Protein 3V8D (pdb70)

Solvent-accessible surface area: 38318 Å² total; per-residue (Å²): 158,52,70,138,108,133,43,11,2,23,48,23,78,26,63,6,10,15,11,0,8,4,55,81,14,54,14,57,4,21,72,14,0,59,30,2,41,175,104,57,34,80,6,0,2,2,56,1,28,45,71,49,0,0,0,1,3,15,13,24,2,0,87,64,2,7,63,141,31,90,101,18,37,70,59,82,27,92,24,54,42,10,24,117,0,5,28,15,113,35,18,38,61,93,91,56,20,5,107,7,75,41,47,89,2,41,77,67,1,15,37,52,152,3,12,66,57,8,7,72,25,0,13,84,3,0,6,114,39,8,41,22,120,143,74,70,64,91,76,27,56,75,95,70,69,36,16,0,37,43,6,0,17,97,5,2,0,48,0,6,3,21,1,3,0,0,59,24,43,108,127,169,110,36,35,88,53,94,9,101,88,15,14,72,22,0,73,68,0,17,103,2,2,2,0,4,15,5,11,7,9,18,73,14,4,116,100,3,45,72,3,18,48,127,0,0,87,32,0,68,21,73,51,0,125,89,38,92,81,42,8,81,4,0,52,47,12,22,120,24,0,80,74,70,17,95,12,80,94,67,15,33,0,5,12,0,0,30,7,0,30,63,26,2,6,52,12,2,4,4,0,0,6,0,0,0,8,0,19,99,36,106,85,0,41,94,15,0,54,96,4,5,132,127,20,12,111,123,20,67,42,76,30,32,13,63,56,71,72,5,90,35,54,60,71,54,4,74,109,0,25,21,0,20,0,0,0,44,0,1,3,0,25,2,1,0,22,23,10,8,5,3,2,102,93,100,26,52,6,107,21,93,136,24,60,43,58,3,60,105,62,5,1,0,0,0,0,2,2,12,0,0,8,30,86,88,9,1,80,84,22,138,68,22,66,49,68,20,2,26,54,117,139,36,47,56,64,76,52,9,108,5,100,62,99,138,13,158,33,36,37,1,13,40,13,10,39,26,20,57,48,33,13,62,76,9,12,25,5,6,0,4,4,0,0,1,0,0,13,7,1,7,60,21,83,42,106,54,89,58,9,84,45,28,29,11,24,9,17,27,5,8,0,17,13,115,87,54,11,97,0,59,16,51,25,56,90,62,134,160,42,74,136,103,136,38,10,2,24,46,15,100,30,53,7,13,13,10,0,7,4,53,76,13,50,12,57,4,21,72,15,0,58,40,5,42,178,104,53,32,82,7,0,2,1,55,0,16,39,73,50,0,0,1,0,3,15,14,31,2,1,96,33,2,8,63,138,29,92,96,20,40,68,59,80,19,92,22,51,40,10,25,104,0,5,29,15,113,34,19,40,62,93,89,56,20,6,105,6,76,39,48,77,1,39,75,66,1,16,39,52,148,4,15,64,61,8,6,71,24,0,12,86,2,0,25,118,41,9,35,46,130,158,150,78,116,67,70,32,14,0,37,45,6,0,18,98,4,2,0,45,0,4,6,29,2,2,0,0,59,21,42,99,132,154,112,40,42,102,59,97,14,58,92,16,23,72,21,0,78,61,0,17,73,2,2,2,0,4,9,3,16,6,13,20,56,16,4,116,88,4,56,78,4,17,48,112,0,0,88,32,0,66,22,72,50,0,127,81,36,89,88,41,8,93,4,0,51,50,13,22,119,24,0,78,76,69,17,98,14,82,96,71,16,33,0,5,12,0,0,32,6,0,30,61,25,2,6,51,11,3,5,4,0,0,8,0,0,0,8,0,22,97,38,110,62,0,48,114,21,0,61,53,3,5,58,129,19,15,121,125,20,67,41,91,50,80,118,153,9,93,31,54,57,73,56,4,79,110,0,23,21,0,18,0,0,0,44,0,1,3,0,26,1,1,0,21,24,9,8,5,4,1,82,91,96,29,60,10,120,19,74,142,20,61,44,52,3,59,101,62,6,1,0,0,0,1,1,3,14,1,0,9,31,85,93,8,1,81,87,21,135,70,21,66,49,68,20,2,28,56,116,140,36,48,50,65,73,54,10,111,6,101,58,104,139,12,142,37,36,42,1,13,39,13,12,42,28,21,57,48,34,11,63,76,8,13,27,5,6,2,3,4,0,0,1,0,0,12,20,17,9,54,19,77,42,101,53,91,55,9,77,46,29,29,15,27,8,16,28,5,9,0,18,14,111,80,58,12,90,0,64,20,10,82,156

InterPro domains:
  IPR001128 Cytochrome P450 [PF00067] (32-495)
  IPR002403 Cytochrome P450, E-class, group IV [PR00465] (32-49)
  IPR002403 Cytochrome P450, E-class, group IV [PR00465] (54-77)
  IPR002403 Cytochrome P450, E-class, group IV [PR00465] (276-302)
  IPR002403 Cytochrome P450, E-class, group IV [PR00465] (343-359)
  IPR002403 Cytochrome P450, E-class, group IV [PR00465] (379-393)
  IPR002403 Cytochrome P450, E-class, group IV [PR00465] (395-413)
  IPR002403 Cytochrome P450, E-class, group IV [PR00465] (428-444)
  IPR002403 Cytochrome P450, E-class, group IV [PR00465] (444-462)
  IPR017972 Cytochrome P450, conserved site [PS00086] (437-446)
  IPR024204 Cytochrome P450, cholesterol 7-alpha-monooxygenase-type [PIRSF000047] (1-503)
  IPR030681 Cholesterol 7-alpha-monooxygenase [PIRSF500625] (1-504)
  IPR036396 Cytochrome P450 superfamily [G3DSA:1.10.630.10] (22-503)
  IPR036396 Cytochrome P450 superfamily [SSF48264] (31-497)
  IPR050529 Lanosterol 14-alpha demethylase-like [PTHR24304] (2-503)

CATH classification: 1.10.630.10

GO terms:
  GO:0008123 cholesterol 7-alpha-monooxygenase activity (F, IDA)
  GO:0006699 bile acid biosynthetic process (P, IDA)
  GO:0070857 regulation of bile acid biosynthetic process (P, IDA)
  GO:0071333 cellular response to glucose stimulus (P, IDA)
  GO:0008123 cholesterol 7-alpha-monooxygenase activity (F, EXP)
  GO:0033782 24S-hydroxycholesterol 7-alpha-hydroxylase activity (F, EXP)
  GO:0008123 cholesterol 7-alpha-monooxygenase activity (F, TAS)
  GO:0005789 endoplasmic reticulum membrane (C, TAS)
  GO:0016125 sterol metabolic process (P, TAS)
  GO:0006699 bile acid biosynthetic process (P, TAS)

B-factor: mean 31.16, std 9.22, range [15.59, 89.28]

Organism: Homo sapiens (NCBI:txid9606)

Sequence (946 aa):
SRRRQTGEPPLENGLIPYLGCALQFGANPLEFLRANQRKHGHVFTCKKLMGKYVHFITNPLSYHKVLCHGKYFDWKKFHFALSAKAFGHRSIDPMDGNTTENINDTFIKTLQGHHALNSLTESMMENLQRRIMRPPVSSNSKTAAWVTEGMYSFCYRVMFEAGYLTIFGRDLTRRDTQKAHILNNLDDNFKQFDKVFPALVVAGLPIHMMFRTTAHNAREKLAESSLRHENLQKRESISEELISLRMFLNDTLSTFDDLEKAKTHLVVLWASQANTIPATFWSLFQMIRNPEAMKAATEEVKRTLENAGQKVSLEGNPICLSQAELNDLPVLDSIIKESLRLSSASLNIRTAKEDFTLHLEDGSYNIRKDDIIALYPQLMMHLDPEIYPDPLTFKYDRYLDENGKTKTTTFYCNGLKLKYYYMPFGSGATICPGRLLFAIHEIKQFLILMLSYFELELIAKCPPLDQSRAGLGILPPLNNDIEFKYKFKHHHSRRRQTGEPPLENNGLIPYLGCALQFGANPLEFLRANQRKHGHVFTCKKLMGKYVHFITNPLSYHKVLCHGKYFDWKKFHFALSAKAFGHRSIDPMDGNTTENINDTFIKTLQGHALNSLTESMMENLQRIMRPPVAAWVTEGMYSFCYRVMFEAGYLTIFGRDLTRRDTQKAHILNNLDDNFKQFDKVFPALVVAGLPIHMFRTAHNAREKLAESLRHENLQKRESSISEELISLRMFLNDTLSTFDDLEKAKTHLVVLWASQANTIPATFWSLFQMIRNPEAMKAATEEVKRTLENAGQKVSLPICLSQAELNDLPVLDSIIKESLRLSSASLNIRTAKEDFTLHLEDGSYNIRKDDIIALYPQLMMHLDPEIYPDPLTFKYDRYLDENGKTKTTFYCNGLKLKYYYMPFGSGATICPGRLLFAIIHEIKQFLILMLSYFELELIAKCPPLDQSRAGLGILPPLNDIEFKYKFK

Structure (mmCIF, N/CA/C/O backbone):
data_3V8D
#
_entry.id   3V8D
#
_cell.length_a   55.618
_cell.length_b   74.220
_cell.length_c   87.933
_cell.angle_alpha   66.330
_cell.angle_beta   75.530
_cell.angle_gamma   69.620
#
_symmetry.space_group_name_H-M   'P 1'
#
loop_
_entity.id
_entity.type
_entity.pdbx_description
1 polymer 'Cholesterol 7-alpha-monooxygenase'
2 non-polymer 'PROTOPORPHYRIN IX CONTAINING FE'
3 non-polymer (3beta,8alpha,9beta)-3-hydroxycholest-5-en-7-one
4 non-polymer 'SULFATE ION'
5 non-polymer 'UNKNOWN ATOM OR ION'
6 water water
#
loop_
_atom_site.group_PDB
_atom_site.id
_atom_site.type_symbol
_atom_site.label_atom_id
_atom_site.label_alt_id
_atom_site.label_comp_id
_atom_site.label_asym_id
_atom_site.label_entity_id
_atom_site.label_seq_id
_atom_site.pdbx_PDB_ins_code
_atom_site.Cartn_x
_atom_site.Cartn_y
_atom_site.Cartn_z
_atom_site.occupancy
_atom_site.B_iso_or_equiv
_atom_site.auth_seq_id
_atom_site.auth_comp_id
_atom_site.auth_asym_id
_atom_site.auth_atom_id
_atom_site.pdbx_PDB_model_num
ATOM 1 N N . SER A 1 7 ? 13.071 -18.970 -25.482 1.00 58.10 24 SER A N 1
ATOM 2 C CA . SER A 1 7 ? 13.852 -17.720 -25.265 1.00 58.20 24 SER A CA 1
ATOM 3 C C . SER A 1 7 ? 15.210 -17.844 -25.950 1.00 57.55 24 SER A C 1
ATOM 4 O O . SER A 1 7 ? 15.766 -18.943 -26.039 1.00 61.78 24 SER A O 1
ATOM 6 N N . ARG A 1 8 ? 15.745 -16.718 -26.431 1.00 53.37 25 ARG A N 1
ATOM 7 C CA . ARG A 1 8 ? 16.989 -16.731 -27.234 1.00 48.37 25 ARG A CA 1
ATOM 8 C C . ARG A 1 8 ? 18.225 -16.874 -26.361 1.00 46.44 25 ARG A C 1
ATOM 9 O O . ARG A 1 8 ? 18.340 -16.230 -25.331 1.00 45.33 25 ARG A O 1
ATOM 17 N N . ARG A 1 9 ? 19.149 -17.729 -26.802 1.00 45.18 26 ARG A N 1
ATOM 18 C CA . ARG A 1 9 ? 20.418 -17.951 -26.107 1.00 44.26 26 ARG A CA 1
ATOM 19 C C . ARG A 1 9 ? 21.572 -17.635 -27.041 1.00 42.73 26 ARG A C 1
ATOM 20 O O . ARG A 1 9 ? 21.517 -17.942 -28.255 1.00 41.40 26 ARG A O 1
ATOM 22 N N . ARG A 1 10 ? 22.619 -17.023 -26.492 1.00 40.84 27 ARG A N 1
ATOM 23 C CA . ARG A 1 10 ? 23.809 -16.704 -27.271 1.00 39.66 27 ARG A CA 1
ATOM 24 C C . ARG A 1 10 ? 24.465 -17.990 -27.729 1.00 41.26 27 ARG A C 1
ATOM 25 O O . ARG A 1 10 ? 24.701 -18.889 -26.933 1.00 40.16 27 ARG A O 1
ATOM 33 N N . GLN A 1 11 ? 24.734 -18.074 -29.020 1.00 43.31 28 GLN A N 1
ATOM 34 C CA . GLN A 1 11 ? 25.468 -19.195 -29.593 1.00 44.68 28 GLN A CA 1
ATOM 35 C C . GLN A 1 11 ? 26.878 -18.728 -29.903 1.00 44.06 28 GLN A C 1
ATOM 36 O O . GLN A 1 11 ? 27.147 -17.518 -29.922 1.00 42.23 28 GLN A O 1
ATOM 42 N N . THR A 1 12 ? 27.784 -19.676 -30.136 1.00 42.59 29 THR A N 1
ATOM 43 C CA . THR A 1 12 ? 29.204 -19.343 -30.303 1.00 41.70 29 THR A CA 1
ATOM 44 C C . THR A 1 12 ? 29.421 -18.433 -31.516 1.00 39.12 29 THR A C 1
ATOM 45 O O . THR A 1 12 ? 28.845 -18.644 -32.590 1.00 36.70 29 THR A O 1
ATOM 49 N N . GLY A 1 13 ? 30.233 -17.403 -31.320 1.00 37.79 30 GLY A N 1
ATOM 50 C CA . GLY A 1 13 ? 30.510 -16.434 -32.371 1.00 37.74 30 GLY A CA 1
ATOM 51 C C . GLY A 1 13 ? 29.539 -15.257 -32.434 1.00 36.18 30 GLY A C 1
ATOM 52 O O . GLY A 1 13 ? 29.789 -14.296 -33.156 1.00 34.65 30 GLY A O 1
ATOM 53 N N . GLU A 1 14 ? 28.422 -15.344 -31.702 1.00 35.27 31 GLU A N 1
ATOM 54 C CA . GLU A 1 14 ? 27.448 -14.249 -31.643 1.00 34.05 31 GLU A CA 1
ATOM 55 C C . GLU A 1 14 ? 27.885 -13.274 -30.584 1.00 32.79 31 GLU A C 1
ATOM 56 O O . GLU A 1 14 ? 28.576 -13.667 -29.626 1.00 32.67 31 GLU A O 1
ATOM 62 N N . PRO A 1 15 ? 27.486 -11.979 -30.722 1.00 31.66 32 PRO A N 1
ATOM 63 C CA . PRO A 1 15 ? 27.944 -11.024 -29.721 1.00 31.64 32 PRO A CA 1
ATOM 64 C C . PRO A 1 15 ? 27.346 -11.315 -28.361 1.00 31.08 32 PRO A C 1
ATOM 65 O O . PRO A 1 15 ? 26.403 -12.100 -28.267 1.00 32.10 32 PRO A O 1
ATOM 69 N N . PRO A 1 16 ? 27.882 -10.688 -27.305 1.00 31.37 33 PRO A N 1
ATOM 70 C CA . PRO A 1 16 ? 27.228 -10.808 -26.011 1.00 31.84 33 PRO A CA 1
ATOM 71 C C . PRO A 1 16 ? 25.764 -10.368 -26.109 1.00 33.24 33 PRO A C 1
ATOM 72 O O . PRO A 1 16 ? 25.460 -9.389 -26.779 1.00 31.32 33 PRO A O 1
ATOM 76 N N . LEU A 1 17 ? 24.877 -11.124 -25.466 1.00 35.10 34 LEU A N 1
ATOM 77 C CA . LEU A 1 17 ? 23.432 -10.914 -25.560 1.00 35.89 34 LEU A CA 1
ATOM 78 C C . LEU A 1 17 ? 22.916 -10.401 -24.237 1.00 37.27 34 LEU A C 1
ATOM 79 O O . LEU A 1 17 ? 23.046 -11.067 -23.212 1.00 36.43 34 LEU A O 1
ATOM 84 N N . GLU A 1 18 ? 22.337 -9.206 -24.251 1.00 39.27 35 GLU A N 1
ATOM 85 C CA . GLU A 1 18 ? 21.795 -8.635 -23.041 1.00 40.98 35 GLU A CA 1
ATOM 86 C C . GLU A 1 18 ? 20.388 -9.127 -22.812 1.00 40.56 35 GLU A C 1
ATOM 87 O O . GLU A 1 18 ? 19.591 -9.246 -23.752 1.00 39.97 35 GLU A O 1
ATOM 93 N N . ASN A 1 19 ? 20.099 -9.430 -21.544 1.00 41.85 36 ASN A N 1
ATOM 94 C CA . ASN A 1 19 ? 18.782 -9.832 -21.116 1.00 41.90 36 ASN A CA 1
ATOM 95 C C . ASN A 1 19 ? 17.920 -8.613 -20.961 1.00 40.89 36 ASN A C 1
ATOM 96 O O . ASN A 1 19 ? 18.426 -7.506 -20.705 1.00 43.40 36 ASN A O 1
ATOM 98 N N . GLY A 1 20 ? 16.623 -8.802 -21.100 1.00 38.10 37 GLY A N 1
ATOM 99 C CA . GLY A 1 20 ? 15.677 -7.738 -20.880 1.00 36.84 37 GLY A CA 1
ATOM 100 C C . GLY A 1 20 ? 15.046 -7.336 -22.174 1.00 35.08 37 GLY A C 1
ATOM 101 O O . GLY A 1 20 ? 15.628 -7.508 -23.237 1.00 35.98 37 GLY A O 1
ATOM 102 N N . LEU A 1 21 ? 13.845 -6.803 -22.070 1.00 32.28 38 LEU A N 1
ATOM 103 C CA . LEU A 1 21 ? 13.066 -6.387 -23.199 1.00 31.33 38 LEU A CA 1
ATOM 104 C C . LEU A 1 21 ? 13.002 -4.870 -23.146 1.00 30.04 38 LEU A C 1
ATOM 105 O O . LEU A 1 21 ? 12.555 -4.306 -22.150 1.00 30.37 38 LEU A O 1
ATOM 110 N N . ILE A 1 22 ? 13.485 -4.208 -24.204 1.00 28.08 39 ILE A N 1
ATOM 111 C CA . ILE A 1 22 ? 13.460 -2.758 -24.301 1.00 27.04 39 ILE A CA 1
ATOM 112 C C . ILE A 1 22 ? 12.435 -2.364 -25.387 1.00 25.67 39 ILE A C 1
ATOM 113 O O . ILE A 1 22 ? 12.689 -2.532 -26.554 1.00 26.55 39 ILE A O 1
ATOM 118 N N . PRO A 1 23 ? 11.271 -1.856 -24.986 1.00 25.39 40 PRO A N 1
ATOM 119 C CA . PRO A 1 23 ? 10.223 -1.536 -25.994 1.00 25.76 40 PRO A CA 1
ATOM 120 C C . PRO A 1 23 ? 10.672 -0.512 -27.045 1.00 25.52 40 PRO A C 1
ATOM 121 O O . PRO A 1 23 ? 10.408 -0.677 -28.243 1.00 26.05 40 PRO A O 1
ATOM 125 N N . TYR A 1 24 ? 11.316 0.544 -26.579 1.00 25.03 41 TYR A N 1
ATOM 126 C CA . TYR A 1 24 ? 11.944 1.518 -27.445 1.00 25.43 41 TYR A CA 1
ATOM 127 C C . TYR A 1 24 ? 13.043 2.201 -26.660 1.00 25.32 41 TYR A C 1
ATOM 128 O O . TYR A 1 24 ? 13.062 2.165 -25.421 1.00 24.39 41 TYR A O 1
ATOM 137 N N . LEU A 1 25 ? 13.954 2.833 -27.385 1.00 25.45 42 LEU A N 1
ATOM 138 C CA . LEU A 1 25 ? 15.195 3.299 -26.812 1.00 26.34 42 LEU A CA 1
ATOM 139 C C . LEU A 1 25 ? 14.977 4.424 -25.790 1.00 26.78 42 LEU A C 1
ATOM 140 O O . LEU A 1 25 ? 15.662 4.476 -24.797 1.00 28.06 42 LEU A O 1
ATOM 145 N N . GLY A 1 26 ? 13.987 5.284 -26.014 1.00 27.03 43 GLY A N 1
ATOM 146 C CA . GLY A 1 26 ? 13.708 6.382 -25.078 1.00 27.64 43 GLY A CA 1
ATOM 147 C C . GLY A 1 26 ? 12.775 6.058 -23.900 1.00 27.37 43 GLY A C 1
ATOM 148 O O . GLY A 1 26 ? 12.311 6.968 -23.207 1.00 27.48 43 GLY A O 1
ATOM 149 N N . CYS A 1 27 ? 12.503 4.781 -23.655 1.00 27.55 44 CYS A N 1
ATOM 150 C CA . CYS A 1 27 ? 11.494 4.414 -22.638 1.00 27.98 44 CYS A CA 1
ATOM 151 C C . CYS A 1 27 ? 12.007 4.560 -21.203 1.00 26.38 44 CYS A C 1
ATOM 152 O O . CYS A 1 27 ? 13.206 4.521 -20.955 1.00 24.76 44 CYS A O 1
ATOM 155 N N . ALA A 1 28 ? 11.073 4.766 -20.286 1.00 24.74 45 ALA A N 1
ATOM 156 C CA . ALA A 1 28 ? 11.322 4.650 -18.854 1.00 25.10 45 ALA A CA 1
ATOM 157 C C . ALA A 1 28 ? 12.245 5.753 -18.266 1.00 25.29 45 ALA A C 1
ATOM 158 O O . ALA A 1 28 ? 12.912 5.542 -17.254 1.00 24.07 45 ALA A O 1
ATOM 160 N N . LEU A 1 29 ? 12.249 6.931 -18.886 1.00 26.01 46 LEU A N 1
ATOM 161 C CA . LEU A 1 29 ? 13.063 8.044 -18.392 1.00 27.10 46 LEU A CA 1
ATOM 162 C C . LEU A 1 29 ? 12.610 8.452 -16.996 1.00 27.20 46 LEU A C 1
ATOM 163 O O . LEU A 1 29 ? 13.425 8.845 -16.153 1.00 27.81 46 LEU A O 1
ATOM 168 N N . GLN A 1 30 ? 11.307 8.340 -16.756 1.00 28.47 47 GLN A N 1
ATOM 169 C CA . GLN A 1 30 ? 10.700 8.613 -15.432 1.00 29.62 47 GLN A CA 1
ATOM 170 C C . GLN A 1 30 ? 11.201 7.682 -14.315 1.00 28.41 47 GLN A C 1
ATOM 171 O O . GLN A 1 30 ? 11.072 8.008 -13.143 1.00 28.71 47 GLN A O 1
ATOM 177 N N . PHE A 1 31 ? 11.752 6.523 -14.684 1.00 26.98 48 PHE A N 1
ATOM 178 C CA . PHE A 1 31 ? 12.318 5.595 -13.710 1.00 26.77 48 PHE A CA 1
ATOM 179 C C . PHE A 1 31 ? 13.845 5.720 -13.647 1.00 27.01 48 PHE A C 1
ATOM 180 O O . PHE A 1 31 ? 14.493 4.999 -12.917 1.00 27.07 48 PHE A O 1
ATOM 188 N N . GLY A 1 32 ? 14.401 6.665 -14.420 1.00 26.91 49 GLY A N 1
ATOM 189 C CA . GLY A 1 32 ? 15.831 6.967 -14.390 1.00 26.48 49 GLY A CA 1
ATOM 190 C C . GLY A 1 32 ? 16.630 6.379 -15.551 1.00 26.19 49 GLY A C 1
ATOM 191 O O . GLY A 1 32 ? 17.852 6.358 -15.503 1.00 26.61 49 GLY A O 1
ATOM 192 N N . ALA A 1 33 ? 15.948 5.918 -16.602 1.00 25.40 50 ALA A N 1
ATOM 193 C CA . ALA A 1 33 ? 16.639 5.443 -17.788 1.00 25.44 50 ALA A CA 1
ATOM 194 C C . ALA A 1 33 ? 17.437 6.587 -18.433 1.00 25.16 50 ALA A C 1
ATOM 195 O O . ALA A 1 33 ? 17.149 7.760 -18.231 1.00 23.72 50 ALA A O 1
ATOM 197 N N . ASN A 1 34 ? 18.463 6.217 -19.178 1.00 25.80 51 ASN A N 1
ATOM 198 C CA . ASN A 1 34 ? 19.297 7.177 -19.921 1.00 25.70 51 ASN A CA 1
ATOM 199 C C . ASN A 1 34 ? 19.919 6.394 -21.037 1.00 24.95 51 ASN A C 1
ATOM 200 O O . ASN A 1 34 ? 20.896 5.685 -20.809 1.00 23.97 51 ASN A O 1
ATOM 205 N N . PRO A 1 35 ? 19.324 6.480 -22.267 1.00 23.94 52 PRO A N 1
ATOM 206 C CA . PRO A 1 35 ? 19.725 5.599 -23.361 1.00 24.30 52 PRO A CA 1
ATOM 207 C C . PRO A 1 35 ? 21.173 5.748 -23.785 1.00 24.18 52 PRO A C 1
ATOM 208 O O . PRO A 1 35 ? 21.808 4.760 -24.116 1.00 23.70 52 PRO A O 1
ATOM 212 N N . LEU A 1 36 ? 21.682 6.973 -23.805 1.00 24.24 53 LEU A N 1
ATOM 213 C CA . LEU A 1 36 ? 23.087 7.192 -24.167 1.00 25.22 53 LEU A CA 1
ATOM 214 C C . LEU A 1 36 ? 23.989 6.493 -23.169 1.00 24.95 53 LEU A C 1
ATOM 215 O O . LEU A 1 36 ? 24.915 5.771 -23.554 1.00 24.55 53 LEU A O 1
ATOM 220 N N . GLU A 1 37 ? 23.709 6.696 -21.892 1.00 25.43 54 GLU A N 1
ATOM 221 C CA . GLU A 1 37 ? 24.532 6.112 -20.843 1.00 26.38 54 GLU A CA 1
ATOM 222 C C . GLU A 1 37 ? 24.328 4.614 -20.751 1.00 26.14 54 GLU A C 1
ATOM 223 O O . GLU A 1 37 ? 25.234 3.901 -20.378 1.00 26.45 54 GLU A O 1
ATOM 229 N N . PHE A 1 38 ? 23.132 4.144 -21.117 1.00 25.57 55 PHE A N 1
ATOM 230 C CA . PHE A 1 38 ? 22.831 2.710 -21.183 1.00 25.25 55 PHE A CA 1
ATOM 231 C C . PHE A 1 38 ? 23.662 2.004 -22.230 1.00 24.58 55 PHE A C 1
ATOM 232 O O . PHE A 1 38 ? 24.212 0.926 -21.981 1.00 23.80 55 PHE A O 1
ATOM 240 N N . LEU A 1 39 ? 23.729 2.584 -23.422 1.00 24.05 56 LEU A N 1
ATOM 241 C CA . LEU A 1 39 ? 24.566 2.041 -24.488 1.00 23.96 56 LEU A CA 1
ATOM 242 C C . LEU A 1 39 ? 26.077 2.121 -24.138 1.00 24.31 56 LEU A C 1
ATOM 243 O O . LEU A 1 39 ? 26.826 1.219 -24.444 1.00 23.49 56 LEU A O 1
ATOM 248 N N . ARG A 1 40 ? 26.489 3.211 -23.488 1.00 25.08 57 ARG A N 1
ATOM 249 C CA . ARG A 1 40 ? 27.884 3.366 -23.027 1.00 25.66 57 ARG A CA 1
ATOM 250 C C . ARG A 1 40 ? 28.247 2.368 -21.945 1.00 25.98 57 ARG A C 1
ATOM 251 O O . ARG A 1 40 ? 29.353 1.885 -21.920 1.00 27.02 57 ARG A O 1
ATOM 259 N N . ALA A 1 41 ? 27.309 2.077 -21.057 1.00 25.64 58 ALA A N 1
ATOM 260 C CA . ALA A 1 41 ? 27.515 1.076 -20.000 1.00 26.61 58 ALA A CA 1
ATOM 261 C C . ALA A 1 41 ? 27.637 -0.319 -20.605 1.00 27.52 58 ALA A C 1
ATOM 262 O O . ALA A 1 41 ? 28.424 -1.134 -20.141 1.00 28.85 58 ALA A O 1
ATOM 264 N N . ASN A 1 42 ? 26.858 -0.585 -21.647 1.00 28.09 59 ASN A N 1
ATOM 265 C CA . ASN A 1 42 ? 26.957 -1.843 -22.372 1.00 29.45 59 ASN A CA 1
ATOM 266 C C . ASN A 1 42 ? 28.309 -1.982 -23.121 1.00 30.13 59 ASN A C 1
ATOM 267 O O . ASN A 1 42 ? 28.842 -3.098 -23.252 1.00 28.63 59 ASN A O 1
ATOM 272 N N . GLN A 1 43 ? 28.844 -0.850 -23.590 1.00 30.06 60 GLN A N 1
ATOM 273 C CA . GLN A 1 43 ? 30.171 -0.803 -24.231 1.00 31.96 60 GLN A CA 1
ATOM 274 C C . GLN A 1 43 ? 31.264 -1.159 -23.257 1.00 31.27 60 GLN A C 1
ATOM 275 O O . GLN A 1 43 ? 32.159 -1.921 -23.579 1.00 32.20 60 GLN A O 1
ATOM 281 N N . ARG A 1 44 ? 31.207 -0.570 -22.082 1.00 31.08 61 ARG A N 1
ATOM 282 C CA . ARG A 1 44 ? 32.175 -0.855 -21.053 1.00 31.83 61 ARG A CA 1
ATOM 283 C C . ARG A 1 44 ? 32.074 -2.287 -20.610 1.00 32.86 61 ARG A C 1
ATOM 284 O O . ARG A 1 44 ? 33.090 -2.927 -20.396 1.00 34.90 61 ARG A O 1
ATOM 292 N N . LYS A 1 45 ? 30.838 -2.804 -20.495 1.00 32.35 62 LYS A N 1
ATOM 293 C CA . LYS A 1 45 ? 30.600 -4.179 -20.018 1.00 32.13 62 LYS A CA 1
ATOM 294 C C . LYS A 1 45 ? 30.934 -5.250 -21.045 1.00 31.66 62 LYS A C 1
ATOM 295 O O . LYS A 1 45 ? 31.451 -6.284 -20.691 1.00 30.95 62 LYS A O 1
ATOM 299 N N . HIS A 1 46 ? 30.601 -5.000 -22.311 1.00 31.86 63 HIS A N 1
ATOM 300 C CA . HIS A 1 46 ? 30.647 -6.037 -23.348 1.00 32.71 63 HIS A CA 1
ATOM 301 C C . HIS A 1 46 ? 31.597 -5.780 -24.494 1.00 31.68 63 HIS A C 1
ATOM 302 O O . HIS A 1 46 ? 31.856 -6.672 -25.277 1.00 32.32 63 HIS A O 1
ATOM 309 N N . GLY A 1 47 ? 32.107 -4.565 -24.613 1.00 31.64 64 GLY A N 1
ATOM 310 C CA . GLY A 1 47 ? 32.931 -4.195 -25.751 1.00 30.85 64 GLY A CA 1
ATOM 311 C C . GLY A 1 47 ? 32.104 -3.541 -26.828 1.00 30.56 64 GLY A C 1
ATOM 312 O O . GLY A 1 47 ? 30.966 -3.146 -26.601 1.00 30.51 64 GLY A O 1
ATOM 313 N N . HIS A 1 48 ? 32.664 -3.460 -28.011 1.00 29.78 65 HIS A N 1
ATOM 314 C CA . HIS A 1 48 ? 32.102 -2.612 -29.066 1.00 29.71 65 HIS A CA 1
ATOM 315 C C . HIS A 1 48 ? 30.890 -3.166 -29.765 1.00 28.85 65 HIS A C 1
ATOM 316 O O . HIS A 1 48 ? 30.222 -2.431 -30.476 1.00 29.33 65 HIS A O 1
ATOM 323 N N . VAL A 1 49 ? 30.617 -4.464 -29.596 1.00 28.36 66 VAL A N 1
ATOM 324 C CA . VAL A 1 49 ? 29.452 -5.109 -30.209 1.00 27.85 66 VAL A CA 1
ATOM 325 C C . VAL A 1 49 ? 28.666 -5.883 -29.149 1.00 28.08 66 VAL A C 1
ATOM 326 O O . VAL A 1 49 ? 29.232 -6.640 -28.372 1.00 28.03 66 VAL A O 1
ATOM 330 N N . PHE A 1 50 ? 27.360 -5.655 -29.106 1.00 27.67 67 PHE A N 1
ATOM 331 C CA . PHE A 1 50 ? 26.490 -6.327 -28.151 1.00 27.70 67 PHE A CA 1
ATOM 332 C C . PHE A 1 50 ? 25.082 -6.350 -28.684 1.00 27.97 67 PHE A C 1
ATOM 333 O O . PHE A 1 50 ? 24.719 -5.549 -29.558 1.00 28.38 67 PHE A O 1
ATOM 341 N N . THR A 1 51 ? 24.284 -7.277 -28.180 1.00 27.99 68 THR A N 1
ATOM 342 C CA . THR A 1 51 ? 22.938 -7.483 -28.704 1.00 28.15 68 THR A CA 1
ATOM 343 C C . THR A 1 51 ? 21.903 -7.140 -27.640 1.00 29.34 68 THR A C 1
ATOM 344 O O . THR A 1 51 ? 22.066 -7.483 -26.450 1.00 28.79 68 THR A O 1
ATOM 348 N N . CYS A 1 52 ? 20.861 -6.429 -28.071 1.00 29.78 69 CYS A N 1
ATOM 349 C CA . CYS A 1 52 ? 19.747 -6.052 -27.211 1.00 30.63 69 CYS A CA 1
ATOM 350 C C . CYS A 1 52 ? 18.466 -6.465 -27.873 1.00 28.97 69 CYS A C 1
ATOM 351 O O . CYS A 1 52 ? 18.378 -6.475 -29.092 1.00 29.34 69 CYS A O 1
ATOM 354 N N . LYS A 1 53 ? 17.478 -6.817 -27.057 1.00 28.28 70 LYS A N 1
ATOM 355 C CA A LYS A 1 53 ? 16.105 -7.032 -27.523 0.60 28.94 70 LYS A CA 1
ATOM 356 C CA B LYS A 1 53 ? 16.110 -7.025 -27.526 0.40 28.41 70 LYS A CA 1
ATOM 357 C C . LYS A 1 53 ? 15.392 -5.663 -27.507 1.00 27.75 70 LYS A C 1
ATOM 358 O O . LYS A 1 53 ? 14.960 -5.196 -26.464 1.00 28.31 70 LYS A O 1
ATOM 366 N N . LEU A 1 54 ? 15.298 -5.029 -28.669 1.00 26.77 71 LEU A N 1
ATOM 367 C CA . LEU A 1 54 ? 14.812 -3.657 -28.769 1.00 26.14 71 LEU A CA 1
ATOM 368 C C . LEU A 1 54 ? 13.804 -3.545 -29.890 1.00 26.35 71 LEU A C 1
ATOM 369 O O . LEU A 1 54 ? 14.030 -4.056 -30.963 1.00 26.52 71 LEU A O 1
ATOM 374 N N . MET A 1 55 ? 12.692 -2.866 -29.627 1.00 27.12 72 MET A N 1
ATOM 375 C CA . MET A 1 55 ? 11.605 -2.693 -30.626 1.00 27.87 72 MET A CA 1
ATOM 376 C C . MET A 1 55 ? 11.118 -4.038 -31.166 1.00 27.27 72 MET A C 1
ATOM 377 O O . MET A 1 55 ? 10.734 -4.157 -32.336 1.00 26.93 72 MET A O 1
ATOM 382 N N . GLY A 1 56 ? 11.136 -5.043 -30.301 1.00 27.87 73 GLY A N 1
ATOM 383 C CA . GLY A 1 56 ? 10.689 -6.405 -30.660 1.00 29.64 73 GLY A CA 1
ATOM 384 C C . GLY A 1 56 ? 11.626 -7.209 -31.550 1.00 30.35 73 GLY A C 1
ATOM 385 O O . GLY A 1 56 ? 11.267 -8.297 -31.994 1.00 30.14 73 GLY A O 1
ATOM 386 N N . LYS A 1 57 ? 12.834 -6.678 -31.796 1.00 30.08 74 LYS A N 1
ATOM 387 C CA . LYS A 1 57 ? 13.841 -7.333 -32.629 1.00 29.32 74 LYS A CA 1
ATOM 388 C C . LYS A 1 57 ? 15.068 -7.596 -31.810 1.00 28.77 74 LYS A C 1
ATOM 389 O O . LYS A 1 57 ? 15.201 -7.088 -30.717 1.00 27.73 74 LYS A O 1
ATOM 395 N N . TYR A 1 58 ? 15.971 -8.401 -32.349 1.00 28.19 75 TYR A N 1
ATOM 396 C CA . TYR A 1 58 ? 17.298 -8.541 -31.783 1.00 28.95 75 TYR A CA 1
ATOM 397 C C . TYR A 1 58 ? 18.205 -7.615 -32.522 1.00 27.46 75 TYR A C 1
ATOM 398 O O . TYR A 1 58 ? 18.430 -7.779 -33.717 1.00 27.48 75 TYR A O 1
ATOM 407 N N . VAL A 1 59 ? 18.693 -6.604 -31.806 1.00 26.12 76 VAL A N 1
ATOM 408 C CA . VAL A 1 59 ? 19.438 -5.519 -32.394 1.00 25.32 76 VAL A CA 1
ATOM 409 C C . VAL A 1 59 ? 20.885 -5.622 -31.960 1.00 24.83 76 VAL A C 1
ATOM 410 O O . VAL A 1 59 ? 21.172 -5.590 -30.787 1.00 24.77 76 VAL A O 1
ATOM 414 N N . HIS A 1 60 ? 21.782 -5.762 -32.942 1.00 24.84 77 HIS A N 1
ATOM 415 C CA . HIS A 1 60 ? 23.210 -5.755 -32.708 1.00 24.99 77 HIS A CA 1
ATOM 416 C C . HIS A 1 60 ? 23.735 -4.349 -32.849 1.00 24.11 77 HIS A C 1
ATOM 417 O O . HIS A 1 60 ? 23.657 -3.774 -33.920 1.00 25.05 77 HIS A O 1
ATOM 424 N N . PHE A 1 61 ? 24.255 -3.784 -31.754 1.00 24.34 78 PHE A N 1
ATOM 425 C CA . PHE A 1 61 ? 24.834 -2.434 -31.766 1.00 24.67 78 PHE A CA 1
ATOM 426 C C . PHE A 1 61 ? 26.307 -2.529 -32.080 1.00 24.76 78 PHE A C 1
ATOM 427 O O . PHE A 1 61 ? 27.047 -3.245 -31.400 1.00 24.59 78 PHE A O 1
ATOM 435 N N . ILE A 1 62 ? 26.717 -1.809 -33.121 1.00 25.19 79 ILE A N 1
ATOM 436 C CA . ILE A 1 62 ? 28.108 -1.717 -33.556 1.00 24.99 79 ILE A CA 1
ATOM 437 C C . ILE A 1 62 ? 28.585 -0.328 -33.157 1.00 24.32 79 ILE A C 1
ATOM 438 O O . ILE A 1 62 ? 28.146 0.650 -33.720 1.00 23.97 79 ILE A O 1
ATOM 443 N N . THR A 1 63 ? 29.466 -0.242 -32.161 1.00 23.89 80 THR A N 1
ATOM 444 C CA . THR A 1 63 ? 29.791 1.056 -31.548 1.00 24.97 80 THR A CA 1
ATOM 445 C C . THR A 1 63 ? 31.249 1.512 -31.756 1.00 25.54 80 THR A C 1
ATOM 446 O O . THR A 1 63 ? 31.621 2.589 -31.302 1.00 25.36 80 THR A O 1
ATOM 450 N N . ASN A 1 64 ? 32.053 0.704 -32.455 1.00 25.33 81 ASN A N 1
ATOM 451 C CA . ASN A 1 64 ? 33.430 1.113 -32.815 1.00 26.16 81 ASN A CA 1
ATOM 452 C C . ASN A 1 64 ? 33.365 1.976 -34.041 1.00 26.02 81 ASN A C 1
ATOM 453 O O . ASN A 1 64 ? 32.949 1.499 -35.074 1.00 27.12 81 ASN A O 1
ATOM 458 N N . PRO A 1 65 ? 33.768 3.277 -33.930 1.00 26.57 82 PRO A N 1
ATOM 459 C CA . PRO A 1 65 ? 33.766 4.162 -35.092 1.00 27.16 82 PRO A CA 1
ATOM 460 C C . PRO A 1 65 ? 34.557 3.597 -36.263 1.00 27.34 82 PRO A C 1
ATOM 461 O O . PRO A 1 65 ? 34.177 3.795 -37.403 1.00 27.67 82 PRO A O 1
ATOM 465 N N . LEU A 1 66 ? 35.636 2.873 -35.966 1.00 28.61 83 LEU A N 1
ATOM 466 C CA . LEU A 1 66 ? 36.471 2.250 -36.997 1.00 29.55 83 LEU A CA 1
ATOM 467 C C . LEU A 1 66 ? 35.770 1.093 -37.714 1.00 28.97 83 LEU A C 1
ATOM 468 O O . LEU A 1 66 ? 36.265 0.613 -38.707 1.00 30.83 83 LEU A O 1
ATOM 473 N N . SER A 1 67 ? 34.620 0.649 -37.193 1.00 29.34 84 SER A N 1
ATOM 474 C CA . SER A 1 67 ? 33.835 -0.443 -37.814 1.00 29.15 84 SER A CA 1
ATOM 475 C C . SER A 1 67 ? 32.593 0.043 -38.558 1.00 29.07 84 SER A C 1
ATOM 476 O O . SER A 1 67 ? 31.903 -0.763 -39.173 1.00 29.20 84 SER A O 1
ATOM 479 N N . TYR A 1 68 ? 32.292 1.346 -38.488 1.00 28.33 85 TYR A N 1
ATOM 480 C CA . TYR A 1 68 ? 31.078 1.889 -39.120 1.00 28.72 85 TYR A CA 1
ATOM 481 C C . TYR A 1 68 ? 31.058 1.596 -40.638 1.00 30.07 85 TYR A C 1
ATOM 482 O O . TYR A 1 68 ? 30.002 1.250 -41.199 1.00 29.85 85 TYR A O 1
ATOM 491 N N . HIS A 1 69 ? 32.224 1.723 -41.292 1.00 30.40 86 HIS A N 1
ATOM 492 C CA . HIS A 1 69 ? 32.313 1.510 -42.748 1.00 31.34 86 HIS A CA 1
ATOM 493 C C . HIS A 1 69 ? 31.904 0.111 -43.174 1.00 32.55 86 HIS A C 1
ATOM 494 O O . HIS A 1 69 ? 31.434 -0.073 -44.291 1.00 31.10 86 HIS A O 1
ATOM 501 N N . LYS A 1 70 ? 32.057 -0.878 -42.282 1.00 33.19 87 LYS A N 1
ATOM 502 C CA . LYS A 1 70 ? 31.710 -2.276 -42.612 1.00 35.76 87 LYS A CA 1
ATOM 503 C C . LYS A 1 70 ? 30.193 -2.522 -42.667 1.00 37.82 87 LYS A C 1
ATOM 504 O O . LYS A 1 70 ? 29.741 -3.486 -43.292 1.00 38.67 87 LYS A O 1
ATOM 509 N N . VAL A 1 71 ? 29.413 -1.653 -42.011 1.00 37.53 88 VAL A N 1
ATOM 510 C CA . VAL A 1 71 ? 27.953 -1.756 -42.042 1.00 37.30 88 VAL A CA 1
ATOM 511 C C . VAL A 1 71 ? 27.320 -0.722 -43.001 1.00 36.68 88 VAL A C 1
ATOM 512 O O . VAL A 1 71 ? 26.247 -0.948 -43.513 1.00 36.33 88 VAL A O 1
ATOM 516 N N . LEU A 1 72 ? 28.011 0.401 -43.237 1.00 36.66 89 LEU A N 1
ATOM 517 C CA . LEU A 1 72 ? 27.469 1.497 -44.075 1.00 38.08 89 LEU A CA 1
ATOM 518 C C . LEU A 1 72 ? 27.710 1.284 -45.569 1.00 41.26 89 LEU A C 1
ATOM 519 O O . LEU A 1 72 ? 27.191 2.035 -46.398 1.00 41.60 89 LEU A O 1
ATOM 524 N N . CYS A 1 73 ? 28.503 0.270 -45.906 1.00 45.01 90 CYS A N 1
ATOM 525 C CA . CYS A 1 73 ? 28.688 -0.146 -47.287 1.00 48.19 90 CYS A CA 1
ATOM 526 C C . CYS A 1 73 ? 27.512 -1.020 -47.740 1.00 50.71 90 CYS A C 1
ATOM 527 O O . CYS A 1 73 ? 26.823 -1.628 -46.915 1.00 50.78 90 CYS A O 1
ATOM 530 N N . HIS A 1 74 ? 27.284 -1.072 -49.052 1.00 53.94 91 HIS A N 1
ATOM 531 C CA . HIS A 1 74 ? 26.302 -1.999 -49.620 1.00 56.18 91 HIS A CA 1
ATOM 532 C C . HIS A 1 74 ? 26.817 -3.398 -49.425 1.00 54.94 91 HIS A C 1
ATOM 533 O O . HIS A 1 74 ? 27.991 -3.665 -49.667 1.00 57.87 91 HIS A O 1
ATOM 540 N N . GLY A 1 75 ? 25.954 -4.295 -48.963 1.00 52.44 92 GLY A N 1
ATOM 541 C CA . GLY A 1 75 ? 26.355 -5.672 -48.663 1.00 50.65 92 GLY A CA 1
ATOM 542 C C . GLY A 1 75 ? 25.285 -6.652 -49.064 1.00 49.28 92 GLY A C 1
ATOM 543 O O . GLY A 1 75 ? 24.097 -6.360 -48.945 1.00 49.02 92 GLY A O 1
ATOM 544 N N . LYS A 1 76 ? 25.708 -7.826 -49.533 1.00 46.87 93 LYS A N 1
ATOM 545 C CA . LYS A 1 76 ? 24.784 -8.859 -50.010 1.00 45.50 93 LYS A CA 1
ATOM 546 C C . LYS A 1 76 ? 23.772 -9.260 -48.957 1.00 43.50 93 LYS A C 1
ATOM 547 O O . LYS A 1 76 ? 22.655 -9.601 -49.291 1.00 44.27 93 LYS A O 1
ATOM 549 N N . TYR A 1 77 ? 24.172 -9.211 -47.680 1.00 43.41 94 TYR A N 1
ATOM 550 C CA . TYR A 1 77 ? 23.312 -9.657 -46.569 1.00 44.43 94 TYR A CA 1
ATOM 551 C C . TYR A 1 77 ? 22.512 -8.522 -45.867 1.00 41.20 94 TYR A C 1
ATOM 552 O O . TYR A 1 77 ? 21.821 -8.774 -44.888 1.00 41.06 94 TYR A O 1
ATOM 561 N N . PHE A 1 78 ? 22.600 -7.298 -46.391 1.00 38.96 95 PHE A N 1
ATOM 562 C CA . PHE A 1 78 ? 21.928 -6.134 -45.797 1.00 37.55 95 PHE A CA 1
ATOM 563 C C . PHE A 1 78 ? 20.634 -5.749 -46.533 1.00 37.48 95 PHE A C 1
ATOM 564 O O . PHE A 1 78 ? 20.646 -5.503 -47.754 1.00 36.76 95 PHE A O 1
ATOM 572 N N . ASP A 1 79 ? 19.526 -5.694 -45.774 1.00 36.81 96 ASP A N 1
ATOM 573 C CA . ASP A 1 79 ? 18.275 -5.086 -46.223 1.00 35.67 96 ASP A CA 1
ATOM 574 C C . ASP A 1 79 ? 18.105 -3.776 -45.452 1.00 34.57 96 ASP A C 1
ATOM 575 O O . ASP A 1 79 ? 17.873 -3.797 -44.265 1.00 32.19 96 ASP A O 1
ATOM 580 N N . TRP A 1 80 ? 18.228 -2.650 -46.148 1.00 34.68 97 TRP A N 1
ATOM 581 C CA . TRP A 1 80 ? 18.186 -1.315 -45.512 1.00 36.05 97 TRP A CA 1
ATOM 582 C C . TRP A 1 80 ? 16.842 -0.617 -45.705 1.00 35.56 97 TRP A C 1
ATOM 583 O O . TRP A 1 80 ? 16.749 0.606 -45.576 1.00 35.73 97 TRP A O 1
ATOM 594 N N . LYS A 1 81 ? 15.791 -1.393 -46.000 1.00 36.08 98 LYS A N 1
ATOM 595 C CA . LYS A 1 81 ? 14.423 -0.830 -46.223 1.00 36.31 98 LYS A CA 1
ATOM 596 C C . LYS A 1 81 ? 13.330 -1.515 -45.382 1.00 33.87 98 LYS A C 1
ATOM 597 O O . LYS A 1 81 ? 12.380 -0.869 -44.963 1.00 31.84 98 LYS A O 1
ATOM 603 N N . LYS A 1 82 ? 13.479 -2.821 -45.157 1.00 33.57 99 LYS A N 1
ATOM 604 C CA . LYS A 1 82 ? 12.478 -3.640 -44.465 1.00 34.41 99 LYS A CA 1
ATOM 605 C C . LYS A 1 82 ? 11.935 -2.968 -43.187 1.00 32.97 99 LYS A C 1
ATOM 606 O O . LYS A 1 82 ? 10.726 -2.735 -43.063 1.00 30.98 99 LYS A O 1
ATOM 612 N N . PHE A 1 83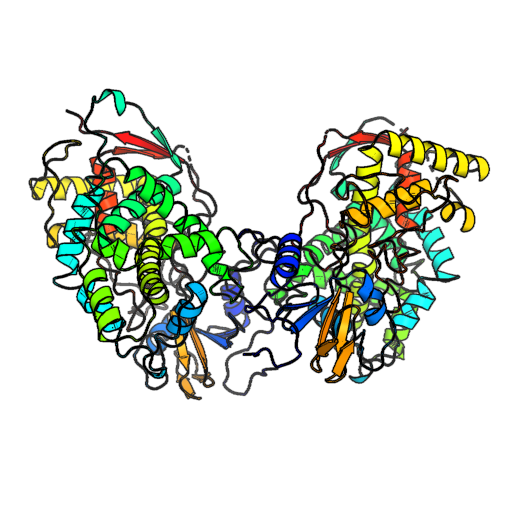 ? 12.833 -2.659 -42.259 1.00 31.06 100 PHE A N 1
ATOM 613 C CA . PHE A 1 83 ? 12.444 -2.128 -40.960 1.00 30.95 100 PHE A CA 1
ATOM 614 C C . PHE A 1 83 ? 11.750 -0.746 -41.098 1.00 29.74 100 PHE A C 1
ATOM 615 O O . PHE A 1 83 ? 10.752 -0.480 -40.449 1.00 29.04 100 PHE A O 1
ATOM 623 N N . HIS A 1 84 ? 12.270 0.095 -41.972 1.00 29.31 101 HIS A N 1
ATOM 624 C CA . HIS A 1 84 ? 11.670 1.421 -42.225 1.00 29.02 101 HIS A CA 1
ATOM 625 C C . HIS A 1 84 ? 10.282 1.337 -42.810 1.00 28.07 101 HIS A C 1
ATOM 626 O O . HIS A 1 84 ? 9.393 2.079 -42.397 1.00 25.64 101 HIS A O 1
ATOM 633 N N . PHE A 1 85 ? 10.090 0.435 -43.777 1.00 28.68 102 PHE A N 1
ATOM 634 C CA . PHE A 1 85 ? 8.756 0.188 -44.367 1.00 29.45 102 PHE A CA 1
ATOM 635 C C . PHE A 1 85 ? 7.743 -0.194 -43.289 1.00 28.38 102 PHE A C 1
ATOM 636 O O . PHE A 1 85 ? 6.642 0.355 -43.241 1.00 27.08 102 PHE A O 1
ATOM 644 N N . ALA A 1 86 ? 8.134 -1.149 -42.430 1.00 28.61 103 ALA A N 1
ATOM 645 C CA . ALA A 1 86 ? 7.278 -1.637 -41.337 1.00 27.26 103 ALA A CA 1
ATOM 646 C C . ALA A 1 86 ? 6.955 -0.507 -40.340 1.00 26.76 103 ALA A C 1
ATOM 647 O O . ALA A 1 86 ? 5.829 -0.383 -39.879 1.00 25.07 103 ALA A O 1
ATOM 649 N N . LEU A 1 87 ? 7.959 0.307 -40.024 1.00 26.29 104 LEU A N 1
ATOM 650 C CA . LEU A 1 87 ? 7.783 1.445 -39.113 1.00 25.91 104 LEU A CA 1
ATOM 651 C C . LEU A 1 87 ? 6.740 2.436 -39.649 1.00 25.49 104 LEU A C 1
ATOM 652 O O . LEU A 1 87 ? 5.868 2.858 -38.926 1.00 25.56 104 LEU A O 1
ATOM 657 N N . SER A 1 88 ? 6.848 2.792 -40.926 1.00 26.52 105 SER A N 1
ATOM 658 C CA . SER A 1 88 ? 5.912 3.743 -41.565 1.00 26.68 105 SER A CA 1
ATOM 659 C C . SER A 1 88 ? 4.467 3.232 -41.509 1.00 26.75 105 SER A C 1
ATOM 660 O O . SER A 1 88 ? 3.566 3.934 -41.048 1.00 26.01 105 SER A O 1
ATOM 663 N N . ALA A 1 89 ? 4.267 2.005 -41.993 1.00 26.97 106 ALA A N 1
ATOM 664 C CA . ALA A 1 89 ? 2.943 1.357 -42.011 1.00 26.90 106 ALA A CA 1
ATOM 665 C C . ALA A 1 89 ? 2.313 1.376 -40.615 1.00 27.59 106 ALA A C 1
ATOM 666 O O . ALA A 1 89 ? 1.133 1.693 -40.448 1.00 28.62 106 ALA A O 1
ATOM 668 N N . LYS A 1 90 ? 3.130 1.065 -39.625 1.00 28.05 107 LYS A N 1
ATOM 669 C CA . LYS A 1 90 ? 2.719 0.973 -38.238 1.00 28.87 107 LYS A CA 1
ATOM 670 C C . LYS A 1 90 ? 2.388 2.365 -37.611 1.00 27.99 107 LYS A C 1
ATOM 671 O O . LYS A 1 90 ? 1.327 2.547 -37.035 1.00 27.84 107 LYS A O 1
ATOM 677 N N . ALA A 1 91 ? 3.298 3.321 -37.745 1.00 25.60 108 ALA A N 1
ATOM 678 C CA . ALA A 1 91 ? 3.137 4.645 -37.098 1.00 25.42 108 ALA A CA 1
ATOM 679 C C . ALA A 1 91 ? 2.073 5.511 -37.779 1.00 24.72 108 ALA A C 1
ATOM 680 O O . ALA A 1 91 ? 1.353 6.236 -37.118 1.00 24.47 108 ALA A O 1
ATOM 682 N N . PHE A 1 92 ? 1.977 5.418 -39.102 1.00 24.48 109 PHE A N 1
ATOM 683 C CA . PHE A 1 92 ? 1.087 6.300 -39.879 1.00 25.06 109 PHE A CA 1
ATOM 684 C C . PHE A 1 92 ? -0.224 5.638 -40.255 1.00 25.99 109 PHE A C 1
ATOM 685 O O . PHE A 1 92 ? -1.207 6.318 -40.459 1.00 26.65 109 PHE A O 1
ATOM 693 N N . GLY A 1 93 ? -0.222 4.303 -40.341 1.00 27.31 110 GLY A N 1
ATOM 694 C CA . GLY A 1 93 ? -1.419 3.530 -40.620 1.00 28.55 110 GLY A CA 1
ATOM 695 C C . GLY A 1 93 ? -1.687 3.390 -42.100 1.00 30.08 110 GLY A C 1
ATOM 696 O O . GLY A 1 93 ? -2.567 4.037 -42.636 1.00 32.90 110 GLY A O 1
ATOM 697 N N . HIS A 1 94 ? -0.904 2.577 -42.766 1.00 30.45 111 HIS A N 1
ATOM 698 C CA . HIS A 1 94 ? -1.167 2.238 -44.170 1.00 31.22 111 HIS A CA 1
ATOM 699 C C . HIS A 1 94 ? -0.701 0.866 -44.407 1.00 33.32 111 HIS A C 1
ATOM 700 O O . HIS A 1 94 ? 0.105 0.339 -43.633 1.00 33.84 111 HIS A O 1
ATOM 707 N N . ARG A 1 95 ? -1.214 0.238 -45.461 1.00 35.74 112 ARG A N 1
ATOM 708 C CA . ARG A 1 95 ? -0.781 -1.119 -45.827 1.00 37.44 112 ARG A CA 1
ATOM 709 C C . ARG A 1 95 ? 0.635 -1.071 -46.354 1.00 37.12 112 ARG A C 1
ATOM 710 O O . ARG A 1 95 ? 1.155 0.012 -46.672 1.00 35.85 112 ARG A O 1
ATOM 718 N N . SER A 1 96 ? 1.255 -2.246 -46.455 1.00 36.30 113 SER A N 1
ATOM 719 C CA . SER A 1 96 ? 2.660 -2.359 -46.813 1.00 37.32 113 SER A CA 1
ATOM 720 C C . SER A 1 96 ? 3.003 -1.618 -48.105 1.00 37.31 113 SER A C 1
ATOM 721 O O . SER A 1 96 ? 2.321 -1.763 -49.115 1.00 36.04 113 SER A O 1
ATOM 724 N N . ILE A 1 97 ? 4.067 -0.810 -48.034 1.00 37.93 114 ILE A N 1
ATOM 725 C CA . ILE A 1 97 ? 4.629 -0.101 -49.196 1.00 38.52 114 ILE A CA 1
ATOM 726 C C . ILE A 1 97 ? 5.845 -0.855 -49.766 1.00 39.48 114 ILE A C 1
ATOM 727 O O . ILE A 1 97 ? 6.475 -0.409 -50.723 1.00 40.36 114 ILE A O 1
ATOM 732 N N . ASP A 1 98 ? 6.160 -1.992 -49.166 1.00 41.16 115 ASP A N 1
ATOM 733 C CA . ASP A 1 98 ? 7.163 -2.880 -49.684 1.00 43.64 115 ASP A CA 1
ATOM 734 C C . ASP A 1 98 ? 6.639 -3.448 -50.996 1.00 45.10 115 ASP A C 1
ATOM 735 O O . ASP A 1 98 ? 5.603 -4.109 -50.996 1.00 44.89 115 ASP A O 1
ATOM 740 N N . PRO A 1 99 ? 7.344 -3.183 -52.134 1.00 46.65 116 PRO A N 1
ATOM 741 C CA . PRO A 1 99 ? 6.854 -3.687 -53.437 1.00 46.94 116 PRO A CA 1
ATOM 742 C C . PRO A 1 99 ? 6.711 -5.227 -53.526 1.00 47.44 116 PRO A C 1
ATOM 743 O O . PRO A 1 99 ? 5.972 -5.722 -54.383 1.00 50.01 116 PRO A O 1
ATOM 747 N N . MET A 1 100 ? 7.412 -5.960 -52.652 1.00 47.49 117 MET A N 1
ATOM 748 C CA . MET A 1 100 ? 7.228 -7.420 -52.520 1.00 47.27 117 MET A CA 1
ATOM 749 C C . MET A 1 100 ? 5.795 -7.779 -52.149 1.00 47.21 117 MET A C 1
ATOM 750 O O . MET A 1 100 ? 5.298 -8.821 -52.548 1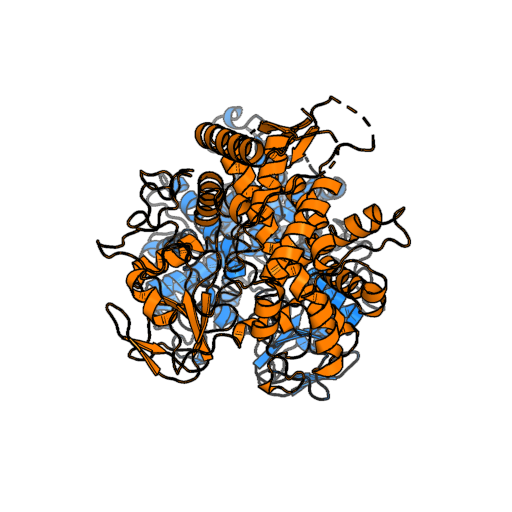.00 49.19 117 MET A O 1
ATOM 752 N N . ASP A 1 101 ? 5.137 -6.908 -51.380 1.00 46.61 118 ASP A N 1
ATOM 753 C CA . ASP A 1 101 ? 3.760 -7.156 -50.912 1.00 45.10 118 ASP A CA 1
ATOM 754 C C . ASP A 1 101 ? 2.656 -6.719 -51.914 1.00 43.01 118 ASP A C 1
ATOM 755 O O . ASP A 1 101 ? 1.478 -6.960 -51.675 1.00 40.41 118 ASP A O 1
ATOM 760 N N . GLY A 1 102 ? 3.050 -6.071 -53.010 1.00 41.84 119 GLY A N 1
ATOM 761 C CA . GLY A 1 102 ? 2.152 -5.880 -54.168 1.00 41.76 119 GLY A CA 1
ATOM 762 C C . GLY A 1 102 ? 1.160 -4.718 -54.150 1.00 41.42 119 GLY A C 1
ATOM 763 O O . GLY A 1 102 ? 0.319 -4.606 -55.057 1.00 43.20 119 GLY A O 1
ATOM 764 N N . ASN A 1 103 ? 1.241 -3.848 -53.146 1.00 39.37 120 ASN A N 1
ATOM 765 C CA . ASN A 1 103 ? 0.372 -2.650 -53.104 1.00 37.78 120 ASN A CA 1
ATOM 766 C C . ASN A 1 103 ? 0.882 -1.539 -53.978 1.00 35.81 120 ASN A C 1
ATOM 767 O O . ASN A 1 103 ? 0.124 -0.677 -54.379 1.00 35.92 120 ASN A O 1
ATOM 772 N N . THR A 1 104 ? 2.177 -1.556 -54.263 1.00 34.95 121 THR A N 1
ATOM 773 C CA . THR A 1 104 ? 2.780 -0.577 -55.134 1.00 35.64 121 THR A CA 1
ATOM 774 C C . THR A 1 104 ? 4.019 -1.161 -55.822 1.00 34.71 121 THR A C 1
ATOM 775 O O . THR A 1 104 ? 4.622 -2.099 -55.325 1.00 35.23 121 THR A O 1
ATOM 779 N N . THR A 1 105 ? 4.364 -0.600 -56.976 1.00 34.72 122 THR A N 1
ATOM 780 C CA . THR A 1 105 ? 5.605 -0.937 -57.679 1.00 35.11 122 THR A CA 1
ATOM 781 C C . THR A 1 105 ? 6.610 0.224 -57.655 1.00 34.78 122 THR A C 1
ATOM 782 O O . THR A 1 105 ? 7.686 0.125 -58.225 1.00 35.51 122 THR A O 1
ATOM 786 N N . GLU A 1 106 ? 6.248 1.314 -56.979 1.00 34.46 123 GLU A N 1
ATOM 787 C CA . GLU A 1 106 ? 7.110 2.477 -56.844 1.00 33.25 123 GLU A CA 1
ATOM 788 C C . GLU A 1 106 ? 8.362 2.160 -56.015 1.00 33.01 123 GLU A C 1
ATOM 789 O O . GLU A 1 106 ? 8.299 1.436 -55.026 1.00 33.42 123 GLU A O 1
ATOM 795 N N . ASN A 1 107 ? 9.501 2.688 -56.470 1.00 34.76 124 ASN A N 1
ATOM 796 C CA . ASN A 1 107 ? 10.712 2.756 -55.680 1.00 35.11 124 ASN A CA 1
ATOM 797 C C . ASN A 1 107 ? 10.739 4.132 -55.048 1.00 34.09 124 ASN A C 1
ATOM 798 O O . ASN A 1 107 ? 11.029 5.120 -55.721 1.00 32.69 124 ASN A O 1
ATOM 803 N N . ILE A 1 108 ? 10.410 4.203 -53.759 1.00 34.52 125 ILE A N 1
ATOM 804 C CA . ILE A 1 108 ? 10.228 5.514 -53.087 1.00 34.06 125 ILE A CA 1
ATOM 805 C C . ILE A 1 108 ? 11.543 6.277 -52.939 1.00 34.11 125 ILE A C 1
ATOM 806 O O . ILE A 1 108 ? 11.563 7.473 -53.074 1.00 33.04 125 ILE A O 1
ATOM 811 N N . ASN A 1 109 ? 12.636 5.552 -52.665 1.00 36.58 126 ASN A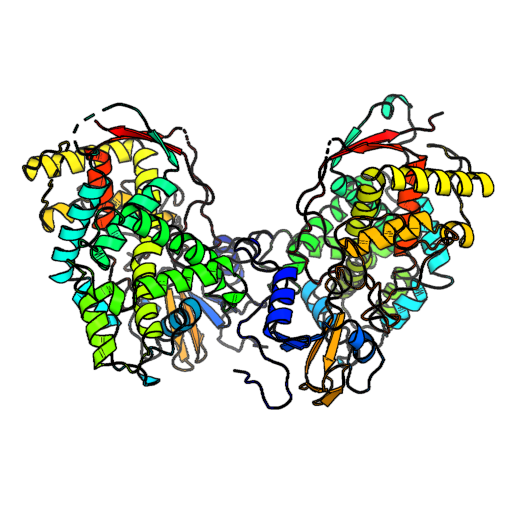 N 1
ATOM 812 C CA . ASN A 1 109 ? 14.002 6.132 -52.680 1.00 37.52 126 ASN A CA 1
ATOM 813 C C . ASN A 1 109 ? 14.254 6.929 -53.965 1.00 36.17 126 ASN A C 1
ATOM 814 O O . ASN A 1 109 ? 14.711 8.065 -53.917 1.00 35.94 126 ASN A O 1
ATOM 819 N N . ASP A 1 110 ? 13.939 6.318 -55.106 1.00 35.91 127 ASP A N 1
ATOM 820 C CA . ASP A 1 110 ? 14.030 6.991 -56.430 1.00 36.65 127 ASP A CA 1
ATOM 821 C C . ASP A 1 110 ? 13.181 8.271 -56.506 1.00 33.51 127 ASP A C 1
ATOM 822 O O . ASP A 1 110 ? 13.624 9.293 -57.057 1.00 32.94 127 ASP A O 1
ATOM 827 N N . THR A 1 111 ? 11.963 8.202 -55.974 1.00 30.47 128 THR A N 1
ATOM 828 C CA . THR A 1 111 ? 11.046 9.350 -55.960 1.00 28.46 128 THR A CA 1
ATOM 829 C C . THR A 1 111 ? 11.615 10.522 -55.148 1.00 26.82 128 THR A C 1
ATOM 830 O O . THR A 1 111 ? 11.541 11.673 -55.566 1.00 24.89 128 THR A O 1
ATOM 834 N N . PHE A 1 112 ? 12.185 10.205 -53.989 1.00 26.47 129 PHE A N 1
ATOM 835 C CA . PHE A 1 112 ? 12.756 11.206 -53.110 1.00 26.33 129 PHE A CA 1
ATOM 836 C C . PHE A 1 112 ? 13.991 11.823 -53.699 1.00 26.86 129 PHE A C 1
ATOM 837 O O . PHE A 1 112 ? 14.146 13.061 -53.697 1.00 26.84 129 PHE A O 1
ATOM 845 N N . ILE A 1 113 ? 14.887 10.986 -54.206 1.00 28.38 130 ILE A N 1
ATOM 846 C CA . ILE A 1 113 ? 16.122 11.497 -54.804 1.00 29.72 130 ILE A CA 1
ATOM 847 C C . ILE A 1 113 ? 15.801 12.401 -55.991 1.00 29.55 130 ILE A C 1
ATOM 848 O O . ILE A 1 113 ? 16.365 13.478 -56.120 1.00 30.43 130 ILE A O 1
ATOM 853 N N . LYS A 1 114 ? 14.862 11.975 -56.829 1.00 29.95 131 LYS A N 1
ATOM 854 C CA . LYS A 1 114 ? 14.457 12.749 -58.018 1.00 29.53 131 LYS A CA 1
ATOM 855 C C . LYS A 1 114 ? 13.862 14.126 -57.683 1.00 29.33 131 LYS A C 1
ATOM 856 O O . LYS A 1 114 ? 14.023 15.068 -58.448 1.00 30.49 131 LYS A O 1
ATOM 859 N N . THR A 1 115 ? 13.171 14.237 -56.534 1.00 27.40 132 THR A N 1
ATOM 860 C CA . THR A 1 115 ? 12.389 15.441 -56.217 1.00 25.54 132 THR A CA 1
ATOM 861 C C . THR A 1 115 ? 12.953 16.298 -55.075 1.00 25.89 132 THR A C 1
ATOM 862 O O . THR A 1 115 ? 12.445 17.394 -54.818 1.00 26.67 132 THR A O 1
ATOM 866 N N . LEU A 1 116 ? 13.998 15.812 -54.401 1.00 24.93 133 LEU A N 1
ATOM 867 C CA . LEU A 1 116 ? 14.664 16.582 -53.311 1.00 25.02 133 LEU A CA 1
ATOM 868 C C . LEU A 1 116 ? 16.109 16.984 -53.642 1.00 25.03 133 LEU A C 1
ATOM 869 O O . LEU A 1 116 ? 16.751 17.698 -52.869 1.00 24.35 133 LEU A O 1
ATOM 874 N N . GLN A 1 117 ? 16.612 16.494 -54.781 1.00 26.07 134 GLN A N 1
ATOM 875 C CA . GLN A 1 117 ? 17.966 16.769 -55.237 1.00 26.54 134 GLN A CA 1
ATOM 876 C C . GLN A 1 117 ? 17.930 17.265 -56.698 1.00 27.01 134 GLN A C 1
ATOM 877 O O . GLN A 1 117 ? 16.878 17.256 -57.332 1.00 27.87 134 GLN A O 1
ATOM 883 N N . GLY A 1 118 ? 19.065 17.743 -57.195 1.00 28.40 135 GLY A N 1
ATOM 884 C CA . GLY A 1 118 ? 19.175 18.198 -58.587 1.00 29.47 135 GLY A CA 1
ATOM 885 C C . GLY A 1 118 ? 18.335 19.417 -58.874 1.00 30.22 135 GLY A C 1
ATOM 886 O O . GLY A 1 118 ? 18.262 20.316 -58.053 1.00 30.57 135 GLY A O 1
ATOM 887 N N . HIS A 1 119 ? 17.695 19.443 -60.053 1.00 32.00 136 HIS A N 1
ATOM 888 C CA A HIS A 1 119 ? 16.815 20.564 -60.464 0.50 32.78 136 HIS A CA 1
ATOM 889 C CA B HIS A 1 119 ? 16.851 20.579 -60.442 0.50 32.72 136 HIS A CA 1
ATOM 890 C C . HIS A 1 119 ? 15.737 20.818 -59.458 1.00 32.07 136 HIS A C 1
ATOM 891 O O . HIS A 1 119 ? 15.445 21.965 -59.119 1.00 32.21 136 HIS A O 1
ATOM 904 N N . ALA A 1 120 ? 15.104 19.745 -58.995 1.00 30.35 137 ALA A N 1
ATOM 905 C CA . ALA A 1 120 ? 13.993 19.859 -58.041 1.00 30.24 137 ALA A CA 1
ATOM 906 C C . ALA A 1 120 ? 14.400 20.567 -56.722 1.00 29.18 137 ALA A C 1
ATOM 907 O O . ALA A 1 120 ? 13.613 21.316 -56.156 1.00 30.22 137 ALA A O 1
ATOM 909 N N . LEU A 1 121 ? 15.633 20.331 -56.262 1.00 28.37 138 LEU A N 1
ATOM 910 C CA . LEU A 1 121 ? 16.154 20.999 -55.068 1.00 27.70 138 LEU A CA 1
ATOM 911 C C . LEU A 1 121 ? 16.197 22.504 -55.267 1.00 27.52 138 LEU A C 1
ATOM 912 O O . LEU A 1 121 ? 15.922 23.243 -54.356 1.00 26.52 138 LEU A O 1
ATOM 917 N N . ASN A 1 122 ? 16.521 22.955 -56.473 1.00 28.76 139 ASN A N 1
ATOM 918 C CA . ASN A 1 122 ? 16.655 24.402 -56.719 1.00 29.54 139 ASN A CA 1
ATOM 919 C C . ASN A 1 122 ? 15.334 25.141 -56.592 1.00 29.20 139 ASN A C 1
ATOM 920 O O . ASN A 1 122 ? 15.278 26.212 -55.997 1.00 31.25 139 ASN A O 1
ATOM 925 N N . SER A 1 123 ? 14.275 24.571 -57.156 1.00 30.57 140 SER A N 1
ATOM 926 C CA . SER A 1 123 ? 12.935 25.161 -57.054 1.00 30.41 140 SER A CA 1
ATOM 927 C C . SER A 1 123 ? 12.401 25.088 -55.619 1.00 28.10 140 SER A C 1
ATOM 928 O O . SER A 1 123 ? 11.843 26.055 -55.137 1.00 27.54 140 SER A O 1
ATOM 931 N N . LEU A 1 124 ? 12.593 23.945 -54.944 1.00 27.63 141 LEU A N 1
ATOM 932 C CA . LEU A 1 124 ? 12.221 23.808 -53.483 1.00 27.59 141 LEU A CA 1
ATOM 933 C C . LEU A 1 124 ? 12.860 24.889 -52.663 1.00 25.93 141 LEU A C 1
ATOM 934 O O . LEU A 1 124 ? 12.217 25.516 -51.855 1.00 25.84 141 LEU A O 1
ATOM 939 N N . THR A 1 125 ? 14.164 25.070 -52.864 1.00 25.21 142 THR A N 1
ATOM 940 C CA . THR A 1 125 ? 14.949 26.067 -52.136 1.00 24.12 142 THR A CA 1
ATOM 941 C C . THR A 1 125 ? 14.449 27.495 -52.373 1.00 23.77 142 THR A C 1
ATOM 942 O O . THR A 1 125 ? 14.319 28.269 -51.434 1.00 22.44 142 THR A O 1
ATOM 946 N N . GLU A 1 126 ? 14.150 27.839 -53.633 1.00 23.92 143 GLU A N 1
ATOM 947 C CA . GLU A 1 126 ? 13.573 29.159 -53.948 1.00 24.58 143 GLU A CA 1
ATOM 948 C C . GLU A 1 126 ? 12.231 29.341 -53.296 1.00 24.77 143 GLU A C 1
ATOM 949 O O . GLU A 1 126 ? 11.952 30.393 -52.744 1.00 25.28 143 GLU A O 1
ATOM 952 N N . SER A 1 127 ? 11.394 28.308 -53.359 1.00 25.48 144 SER A N 1
ATOM 953 C CA . SER A 1 127 ? 10.044 28.359 -52.748 1.00 26.34 144 SER A CA 1
ATOM 954 C C . SER A 1 127 ? 10.127 28.531 -51.238 1.00 25.44 144 SER A C 1
ATOM 955 O O . SER A 1 127 ? 9.380 29.342 -50.642 1.00 24.47 144 SER A O 1
ATOM 958 N N . MET A 1 128 ? 11.030 27.785 -50.611 1.00 25.03 145 MET A N 1
ATOM 959 C CA . MET A 1 128 ? 11.206 27.884 -49.128 1.00 25.61 145 MET A CA 1
ATOM 960 C C . MET A 1 128 ? 11.619 29.297 -48.718 1.00 25.34 145 MET A C 1
ATOM 961 O O . MET A 1 128 ? 11.113 29.841 -47.730 1.00 24.45 145 MET A O 1
ATOM 966 N N . MET A 1 129 ? 12.541 29.887 -49.485 1.00 26.25 146 MET A N 1
ATOM 967 C CA . MET A 1 129 ? 13.003 31.244 -49.228 1.00 27.42 146 MET A CA 1
ATOM 968 C C . MET A 1 129 ? 11.866 32.280 -49.361 1.00 26.79 146 MET A C 1
ATOM 969 O O . MET A 1 129 ? 11.763 33.187 -48.560 1.00 26.34 146 MET A O 1
ATOM 974 N N . GLU A 1 130 ? 11.019 32.127 -50.371 1.00 27.69 147 GLU A N 1
ATOM 975 C CA . GLU A 1 130 ? 9.840 33.028 -50.537 1.00 28.99 147 GLU A CA 1
ATOM 976 C C . GLU A 1 130 ? 8.850 32.852 -49.397 1.00 27.28 147 GLU A C 1
ATOM 977 O O . GLU A 1 130 ? 8.371 33.831 -48.813 1.00 26.74 147 GLU A O 1
ATOM 983 N N . ASN A 1 131 ? 8.548 31.596 -49.081 1.00 26.24 148 ASN A N 1
ATOM 984 C CA . ASN A 1 131 ? 7.648 31.279 -47.995 1.00 26.20 148 ASN A CA 1
ATOM 985 C C . ASN A 1 131 ? 8.171 31.752 -46.646 1.00 26.06 148 ASN A C 1
ATOM 986 O O . ASN A 1 131 ? 7.421 32.382 -45.874 1.00 25.60 148 ASN A O 1
ATOM 991 N N . LEU A 1 132 ? 9.451 31.477 -46.354 1.00 25.09 149 LEU A N 1
ATOM 992 C CA . LEU A 1 132 ? 10.070 31.976 -45.094 1.00 24.90 149 LEU A CA 1
ATOM 993 C C . LEU A 1 132 ? 9.937 33.510 -44.985 1.00 25.84 149 LEU A C 1
ATOM 994 O O . LEU A 1 132 ? 9.572 34.032 -43.947 1.00 24.50 149 LEU A O 1
ATOM 999 N N . GLN A 1 133 ? 10.202 34.214 -46.075 1.00 27.30 150 GLN A N 1
ATOM 1000 C CA . GLN A 1 133 ? 10.066 35.690 -46.067 1.00 29.10 150 GLN A CA 1
ATOM 1001 C C . GLN A 1 133 ? 8.606 36.170 -45.867 1.00 30.29 150 GLN A C 1
ATOM 1002 O O . GLN A 1 133 ? 8.382 37.100 -45.135 1.00 29.89 150 GLN A O 1
ATOM 1008 N N . ARG A 1 134 ? 7.631 35.519 -46.517 1.00 31.91 151 ARG A N 1
ATOM 1009 C CA A ARG A 1 134 ? 6.213 35.871 -46.321 0.50 32.05 151 ARG A CA 1
ATOM 1010 C CA B ARG A 1 134 ? 6.201 35.869 -46.309 0.50 32.42 151 ARG A CA 1
ATOM 1011 C C . ARG A 1 134 ? 5.798 35.672 -44.847 1.00 32.53 151 ARG A C 1
ATOM 1012 O O . ARG A 1 134 ? 5.083 36.481 -44.282 1.00 33.02 151 ARG A O 1
ATOM 1027 N N . ILE A 1 135 ? 6.275 34.597 -44.246 1.00 31.92 152 ILE A N 1
ATOM 1028 C CA . ILE A 1 135 ? 5.916 34.241 -42.864 1.00 32.20 152 ILE A CA 1
ATOM 1029 C C . ILE A 1 135 ? 6.640 35.068 -41.819 1.00 32.14 152 ILE A C 1
ATOM 1030 O O . ILE A 1 135 ? 6.032 35.481 -40.834 1.00 32.81 152 ILE A O 1
ATOM 1035 N N . MET A 1 136 ? 7.937 35.300 -42.017 1.00 31.92 153 MET A N 1
ATOM 1036 C CA . MET A 1 136 ? 8.746 36.002 -41.012 1.00 32.96 153 MET A CA 1
ATOM 1037 C C . MET A 1 136 ? 8.559 37.510 -41.067 1.00 34.87 153 MET A C 1
ATOM 1038 O O . MET A 1 136 ? 8.709 38.185 -40.053 1.00 33.99 153 MET A O 1
ATOM 1043 N N . ARG A 1 137 ? 8.224 38.041 -42.241 1.00 36.98 154 ARG A N 1
ATOM 1044 C CA . ARG A 1 137 ? 7.956 39.464 -42.364 1.00 39.65 154 ARG A CA 1
ATOM 1045 C C . ARG A 1 137 ? 6.698 39.810 -41.614 1.00 43.30 154 ARG A C 1
ATOM 1046 O O . ARG A 1 137 ? 5.756 39.003 -41.567 1.00 44.56 154 ARG A O 1
ATOM 1054 N N . PRO A 1 138 ? 6.666 41.012 -41.007 1.00 46.77 155 PRO A N 1
ATOM 1055 C CA . PRO A 1 138 ? 5.483 41.418 -40.265 1.00 49.76 155 PRO A CA 1
ATOM 1056 C C . PRO A 1 138 ? 4.339 41.754 -41.219 1.00 52.99 155 PRO A C 1
ATOM 1057 O O . PRO A 1 138 ? 4.598 42.130 -42.374 1.00 52.75 155 PRO A O 1
ATOM 1061 N N . PRO A 1 139 ? 3.075 41.593 -40.759 1.00 58.40 156 PRO A N 1
ATOM 1062 C CA . PRO A 1 139 ? 1.950 42.096 -41.535 1.00 60.73 156 PRO A CA 1
ATOM 1063 C C . PRO A 1 139 ? 2.193 43.557 -41.954 1.00 64.18 156 PRO A C 1
ATOM 1064 O O . PRO A 1 139 ? 2.524 44.401 -41.099 1.00 63.97 156 PRO A O 1
ATOM 1068 N N . VAL A 1 140 ? 2.062 43.836 -43.260 1.00 67.18 157 VAL A N 1
ATOM 1069 C CA . VAL A 1 140 ? 2.329 45.179 -43.803 1.00 69.04 157 VAL A CA 1
ATOM 1070 C C . VAL A 1 140 ? 1.432 46.230 -43.119 1.00 71.06 157 VAL A C 1
ATOM 1071 O O . VAL A 1 140 ? 0.270 46.430 -43.500 1.00 73.20 157 VAL A O 1
ATOM 1075 N N . SER A 1 141 ? 1.989 46.871 -42.089 1.00 70.65 158 SER A N 1
ATOM 1076 C CA . SER A 1 141 ? 1.281 47.891 -41.305 1.00 69.48 158 SER A CA 1
ATOM 1077 C C . SER A 1 141 ? 2.301 48.861 -40.718 1.00 66.49 158 SER A C 1
ATOM 1078 O O . SER A 1 141 ? 3.448 48.922 -41.196 1.00 66.37 158 SER A O 1
ATOM 1080 N N . SER A 1 142 ? 1.900 49.618 -39.690 1.00 62.79 159 SER A N 1
ATOM 1081 C CA . SER A 1 142 ? 2.808 50.599 -39.056 1.00 61.55 159 SER A CA 1
ATOM 1082 C C . SER A 1 142 ? 3.987 49.907 -38.323 1.00 58.94 159 SER A C 1
ATOM 1083 O O . SER A 1 142 ? 3.859 48.765 -37.837 1.00 57.40 159 SER A O 1
ATOM 1086 N N . ASN A 1 143 ? 5.122 50.613 -38.260 1.00 56.40 160 ASN A N 1
ATOM 1087 C CA . ASN A 1 143 ? 6.322 50.133 -37.542 1.00 54.62 160 ASN A CA 1
ATOM 1088 C C . ASN A 1 143 ? 6.080 50.006 -36.039 1.00 53.49 160 ASN A C 1
ATOM 1089 O O . ASN A 1 143 ? 6.661 49.141 -35.389 1.00 52.82 160 ASN A O 1
ATOM 1094 N N . SER A 1 144 ? 5.212 50.885 -35.501 1.00 53.13 161 SER A N 1
ATOM 1095 C CA . SER A 1 144 ? 4.807 50.863 -34.077 1.00 52.91 161 SER A CA 1
ATOM 1096 C C . SER A 1 144 ? 4.195 49.518 -33.656 1.00 51.61 161 SER A C 1
ATOM 1097 O O . SER A 1 144 ? 4.303 49.116 -32.489 1.00 51.56 161 SER A O 1
ATOM 1100 N N . LYS A 1 145 ? 3.550 48.835 -34.608 1.00 49.12 162 LYS A N 1
ATOM 1101 C CA . LYS A 1 145 ? 2.985 47.512 -34.367 1.00 47.65 162 LYS A CA 1
ATOM 1102 C C . LYS A 1 145 ? 4.079 46.474 -34.066 1.00 46.77 162 LYS A C 1
ATOM 1103 O O . LYS A 1 145 ? 3.828 45.500 -33.360 1.00 47.48 162 LYS A O 1
ATOM 1105 N N . THR A 1 146 ? 5.289 46.700 -34.606 1.00 44.11 163 THR A N 1
ATOM 1106 C CA . THR A 1 146 ? 6.425 45.781 -34.440 1.00 42.44 163 THR A CA 1
ATOM 1107 C C . THR A 1 146 ? 7.672 46.486 -33.884 1.00 40.04 163 THR A C 1
ATOM 1108 O O . THR A 1 146 ? 8.787 46.112 -34.213 1.00 41.48 163 THR A O 1
ATOM 1112 N N . ALA A 1 147 ? 7.479 47.507 -33.038 1.00 36.89 164 ALA A N 1
ATOM 1113 C CA . ALA A 1 147 ? 8.618 48.296 -32.493 1.00 34.72 164 ALA A CA 1
ATOM 1114 C C . ALA A 1 147 ? 9.279 47.632 -31.253 1.00 32.20 164 ALA A C 1
ATOM 1115 O O . ALA A 1 147 ? 10.484 47.651 -31.105 1.00 31.24 164 ALA A O 1
ATOM 1117 N N . ALA A 1 148 ? 8.465 47.045 -30.395 1.00 31.14 165 ALA A N 1
ATOM 1118 C CA . ALA A 1 148 ? 8.916 46.556 -29.096 1.00 30.01 165 ALA A CA 1
ATOM 1119 C C . ALA A 1 148 ? 9.537 45.160 -29.172 1.00 28.62 165 ALA A C 1
ATOM 1120 O O . ALA A 1 148 ? 9.311 44.413 -30.120 1.00 28.88 165 ALA A O 1
ATOM 1122 N N . TRP A 1 149 ? 10.320 44.827 -28.148 1.00 27.38 166 TRP A N 1
ATOM 1123 C CA . TRP A 1 149 ? 10.829 43.492 -27.959 1.00 26.47 166 TRP A CA 1
ATOM 1124 C C . TRP A 1 149 ? 9.705 42.544 -27.643 1.00 26.61 166 TRP A C 1
ATOM 1125 O O . TRP A 1 149 ? 8.810 42.877 -26.881 1.00 27.31 166 TRP A O 1
ATOM 1136 N N . VAL A 1 150 ? 9.746 41.350 -28.231 1.00 26.69 167 VAL A N 1
ATOM 1137 C CA . VAL A 1 150 ? 8.735 40.309 -27.992 1.00 27.05 167 VAL A CA 1
ATOM 1138 C C . VAL A 1 150 ? 9.420 39.102 -27.379 1.00 27.20 167 VAL A C 1
ATOM 1139 O O . VAL A 1 150 ? 10.423 38.654 -27.891 1.00 27.37 167 VAL A O 1
ATOM 1143 N N . THR A 1 151 ? 8.871 38.588 -26.276 1.00 26.62 168 THR A N 1
ATOM 1144 C CA . THR A 1 151 ? 9.413 37.400 -25.617 1.00 27.20 168 THR A CA 1
ATOM 1145 C C . THR A 1 151 ? 8.581 36.195 -25.995 1.00 26.62 168 THR A C 1
ATOM 1146 O O . THR A 1 151 ? 7.360 36.257 -26.016 1.00 26.76 168 THR A O 1
ATOM 1150 N N . GLU A 1 152 ? 9.261 35.104 -26.314 1.00 26.54 169 GLU A N 1
ATOM 1151 C CA . GLU A 1 152 ? 8.614 33.880 -26.703 1.00 26.58 169 GLU A CA 1
ATOM 1152 C C . GLU A 1 152 ? 9.537 32.697 -26.409 1.00 26.05 169 GLU A C 1
ATOM 1153 O O . GLU A 1 152 ? 10.749 32.861 -26.320 1.00 26.59 169 GLU A O 1
ATOM 1159 N N . GLY A 1 153 ? 8.959 31.504 -26.251 1.00 25.91 170 GLY A N 1
ATOM 1160 C CA . GLY A 1 153 ? 9.754 30.284 -26.188 1.00 24.72 170 GLY A CA 1
ATOM 1161 C C . GLY A 1 153 ? 10.395 30.099 -27.542 1.00 24.08 170 GLY A C 1
ATOM 1162 O O . GLY A 1 153 ? 9.718 30.199 -28.569 1.00 23.75 170 GLY A O 1
ATOM 1163 N N . MET A 1 154 ? 11.696 29.865 -27.562 1.00 23.90 171 MET A N 1
ATOM 1164 C CA . MET A 1 154 ? 12.427 29.766 -28.822 1.00 24.01 171 MET A CA 1
ATOM 1165 C C . MET A 1 154 ? 11.980 28.559 -29.643 1.00 24.01 171 MET A C 1
ATOM 1166 O O . MET A 1 154 ? 11.759 28.667 -30.872 1.00 23.84 171 MET A O 1
ATOM 1171 N N . TYR A 1 155 ? 11.850 27.415 -28.994 1.00 22.89 172 TYR A N 1
ATOM 1172 C CA . TYR A 1 155 ? 11.344 26.206 -29.696 1.00 22.59 172 TYR A CA 1
ATOM 1173 C C . TYR A 1 155 ? 9.975 26.468 -30.311 1.00 22.46 172 TYR A C 1
ATOM 1174 O O . TYR A 1 155 ? 9.746 26.162 -31.470 1.00 22.14 172 TYR A O 1
ATOM 1183 N N . SER A 1 156 ? 9.083 27.063 -29.528 1.00 23.19 173 SER A N 1
ATOM 1184 C CA . SER A 1 156 ? 7.762 27.418 -30.000 1.00 24.29 173 SER A CA 1
ATOM 1185 C C . SER A 1 156 ? 7.796 28.361 -31.236 1.00 23.57 173 SER A C 1
ATOM 1186 O O . SER A 1 156 ? 7.026 28.196 -32.170 1.00 23.81 173 SER A O 1
ATOM 1189 N N . PHE A 1 157 ? 8.690 29.333 -31.212 1.00 23.52 174 PHE A N 1
ATOM 1190 C CA . PHE A 1 157 ? 8.886 30.248 -32.336 1.00 23.37 174 PHE A CA 1
ATOM 1191 C C . PHE A 1 157 ? 9.380 29.500 -33.568 1.00 22.88 174 PHE A C 1
ATOM 1192 O O . PHE A 1 157 ? 8.831 29.663 -34.677 1.00 22.10 174 PHE A O 1
ATOM 1200 N N . CYS A 1 158 ? 10.415 28.692 -33.389 1.00 22.10 175 CYS A N 1
ATOM 1201 C CA . CYS A 1 158 ? 10.998 27.916 -34.516 1.00 22.41 175 CYS A CA 1
ATOM 1202 C C . CYS A 1 158 ? 9.991 26.961 -35.082 1.00 22.35 175 CYS A C 1
ATOM 1203 O O . CYS A 1 158 ? 9.897 26.779 -36.319 1.00 22.32 175 CYS A O 1
ATOM 1206 N N . TYR A 1 159 ? 9.206 26.362 -34.193 1.00 22.62 176 TYR A N 1
ATOM 1207 C CA . TYR A 1 159 ? 8.212 25.406 -34.588 1.00 22.69 176 TYR A CA 1
ATOM 1208 C C . TYR A 1 159 ? 7.216 26.067 -35.549 1.00 22.33 176 TYR A C 1
ATOM 1209 O O . TYR A 1 159 ? 7.003 25.573 -36.620 1.00 21.32 176 TYR A O 1
ATOM 1218 N N . ARG A 1 160 ? 6.629 27.209 -35.160 1.00 23.07 177 ARG A N 1
ATOM 1219 C CA . ARG A 1 160 ? 5.594 27.803 -36.001 1.00 24.13 177 ARG A CA 1
ATOM 1220 C C . ARG A 1 160 ? 6.140 28.394 -37.318 1.00 22.83 177 ARG A C 1
ATOM 1221 O O . ARG A 1 160 ? 5.508 28.262 -38.343 1.00 22.73 177 ARG A O 1
ATOM 1229 N N . VAL A 1 161 ? 7.306 29.029 -37.291 1.00 22.36 178 VAL A N 1
ATOM 1230 C CA . VAL A 1 161 ? 7.871 29.569 -38.532 1.00 22.09 178 VAL A CA 1
ATOM 1231 C C . VAL A 1 161 ? 8.231 28.404 -39.494 1.00 22.30 178 VAL A C 1
ATOM 1232 O O . VAL A 1 161 ? 7.748 28.355 -40.631 1.00 21.69 178 VAL A O 1
ATOM 1236 N N . MET A 1 162 ? 9.046 27.471 -39.024 1.00 21.30 179 MET A N 1
ATOM 1237 C CA . MET A 1 162 ? 9.498 26.365 -39.879 1.00 21.91 179 MET A CA 1
ATOM 1238 C C . MET A 1 162 ? 8.364 25.453 -40.301 1.00 21.81 179 MET A C 1
ATOM 1239 O O . MET A 1 162 ? 8.333 25.023 -41.444 1.00 22.08 179 MET A O 1
ATOM 1244 N N . PHE A 1 163 ? 7.414 25.167 -39.406 1.00 22.38 180 PHE A N 1
ATOM 1245 C CA . PHE A 1 163 ? 6.292 24.306 -39.798 1.00 22.21 180 PHE A CA 1
ATOM 1246 C C . PHE A 1 163 ? 5.487 24.947 -40.943 1.00 23.07 180 PHE A C 1
ATOM 1247 O O . PHE A 1 163 ? 5.258 24.318 -41.953 1.00 21.99 180 PHE A O 1
ATOM 1255 N N . GLU A 1 164 ? 5.079 26.196 -40.764 1.00 23.47 181 GLU A N 1
ATOM 1256 C CA . GLU A 1 164 ? 4.293 26.882 -41.779 1.00 24.95 181 GLU A CA 1
ATOM 1257 C C . GLU A 1 164 ? 5.062 26.986 -43.078 1.00 23.95 181 GLU A C 1
ATOM 1258 O O . GLU A 1 164 ? 4.547 26.630 -44.102 1.00 24.01 181 GLU A O 1
ATOM 1264 N N . ALA A 1 165 ? 6.308 27.471 -43.018 1.00 22.79 182 ALA A N 1
ATOM 1265 C CA . ALA A 1 165 ? 7.137 27.621 -44.221 1.00 22.67 182 ALA A CA 1
ATOM 1266 C C . ALA A 1 165 ? 7.324 26.284 -44.922 1.00 22.37 182 ALA A C 1
ATOM 1267 O O . ALA A 1 165 ? 7.145 26.187 -46.127 1.00 22.32 182 ALA A O 1
ATOM 1269 N N . GLY A 1 166 ? 7.663 25.257 -44.155 1.00 21.25 183 GLY A N 1
ATOM 1270 C CA . GLY A 1 166 ? 7.842 23.914 -44.691 1.00 22.18 183 GLY A CA 1
ATOM 1271 C C . GLY A 1 166 ? 6.557 23.312 -45.225 1.00 22.89 183 GLY A C 1
ATOM 1272 O O . GLY A 1 166 ? 6.564 22.638 -46.267 1.00 23.97 183 GLY A O 1
ATOM 1273 N N . TYR A 1 167 ? 5.445 23.547 -44.529 1.00 22.61 184 TYR A N 1
ATOM 1274 C CA . TYR A 1 167 ? 4.164 23.010 -44.972 1.00 23.47 184 TYR A CA 1
ATOM 1275 C C . TYR A 1 167 ? 3.797 23.585 -46.335 1.00 23.26 184 TYR A C 1
ATOM 1276 O O . TYR A 1 167 ? 3.463 22.856 -47.233 1.00 22.38 184 TYR A O 1
ATOM 1285 N N . LEU A 1 168 ? 3.881 24.908 -46.461 1.00 22.58 185 LEU A N 1
ATOM 1286 C CA . LEU A 1 168 ? 3.487 25.590 -47.675 1.00 22.86 185 LEU A CA 1
ATOM 1287 C C . LEU A 1 168 ? 4.436 25.308 -48.833 1.00 22.65 185 LEU A C 1
ATOM 1288 O O . LEU A 1 168 ? 4.019 25.260 -49.984 1.00 23.70 185 LEU A O 1
ATOM 1293 N N . THR A 1 169 ? 5.712 25.100 -48.524 1.00 23.03 186 THR A N 1
ATOM 1294 C CA . THR A 1 169 ? 6.711 24.741 -49.534 1.00 22.88 186 THR A CA 1
ATOM 1295 C C . THR A 1 169 ? 6.470 23.334 -50.092 1.00 23.57 186 THR A C 1
ATOM 1296 O O . THR A 1 169 ? 6.482 23.125 -51.309 1.00 25.03 186 THR A O 1
ATOM 1300 N N . ILE A 1 170 ? 6.238 22.375 -49.219 1.00 23.62 187 ILE A N 1
ATOM 1301 C CA . ILE A 1 170 ? 6.022 20.987 -49.660 1.00 23.38 187 ILE A CA 1
ATOM 1302 C C . ILE A 1 170 ? 4.591 20.792 -50.239 1.00 23.48 187 ILE A C 1
ATOM 1303 O O . ILE A 1 170 ? 4.437 20.206 -51.302 1.00 23.88 187 ILE A O 1
ATOM 1308 N N . PHE A 1 171 ? 3.572 21.320 -49.563 1.00 23.21 188 PHE A N 1
ATOM 1309 C CA . PHE A 1 171 ? 2.164 21.035 -49.953 1.00 24.05 188 PHE A CA 1
ATOM 1310 C C . PHE A 1 171 ? 1.463 22.158 -50.695 1.00 24.95 188 PHE A C 1
ATOM 1311 O O . PHE A 1 171 ? 0.306 22.045 -51.017 1.00 25.72 188 PHE A O 1
ATOM 1319 N N . GLY A 1 172 ? 2.182 23.232 -50.978 1.00 26.33 189 GLY A N 1
ATOM 1320 C CA . GLY A 1 172 ? 1.624 24.356 -51.676 1.00 27.07 189 GLY A CA 1
ATOM 1321 C C . GLY A 1 172 ? 0.725 25.173 -50.787 1.00 29.19 189 GLY A C 1
ATOM 1322 O O . GLY A 1 172 ? 0.639 24.936 -49.557 1.00 27.03 189 GLY A O 1
ATOM 1323 N N . ARG A 1 173 ? 0.045 26.140 -51.407 1.00 30.21 190 ARG A N 1
ATOM 1324 C CA . ARG A 1 173 ? -0.811 27.073 -50.709 1.00 32.79 190 ARG A CA 1
ATOM 1325 C C . ARG A 1 173 ? -2.217 27.064 -51.272 1.00 33.27 190 ARG A C 1
ATOM 1326 O O . ARG A 1 173 ? -2.417 26.834 -52.476 1.00 30.36 190 ARG A O 1
ATOM 1334 N N . ASP A 1 174 ? -3.192 27.327 -50.402 1.00 34.81 191 ASP A N 1
ATOM 1335 C CA . ASP A 1 174 ? -4.565 27.514 -50.828 1.00 37.84 191 ASP A CA 1
ATOM 1336 C C . ASP A 1 174 ? -4.786 29.022 -50.907 1.00 37.36 191 ASP A C 1
ATOM 1337 O O . ASP A 1 174 ? -4.803 29.720 -49.888 1.00 37.41 191 ASP A O 1
ATOM 1342 N N . LEU A 1 175 ? -4.905 29.532 -52.127 1.00 37.04 192 LEU A N 1
ATOM 1343 C CA . LEU A 1 175 ? -5.065 30.965 -52.341 1.00 37.71 192 LEU A CA 1
ATOM 1344 C C . LEU A 1 175 ? -6.516 31.297 -52.714 1.00 38.83 192 LEU A C 1
ATOM 1345 O O . LEU A 1 175 ? -6.811 32.399 -53.124 1.00 40.99 192 LEU A O 1
ATOM 1350 N N . THR A 1 176 ? -7.404 30.318 -52.565 1.00 41.44 193 THR A N 1
ATOM 1351 C CA . THR A 1 176 ? -8.845 30.501 -52.794 1.00 43.29 193 THR A CA 1
ATOM 1352 C C . THR A 1 176 ? -9.469 31.241 -51.633 1.00 44.21 193 THR A C 1
ATOM 1353 O O . THR A 1 176 ? -10.342 32.076 -51.819 1.00 44.69 193 THR A O 1
ATOM 1357 N N . ARG A 1 177 ? -9.020 30.907 -50.425 1.00 46.57 194 ARG A N 1
ATOM 1358 C CA . ARG A 1 177 ? -9.472 31.561 -49.216 1.00 47.16 194 ARG A CA 1
ATOM 1359 C C . ARG A 1 177 ? -8.268 31.934 -48.377 1.00 48.84 194 ARG A C 1
ATOM 1360 O O . ARG A 1 177 ? -7.848 31.176 -47.499 1.00 47.31 194 ARG A O 1
ATOM 1368 N N . ARG A 1 178 ? -7.706 33.111 -48.670 1.00 48.92 195 ARG A N 1
ATOM 1369 C CA . ARG A 1 178 ? -6.558 33.654 -47.918 1.00 48.86 195 ARG A CA 1
ATOM 1370 C C . ARG A 1 178 ? -6.944 34.061 -46.516 1.00 46.48 195 ARG A C 1
ATOM 1371 O O . ARG A 1 178 ? -6.123 34.004 -45.600 1.00 44.49 195 ARG A O 1
ATOM 1379 N N . ASP A 1 179 ? -8.192 34.496 -46.356 1.00 46.08 196 ASP A N 1
ATOM 1380 C CA . ASP A 1 179 ? -8.690 35.010 -45.057 1.00 47.75 196 ASP A CA 1
ATOM 1381 C C . ASP A 1 179 ? -8.715 33.962 -43.916 1.00 45.57 196 ASP A C 1
ATOM 1382 O O . ASP A 1 179 ? -8.753 34.336 -42.742 1.00 44.54 196 ASP A O 1
ATOM 1387 N N . THR A 1 180 ? -8.700 32.668 -44.277 1.00 43.47 197 THR A N 1
ATOM 1388 C CA . THR A 1 180 ? -8.820 31.571 -43.299 1.00 43.86 197 THR A CA 1
ATOM 1389 C C . THR A 1 180 ? -7.545 30.699 -43.153 1.00 44.16 197 THR A C 1
ATOM 1390 O O . THR A 1 180 ? -7.525 29.770 -42.349 1.00 42.50 197 THR A O 1
ATOM 1394 N N . GLN A 1 181 ? -6.497 31.004 -43.926 1.00 45.21 198 GLN A N 1
ATOM 1395 C CA . GLN A 1 181 ? -5.295 30.147 -43.960 1.00 45.64 198 GLN A CA 1
ATOM 1396 C C . GLN A 1 181 ? -4.478 30.180 -42.676 1.00 44.82 198 GLN A C 1
ATOM 1397 O O . GLN A 1 181 ? -3.825 29.208 -42.355 1.00 44.80 198 GLN A O 1
ATOM 1403 N N . LYS A 1 182 ? -4.512 31.296 -41.950 1.00 43.60 199 LYS A N 1
ATOM 1404 C CA . LYS A 1 182 ? -3.930 31.336 -40.608 1.00 43.29 199 LYS A CA 1
ATOM 1405 C C . LYS A 1 182 ? -4.615 30.285 -39.742 1.00 42.09 199 LYS A C 1
ATOM 1406 O O . LYS A 1 182 ? -3.961 29.549 -39.027 1.00 42.47 199 LYS A O 1
ATOM 1409 N N . ALA A 1 183 ? -5.939 30.218 -39.836 1.00 40.67 200 ALA A N 1
ATOM 1410 C CA . ALA A 1 183 ? -6.710 29.220 -39.115 1.00 40.27 200 ALA A CA 1
ATOM 1411 C C . ALA A 1 183 ? -6.279 27.785 -39.471 1.00 38.83 200 ALA A C 1
ATOM 1412 O O . ALA A 1 183 ? -5.967 26.997 -38.580 1.00 38.03 200 ALA A O 1
ATOM 1414 N N . HIS A 1 184 ? -6.258 27.456 -40.764 1.00 37.10 201 HIS A N 1
ATOM 1415 C CA . HIS A 1 184 ? -5.930 26.085 -41.195 1.00 37.37 201 HIS A CA 1
ATOM 1416 C C . HIS A 1 184 ? -4.521 25.673 -40.830 1.00 35.88 201 HIS A C 1
ATOM 1417 O O . HIS A 1 184 ? -4.288 24.530 -40.461 1.00 33.96 201 HIS A O 1
ATOM 1424 N N . ILE A 1 185 ? -3.579 26.606 -40.938 1.00 35.35 202 ILE A N 1
ATOM 1425 C CA . ILE A 1 185 ? -2.176 26.328 -40.628 1.00 36.29 202 ILE A CA 1
ATOM 1426 C C . ILE A 1 185 ? -1.984 26.057 -39.160 1.00 35.17 202 ILE A C 1
ATOM 1427 O O . ILE A 1 185 ? -1.333 25.078 -38.790 1.00 34.16 202 ILE A O 1
ATOM 1432 N N . LEU A 1 186 ? -2.552 26.925 -38.327 1.00 34.98 203 LEU A N 1
ATOM 1433 C CA . LEU A 1 186 ? -2.557 26.734 -36.869 1.00 35.39 203 LEU A CA 1
ATOM 1434 C C . LEU A 1 186 ? -3.159 25.381 -36.471 1.00 32.22 203 LEU A C 1
ATOM 1435 O O . LEU A 1 186 ? -2.632 24.712 -35.594 1.00 32.23 203 LEU A O 1
ATOM 1440 N N . ASN A 1 187 ? -4.253 24.986 -37.134 1.00 30.19 204 ASN A N 1
ATOM 1441 C CA . ASN A 1 187 ? -4.875 23.662 -36.895 1.00 30.59 204 ASN A CA 1
ATOM 1442 C C . ASN A 1 187 ? -3.949 22.525 -37.273 1.00 28.14 204 ASN A C 1
ATOM 1443 O O . ASN A 1 187 ? -3.783 21.591 -36.508 1.00 26.49 204 ASN A O 1
ATOM 1448 N N . ASN A 1 188 ? -3.352 22.625 -38.469 1.00 27.12 205 ASN A N 1
ATOM 1449 C CA . ASN A 1 188 ? -2.369 21.635 -38.963 1.00 27.33 205 ASN A CA 1
ATOM 1450 C C . ASN A 1 188 ? -1.166 21.549 -38.038 1.00 26.68 205 ASN A C 1
ATOM 1451 O O . ASN A 1 188 ? -0.679 20.469 -37.758 1.00 25.28 205 ASN A O 1
ATOM 1456 N N . LEU A 1 189 ? -0.700 22.719 -37.581 1.00 26.52 206 LEU A N 1
ATOM 1457 C CA . LEU A 1 189 ? 0.451 22.845 -36.683 1.00 27.35 206 LEU A CA 1
ATOM 1458 C C . LEU A 1 189 ? 0.166 22.137 -35.372 1.00 26.63 206 LEU A C 1
ATOM 1459 O O . LEU A 1 189 ? 0.977 21.337 -34.909 1.00 27.84 206 LEU A O 1
ATOM 1464 N N . ASP A 1 190 ? -0.995 22.441 -34.776 1.00 26.22 207 ASP A N 1
ATOM 1465 C CA A ASP A 1 190 ? -1.418 21.832 -33.504 0.50 26.21 207 ASP A CA 1
ATOM 1466 C CA B ASP A 1 190 ? -1.382 21.833 -33.501 0.50 26.27 207 ASP A CA 1
ATOM 1467 C C . ASP A 1 190 ? -1.596 20.316 -33.628 1.00 25.44 207 ASP A C 1
ATOM 1468 O O . ASP A 1 190 ? -1.186 19.553 -32.738 1.00 23.99 207 ASP A O 1
ATOM 1477 N N . ASN A 1 191 ? -2.223 19.890 -34.718 1.00 24.11 208 ASN A N 1
ATOM 1478 C CA . ASN A 1 191 ? -2.443 18.448 -34.985 1.00 24.13 208 ASN A CA 1
ATOM 1479 C C . ASN A 1 191 ? -1.122 17.681 -35.208 1.00 23.04 208 ASN A C 1
ATOM 1480 O O . ASN A 1 191 ? -0.978 16.516 -34.772 1.00 22.51 208 ASN A O 1
ATOM 1485 N N . PHE A 1 192 ? -0.174 18.307 -35.899 1.00 22.41 209 PHE A N 1
ATOM 1486 C CA . PHE A 1 192 ? 1.120 17.685 -36.079 1.00 22.38 209 PHE A CA 1
ATOM 1487 C C . PHE A 1 192 ? 1.868 17.557 -34.714 1.00 22.73 209 PHE A C 1
ATOM 1488 O O . PHE A 1 192 ? 2.452 16.528 -34.436 1.00 22.12 209 PHE A O 1
ATOM 1496 N N . LYS A 1 193 ? 1.805 18.605 -33.875 1.00 23.99 210 LYS A N 1
ATOM 1497 C CA . LYS A 1 193 ? 2.421 18.561 -32.535 1.00 25.30 210 LYS A CA 1
ATOM 1498 C C . LYS A 1 193 ? 1.879 17.409 -31.731 1.00 25.08 210 LYS A C 1
ATOM 1499 O O . LYS A 1 193 ? 2.636 16.695 -31.088 1.00 25.33 210 LYS A O 1
ATOM 1505 N N . GLN A 1 194 ? 0.555 17.239 -31.763 1.00 25.05 211 GLN A N 1
ATOM 1506 C CA . GLN A 1 194 ? -0.121 16.189 -30.990 1.00 25.46 211 GLN A CA 1
ATOM 1507 C C . GLN A 1 194 ? 0.223 14.789 -31.499 1.00 23.83 211 GLN A C 1
ATOM 1508 O O . GLN A 1 194 ? 0.394 13.875 -30.708 1.00 23.12 211 GLN A O 1
ATOM 1514 N N . PHE A 1 195 ? 0.330 14.632 -32.815 1.00 21.95 212 PHE A N 1
ATOM 1515 C CA . PHE A 1 195 ? 0.687 13.326 -33.405 1.00 21.65 212 PHE A CA 1
ATOM 1516 C C . PHE A 1 195 ? 2.165 12.998 -33.153 1.00 21.30 212 PHE A C 1
ATOM 1517 O O . PHE A 1 195 ? 2.497 11.912 -32.687 1.00 21.51 212 PHE A O 1
ATOM 1525 N N . ASP A 1 196 ? 3.043 13.957 -33.439 1.00 20.90 213 ASP A N 1
ATOM 1526 C CA . ASP A 1 196 ? 4.471 13.742 -33.302 1.00 20.60 213 ASP A CA 1
ATOM 1527 C C . ASP A 1 196 ? 4.832 13.481 -31.843 1.00 21.61 213 ASP A C 1
ATOM 1528 O O . ASP A 1 196 ? 5.760 12.738 -31.570 1.00 20.97 213 ASP A O 1
ATOM 1533 N N . LYS A 1 197 ? 4.065 14.069 -30.911 1.00 22.43 214 LYS A N 1
ATOM 1534 C CA . LYS A 1 197 ? 4.295 13.846 -29.479 1.00 23.53 214 LYS A CA 1
ATOM 1535 C C . LYS A 1 197 ? 4.395 12.353 -29.124 1.00 23.30 214 LYS A C 1
ATOM 1536 O O . LYS A 1 197 ? 5.262 11.961 -28.350 1.00 23.58 214 LYS A O 1
ATOM 1542 N N . VAL A 1 198 ? 3.502 11.547 -29.678 1.00 22.07 215 VAL A N 1
ATOM 1543 C CA . VAL A 1 198 ? 3.388 10.123 -29.300 1.00 21.77 215 VAL A CA 1
ATOM 1544 C C . VAL A 1 198 ? 4.207 9.223 -30.208 1.00 21.92 215 VAL A C 1
ATOM 1545 O O . VAL A 1 198 ? 4.280 8.023 -29.975 1.00 21.93 215 VAL A O 1
ATOM 1549 N N . PHE A 1 199 ? 4.861 9.812 -31.232 1.00 21.80 216 PHE A N 1
ATOM 1550 C CA . PHE A 1 199 ? 5.636 9.031 -32.227 1.00 21.91 216 PHE A CA 1
ATOM 1551 C C . PHE A 1 199 ? 6.617 8.002 -31.620 1.00 21.52 216 PHE A C 1
ATOM 1552 O O . PHE A 1 199 ? 6.687 6.853 -32.105 1.00 21.39 216 PHE A O 1
ATOM 1560 N N . PRO A 1 200 ? 7.370 8.388 -30.556 1.00 21.72 217 PRO A N 1
ATOM 1561 C CA . PRO A 1 200 ? 8.252 7.387 -29.951 1.00 22.20 217 PRO A CA 1
ATOM 1562 C C . PRO A 1 200 ? 7.529 6.097 -29.548 1.00 21.69 217 PRO A C 1
ATOM 1563 O O . PRO A 1 200 ? 8.064 5.011 -29.719 1.00 22.28 217 PRO A O 1
ATOM 1567 N N . ALA A 1 201 ? 6.328 6.239 -29.015 1.00 22.13 218 ALA A N 1
ATOM 1568 C CA . ALA A 1 201 ? 5.493 5.093 -28.605 1.00 22.07 218 ALA A CA 1
ATOM 1569 C C . ALA A 1 201 ? 5.015 4.285 -29.807 1.00 22.58 218 ALA A C 1
ATOM 1570 O O . ALA A 1 201 ? 4.973 3.057 -29.764 1.00 23.35 218 ALA A O 1
ATOM 1572 N N . LEU A 1 202 ? 4.648 4.970 -30.870 1.00 22.72 219 LEU A N 1
ATOM 1573 C CA . LEU A 1 202 ? 4.126 4.312 -32.037 1.00 22.80 219 LEU A CA 1
ATOM 1574 C C . LEU A 1 202 ? 5.185 3.415 -32.673 1.00 24.63 219 LEU A C 1
ATOM 1575 O O . LEU A 1 202 ? 4.893 2.303 -33.058 1.00 23.79 219 LEU A O 1
ATOM 1580 N N . VAL A 1 203 ? 6.433 3.908 -32.751 1.00 26.48 220 VAL A N 1
ATOM 1581 C CA A VAL A 1 203 ? 7.505 3.103 -33.333 0.50 26.81 220 VAL A CA 1
ATOM 1582 C CA B VAL A 1 203 ? 7.568 3.144 -33.282 0.50 26.91 220 VAL A CA 1
ATOM 1583 C C . VAL A 1 203 ? 7.829 1.890 -32.422 1.00 27.42 220 VAL A C 1
ATOM 1584 O O . VAL A 1 203 ? 8.336 0.878 -32.902 1.00 28.98 220 VAL A O 1
ATOM 1591 N N . ALA A 1 204 ? 7.490 1.992 -31.127 1.00 26.87 221 ALA A N 1
ATOM 1592 C CA . ALA A 1 204 ? 7.634 0.887 -30.174 1.00 26.88 221 ALA A CA 1
ATOM 1593 C C . ALA A 1 204 ? 6.561 -0.212 -30.373 1.00 27.08 221 ALA A C 1
ATOM 1594 O O . ALA A 1 204 ? 6.683 -1.294 -29.832 1.00 26.35 221 ALA A O 1
ATOM 1596 N N . GLY A 1 205 ? 5.502 0.101 -31.121 1.00 26.86 222 GLY A N 1
ATOM 1597 C CA . GLY A 1 205 ? 4.399 -0.851 -31.358 1.00 26.28 222 GLY A CA 1
ATOM 1598 C C . GLY A 1 205 ? 3.189 -0.589 -30.469 1.00 25.89 222 GLY A C 1
ATOM 1599 O O . GLY A 1 205 ? 2.194 -1.327 -30.529 1.00 24.76 222 GLY A O 1
ATOM 1600 N N . LEU A 1 206 ? 3.253 0.458 -29.634 1.00 25.27 223 LEU A N 1
ATOM 1601 C CA . LEU A 1 206 ? 2.106 0.800 -28.812 1.00 25.42 223 LEU A CA 1
ATOM 1602 C C . LEU A 1 206 ? 1.009 1.260 -29.736 1.00 25.81 223 LEU A C 1
ATOM 1603 O O . LEU A 1 206 ? 1.283 1.913 -30.718 1.00 26.62 223 LEU A O 1
ATOM 1608 N N . PRO A 1 207 ? -0.242 0.916 -29.425 1.00 25.03 224 PRO A N 1
ATOM 1609 C CA . PRO A 1 207 ? -1.340 1.287 -30.303 1.00 24.97 224 PRO A CA 1
ATOM 1610 C C . PRO A 1 207 ? -1.664 2.751 -30.183 1.00 25.12 224 PRO A C 1
ATOM 1611 O O . PRO A 1 207 ? -1.684 3.292 -29.073 1.00 24.43 224 PRO A O 1
ATOM 1615 N N . ILE A 1 208 ? -1.928 3.397 -31.309 1.00 25.28 225 ILE A N 1
ATOM 1616 C CA . ILE A 1 208 ? -2.316 4.820 -31.307 1.00 25.50 225 ILE A CA 1
ATOM 1617 C C . ILE A 1 208 ? -3.683 5.036 -30.609 1.00 25.73 225 ILE A C 1
ATOM 1618 O O . ILE A 1 208 ? -3.975 6.126 -30.153 1.00 24.56 225 ILE A O 1
ATOM 1623 N N . HIS A 1 209 ? -4.490 3.969 -30.521 1.00 28.32 226 HIS A N 1
ATOM 1624 C CA . HIS A 1 209 ? -5.747 3.966 -29.716 1.00 30.90 226 HIS A CA 1
ATOM 1625 C C . HIS A 1 209 ? -5.544 4.368 -28.279 1.00 29.08 226 HIS A C 1
ATOM 1626 O O . HIS A 1 209 ? -6.462 4.883 -27.654 1.00 30.70 226 HIS A O 1
ATOM 1633 N N . MET A 1 210 ? -4.350 4.131 -27.730 1.00 26.90 227 MET A N 1
ATOM 1634 C CA A MET A 1 210 ? -4.007 4.463 -26.352 0.50 26.35 227 MET A CA 1
ATOM 1635 C CA B MET A 1 210 ? -4.138 4.490 -26.327 0.50 26.75 227 MET A CA 1
ATOM 1636 C C . MET A 1 210 ? -3.878 5.977 -26.175 1.00 26.19 227 MET A C 1
ATOM 1637 O O . MET A 1 210 ? -3.789 6.472 -25.068 1.00 25.46 227 MET A O 1
ATOM 1646 N N . PHE A 1 211 ? -3.830 6.700 -27.302 1.00 25.27 228 PHE A N 1
ATOM 1647 C CA . PHE A 1 211 ? -3.600 8.125 -27.301 1.00 25.04 228 PHE A CA 1
ATOM 1648 C C . PHE A 1 211 ? -4.709 8.822 -28.122 1.00 26.20 228 PHE A C 1
ATOM 1649 O O . PHE A 1 211 ? -4.501 9.175 -29.290 1.00 25.56 228 PHE A O 1
ATOM 1657 N N . ARG A 1 212 ? -5.884 9.018 -27.500 1.00 26.51 229 ARG A N 1
ATOM 1658 C CA . ARG A 1 212 ? -7.097 9.462 -28.233 1.00 27.67 229 ARG A CA 1
ATOM 1659 C C . ARG A 1 212 ? -6.893 10.758 -28.999 1.00 26.83 229 ARG A C 1
ATOM 1660 O O . ARG A 1 212 ? -7.235 10.843 -30.169 1.00 26.97 229 ARG A O 1
ATOM 1664 N N . THR A 1 213 ? -6.343 11.771 -28.335 1.00 26.96 230 THR A N 1
ATOM 1665 C CA A THR A 1 213 ? -6.129 13.067 -28.989 0.50 27.50 230 THR A CA 1
ATOM 1666 C CA B THR A 1 213 ? -6.067 13.086 -28.950 0.50 26.97 230 THR A CA 1
ATOM 1667 C C . THR A 1 213 ? -5.086 12.964 -30.128 1.00 26.78 230 THR A C 1
ATOM 1668 O O . THR A 1 213 ? -5.284 13.556 -31.211 1.00 27.07 230 THR A O 1
ATOM 1675 N N . ALA A 1 214 ? -4.027 12.200 -29.920 1.00 25.23 231 ALA A N 1
ATOM 1676 C CA . ALA A 1 214 ? -3.026 12.006 -30.953 1.00 24.30 231 ALA A CA 1
ATOM 1677 C C . ALA A 1 214 ? -3.624 11.301 -32.131 1.00 23.43 231 ALA A C 1
ATOM 1678 O O . ALA A 1 214 ? -3.331 11.632 -33.248 1.00 22.58 231 ALA A O 1
ATOM 1680 N N . HIS A 1 215 ? -4.469 10.311 -31.869 1.00 23.50 232 HIS A N 1
ATOM 1681 C CA . HIS A 1 215 ? -5.076 9.547 -32.913 1.00 23.47 232 HIS A CA 1
ATOM 1682 C C . HIS A 1 215 ? -5.984 10.422 -33.766 1.00 23.19 232 HIS A C 1
ATOM 1683 O O . HIS A 1 215 ? -5.910 10.405 -34.987 1.00 22.92 232 HIS A O 1
ATOM 1690 N N . ASN A 1 216 ? -6.827 11.197 -33.109 1.00 23.39 233 ASN A N 1
ATOM 1691 C CA . ASN A 1 216 ? -7.686 12.192 -33.791 1.00 23.82 233 ASN A CA 1
ATOM 1692 C C . ASN A 1 216 ? -6.869 13.181 -34.626 1.00 23.13 233 ASN A C 1
ATOM 1693 O O . ASN A 1 216 ? -7.226 13.480 -35.739 1.00 22.84 233 ASN A O 1
ATOM 1698 N N . ALA A 1 217 ? -5.763 13.663 -34.058 1.00 23.21 234 ALA A N 1
ATOM 1699 C CA . ALA A 1 217 ? -4.860 14.604 -34.731 1.00 23.13 234 ALA A CA 1
ATOM 1700 C C . ALA A 1 217 ? -4.263 14.004 -35.969 1.00 22.94 234 ALA A C 1
ATOM 1701 O O . ALA A 1 217 ? -4.221 14.658 -37.015 1.00 22.98 234 ALA A O 1
ATOM 1703 N N . ARG A 1 218 ? -3.811 12.748 -35.879 1.00 22.67 235 ARG A N 1
ATOM 1704 C CA . ARG A 1 218 ? -3.239 12.072 -37.044 1.00 22.57 235 ARG A CA 1
ATOM 1705 C C . ARG A 1 218 ? -4.250 11.957 -38.170 1.00 23.34 235 ARG A C 1
ATOM 1706 O O . ARG A 1 218 ? -3.917 12.160 -39.347 1.00 23.96 235 ARG A O 1
ATOM 1714 N N . GLU A 1 219 ? -5.480 11.610 -37.828 1.00 22.87 236 GLU A N 1
ATOM 1715 C CA . GLU A 1 219 ? -6.488 11.379 -38.838 1.00 23.18 236 GLU A CA 1
ATOM 1716 C C . GLU A 1 219 ? -7.013 12.679 -39.448 1.00 23.37 236 GLU A C 1
ATOM 1717 O O . GLU A 1 219 ? -7.326 12.706 -40.626 1.00 24.41 236 GLU A O 1
ATOM 1723 N N . LYS A 1 220 ? -7.096 13.749 -38.650 1.00 24.06 237 LYS A N 1
ATOM 1724 C CA . LYS A 1 220 ? -7.427 15.080 -39.175 1.00 25.26 237 LYS A CA 1
ATOM 1725 C C . LYS A 1 220 ? -6.347 15.591 -40.131 1.00 25.35 237 LYS A C 1
ATOM 1726 O O . LYS A 1 220 ? -6.659 16.158 -41.167 1.00 25.30 237 LYS A O 1
ATOM 1732 N N . LEU A 1 221 ? -5.080 15.383 -39.783 1.00 24.91 238 LEU A N 1
ATOM 1733 C CA . LEU A 1 221 ? -3.961 15.700 -40.713 1.00 25.96 238 LEU A CA 1
ATOM 1734 C C . LEU A 1 221 ? -4.091 14.959 -42.026 1.00 25.71 238 LEU A C 1
ATOM 1735 O O . LEU A 1 221 ? -3.935 15.544 -43.078 1.00 27.15 238 LEU A O 1
ATOM 1740 N N . ALA A 1 222 ? -4.371 13.660 -41.953 1.00 25.56 239 ALA A N 1
ATOM 1741 C CA . ALA A 1 222 ? -4.580 12.841 -43.155 1.00 26.16 239 ALA A CA 1
ATOM 1742 C C . ALA A 1 222 ? -5.721 13.392 -44.008 1.00 26.65 239 ALA A C 1
ATOM 1743 O O . ALA A 1 222 ? -5.599 13.496 -45.230 1.00 26.78 239 ALA A O 1
ATOM 1745 N N . GLU A 1 223 ? -6.826 13.748 -43.351 1.00 27.93 240 GLU A N 1
ATOM 1746 C CA . GLU A 1 223 ? -7.977 14.369 -44.024 1.00 28.15 240 GLU A CA 1
ATOM 1747 C C . GLU A 1 223 ? -7.577 15.616 -44.844 1.00 27.77 240 GLU A C 1
ATOM 1748 O O . GLU A 1 223 ? -8.023 15.770 -45.989 1.00 27.29 240 GLU A O 1
ATOM 1754 N N . SER A 1 224 ? -6.735 16.477 -44.263 1.00 27.08 241 SER A N 1
ATOM 1755 C CA A SER A 1 224 ? -6.267 17.689 -44.951 0.50 27.50 241 SER A CA 1
ATOM 1756 C CA B SER A 1 224 ? -6.247 17.691 -44.952 0.50 27.19 241 SER A CA 1
ATOM 1757 C C . SER A 1 224 ? -5.361 17.365 -46.166 1.00 27.23 241 SER A C 1
ATOM 1758 O O . SER A 1 224 ? -5.185 18.187 -47.049 1.00 26.84 241 SER A O 1
ATOM 1763 N N . LEU A 1 225 ? -4.800 16.157 -46.194 1.00 28.13 242 LEU A N 1
ATOM 1764 C CA . LEU A 1 225 ? -3.850 15.766 -47.247 1.00 27.41 242 LEU A CA 1
ATOM 1765 C C . LEU A 1 225 ? -4.430 14.767 -48.210 1.00 27.66 242 LEU A C 1
ATOM 1766 O O . LEU A 1 225 ? -3.692 14.139 -48.990 1.00 27.44 242 LEU A O 1
ATOM 1771 N N . ARG A 1 226 ? -5.755 14.588 -48.174 1.00 28.27 243 ARG A N 1
ATOM 1772 C CA . ARG A 1 226 ? -6.426 13.813 -49.211 1.00 29.12 243 ARG A CA 1
ATOM 1773 C C . ARG A 1 226 ? -6.182 14.497 -50.532 1.00 27.82 243 ARG A C 1
ATOM 1774 O O . ARG A 1 226 ? -6.032 15.703 -50.586 1.00 26.12 243 ARG A O 1
ATOM 1782 N N . HIS A 1 227 ? -6.123 13.720 -51.589 1.00 28.41 244 HIS A N 1
ATOM 1783 C CA . HIS A 1 227 ? -5.920 14.267 -52.939 1.00 29.23 244 HIS A CA 1
ATOM 1784 C C . HIS A 1 227 ? -6.917 15.337 -53.297 1.00 29.36 244 HIS A C 1
ATOM 1785 O O . HIS A 1 227 ? -6.553 16.338 -53.873 1.00 30.24 244 HIS A O 1
ATOM 1792 N N . GLU A 1 228 ? -8.182 15.135 -52.938 1.00 29.99 245 GLU A N 1
ATOM 1793 C CA . GLU A 1 228 ? -9.238 16.131 -53.194 1.00 29.84 245 GLU A CA 1
ATOM 1794 C C . GLU A 1 228 ? -8.901 17.500 -52.573 1.00 29.96 245 GLU A C 1
ATOM 1795 O O . GLU A 1 228 ? -9.227 18.543 -53.130 1.00 29.28 245 GLU A O 1
ATOM 1797 N N . ASN A 1 229 ? -8.237 17.478 -51.422 1.00 29.24 246 ASN A N 1
ATOM 1798 C CA . ASN A 1 229 ? -7.833 18.691 -50.753 1.00 29.37 246 ASN A CA 1
ATOM 1799 C C . ASN A 1 229 ? -6.516 19.257 -51.292 1.00 28.97 246 ASN A C 1
ATOM 1800 O O . ASN A 1 229 ? -6.383 20.457 -51.412 1.00 30.24 246 ASN A O 1
ATOM 1805 N N . LEU A 1 230 ? -5.564 18.397 -51.633 1.00 28.45 247 LEU A N 1
ATOM 1806 C CA . LEU A 1 230 ? -4.299 18.857 -52.217 1.00 29.21 247 LEU A CA 1
ATOM 1807 C C . LEU A 1 230 ? -4.494 19.492 -53.605 1.00 31.09 247 LEU A C 1
ATOM 1808 O O . LEU A 1 230 ? -3.765 20.418 -53.986 1.00 30.23 247 LEU A O 1
ATOM 1813 N N . GLN A 1 231 ? -5.491 19.006 -54.339 1.00 32.09 248 GLN A N 1
ATOM 1814 C CA . GLN A 1 231 ? -5.815 19.539 -55.679 1.00 34.03 248 GLN A CA 1
ATOM 1815 C C . GLN A 1 231 ? -6.321 20.981 -55.654 1.00 33.25 248 GLN A C 1
ATOM 1816 O O . GLN A 1 231 ? -6.362 21.626 -56.688 1.00 34.20 248 GLN A O 1
ATOM 1822 N N . LYS A 1 232 ? -6.715 21.468 -54.471 1.00 32.80 249 LYS A N 1
ATOM 1823 C CA . LYS A 1 232 ? -7.127 22.859 -54.281 1.00 33.25 249 LYS A CA 1
ATOM 1824 C C . LYS A 1 232 ? -5.931 23.825 -54.138 1.00 32.66 249 LYS A C 1
ATOM 1825 O O . LYS A 1 232 ? -6.125 25.061 -54.052 1.00 32.15 249 LYS A O 1
ATOM 1829 N N . ARG A 1 233 ? -4.707 23.288 -54.098 1.00 30.53 250 ARG A N 1
ATOM 1830 C CA . ARG A 1 233 ? -3.537 24.079 -53.715 1.00 30.48 250 ARG A CA 1
ATOM 1831 C C . ARG A 1 233 ? -2.662 24.419 -54.910 1.00 30.41 250 ARG A C 1
ATOM 1832 O O . ARG A 1 233 ? -2.706 23.754 -55.931 1.00 30.33 250 ARG A O 1
ATOM 1840 N N . GLU A 1 234 ? -1.870 25.467 -54.760 1.00 32.44 251 GLU A N 1
ATOM 1841 C CA . GLU A 1 234 ? -0.983 25.949 -55.822 1.00 34.62 251 GLU A CA 1
ATOM 1842 C C . GLU A 1 234 ? 0.464 26.007 -55.348 1.00 33.39 251 GLU A C 1
ATOM 1843 O O . GLU A 1 234 ? 0.729 26.127 -54.152 1.00 32.11 251 GLU A O 1
ATOM 1849 N N . SER A 1 235 ? 1.392 25.935 -56.297 1.00 32.71 252 SER A N 1
ATOM 1850 C CA . SER A 1 235 ? 2.833 25.882 -55.990 1.00 33.58 252 SER A CA 1
ATOM 1851 C C . SER A 1 235 ? 3.183 24.660 -55.135 1.00 31.45 252 SER A C 1
ATOM 1852 O O . SER A 1 235 ? 3.989 24.748 -54.223 1.00 33.92 252 SER A O 1
ATOM 1855 N N . ILE A 1 236 ? 2.575 23.532 -55.445 1.00 30.84 253 ILE A N 1
ATOM 1856 C CA . ILE A 1 236 ? 2.857 22.295 -54.735 1.00 30.50 253 ILE A CA 1
ATOM 1857 C C . ILE A 1 236 ? 4.253 21.810 -55.158 1.00 29.59 253 ILE A C 1
ATOM 1858 O O . ILE A 1 236 ? 4.650 21.948 -56.322 1.00 28.90 253 ILE A O 1
ATOM 1863 N N . SER A 1 237 ? 4.990 21.239 -54.213 1.00 28.69 254 SER A N 1
ATOM 1864 C CA . SER A 1 237 ? 6.305 20.694 -54.514 1.00 27.68 254 SER A CA 1
ATOM 1865 C C . SER A 1 237 ? 6.204 19.609 -55.566 1.00 27.03 254 SER A C 1
ATOM 1866 O O . SER A 1 237 ? 5.167 18.949 -55.709 1.00 26.79 254 SER A O 1
ATOM 1869 N N . GLU A 1 238 ? 7.290 19.441 -56.318 1.00 27.85 255 GLU A N 1
ATOM 1870 C CA A GLU A 1 238 ? 7.397 18.356 -57.310 0.50 27.19 255 GLU A CA 1
ATOM 1871 C CA B GLU A 1 238 ? 7.378 18.395 -57.307 0.50 27.12 255 GLU A CA 1
ATOM 1872 C C . GLU A 1 238 ? 7.314 17.028 -56.603 1.00 26.13 255 GLU A C 1
ATOM 1873 O O . GLU A 1 238 ? 6.734 16.082 -57.118 1.00 25.49 255 GLU A O 1
ATOM 1884 N N . LEU A 1 239 ? 7.902 16.946 -55.396 1.00 25.34 256 LEU A N 1
ATOM 1885 C CA . LEU A 1 239 ? 7.824 15.705 -54.601 1.00 24.58 256 LEU A CA 1
ATOM 1886 C C . LEU A 1 239 ? 6.351 15.244 -54.400 1.00 23.65 256 LEU A C 1
ATOM 1887 O O . LEU A 1 239 ? 6.018 14.122 -54.712 1.00 21.94 256 LEU A O 1
ATOM 1892 N N . ILE A 1 240 ? 5.489 16.129 -53.887 1.00 23.52 257 ILE A N 1
ATOM 1893 C CA . ILE A 1 240 ? 4.095 15.739 -53.612 1.00 24.07 257 ILE A CA 1
ATOM 1894 C C . ILE A 1 240 ? 3.285 15.546 -54.952 1.00 26.05 257 ILE A C 1
ATOM 1895 O O . ILE A 1 240 ? 2.476 14.593 -55.073 1.00 26.81 257 ILE A O 1
ATOM 1900 N N . SER A 1 241 ? 3.523 16.412 -55.935 1.00 27.06 258 SER A N 1
ATOM 1901 C CA . SER A 1 241 ? 2.911 16.239 -57.271 1.00 28.52 258 SER A CA 1
ATOM 1902 C C . SER A 1 241 ? 3.218 14.870 -57.830 1.00 28.10 258 SER A C 1
ATOM 1903 O O . SER A 1 241 ? 2.339 14.190 -58.287 1.00 28.48 258 SER A O 1
ATOM 1906 N N . LEU A 1 242 ? 4.476 14.460 -57.755 1.00 28.06 259 LEU A N 1
ATOM 1907 C CA . LEU A 1 242 ? 4.883 13.153 -58.258 1.00 27.47 259 LEU A CA 1
ATOM 1908 C C . LEU A 1 242 ? 4.301 12.034 -57.426 1.00 28.38 259 LEU A C 1
ATOM 1909 O O . LEU A 1 242 ? 3.836 11.049 -57.966 1.00 29.26 259 LEU A O 1
ATOM 1914 N N . ARG A 1 243 ? 4.341 12.182 -56.098 1.00 27.91 260 ARG A N 1
ATOM 1915 C CA . ARG A 1 243 ? 3.799 11.153 -55.195 1.00 27.42 260 ARG A CA 1
ATOM 1916 C C . ARG A 1 243 ? 2.305 10.955 -55.413 1.00 27.26 260 ARG A C 1
ATOM 1917 O O . ARG A 1 243 ? 1.827 9.834 -55.413 1.00 26.79 260 ARG A O 1
ATOM 1925 N N . MET A 1 244 ? 1.576 12.054 -55.593 1.00 28.12 261 MET A N 1
ATOM 1926 C CA . MET A 1 244 ? 0.152 11.980 -55.991 1.00 29.59 261 MET A CA 1
ATOM 1927 C C . MET A 1 244 ? 0.002 11.151 -57.272 1.00 30.57 261 MET A C 1
ATOM 1928 O O . MET A 1 244 ? -0.741 10.181 -57.308 1.00 31.50 261 MET A O 1
ATOM 1933 N N . PHE A 1 245 ? 0.742 11.527 -58.301 1.00 31.30 262 PHE A N 1
ATOM 1934 C CA . PHE A 1 245 ? 0.736 10.809 -59.569 1.00 32.06 262 PHE A CA 1
ATOM 1935 C C . PHE A 1 245 ? 1.089 9.305 -59.435 1.00 32.20 262 PHE A C 1
ATOM 1936 O O . PHE A 1 245 ? 0.442 8.449 -60.060 1.00 32.48 262 PHE A O 1
ATOM 1944 N N . LEU A 1 246 ? 2.103 8.986 -58.624 1.00 31.21 263 LEU A N 1
ATOM 1945 C CA . LEU A 1 246 ? 2.548 7.600 -58.466 1.00 30.78 263 LEU A CA 1
ATOM 1946 C C . LEU A 1 246 ? 1.628 6.798 -57.555 1.00 31.13 263 LEU A C 1
ATOM 1947 O O . LEU A 1 246 ? 1.495 5.597 -57.716 1.00 31.04 263 LEU A O 1
ATOM 1952 N N . ASN A 1 247 ? 1.000 7.470 -56.586 1.00 31.83 264 ASN A N 1
ATOM 1953 C CA . ASN A 1 247 ? -0.117 6.873 -55.831 1.00 30.59 264 ASN A CA 1
ATOM 1954 C C . ASN A 1 247 ? -1.205 6.396 -56.785 1.00 31.99 264 ASN A C 1
ATOM 1955 O O . ASN A 1 247 ? -1.633 5.245 -56.737 1.00 32.72 264 ASN A O 1
ATOM 1960 N N . ASP A 1 248 ? -1.638 7.312 -57.655 1.00 32.91 265 ASP A N 1
ATOM 1961 C CA . ASP A 1 248 ? -2.718 7.049 -58.604 1.00 33.92 265 ASP A CA 1
ATOM 1962 C C . ASP A 1 248 ? -2.357 6.000 -59.657 1.00 34.52 265 ASP A C 1
ATOM 1963 O O . ASP A 1 248 ? -3.182 5.185 -60.000 1.00 35.86 265 ASP A O 1
ATOM 1968 N N . THR A 1 249 ? -1.123 6.036 -60.165 1.00 35.69 266 THR A N 1
ATOM 1969 C CA . THR A 1 249 ? -0.726 5.173 -61.321 1.00 35.29 266 THR A CA 1
ATOM 1970 C C . THR A 1 249 ? -0.009 3.879 -60.948 1.00 35.60 266 THR A C 1
ATOM 1971 O O . THR A 1 249 ? -0.060 2.921 -61.709 1.00 36.51 266 THR A O 1
ATOM 1975 N N . LEU A 1 250 ? 0.673 3.848 -59.792 1.00 35.79 267 LEU A N 1
ATOM 1976 C CA . LEU A 1 250 ? 1.482 2.662 -59.400 1.00 35.36 267 LEU A CA 1
ATOM 1977 C C . LEU A 1 250 ? 0.982 1.931 -58.162 1.00 35.72 267 LEU A C 1
ATOM 1978 O O . LEU A 1 250 ? 1.483 0.849 -57.849 1.00 36.49 267 LEU A O 1
ATOM 1983 N N . SER A 1 251 ? 0.006 2.496 -57.449 1.00 35.90 268 SER A N 1
ATOM 1984 C CA . SER A 1 251 ? -0.481 1.856 -56.220 1.00 35.70 268 SER A CA 1
ATOM 1985 C C . SER A 1 251 ? -1.955 1.436 -56.317 1.00 36.82 268 SER A C 1
ATOM 1986 O O . SER A 1 251 ? -2.706 1.912 -57.191 1.00 36.90 268 SER A O 1
ATOM 1989 N N . THR A 1 252 ? -2.344 0.543 -55.413 1.00 37.81 269 THR A N 1
ATOM 1990 C CA . THR A 1 252 ? -3.733 0.165 -55.210 1.00 39.96 269 THR A CA 1
ATOM 1991 C C . THR A 1 252 ? -4.214 0.652 -53.819 1.00 39.73 269 THR A C 1
ATOM 1992 O O . THR A 1 252 ? -5.124 0.057 -53.219 1.00 40.48 269 THR A O 1
ATOM 1996 N N . PHE A 1 253 ? -3.596 1.732 -53.318 1.00 38.14 270 PHE A N 1
ATOM 1997 C CA . PHE A 1 253 ? -3.984 2.332 -52.043 1.00 36.88 270 PHE A CA 1
ATOM 1998 C C . PHE A 1 253 ? -5.332 2.994 -52.164 1.00 35.16 270 PHE A C 1
ATOM 1999 O O . PHE A 1 253 ? -5.651 3.543 -53.196 1.00 34.09 270 PHE A O 1
ATOM 2007 N N . ASP A 1 254 ? -6.124 2.952 -51.101 1.00 34.26 271 ASP A N 1
ATOM 2008 C CA . ASP A 1 254 ? -7.400 3.675 -51.097 1.00 35.01 271 ASP A CA 1
ATOM 2009 C C . ASP A 1 254 ? -7.132 5.151 -50.798 1.00 35.38 271 ASP A C 1
ATOM 2010 O O . ASP A 1 254 ? -5.983 5.538 -50.586 1.00 33.50 271 ASP A O 1
ATOM 2015 N N . ASP A 1 255 ? -8.178 5.972 -50.807 1.00 35.17 272 ASP A N 1
ATOM 2016 C CA . ASP A 1 255 ? -8.011 7.439 -50.647 1.00 35.45 272 ASP A CA 1
ATOM 2017 C C . ASP A 1 255 ? -7.317 7.824 -49.343 1.00 32.80 272 ASP A C 1
ATOM 2018 O O . ASP A 1 255 ? -6.454 8.675 -49.341 1.00 31.94 272 ASP A O 1
ATOM 2023 N N . LEU A 1 256 ? -7.724 7.202 -48.240 1.00 31.38 273 LEU A N 1
ATOM 2024 C CA . LEU A 1 256 ? -7.141 7.508 -46.928 1.00 30.52 273 LEU A CA 1
ATOM 2025 C C . LEU A 1 256 ? -5.672 7.112 -46.885 1.00 29.51 273 LEU A C 1
ATOM 2026 O O . LEU A 1 256 ? -4.862 7.861 -46.438 1.00 28.63 273 LEU A O 1
ATOM 2031 N N . GLU A 1 257 ? -5.358 5.920 -47.368 1.00 29.63 274 GLU A N 1
ATOM 2032 C CA . GLU A 1 257 ? -3.969 5.466 -47.448 1.00 29.88 274 GLU A CA 1
ATOM 2033 C C . GLU A 1 257 ? -3.103 6.404 -48.288 1.00 28.84 274 GLU A C 1
ATOM 2034 O O . GLU A 1 257 ? -1.961 6.669 -47.934 1.00 28.02 274 GLU A O 1
ATOM 2040 N N . LYS A 1 258 ? -3.649 6.891 -49.403 1.00 27.37 275 LYS A N 1
ATOM 2041 C CA . LYS A 1 258 ? -2.957 7.899 -50.214 1.00 26.68 275 LYS A CA 1
ATOM 2042 C C . LYS A 1 258 ? -2.705 9.167 -49.397 1.00 25.67 275 LYS A C 1
ATOM 2043 O O . LYS A 1 258 ? -1.618 9.725 -49.448 1.00 25.20 275 LYS A O 1
ATOM 2049 N N . ALA A 1 259 ? -3.705 9.602 -48.631 1.00 24.54 276 ALA A N 1
ATOM 2050 C CA . ALA A 1 259 ? -3.521 10.724 -47.694 1.00 23.85 276 ALA A CA 1
ATOM 2051 C C . ALA A 1 259 ? -2.396 10.417 -46.665 1.00 23.97 276 ALA A C 1
ATOM 2052 O O . ALA A 1 259 ? -1.588 11.291 -46.352 1.00 24.27 276 ALA A O 1
ATOM 2054 N N . LYS A 1 260 ? -2.360 9.181 -46.154 1.00 23.71 277 LYS A N 1
ATOM 2055 C CA . LYS A 1 260 ? -1.335 8.783 -45.164 1.00 23.85 277 LYS A CA 1
ATOM 2056 C C . LYS A 1 260 ? 0.097 8.864 -45.726 1.00 23.54 277 LYS A C 1
ATOM 2057 O O . LYS A 1 260 ? 1.004 9.265 -45.020 1.00 22.66 277 LYS A O 1
ATOM 2063 N N . THR A 1 261 ? 0.275 8.495 -47.006 1.00 23.00 278 THR A N 1
ATOM 2064 C CA . THR A 1 261 ? 1.592 8.580 -47.655 1.00 23.16 278 THR A CA 1
ATOM 2065 C C . THR A 1 261 ? 2.123 10.031 -47.712 1.00 22.03 278 THR A C 1
ATOM 2066 O O . THR A 1 261 ? 3.329 10.261 -47.637 1.00 21.89 278 THR A O 1
ATOM 2070 N N . HIS A 1 262 ? 1.220 10.996 -47.805 1.00 22.30 279 HIS A N 1
ATOM 2071 C CA . HIS A 1 262 ? 1.594 12.419 -47.755 1.00 22.02 279 HIS A CA 1
ATOM 2072 C C . HIS A 1 262 ? 1.885 12.885 -46.354 1.00 21.35 279 HIS A C 1
ATOM 2073 O O . HIS A 1 262 ? 2.740 13.738 -46.155 1.00 20.94 279 HIS A O 1
ATOM 2080 N N . LEU A 1 263 ? 1.174 12.326 -45.366 1.00 21.28 280 LEU A N 1
ATOM 2081 C CA . LEU A 1 263 ? 1.488 12.595 -43.922 1.00 20.64 280 LEU A CA 1
ATOM 2082 C C . LEU A 1 263 ? 2.856 12.048 -43.555 1.00 19.79 280 LEU A C 1
ATOM 2083 O O . LEU A 1 263 ? 3.554 12.638 -42.785 1.00 20.84 280 LEU A O 1
ATOM 2088 N N . VAL A 1 264 ? 3.225 10.910 -44.130 1.00 19.71 281 VAL A N 1
ATOM 2089 C CA . VAL A 1 264 ? 4.535 10.379 -43.945 1.00 19.55 281 VAL A CA 1
ATOM 2090 C C . VAL A 1 264 ? 5.583 11.421 -44.373 1.00 20.25 281 VAL A C 1
ATOM 2091 O O . VAL A 1 264 ? 6.535 11.706 -43.631 1.00 21.04 281 VAL A O 1
ATOM 2095 N N . VAL A 1 265 ? 5.381 12.018 -45.560 1.00 20.00 282 VAL A N 1
ATOM 2096 C CA . VAL A 1 265 ? 6.302 12.988 -46.098 1.00 19.63 282 VAL A CA 1
ATOM 2097 C C . VAL A 1 265 ? 6.257 14.304 -45.290 1.00 19.66 282 VAL A C 1
ATOM 2098 O O . VAL A 1 265 ? 7.271 14.938 -45.097 1.00 20.53 282 VAL A O 1
ATOM 2102 N N . LEU A 1 266 ? 5.085 14.685 -44.808 1.00 19.40 283 LEU A N 1
ATOM 2103 C CA . LEU A 1 266 ? 4.985 15.827 -43.892 1.00 19.75 283 LEU A CA 1
ATOM 2104 C C . LEU A 1 266 ? 5.886 15.561 -42.661 1.00 19.17 283 LEU A C 1
ATOM 2105 O O . LEU A 1 266 ? 6.700 16.389 -42.287 1.00 20.10 283 LEU A O 1
ATOM 2110 N N . TRP A 1 267 ? 5.734 14.411 -42.066 1.00 19.25 284 TRP A N 1
ATOM 2111 C CA . TRP A 1 267 ? 6.534 14.067 -40.885 1.00 19.53 284 TRP A CA 1
ATOM 2112 C C . TRP A 1 267 ? 8.025 14.119 -41.218 1.00 19.60 284 TRP A C 1
ATOM 2113 O O . TRP A 1 267 ? 8.797 14.764 -40.531 1.00 19.36 284 TRP A O 1
ATOM 2124 N N . ALA A 1 268 ? 8.414 13.439 -42.304 1.00 20.68 285 ALA A N 1
ATOM 2125 C CA . ALA A 1 268 ? 9.807 13.384 -42.748 1.00 20.16 285 ALA A CA 1
ATOM 2126 C C . ALA A 1 268 ? 10.420 14.779 -42.905 1.00 20.33 285 ALA A C 1
ATOM 2127 O O . ALA A 1 268 ? 11.548 15.007 -42.504 1.00 20.36 285 ALA A O 1
ATOM 2129 N N . SER A 1 269 ? 9.652 15.695 -43.484 1.00 20.53 286 SER A N 1
ATOM 2130 C CA . SER A 1 269 ? 10.098 17.072 -43.737 1.00 20.30 286 SER A CA 1
ATOM 2131 C C . SER A 1 269 ? 10.154 17.978 -42.522 1.00 20.32 286 SER A C 1
ATOM 2132 O O . SER A 1 269 ? 10.793 19.022 -42.575 1.00 19.89 286 SER A O 1
ATOM 2135 N N . GLN A 1 270 ? 9.484 17.592 -41.433 1.00 20.68 287 GLN A N 1
ATOM 2136 C CA . GLN A 1 270 ? 9.286 18.493 -40.261 1.00 20.09 287 GLN A CA 1
ATOM 2137 C C . GLN A 1 270 ? 9.959 17.998 -38.975 1.00 19.75 287 GLN A C 1
ATOM 2138 O O . GLN A 1 270 ? 10.478 18.803 -38.199 1.00 18.85 287 GLN A O 1
ATOM 2144 N N . ALA A 1 271 ? 9.940 16.683 -38.744 1.00 18.69 288 ALA A N 1
ATOM 2145 C CA . ALA A 1 271 ? 10.251 16.132 -37.408 1.00 18.91 288 ALA A CA 1
ATOM 2146 C C . ALA A 1 271 ? 11.665 16.342 -36.965 1.00 18.68 288 ALA A C 1
ATOM 2147 O O . ALA A 1 271 ? 11.948 16.351 -35.750 1.00 19.69 288 ALA A O 1
ATOM 2149 N N . ASN A 1 272 ? 12.565 16.513 -37.927 1.00 18.58 289 ASN A N 1
ATOM 2150 C CA . ASN A 1 272 ? 13.965 16.753 -37.642 1.00 18.35 289 ASN A CA 1
ATOM 2151 C C . ASN A 1 272 ? 14.357 18.173 -37.878 1.00 18.37 289 ASN A C 1
ATOM 2152 O O . ASN A 1 272 ? 15.172 18.717 -37.155 1.00 17.71 289 ASN A O 1
ATOM 2157 N N . THR A 1 273 ? 13.759 18.787 -38.900 1.00 18.38 290 THR A N 1
ATOM 2158 C CA . THR A 1 273 ? 14.057 20.125 -39.267 1.00 18.70 290 THR A CA 1
ATOM 2159 C C . THR A 1 273 ? 13.739 21.102 -38.171 1.00 18.39 290 THR A C 1
ATOM 2160 O O . THR A 1 273 ? 14.486 21.996 -37.954 1.00 19.03 290 THR A O 1
ATOM 2164 N N . ILE A 1 274 ? 12.600 20.928 -37.491 1.00 18.47 291 ILE A N 1
ATOM 2165 C CA . ILE A 1 274 ? 12.216 21.843 -36.416 1.00 18.68 291 ILE A CA 1
ATOM 2166 C C . ILE A 1 274 ? 13.223 21.825 -35.237 1.00 18.43 291 ILE A C 1
ATOM 2167 O O . ILE A 1 274 ? 13.727 22.870 -34.850 1.00 18.52 291 ILE A O 1
ATOM 2172 N N . PRO A 1 275 ? 13.513 20.648 -34.671 1.00 18.37 292 PRO A N 1
ATOM 2173 C CA . PRO A 1 275 ? 14.522 20.671 -33.599 1.00 18.36 292 PRO A CA 1
ATOM 2174 C C . PRO A 1 275 ? 15.943 21.098 -34.069 1.00 18.65 292 PRO A C 1
ATOM 2175 O O . PRO A 1 275 ? 16.669 21.723 -33.304 1.00 19.24 292 PRO A O 1
ATOM 2179 N N . ALA A 1 276 ? 16.319 20.749 -35.315 1.00 18.67 293 ALA A N 1
ATOM 2180 C CA . ALA A 1 276 ? 17.602 21.182 -35.917 1.00 18.97 293 ALA A CA 1
ATOM 2181 C C . ALA A 1 276 ? 17.699 22.705 -35.970 1.00 19.79 293 ALA A C 1
ATOM 2182 O O . ALA A 1 276 ? 18.737 23.277 -35.676 1.00 19.91 293 ALA A O 1
ATOM 2184 N N . THR A 1 277 ? 16.612 23.343 -36.384 1.00 19.90 294 THR A N 1
ATOM 2185 C CA . THR A 1 277 ? 16.548 24.802 -36.468 1.00 20.29 294 THR A CA 1
ATOM 2186 C C . THR A 1 277 ? 16.644 25.432 -35.082 1.00 20.70 294 THR A C 1
ATOM 2187 O O . THR A 1 277 ? 17.356 26.416 -34.895 1.00 21.35 294 THR A O 1
ATOM 2191 N N . PHE A 1 278 ? 15.940 24.862 -34.111 1.00 20.87 295 PHE A N 1
ATOM 2192 C CA . PHE A 1 278 ? 16.021 25.348 -32.744 1.00 21.11 295 PHE A CA 1
ATOM 2193 C C . PHE A 1 278 ? 17.448 25.352 -32.251 1.00 20.82 295 PHE A C 1
ATOM 2194 O O . PHE A 1 278 ? 17.916 26.356 -31.713 1.00 19.81 295 PHE A O 1
ATOM 2202 N N . TRP A 1 279 ? 18.138 24.225 -32.406 1.00 20.16 296 TRP A N 1
ATOM 2203 C CA . TRP A 1 279 ? 19.471 24.102 -31.828 1.00 20.46 296 TRP A CA 1
ATOM 2204 C C . TRP A 1 279 ? 20.451 24.996 -32.516 1.00 20.23 296 TRP A C 1
ATOM 2205 O O . TRP A 1 279 ? 21.308 25.579 -31.872 1.00 20.11 296 TRP A O 1
ATOM 2216 N N . SER A 1 280 ? 20.314 25.147 -33.832 1.00 20.09 297 SER A N 1
ATOM 2217 C CA . SER A 1 280 ? 21.200 26.017 -34.580 1.00 20.01 297 SER A CA 1
ATOM 2218 C C . SER A 1 280 ? 21.014 27.476 -34.151 1.00 20.12 297 SER A C 1
ATOM 2219 O O . SER A 1 280 ? 21.992 28.197 -33.975 1.00 21.21 297 SER A O 1
ATOM 2222 N N . LEU A 1 281 ? 19.759 27.899 -33.985 1.00 19.63 298 LEU A N 1
ATOM 2223 C CA . LEU A 1 281 ? 19.451 29.271 -33.537 1.00 20.11 298 LEU A CA 1
ATOM 2224 C C . LEU A 1 281 ? 19.944 29.518 -32.113 1.00 20.71 298 LEU A C 1
ATOM 2225 O O . LEU A 1 281 ? 20.619 30.522 -31.843 1.00 21.23 298 LEU A O 1
ATOM 2230 N N . PHE A 1 282 ? 19.607 28.609 -31.223 1.00 21.12 299 PHE A N 1
ATOM 2231 C CA . PHE A 1 282 ? 20.000 28.710 -29.821 1.00 22.16 299 PHE A CA 1
ATOM 2232 C C . PHE A 1 282 ? 21.513 28.805 -29.642 1.00 22.23 299 PHE A C 1
ATOM 2233 O O . PHE A 1 282 ? 22.015 29.727 -28.953 1.00 23.79 299 PHE A O 1
ATOM 2241 N N . GLN A 1 283 ? 22.241 27.861 -30.241 1.00 22.20 300 GLN A N 1
ATOM 2242 C CA . GLN A 1 283 ? 23.699 27.798 -30.097 1.00 22.33 300 GLN A CA 1
ATOM 2243 C C . GLN A 1 283 ? 24.362 29.002 -30.702 1.00 23.43 300 GLN A C 1
ATOM 2244 O O . GLN A 1 283 ? 25.370 29.474 -30.196 1.00 24.18 300 GLN A O 1
ATOM 2250 N N . MET A 1 284 ? 23.804 29.498 -31.802 1.00 23.90 301 MET A N 1
ATOM 2251 C CA . MET A 1 284 ? 24.320 30.696 -32.441 1.00 25.42 301 MET A CA 1
ATOM 2252 C C . MET A 1 284 ? 24.157 31.923 -31.534 1.00 26.05 301 MET A C 1
ATOM 2253 O O . MET A 1 284 ? 25.085 32.688 -31.368 1.00 27.37 301 MET A O 1
ATOM 2258 N N . ILE A 1 285 ? 22.973 32.087 -30.957 1.00 27.22 302 ILE A N 1
ATOM 2259 C CA . ILE A 1 285 ? 22.676 33.240 -30.090 1.00 27.86 302 ILE A CA 1
ATOM 2260 C C . ILE A 1 285 ? 23.435 33.132 -28.735 1.00 28.57 302 ILE A C 1
ATOM 2261 O O . ILE A 1 285 ? 23.944 34.122 -28.219 1.00 27.12 302 ILE A O 1
ATOM 2266 N N . ARG A 1 286 ? 23.492 31.921 -28.198 1.00 29.63 303 ARG A N 1
ATOM 2267 C CA . ARG A 1 286 ? 24.126 31.624 -26.888 1.00 31.04 303 ARG A CA 1
ATOM 2268 C C . ARG A 1 286 ? 25.642 31.896 -26.844 1.00 30.70 303 ARG A C 1
ATOM 2269 O O . ARG A 1 286 ? 26.177 32.246 -25.800 1.00 30.06 303 ARG A O 1
ATOM 2277 N N . ASN A 1 287 ? 26.315 31.700 -27.978 1.00 29.50 304 ASN A N 1
ATOM 2278 C CA . ASN A 1 287 ? 27.766 31.797 -28.081 1.00 29.39 304 ASN A CA 1
ATOM 2279 C C . ASN A 1 287 ? 28.165 33.035 -28.890 1.00 29.60 304 ASN A C 1
ATOM 2280 O O . ASN A 1 287 ? 28.090 33.018 -30.118 1.00 29.89 304 ASN A O 1
ATOM 2285 N N . PRO A 1 288 ? 28.583 34.131 -28.194 1.00 31.01 305 PRO A N 1
ATOM 2286 C CA . PRO A 1 288 ? 28.894 35.436 -28.829 1.00 31.10 305 PRO A CA 1
ATOM 2287 C C . PRO A 1 288 ? 29.804 35.359 -30.038 1.00 30.17 305 PRO A C 1
ATOM 2288 O O . PRO A 1 288 ? 29.579 36.065 -30.999 1.00 31.17 305 PRO A O 1
ATOM 2292 N N . GLU A 1 289 ? 30.831 34.500 -29.972 1.00 29.69 306 GLU A N 1
ATOM 2293 C CA . GLU A 1 289 ? 31.759 34.269 -31.111 1.00 29.05 306 GLU A CA 1
ATOM 2294 C C . GLU A 1 289 ? 31.041 33.728 -32.338 1.00 27.61 306 GLU A C 1
ATOM 2295 O O . GLU A 1 289 ? 31.333 34.139 -33.443 1.00 27.19 306 GLU A O 1
ATOM 2298 N N . ALA A 1 290 ? 30.112 32.792 -32.122 1.00 26.54 307 ALA A N 1
ATOM 2299 C CA . ALA A 1 290 ? 29.310 32.224 -33.209 1.00 26.56 307 ALA A CA 1
ATOM 2300 C C . ALA A 1 290 ? 28.407 33.300 -33.816 1.00 26.26 307 ALA A C 1
ATOM 2301 O O . ALA A 1 290 ? 28.349 33.452 -35.021 1.00 26.10 307 ALA A O 1
ATOM 2303 N N . MET A 1 291 ? 27.712 34.034 -32.956 1.00 27.01 308 MET A N 1
ATOM 2304 C CA . MET A 1 291 ? 26.838 35.115 -33.385 1.00 28.80 308 MET A CA 1
ATOM 2305 C C . MET A 1 291 ? 27.609 36.159 -34.206 1.00 28.10 308 MET A C 1
ATOM 2306 O O . MET A 1 291 ? 27.154 36.581 -35.274 1.00 26.73 308 MET A O 1
ATOM 2311 N N . LYS A 1 292 ? 28.766 36.570 -33.699 1.00 26.70 309 LYS A N 1
ATOM 2312 C CA . LYS A 1 292 ? 29.635 37.502 -34.412 1.00 26.73 309 LYS A CA 1
ATOM 2313 C C . LYS A 1 292 ? 30.059 36.944 -35.787 1.00 26.27 309 LYS A C 1
ATOM 2314 O O . LYS A 1 292 ? 29.965 37.639 -36.780 1.00 25.78 309 LYS A O 1
ATOM 2318 N N . ALA A 1 293 ? 30.515 35.680 -35.824 1.00 25.06 310 ALA A N 1
ATOM 2319 C CA . ALA A 1 293 ? 31.004 35.070 -37.060 1.00 24.76 310 ALA A CA 1
ATOM 2320 C C . ALA A 1 293 ? 29.891 34.914 -38.090 1.00 25.37 310 ALA A C 1
ATOM 2321 O O . ALA A 1 293 ? 30.085 35.198 -39.288 1.00 25.48 310 ALA A O 1
ATOM 2323 N N . ALA A 1 294 ? 28.729 34.450 -37.630 1.00 25.73 311 ALA A N 1
ATOM 2324 C CA . ALA A 1 294 ? 27.570 34.249 -38.507 1.00 25.62 311 ALA A CA 1
ATOM 2325 C C . ALA A 1 294 ? 27.073 35.576 -39.067 1.00 26.14 311 ALA A C 1
ATOM 2326 O O . ALA A 1 294 ? 26.801 35.690 -40.256 1.00 26.13 311 ALA A O 1
ATOM 2328 N N . THR A 1 295 ? 26.956 36.572 -38.204 1.00 27.51 312 THR A N 1
ATOM 2329 C CA . THR A 1 295 ? 26.514 37.911 -38.619 1.00 29.48 312 THR A CA 1
ATOM 2330 C C . THR A 1 295 ? 27.412 38.503 -39.726 1.00 29.92 312 THR A C 1
ATOM 2331 O O . THR A 1 295 ? 26.915 39.010 -40.709 1.00 30.20 312 THR A O 1
ATOM 2335 N N . GLU A 1 296 ? 28.724 38.399 -39.557 1.00 31.43 313 GLU A N 1
ATOM 2336 C CA . GLU A 1 296 ? 29.676 38.904 -40.548 1.00 32.29 313 GLU A CA 1
ATOM 2337 C C . GLU A 1 296 ? 29.595 38.139 -41.875 1.00 30.89 313 GLU A C 1
ATOM 2338 O O . GLU A 1 296 ? 29.616 38.743 -42.942 1.00 29.00 313 GLU A O 1
ATOM 2344 N N . GLU A 1 297 ? 29.509 36.810 -41.800 1.00 29.62 314 GLU A N 1
ATOM 2345 C CA . GLU A 1 297 ? 29.394 35.992 -42.989 1.00 29.18 314 GLU A CA 1
ATOM 2346 C C . GLU A 1 297 ? 28.152 36.350 -43.797 1.00 29.32 314 GLU A C 1
ATOM 2347 O O . GLU A 1 297 ? 28.225 36.523 -45.014 1.00 29.62 314 GLU A O 1
ATOM 2353 N N . VAL A 1 298 ? 27.008 36.436 -43.117 1.00 29.39 315 VAL A N 1
ATOM 2354 C CA . VAL A 1 298 ? 25.736 36.726 -43.785 1.00 29.66 315 VAL A CA 1
ATOM 2355 C C . VAL A 1 298 ? 25.714 38.156 -44.321 1.00 30.78 315 VAL A C 1
ATOM 2356 O O . VAL A 1 298 ? 25.261 38.386 -45.438 1.00 29.57 315 VAL A O 1
ATOM 2360 N N . LYS A 1 299 ? 26.216 39.108 -43.533 1.00 32.85 316 LYS A N 1
ATOM 2361 C CA . LYS A 1 299 ? 26.281 40.523 -43.968 1.00 35.25 316 LYS A CA 1
ATOM 2362 C C . LYS A 1 299 ? 27.116 40.658 -45.252 1.00 35.43 316 LYS A C 1
ATOM 2363 O O . LYS A 1 299 ? 26.697 41.316 -46.217 1.00 34.53 316 LYS A O 1
ATOM 2369 N N . ARG A 1 300 ? 28.274 40.007 -45.265 1.00 35.41 317 ARG A N 1
ATOM 2370 C CA . ARG A 1 300 ? 29.155 40.010 -46.423 1.00 36.38 317 ARG A CA 1
ATOM 2371 C C . ARG A 1 300 ? 28.499 39.362 -47.650 1.00 34.02 317 ARG A C 1
ATOM 2372 O O . ARG A 1 300 ? 28.608 39.879 -48.731 1.00 32.87 317 ARG A O 1
ATOM 2380 N N . THR A 1 301 ? 27.837 38.219 -47.464 1.00 32.71 318 THR A N 1
ATOM 2381 C CA . THR A 1 301 ? 27.175 37.525 -48.585 1.00 32.20 318 THR A CA 1
ATOM 2382 C C . THR A 1 301 ? 26.049 38.369 -49.201 1.00 32.13 318 THR A C 1
ATOM 2383 O O . THR A 1 301 ? 25.920 38.438 -50.421 1.00 31.22 318 THR A O 1
ATOM 2387 N N . LEU A 1 302 ? 25.239 39.002 -48.353 1.00 32.78 319 LEU A N 1
ATOM 2388 C CA . LEU A 1 302 ? 24.156 39.866 -48.830 1.00 33.84 319 LEU A CA 1
ATOM 2389 C C . LEU A 1 302 ? 24.724 41.133 -49.520 1.00 35.68 319 LEU A C 1
ATOM 2390 O O . LEU A 1 302 ? 24.213 41.559 -50.551 1.00 35.61 319 LEU A O 1
ATOM 2395 N N . GLU A 1 303 ? 25.780 41.709 -48.937 1.00 37.89 320 GLU A N 1
ATOM 2396 C CA . GLU A 1 303 ? 26.512 42.839 -49.555 1.00 40.11 320 GLU A CA 1
ATOM 2397 C C . GLU A 1 303 ? 27.003 42.487 -50.931 1.00 39.06 320 GLU A C 1
ATOM 2398 O O . GLU A 1 303 ? 26.727 43.195 -51.891 1.00 38.86 320 GLU A O 1
ATOM 2404 N N . ASN A 1 304 ? 27.758 41.389 -51.011 1.00 38.90 321 ASN A N 1
ATOM 2405 C CA . ASN A 1 304 ? 28.349 40.925 -52.275 1.00 39.90 321 ASN A CA 1
ATOM 2406 C C . ASN A 1 304 ? 27.320 40.510 -53.296 1.00 39.36 321 ASN A C 1
ATOM 2407 O O . ASN A 1 304 ? 27.572 40.592 -54.484 1.00 41.40 321 ASN A O 1
ATOM 2412 N N . ALA A 1 305 ? 26.161 40.038 -52.825 1.00 39.05 322 ALA A N 1
ATOM 2413 C CA . ALA A 1 305 ? 25.076 39.582 -53.706 1.00 37.08 322 ALA A CA 1
ATOM 2414 C C . ALA A 1 305 ? 24.150 40.722 -54.111 1.00 36.30 322 ALA A C 1
ATOM 2415 O O . ALA A 1 305 ? 23.171 40.494 -54.799 1.00 36.81 322 ALA A O 1
ATOM 2417 N N . GLY A 1 306 ? 24.457 41.950 -53.658 1.00 37.00 323 GLY A N 1
ATOM 2418 C CA . GLY A 1 306 ? 23.617 43.132 -53.917 1.00 37.92 323 GLY A CA 1
ATOM 2419 C C . GLY A 1 306 ? 22.194 43.046 -53.352 1.00 38.41 323 GLY A C 1
ATOM 2420 O O . GLY A 1 306 ? 21.267 43.680 -53.883 1.00 36.99 323 GLY A O 1
ATOM 2421 N N . GLN A 1 307 ? 22.021 42.276 -52.274 1.00 37.87 324 GLN A N 1
ATOM 2422 C CA . GLN A 1 307 ? 20.696 42.040 -51.694 1.00 38.26 324 GLN A CA 1
ATOM 2423 C C . GLN A 1 307 ? 20.465 42.943 -50.507 1.00 40.07 324 GLN A C 1
ATOM 2424 O O . GLN A 1 307 ? 21.158 42.824 -49.492 1.00 41.35 324 GLN A O 1
ATOM 2430 N N . LYS A 1 308 ? 19.486 43.854 -50.634 1.00 41.17 325 LYS A N 1
ATOM 2431 C CA . LYS A 1 308 ? 19.084 44.732 -49.530 1.00 41.50 325 LYS A CA 1
ATOM 2432 C C . LYS A 1 308 ? 18.097 43.996 -48.626 1.00 41.73 325 LYS A C 1
ATOM 2433 O O . LYS A 1 308 ? 17.265 43.225 -49.110 1.00 42.09 325 LYS A O 1
ATOM 2435 N N . VAL A 1 309 ? 18.201 44.231 -47.317 1.00 41.31 326 VAL A N 1
ATOM 2436 C CA . VAL A 1 309 ? 17.241 43.695 -46.350 1.00 42.10 326 VAL A CA 1
ATOM 2437 C C . VAL A 1 309 ? 16.174 44.737 -46.029 1.00 43.62 326 VAL A C 1
ATOM 2438 O O . VAL A 1 309 ? 16.488 45.846 -45.606 1.00 45.34 326 VAL A O 1
ATOM 2442 N N . SER A 1 310 ? 14.914 44.368 -46.226 1.00 45.23 327 SER A N 1
ATOM 2443 C CA . SER A 1 310 ? 13.787 45.193 -45.792 1.00 46.18 327 SER A CA 1
ATOM 2444 C C . SER A 1 310 ? 12.650 44.299 -45.291 1.00 46.17 327 SER A C 1
ATOM 2445 O O . SER A 1 310 ? 12.482 43.149 -45.765 1.00 45.88 327 SER A O 1
ATOM 2448 N N . LEU A 1 311 ? 11.877 44.813 -44.331 1.00 45.95 328 LEU A N 1
ATOM 2449 C CA . LEU A 1 311 ? 10.729 44.083 -43.800 1.00 45.66 328 LEU A CA 1
ATOM 2450 C C . LEU A 1 311 ? 9.543 44.129 -44.770 1.00 47.49 328 LEU A C 1
ATOM 2451 O O . LEU A 1 311 ? 8.629 43.310 -44.676 1.00 49.14 328 LEU A O 1
ATOM 2456 N N . GLU A 1 312 ? 9.561 45.093 -45.688 1.00 49.23 329 GLU A N 1
ATOM 2457 C CA . GLU A 1 312 ? 8.566 45.185 -46.766 1.00 51.56 329 GLU A CA 1
ATOM 2458 C C . GLU A 1 312 ? 9.275 45.546 -48.078 1.00 53.69 329 GLU A C 1
ATOM 2459 O O . GLU A 1 312 ? 10.353 46.163 -48.067 1.00 55.81 329 GLU A O 1
ATOM 2461 N N . GLY A 1 313 ? 8.675 45.157 -49.202 1.00 54.63 330 GLY A N 1
ATOM 2462 C CA . GLY A 1 313 ? 9.258 45.426 -50.524 1.00 52.89 330 GLY A CA 1
ATOM 2463 C C . GLY A 1 313 ? 10.172 44.303 -50.984 1.00 51.60 330 GLY A C 1
ATOM 2464 O O . GLY A 1 313 ? 9.913 43.136 -50.699 1.00 51.82 330 GLY A O 1
ATOM 2465 N N . ASN A 1 314 ? 11.256 44.668 -51.689 1.00 49.73 331 ASN A N 1
ATOM 2466 C CA . ASN A 1 314 ? 12.146 43.694 -52.371 1.00 47.64 331 ASN A CA 1
ATOM 2467 C C . ASN A 1 314 ? 12.615 42.529 -51.467 1.00 44.61 331 ASN A C 1
ATOM 2468 O O . ASN A 1 314 ? 13.117 42.772 -50.385 1.00 44.20 331 ASN A O 1
ATOM 2470 N N . PRO A 1 315 ? 12.429 41.258 -51.924 1.00 41.89 332 PRO A N 1
ATOM 2471 C CA . PRO A 1 315 ? 12.926 40.090 -51.186 1.00 41.33 332 PRO A CA 1
ATOM 2472 C C . PRO A 1 315 ? 14.392 39.713 -51.513 1.00 39.90 332 PRO A C 1
ATOM 2473 O O . PRO A 1 315 ? 14.936 40.137 -52.522 1.00 39.56 332 PRO A O 1
ATOM 2477 N N . ILE A 1 316 ? 15.004 38.916 -50.637 1.00 38.74 333 ILE A N 1
ATOM 2478 C CA . ILE A 1 316 ? 16.369 38.425 -50.834 1.00 37.51 333 ILE A CA 1
ATOM 2479 C C . ILE A 1 316 ? 16.365 37.229 -51.804 1.00 38.45 333 ILE A C 1
ATOM 2480 O O . ILE A 1 316 ? 15.606 36.268 -51.620 1.00 38.72 333 ILE A O 1
ATOM 2485 N N . CYS A 1 317 ? 17.203 37.312 -52.838 1.00 39.15 334 CYS A N 1
ATOM 2486 C CA . CYS A 1 317 ? 17.386 36.232 -53.801 1.00 40.91 334 CYS A CA 1
ATOM 2487 C C . CYS A 1 317 ? 18.858 35.879 -53.865 1.00 39.31 334 CYS A C 1
ATOM 2488 O O . CYS A 1 317 ? 19.654 36.626 -54.438 1.00 41.22 334 CYS A O 1
ATOM 2491 N N . LEU A 1 318 ? 19.220 34.746 -53.261 1.00 36.30 335 LEU A N 1
ATOM 2492 C CA . LEU A 1 318 ? 20.584 34.266 -53.274 1.00 35.51 335 LEU A CA 1
ATOM 2493 C C . LEU A 1 318 ? 20.714 33.184 -54.307 1.00 35.00 335 LEU A C 1
ATOM 2494 O O . LEU A 1 318 ? 19.789 32.422 -54.522 1.00 36.48 335 LEU A O 1
ATOM 2499 N N . SER A 1 319 ? 21.878 33.108 -54.938 1.00 33.80 336 SER A N 1
ATOM 2500 C CA . SER A 1 319 ? 22.180 32.042 -55.860 1.00 33.64 336 SER A CA 1
ATOM 2501 C C . SER A 1 319 ? 22.387 30.759 -55.101 1.00 33.49 336 SER A C 1
ATOM 2502 O O . SER A 1 319 ? 22.558 30.769 -53.874 1.00 31.32 336 SER A O 1
ATOM 2505 N N . GLN A 1 320 ? 22.403 29.657 -55.824 1.00 33.30 337 GLN A N 1
ATOM 2506 C CA . GLN A 1 320 ? 22.597 28.365 -55.221 1.00 34.04 337 GLN A CA 1
ATOM 2507 C C . GLN A 1 320 ? 24.020 28.277 -54.598 1.00 33.02 337 GLN A C 1
ATOM 2508 O O . GLN A 1 320 ? 24.189 27.745 -53.485 1.00 31.29 337 GLN A O 1
ATOM 2514 N N . ALA A 1 321 ? 25.020 28.821 -55.313 1.00 31.24 338 ALA A N 1
ATOM 2515 C CA . ALA A 1 321 ? 26.403 28.918 -54.815 1.00 31.61 338 ALA A CA 1
ATOM 2516 C C . ALA A 1 321 ? 26.520 29.845 -53.596 1.00 31.36 338 ALA A C 1
ATOM 2517 O O . ALA A 1 321 ? 27.254 29.543 -52.651 1.00 33.25 338 ALA A O 1
ATOM 2519 N N . GLU A 1 322 ? 25.805 30.965 -53.614 1.00 30.55 339 GLU A N 1
ATOM 2520 C CA . GLU A 1 322 ? 25.817 31.890 -52.480 1.00 30.83 339 GLU A CA 1
ATOM 2521 C C . GLU A 1 322 ? 25.252 31.240 -51.207 1.00 30.21 339 GLU A C 1
ATOM 2522 O O . GLU A 1 322 ? 25.767 31.460 -50.114 1.00 29.56 339 GLU A O 1
ATOM 2528 N N . LEU A 1 323 ? 24.207 30.429 -51.356 1.00 28.64 340 LEU A N 1
ATOM 2529 C CA . LEU A 1 323 ? 23.623 29.727 -50.201 1.00 28.33 340 LEU A CA 1
ATOM 2530 C C . LEU A 1 323 ? 24.540 28.600 -49.714 1.00 28.08 340 LEU A C 1
ATOM 2531 O O . LEU A 1 323 ? 24.715 28.418 -48.491 1.00 26.72 340 LEU A O 1
ATOM 2536 N N . ASN A 1 324 ? 25.128 27.844 -50.659 1.00 27.58 341 ASN A N 1
ATOM 2537 C CA . ASN A 1 324 ? 25.990 26.700 -50.300 1.00 28.49 341 ASN A CA 1
ATOM 2538 C C . ASN A 1 324 ? 27.318 27.102 -49.695 1.00 28.41 341 ASN A C 1
ATOM 2539 O O . ASN A 1 324 ? 27.824 26.412 -48.800 1.00 29.02 341 ASN A O 1
ATOM 2544 N N . ASP A 1 325 ? 27.890 28.213 -50.174 1.00 29.16 342 ASP A N 1
ATOM 2545 C CA . ASP A 1 325 ? 29.212 28.680 -49.704 1.00 29.83 342 ASP A CA 1
ATOM 2546 C C . ASP A 1 325 ? 29.081 29.568 -48.476 1.00 28.96 342 ASP A C 1
ATOM 2547 O O . ASP A 1 325 ? 29.386 30.765 -48.507 1.00 28.76 342 ASP A O 1
ATOM 2552 N N . LEU A 1 326 ? 28.613 28.968 -47.390 1.00 28.32 343 LEU A N 1
ATOM 2553 C CA . LEU A 1 326 ? 28.446 29.658 -46.105 1.00 27.15 343 LEU A CA 1
ATOM 2554 C C . LEU A 1 326 ? 29.043 28.732 -45.019 1.00 27.90 343 LEU A C 1
ATOM 2555 O O . LEU A 1 326 ? 28.312 28.066 -44.270 1.00 27.34 343 LEU A O 1
ATOM 2560 N N . PRO A 1 327 ? 30.384 28.654 -44.971 1.00 28.39 344 PRO A N 1
ATOM 2561 C CA . PRO A 1 327 ? 31.019 27.654 -44.125 1.00 27.29 344 PRO A CA 1
ATOM 2562 C C . PRO A 1 327 ? 30.836 27.879 -42.627 1.00 25.72 344 PRO A C 1
ATOM 2563 O O . PRO A 1 327 ? 30.820 26.904 -41.876 1.00 25.25 344 PRO A O 1
ATOM 2567 N N . VAL A 1 328 ? 30.691 29.146 -42.198 1.00 24.50 345 VAL A N 1
ATOM 2568 C CA . VAL A 1 328 ? 30.427 29.455 -40.794 1.00 24.10 345 VAL A CA 1
ATOM 2569 C C . VAL A 1 328 ? 29.032 28.955 -40.396 1.00 23.51 345 VAL A C 1
ATOM 2570 O O . VAL A 1 328 ? 28.870 28.353 -39.356 1.00 23.29 345 VAL A O 1
ATOM 2574 N N . LEU A 1 329 ? 28.024 29.231 -41.230 1.00 22.18 346 LEU A N 1
ATOM 2575 C CA . LEU A 1 329 ? 26.667 28.749 -40.956 1.00 22.05 346 LEU A CA 1
ATOM 2576 C C . LEU A 1 329 ? 26.627 27.227 -41.015 1.00 21.84 346 LEU A C 1
ATOM 2577 O O . LEU A 1 329 ? 26.029 26.595 -40.164 1.00 22.11 346 LEU A O 1
ATOM 2582 N N . ASP A 1 330 ? 27.262 26.657 -42.034 1.00 22.16 347 ASP A N 1
ATOM 2583 C CA . ASP A 1 330 ? 27.417 25.202 -42.148 1.00 22.46 347 ASP A CA 1
ATOM 2584 C C . ASP A 1 330 ? 28.023 24.592 -40.890 1.00 21.77 347 ASP A C 1
ATOM 2585 O O . ASP A 1 330 ? 27.558 23.580 -40.409 1.00 22.36 347 ASP A O 1
ATOM 2590 N N . SER A 1 331 ? 29.069 25.208 -40.376 1.00 22.14 348 SER A N 1
ATOM 2591 C CA . SER A 1 331 ? 29.753 24.697 -39.160 1.00 22.03 348 SER A CA 1
ATOM 2592 C C . SER A 1 331 ? 28.869 24.807 -37.912 1.00 22.23 348 SER A C 1
ATOM 2593 O O . SER A 1 331 ? 28.809 23.870 -37.102 1.00 22.76 348 SER A O 1
ATOM 2596 N N . ILE A 1 332 ? 28.183 25.941 -37.764 1.00 22.10 349 ILE A N 1
ATOM 2597 C CA . ILE A 1 332 ? 27.223 26.142 -36.679 1.00 21.96 349 ILE A CA 1
ATOM 2598 C C . ILE A 1 332 ? 26.118 25.076 -36.706 1.00 22.20 349 ILE A C 1
ATOM 2599 O O . ILE A 1 332 ? 25.813 24.474 -35.684 1.00 21.63 349 ILE A O 1
ATOM 2604 N N . ILE A 1 333 ? 25.533 24.843 -37.883 1.00 21.83 350 ILE A N 1
ATOM 2605 C CA . ILE A 1 333 ? 24.519 23.789 -38.045 1.00 21.06 350 ILE A CA 1
ATOM 2606 C C . ILE A 1 333 ? 25.085 22.392 -37.765 1.00 20.64 350 ILE A C 1
ATOM 2607 O O . ILE A 1 333 ? 24.510 21.653 -37.030 1.00 20.61 350 ILE A O 1
ATOM 2612 N N . LYS A 1 334 ? 26.222 22.055 -38.363 1.00 21.00 351 LYS A N 1
ATOM 2613 C CA . LYS A 1 334 ? 26.850 20.751 -38.120 1.00 21.83 351 LYS A CA 1
ATOM 2614 C C . LYS A 1 334 ? 27.171 20.532 -36.630 1.00 22.30 351 LYS A C 1
ATOM 2615 O O . LYS A 1 334 ? 26.969 19.435 -36.107 1.00 21.50 351 LYS A O 1
ATOM 2621 N N . GLU A 1 335 ? 27.662 21.576 -35.960 1.00 22.71 352 GLU A N 1
ATOM 2622 C CA . GLU A 1 335 ? 28.043 21.464 -34.543 1.00 22.99 352 GLU A CA 1
ATOM 2623 C C . GLU A 1 335 ? 26.805 21.407 -33.644 1.00 22.67 352 GLU A C 1
ATOM 2624 O O . GLU A 1 335 ? 26.850 20.818 -32.572 1.00 22.84 352 GLU A O 1
ATOM 2630 N N . SER A 1 336 ? 25.690 21.987 -34.106 1.00 21.42 353 SER A N 1
ATOM 2631 C CA . SER A 1 336 ? 24.420 21.878 -33.396 1.00 21.02 353 SER A CA 1
ATOM 2632 C C . SER A 1 336 ? 23.836 20.469 -33.503 1.00 20.65 353 SER A C 1
ATOM 2633 O O . SER A 1 336 ? 23.333 19.919 -32.524 1.00 21.80 353 SER A O 1
ATOM 2636 N N . LEU A 1 337 ? 23.915 19.891 -34.674 1.00 19.92 354 LEU A N 1
ATOM 2637 C CA . LEU A 1 337 ? 23.444 18.543 -34.889 1.00 20.18 354 LEU A CA 1
ATOM 2638 C C . LEU A 1 337 ? 24.371 17.486 -34.260 1.00 20.18 354 LEU A C 1
ATOM 2639 O O . LEU A 1 337 ? 23.909 16.445 -33.810 1.00 20.08 354 LEU A O 1
ATOM 2644 N N . ARG A 1 338 ? 25.671 17.743 -34.239 1.00 19.92 355 ARG A N 1
ATOM 2645 C CA . ARG A 1 338 ? 26.609 16.827 -33.567 1.00 20.21 355 ARG A CA 1
ATOM 2646 C C . ARG A 1 338 ? 26.194 16.636 -32.103 1.00 20.02 355 ARG A C 1
ATOM 2647 O O . ARG A 1 338 ? 26.224 15.546 -31.583 1.00 19.92 355 ARG A O 1
ATOM 2655 N N . LEU A 1 339 ? 25.769 17.705 -31.479 1.00 20.16 356 LEU A N 1
ATOM 2656 C CA . LEU A 1 339 ? 25.382 17.678 -30.095 1.00 21.16 356 LEU A CA 1
ATOM 2657 C C . LEU A 1 339 ? 23.951 17.156 -29.855 1.00 22.48 356 LEU A C 1
ATOM 2658 O O . LEU A 1 339 ? 23.684 16.603 -28.811 1.00 24.62 356 LEU A O 1
ATOM 2663 N N . SER A 1 340 ? 23.038 17.308 -30.827 1.00 22.29 357 SER A N 1
ATOM 2664 C CA . SER A 1 340 ? 21.598 16.956 -30.604 1.00 21.65 357 SER A CA 1
ATOM 2665 C C . SER A 1 340 ? 21.090 15.663 -31.340 1.00 21.83 357 SER A C 1
ATOM 2666 O O . SER A 1 340 ? 20.024 15.138 -31.019 1.00 21.83 357 SER A O 1
ATOM 2669 N N . SER A 1 341 ? 21.850 15.177 -32.316 1.00 22.88 358 SER A N 1
ATOM 2670 C CA . SER A 1 341 ? 21.436 14.057 -33.107 1.00 22.77 358 SER A CA 1
ATOM 2671 C C . SER A 1 341 ? 21.408 12.767 -32.287 1.00 22.78 358 SER A C 1
ATOM 2672 O O . SER A 1 341 ? 22.358 12.470 -31.597 1.00 23.07 358 SER A O 1
ATOM 2675 N N . ALA A 1 342 ? 20.300 12.005 -32.381 1.00 22.90 359 ALA A N 1
ATOM 2676 C CA . ALA A 1 342 ? 20.194 10.687 -31.772 1.00 22.20 359 ALA A CA 1
ATOM 2677 C C . ALA A 1 342 ? 19.479 9.750 -32.730 1.00 23.50 359 ALA A C 1
ATOM 2678 O O . ALA A 1 342 ? 18.383 9.280 -32.468 1.00 22.19 359 ALA A O 1
ATOM 2680 N N . SER A 1 343 ? 20.121 9.488 -33.850 1.00 25.35 360 SER A N 1
ATOM 2681 C CA . SER A 1 343 ? 19.578 8.601 -34.858 1.00 26.67 360 SER A CA 1
ATOM 2682 C C . SER A 1 343 ? 19.942 7.149 -34.602 1.00 27.41 360 SER A C 1
ATOM 2683 O O . SER A 1 343 ? 20.985 6.850 -34.020 1.00 26.36 360 SER A O 1
ATOM 2686 N N . LEU A 1 344 ? 19.053 6.252 -35.037 1.00 28.53 361 LEU A N 1
ATOM 2687 C CA . LEU A 1 344 ? 19.355 4.836 -35.175 1.00 29.72 361 LEU A CA 1
ATOM 2688 C C . LEU A 1 344 ? 19.524 4.562 -36.662 1.00 30.74 361 LEU A C 1
ATOM 2689 O O . LEU A 1 344 ? 18.605 4.796 -37.440 1.00 32.92 361 LEU A O 1
ATOM 2694 N N . ASN A 1 345 ? 20.711 4.091 -37.054 1.00 30.88 362 ASN A N 1
ATOM 2695 C CA . ASN A 1 345 ? 20.997 3.707 -38.433 1.00 29.76 362 ASN A CA 1
ATOM 2696 C C . ASN A 1 345 ? 20.924 2.167 -38.497 1.00 29.65 362 ASN A C 1
ATOM 2697 O O . ASN A 1 345 ? 21.679 1.480 -37.816 1.00 28.16 362 ASN A O 1
ATOM 2702 N N . ILE A 1 346 ? 20.001 1.645 -39.303 1.00 28.49 363 ILE A N 1
ATOM 2703 C CA . ILE A 1 346 ? 19.593 0.239 -39.210 1.00 27.97 363 ILE A CA 1
ATOM 2704 C C . ILE A 1 346 ? 19.633 -0.476 -40.552 1.00 28.33 363 ILE A C 1
ATOM 2705 O O . ILE A 1 346 ? 19.387 0.108 -41.593 1.00 27.39 363 ILE A O 1
ATOM 2710 N N . ARG A 1 347 ? 19.959 -1.754 -40.505 1.00 28.80 364 ARG A N 1
ATOM 2711 C CA . ARG A 1 347 ? 19.664 -2.646 -41.596 1.00 29.32 364 ARG A CA 1
ATOM 2712 C C . ARG A 1 347 ? 19.356 -4.006 -41.018 1.00 28.48 364 ARG A C 1
ATOM 2713 O O . ARG A 1 347 ? 19.702 -4.298 -39.863 1.00 27.11 364 ARG A O 1
ATOM 2721 N N . THR A 1 348 ? 18.702 -4.840 -41.813 1.00 28.35 365 THR A N 1
ATOM 2722 C CA . THR A 1 348 ? 18.242 -6.129 -41.352 1.00 28.34 365 THR A CA 1
ATOM 2723 C C . THR A 1 348 ? 19.013 -7.225 -42.056 1.00 28.73 365 THR A C 1
ATOM 2724 O O . THR A 1 348 ? 19.271 -7.132 -43.252 1.00 27.74 365 THR A O 1
ATOM 2728 N N . ALA A 1 349 ? 19.384 -8.264 -41.301 1.00 29.71 366 ALA A N 1
ATOM 2729 C CA . ALA A 1 349 ? 20.121 -9.401 -41.859 1.00 30.58 366 ALA A CA 1
ATOM 2730 C C . ALA A 1 349 ? 19.202 -10.180 -42.787 1.00 31.05 366 ALA A C 1
ATOM 2731 O O . ALA A 1 349 ? 18.130 -10.637 -42.370 1.00 30.14 366 ALA A O 1
ATOM 2733 N N . LYS A 1 350 ? 19.604 -10.305 -44.051 1.00 33.58 367 LYS A N 1
ATOM 2734 C CA . LYS A 1 350 ? 18.836 -11.083 -45.036 1.00 36.17 367 LYS A CA 1
ATOM 2735 C C . LYS A 1 350 ? 18.917 -12.607 -44.794 1.00 37.66 367 LYS A C 1
ATOM 2736 O O . LYS A 1 350 ? 17.971 -13.326 -45.071 1.00 38.26 367 LYS A O 1
ATOM 2742 N N . GLU A 1 351 ? 20.054 -13.078 -44.305 1.00 39.04 368 GLU A N 1
ATOM 2743 C CA . GLU A 1 351 ? 20.218 -14.482 -43.933 1.00 40.43 368 GLU A CA 1
ATOM 2744 C C . GLU A 1 351 ? 21.149 -14.553 -42.743 1.00 38.91 368 GLU A C 1
ATOM 2745 O O . GLU A 1 351 ? 21.661 -13.534 -42.291 1.00 38.99 368 GLU A O 1
ATOM 2751 N N . ASP A 1 352 ? 21.376 -15.756 -42.235 1.00 38.80 369 ASP A N 1
ATOM 2752 C CA . ASP A 1 352 ? 22.487 -16.000 -41.308 1.00 38.38 369 ASP A CA 1
ATOM 2753 C C . ASP A 1 352 ? 23.772 -15.656 -42.018 1.00 36.98 369 ASP A C 1
ATOM 2754 O O . ASP A 1 352 ? 23.963 -16.049 -43.162 1.00 35.54 369 ASP A O 1
ATOM 2759 N N . PHE A 1 353 ? 24.642 -14.901 -41.359 1.00 36.27 370 PHE A N 1
ATOM 2760 C CA . PHE A 1 353 ? 25.972 -14.589 -41.922 1.00 35.59 370 PHE A CA 1
ATOM 2761 C C . PHE A 1 353 ? 26.916 -14.117 -40.847 1.00 34.82 370 PHE A C 1
ATOM 2762 O O . PHE A 1 353 ? 26.510 -13.868 -39.709 1.00 34.41 370 PHE A O 1
ATOM 2770 N N . THR A 1 354 ? 28.192 -14.024 -41.206 1.00 35.51 371 THR A N 1
ATOM 2771 C CA . THR A 1 354 ? 29.206 -13.522 -40.298 1.00 35.61 371 THR A CA 1
ATOM 2772 C C . THR A 1 354 ? 29.570 -12.126 -40.729 1.00 34.49 371 THR A C 1
ATOM 2773 O O . THR A 1 354 ? 29.921 -11.895 -41.891 1.00 33.22 371 THR A O 1
ATOM 2777 N N . LEU A 1 355 ? 29.457 -11.190 -39.784 1.00 33.72 372 LEU A N 1
ATOM 2778 C CA . LEU A 1 355 ? 29.816 -9.795 -40.007 1.00 33.20 372 LEU A CA 1
ATOM 2779 C C . LEU A 1 355 ? 31.252 -9.620 -39.556 1.00 32.98 372 LEU A C 1
ATOM 2780 O O . LEU A 1 355 ? 31.567 -9.901 -38.405 1.00 32.85 372 LEU A O 1
ATOM 2785 N N . HIS A 1 356 ? 32.127 -9.171 -40.467 1.00 33.28 373 HIS A N 1
ATOM 2786 C CA . HIS A 1 356 ? 33.559 -9.007 -40.155 1.00 34.43 373 HIS A CA 1
ATOM 2787 C C . HIS A 1 356 ? 33.873 -7.578 -39.884 1.00 34.16 373 HIS A C 1
ATOM 2788 O O . HIS A 1 356 ? 33.756 -6.747 -40.760 1.00 34.57 373 HIS A O 1
ATOM 2795 N N . LEU A 1 357 ? 34.281 -7.284 -38.657 1.00 33.47 374 LEU A N 1
ATOM 2796 C CA . LEU A 1 357 ? 34.515 -5.910 -38.228 1.00 34.44 374 LEU A CA 1
ATOM 2797 C C . LEU A 1 357 ? 35.995 -5.669 -37.869 1.00 36.50 374 LEU A C 1
ATOM 2798 O O . LEU A 1 357 ? 36.840 -6.520 -38.105 1.00 37.88 374 LEU A O 1
ATOM 2803 N N . GLU A 1 358 ? 36.288 -4.495 -37.318 1.00 39.10 375 GLU A N 1
ATOM 2804 C CA . GLU A 1 358 ? 37.655 -4.103 -36.979 1.00 42.31 375 GLU A CA 1
ATOM 2805 C C . GLU A 1 358 ? 38.335 -5.121 -36.059 1.00 43.95 375 GLU A C 1
ATOM 2806 O O . GLU A 1 358 ? 39.320 -5.753 -36.440 1.00 45.32 375 GLU A O 1
ATOM 2812 N N . ASP A 1 359 ? 37.791 -5.280 -34.861 1.00 45.01 376 ASP A N 1
ATOM 2813 C CA . ASP A 1 359 ? 38.434 -6.070 -33.807 1.00 46.36 376 ASP A CA 1
ATOM 2814 C C . ASP A 1 359 ? 38.033 -7.553 -33.914 1.00 45.18 376 ASP A C 1
ATOM 2815 O O . ASP A 1 359 ? 38.849 -8.447 -33.622 1.00 45.38 376 ASP A O 1
ATOM 2820 N N . GLY A 1 360 ? 36.784 -7.812 -34.341 1.00 40.99 377 GLY A N 1
ATOM 2821 C CA . GLY A 1 360 ? 36.266 -9.163 -34.385 1.00 39.06 377 GLY A CA 1
ATOM 2822 C C . GLY A 1 360 ? 35.287 -9.467 -35.491 1.00 36.82 377 GLY A C 1
ATOM 2823 O O . GLY A 1 360 ? 34.925 -8.602 -36.292 1.00 35.46 377 GLY A O 1
ATOM 2824 N N . SER A 1 361 ? 34.884 -10.734 -35.527 1.00 35.83 378 SER A N 1
ATOM 2825 C CA . SER A 1 361 ? 33.877 -11.240 -36.435 1.00 36.07 378 SER A CA 1
ATOM 2826 C C . SER A 1 361 ? 32.724 -11.780 -35.600 1.00 34.53 378 SER A C 1
ATOM 2827 O O . SER A 1 361 ? 32.938 -12.357 -34.530 1.00 33.23 378 SER A O 1
ATOM 2830 N N . TYR A 1 362 ? 31.500 -11.579 -36.086 1.00 34.11 379 TYR A N 1
ATOM 2831 C CA . TYR A 1 362 ? 30.303 -11.882 -35.301 1.00 32.95 379 TYR A CA 1
ATOM 2832 C C . TYR A 1 362 ? 29.261 -12.565 -36.144 1.00 32.20 379 TYR A C 1
ATOM 2833 O O . TYR A 1 362 ? 28.949 -12.124 -37.245 1.00 31.72 379 TYR A O 1
ATOM 2842 N N . ASN A 1 363 ? 28.730 -13.655 -35.626 1.00 33.26 380 ASN A N 1
ATOM 2843 C CA . ASN A 1 363 ? 27.651 -14.348 -36.278 1.00 34.45 380 ASN A CA 1
ATOM 2844 C C . ASN A 1 363 ? 26.339 -13.604 -36.053 1.00 33.57 380 ASN A C 1
ATOM 2845 O O . ASN A 1 363 ? 26.005 -13.254 -34.924 1.00 33.02 380 ASN A O 1
ATOM 2850 N N . ILE A 1 364 ? 25.623 -13.356 -37.152 1.00 34.03 381 ILE A N 1
ATOM 2851 C CA . ILE A 1 364 ? 24.353 -12.623 -37.150 1.00 34.30 381 ILE A CA 1
ATOM 2852 C C . ILE A 1 364 ? 23.290 -13.559 -37.698 1.00 34.86 381 ILE A C 1
ATOM 2853 O O . ILE A 1 364 ? 23.546 -14.268 -38.659 1.00 35.57 381 ILE A O 1
ATOM 2858 N N . ARG A 1 365 ? 22.100 -13.564 -37.090 1.00 35.12 382 ARG A N 1
ATOM 2859 C CA . ARG A 1 365 ? 21.002 -14.408 -37.575 1.00 35.21 382 ARG A CA 1
ATOM 2860 C C . ARG A 1 365 ? 20.128 -13.653 -38.547 1.00 35.93 382 ARG A C 1
ATOM 2861 O O . ARG A 1 365 ? 20.014 -12.433 -38.479 1.00 35.64 382 ARG A O 1
ATOM 2869 N N . LYS A 1 366 ? 19.501 -14.389 -39.452 1.00 36.10 383 LYS A N 1
ATOM 2870 C CA . LYS A 1 366 ? 18.509 -13.831 -40.342 1.00 36.99 383 LYS A CA 1
ATOM 2871 C C . LYS A 1 366 ? 17.470 -13.064 -39.536 1.00 35.71 383 LYS A C 1
ATOM 2872 O O . LYS A 1 366 ? 17.044 -13.520 -38.482 1.00 35.52 383 LYS A O 1
ATOM 2878 N N . ASP A 1 367 ? 17.089 -11.892 -40.045 1.00 34.03 384 ASP A N 1
ATOM 2879 C CA . ASP A 1 367 ? 16.069 -11.020 -39.424 1.00 34.99 384 ASP A CA 1
ATOM 2880 C C . ASP A 1 367 ? 16.567 -10.209 -38.214 1.00 33.24 384 ASP A C 1
ATOM 2881 O O . ASP A 1 367 ? 15.829 -9.365 -37.707 1.00 30.56 384 ASP A O 1
ATOM 2886 N N . ASP A 1 368 ? 17.807 -10.457 -37.755 1.00 31.61 385 ASP A N 1
ATOM 2887 C CA . ASP A 1 368 ? 18.420 -9.607 -36.751 1.00 30.56 385 ASP A CA 1
ATOM 2888 C C . ASP A 1 368 ? 18.643 -8.224 -37.334 1.00 29.34 385 ASP A C 1
ATOM 2889 O O . ASP A 1 368 ? 18.761 -8.059 -38.545 1.00 29.05 385 ASP A O 1
ATOM 2894 N N . ILE A 1 369 ? 18.704 -7.236 -36.458 1.00 28.43 386 ILE A N 1
ATOM 2895 C CA . ILE A 1 369 ? 19.013 -5.879 -36.861 1.00 28.04 386 ILE A CA 1
ATOM 2896 C C . ILE A 1 369 ? 20.443 -5.561 -36.519 1.00 26.39 386 ILE A C 1
ATOM 2897 O O . ILE A 1 369 ? 20.915 -5.891 -35.446 1.00 26.19 386 ILE A O 1
ATOM 2902 N N . ILE A 1 370 ? 21.127 -4.921 -37.448 1.00 26.26 387 ILE A N 1
ATOM 2903 C CA . ILE A 1 370 ? 22.453 -4.389 -37.209 1.00 25.94 387 ILE A CA 1
ATOM 2904 C C . ILE A 1 370 ? 22.307 -2.870 -37.145 1.00 25.00 387 ILE A C 1
ATOM 2905 O O . ILE A 1 370 ? 21.888 -2.232 -38.127 1.00 25.12 387 ILE A O 1
ATOM 2910 N N . ALA A 1 371 ? 22.623 -2.297 -35.982 1.00 24.86 388 ALA A N 1
ATOM 2911 C CA . ALA A 1 371 ? 22.374 -0.873 -35.723 1.00 24.61 388 ALA A CA 1
ATOM 2912 C C . ALA A 1 371 ? 23.641 -0.110 -35.373 1.00 24.88 388 ALA A C 1
ATOM 2913 O O . ALA A 1 371 ? 24.561 -0.651 -34.710 1.00 25.61 388 ALA A O 1
ATOM 2915 N N . LEU A 1 372 ? 23.681 1.147 -35.823 1.00 24.71 389 LEU A N 1
ATOM 2916 C CA . LEU A 1 372 ? 24.595 2.143 -35.313 1.00 23.70 389 LEU A CA 1
ATOM 2917 C C . LEU A 1 372 ? 23.796 3.170 -34.530 1.00 23.29 389 LEU A C 1
ATOM 2918 O O . LEU A 1 372 ? 22.617 3.448 -34.844 1.00 22.78 389 LEU A O 1
ATOM 2923 N N . TYR A 1 373 ? 24.428 3.729 -33.518 1.00 21.81 390 TYR A N 1
ATOM 2924 C CA . TYR A 1 373 ? 23.871 4.828 -32.780 1.00 21.83 390 TYR A CA 1
ATOM 2925 C C . TYR A 1 373 ? 24.939 5.933 -32.775 1.00 21.31 390 TYR A C 1
ATOM 2926 O O . TYR A 1 373 ? 25.722 6.043 -31.825 1.00 21.21 390 TYR A O 1
ATOM 2935 N N . PRO A 1 374 ? 24.993 6.731 -33.857 1.00 21.24 391 PRO A N 1
ATOM 2936 C CA . PRO A 1 374 ? 26.174 7.587 -34.069 1.00 21.13 391 PRO A CA 1
ATOM 2937 C C . PRO A 1 374 ? 26.388 8.700 -33.074 1.00 21.22 391 PRO A C 1
ATOM 2938 O O . PRO A 1 374 ? 27.472 9.282 -33.055 1.00 20.33 391 PRO A O 1
ATOM 2942 N N . GLN A 1 375 ? 25.392 9.007 -32.240 1.00 21.40 392 GLN A N 1
ATOM 2943 C CA . GLN A 1 375 ? 25.624 9.928 -31.122 1.00 21.52 392 GLN A CA 1
ATOM 2944 C C . GLN A 1 375 ? 26.871 9.483 -30.268 1.00 21.40 392 GLN A C 1
ATOM 2945 O O . GLN A 1 375 ? 27.574 10.310 -29.715 1.00 19.88 392 GLN A O 1
ATOM 2951 N N . LEU A 1 376 ? 27.108 8.177 -30.207 1.00 20.58 393 LEU A N 1
ATOM 2952 C CA . LEU A 1 376 ? 28.272 7.618 -29.499 1.00 21.81 393 LEU A CA 1
ATOM 2953 C C . LEU A 1 376 ? 29.584 8.105 -30.108 1.00 21.74 393 LEU A C 1
ATOM 2954 O O . LEU A 1 376 ? 30.570 8.340 -29.391 1.00 22.16 393 LEU A O 1
ATOM 2959 N N . MET A 1 377 ? 29.582 8.242 -31.428 1.00 21.47 394 MET A N 1
ATOM 2960 C CA A MET A 1 377 ? 30.739 8.750 -32.172 0.50 21.73 394 MET A CA 1
ATOM 2961 C CA B MET A 1 377 ? 30.731 8.720 -32.159 0.50 21.67 394 MET A CA 1
ATOM 2962 C C . MET A 1 377 ? 30.808 10.279 -32.094 1.00 21.75 394 MET A C 1
ATOM 2963 O O . MET A 1 377 ? 31.893 10.861 -31.846 1.00 21.46 394 MET A O 1
ATOM 2972 N N . HIS A 1 378 ? 29.666 10.933 -32.309 1.00 21.44 395 HIS A N 1
ATOM 2973 C CA . HIS A 1 378 ? 29.563 12.422 -32.243 1.00 20.35 395 HIS A CA 1
ATOM 2974 C C . HIS A 1 378 ? 30.049 13.003 -30.964 1.00 20.33 395 HIS A C 1
ATOM 2975 O O . HIS A 1 378 ? 30.596 14.112 -30.950 1.00 20.83 395 HIS A O 1
ATOM 2982 N N . LEU A 1 379 ? 29.833 12.283 -29.859 1.00 20.49 396 LEU A N 1
ATOM 2983 C CA . LEU A 1 379 ? 30.249 12.746 -28.513 1.00 20.79 396 LEU A CA 1
ATOM 2984 C C . LEU A 1 379 ? 31.516 12.042 -28.000 1.00 21.04 396 LEU A C 1
ATOM 2985 O O . LEU A 1 379 ? 31.827 12.108 -26.827 1.00 20.33 396 LEU A O 1
ATOM 2990 N N . ASP A 1 380 ? 32.243 11.391 -28.899 1.00 21.93 397 ASP A N 1
ATOM 2991 C CA . ASP A 1 380 ? 33.457 10.669 -28.541 1.00 23.31 397 ASP A CA 1
ATOM 2992 C C . ASP A 1 380 ? 34.622 11.642 -28.389 1.00 23.68 397 ASP A C 1
ATOM 2993 O O . ASP A 1 380 ? 35.018 12.260 -29.366 1.00 24.04 397 ASP A O 1
ATOM 2998 N N . PRO A 1 381 ? 35.197 11.763 -27.165 1.00 23.87 398 PRO A N 1
ATOM 2999 C CA . PRO A 1 381 ? 36.292 12.710 -26.957 1.00 24.82 398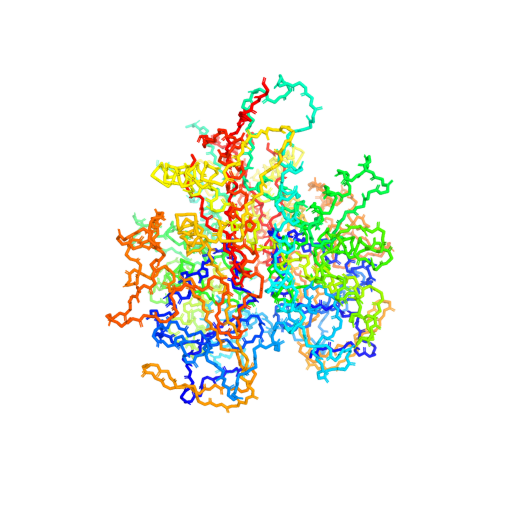 PRO A CA 1
ATOM 3000 C C . PRO A 1 381 ? 37.579 12.370 -27.727 1.00 25.41 398 PRO A C 1
ATOM 3001 O O . PRO A 1 381 ? 38.403 13.249 -27.938 1.00 26.52 398 PRO A O 1
ATOM 3005 N N . GLU A 1 382 ? 37.741 11.117 -28.133 1.00 26.29 399 GLU A N 1
ATOM 3006 C CA . GLU A 1 382 ? 38.879 10.707 -28.991 1.00 27.31 399 GLU A CA 1
ATOM 3007 C C . GLU A 1 382 ? 38.821 11.361 -30.378 1.00 27.04 399 GLU A C 1
ATOM 3008 O O . GLU A 1 382 ? 39.867 11.595 -30.994 1.00 29.27 399 GLU A O 1
ATOM 3014 N N . ILE A 1 383 ? 37.609 11.636 -30.864 1.00 25.11 400 ILE A N 1
ATOM 3015 C CA . ILE A 1 383 ? 37.397 12.211 -32.205 1.00 23.77 400 ILE A CA 1
ATOM 3016 C C . ILE A 1 383 ? 37.133 13.708 -32.108 1.00 23.78 400 ILE A C 1
ATOM 3017 O O . ILE A 1 383 ? 37.644 14.479 -32.900 1.00 24.30 400 ILE A O 1
ATOM 3022 N N . TYR A 1 384 ? 36.339 14.096 -31.116 1.00 23.34 401 TYR A N 1
ATOM 3023 C CA . TYR A 1 384 ? 35.918 15.476 -30.910 1.00 23.60 401 TYR A CA 1
ATOM 3024 C C . TYR A 1 384 ? 36.288 15.939 -29.498 1.00 24.39 401 TYR A C 1
ATOM 3025 O O . TYR A 1 384 ? 35.508 15.752 -28.567 1.00 23.38 401 TYR A O 1
ATOM 3034 N N . PRO A 1 385 ? 37.511 16.522 -29.329 1.00 26.09 402 PRO A N 1
ATOM 3035 C CA . PRO A 1 385 ? 37.945 17.014 -28.001 1.00 27.02 402 PRO A CA 1
ATOM 3036 C C . PRO A 1 385 ? 36.966 18.057 -27.411 1.00 28.21 402 PRO A C 1
ATOM 3037 O O . PRO A 1 385 ? 36.420 18.877 -28.149 1.00 27.93 402 PRO A O 1
ATOM 3041 N N . ASP A 1 386 ? 36.755 17.988 -26.087 1.00 29.17 403 ASP A N 1
ATOM 3042 C CA . ASP A 1 386 ? 35.675 18.730 -25.394 1.00 29.31 403 ASP A CA 1
ATOM 3043 C C . ASP A 1 386 ? 34.324 18.511 -26.126 1.00 27.83 403 ASP A C 1
ATOM 3044 O O . ASP A 1 386 ? 33.717 19.469 -26.619 1.00 26.81 403 ASP A O 1
ATOM 3049 N N . PRO A 1 387 ? 33.867 17.239 -26.191 1.00 25.44 404 PRO A N 1
ATOM 3050 C CA . PRO A 1 387 ? 32.728 16.853 -27.033 1.00 25.34 404 PRO A CA 1
ATOM 3051 C C . PRO A 1 387 ? 31.408 17.464 -26.618 1.00 25.59 404 PRO A C 1
ATOM 3052 O O . PRO A 1 387 ? 30.523 17.598 -27.457 1.00 24.99 404 PRO A O 1
ATOM 3056 N N . LEU A 1 388 ? 31.271 17.840 -25.342 1.00 25.51 405 LEU A N 1
ATOM 3057 C CA . LEU A 1 388 ? 30.025 18.433 -24.864 1.00 26.43 405 LEU A CA 1
ATOM 3058 C C . LEU A 1 388 ? 30.011 19.957 -24.977 1.00 25.71 405 LEU A C 1
ATOM 3059 O O . LEU A 1 388 ? 29.025 20.580 -24.620 1.00 26.81 405 LEU A O 1
ATOM 3064 N N . THR A 1 389 ? 31.101 20.541 -25.497 1.00 25.27 406 THR A N 1
ATOM 3065 C CA . THR A 1 389 ? 31.203 21.980 -25.717 1.00 24.87 406 THR A CA 1
ATOM 3066 C C . THR A 1 389 ? 30.811 22.325 -27.152 1.00 24.23 406 THR A C 1
ATOM 3067 O O . THR A 1 389 ? 31.286 21.715 -28.079 1.00 23.83 406 THR A O 1
ATOM 3071 N N . PHE A 1 390 ? 29.962 23.334 -27.315 1.00 23.91 407 PHE A N 1
ATOM 3072 C CA . PHE A 1 390 ? 29.662 23.856 -28.644 1.00 23.53 407 PHE A CA 1
ATOM 3073 C C . PHE A 1 390 ? 30.815 24.739 -29.135 1.00 24.35 407 PHE A C 1
ATOM 3074 O O . PHE A 1 390 ? 31.087 25.801 -28.567 1.00 25.79 407 PHE A O 1
ATOM 3082 N N . LYS A 1 391 ? 31.491 24.285 -30.181 1.00 24.28 408 LYS A N 1
ATOM 3083 C CA . LYS A 1 391 ? 32.536 25.033 -30.810 1.00 24.70 408 LYS A CA 1
ATOM 3084 C C . LYS A 1 391 ? 32.061 25.375 -32.199 1.00 24.99 408 LYS A C 1
ATOM 3085 O O . LYS A 1 391 ? 32.030 24.511 -33.092 1.00 23.87 408 LYS A O 1
ATOM 3091 N N . TYR A 1 392 ? 31.686 26.635 -32.396 1.00 25.18 409 TYR A N 1
ATOM 3092 C CA . TYR A 1 392 ? 31.033 27.050 -33.655 1.00 26.32 409 TYR A CA 1
ATOM 3093 C C . TYR A 1 392 ? 31.923 26.797 -34.858 1.00 26.80 409 TYR A C 1
ATOM 3094 O O . TYR A 1 392 ? 31.427 26.586 -35.959 1.00 27.90 409 TYR A O 1
ATOM 3103 N N . ASP A 1 393 ? 33.246 26.837 -34.646 1.00 26.46 410 ASP A N 1
ATOM 3104 C CA . ASP A 1 393 ? 34.219 26.613 -35.709 1.00 27.16 410 ASP A CA 1
ATOM 3105 C C . ASP A 1 393 ? 34.716 25.158 -35.789 1.00 25.95 410 ASP A C 1
ATOM 3106 O O . ASP A 1 393 ? 35.710 24.888 -36.431 1.00 26.46 410 ASP A O 1
ATOM 3111 N N . ARG A 1 394 ? 34.013 24.222 -35.158 1.00 25.18 411 ARG A N 1
ATOM 3112 C CA . ARG A 1 394 ? 34.520 22.844 -35.086 1.00 24.54 411 ARG A CA 1
ATOM 3113 C C . ARG A 1 394 ? 34.679 22.214 -36.465 1.00 24.16 411 ARG A C 1
ATOM 3114 O O . ARG A 1 394 ? 35.568 21.376 -36.676 1.00 24.54 411 ARG A O 1
ATOM 3122 N N . TYR A 1 395 ? 33.830 22.619 -37.404 1.00 23.88 412 TYR A N 1
ATOM 3123 C CA . TYR A 1 395 ? 33.885 22.112 -38.758 1.00 24.26 412 TYR A CA 1
ATOM 3124 C C . TYR A 1 395 ? 34.420 23.161 -39.748 1.00 26.24 412 TYR A C 1
ATOM 3125 O O . TYR A 1 395 ? 34.063 23.153 -40.930 1.00 26.36 412 TYR A O 1
ATOM 3134 N N . LEU A 1 396 ? 35.287 24.055 -39.251 1.00 28.44 413 LEU A N 1
ATOM 3135 C CA . LEU A 1 396 ? 36.031 25.001 -40.083 1.00 29.35 413 LEU A CA 1
ATOM 3136 C C . LEU A 1 396 ? 37.519 24.692 -39.963 1.00 31.21 413 LEU A C 1
ATOM 3137 O O . LEU A 1 396 ? 38.027 24.492 -38.849 1.00 30.75 413 LEU A O 1
ATOM 3142 N N . ASP A 1 397 ? 38.219 24.643 -41.099 1.00 33.01 414 ASP A N 1
ATOM 3143 C CA . ASP A 1 397 ? 39.689 24.478 -41.098 1.00 33.95 414 ASP A CA 1
ATOM 3144 C C . ASP A 1 397 ? 40.361 25.838 -40.938 1.00 34.73 414 ASP A C 1
ATOM 3145 O O . ASP A 1 397 ? 39.671 26.858 -40.777 1.00 35.11 414 ASP A O 1
ATOM 3150 N N . GLU A 1 398 ? 41.701 25.867 -40.974 1.00 36.56 415 GLU A N 1
ATOM 3151 C CA . GLU A 1 398 ? 42.466 27.144 -40.776 1.00 37.82 415 GLU A CA 1
ATOM 3152 C C . GLU A 1 398 ? 42.154 28.186 -41.871 1.00 38.40 415 GLU A C 1
ATOM 3153 O O . GLU A 1 398 ? 42.230 29.397 -41.628 1.00 40.45 415 GLU A O 1
ATOM 3155 N N . ASN A 1 399 ? 41.783 27.699 -43.059 1.00 39.10 416 ASN A N 1
ATOM 3156 C CA . ASN A 1 399 ? 41.398 28.562 -44.193 1.00 40.34 416 ASN A CA 1
ATOM 3157 C C . ASN A 1 399 ? 39.945 29.056 -44.153 1.00 39.25 416 ASN A C 1
ATOM 3158 O O . ASN A 1 399 ? 39.507 29.756 -45.068 1.00 39.37 416 ASN A O 1
ATOM 3163 N N . GLY A 1 400 ? 39.200 28.684 -43.112 1.00 37.98 417 GLY A N 1
ATOM 3164 C CA . GLY A 1 400 ? 37.806 29.102 -42.972 1.00 37.24 417 GLY A CA 1
ATOM 3165 C C . GLY A 1 400 ? 36.864 28.386 -43.923 1.00 36.37 417 GLY A C 1
ATOM 3166 O O . GLY A 1 400 ? 35.751 28.860 -44.167 1.00 37.59 417 GLY A O 1
ATOM 3167 N N . LYS A 1 401 ? 37.315 27.256 -44.463 1.00 34.75 418 LYS A N 1
ATOM 3168 C CA . LYS A 1 401 ? 36.501 26.403 -45.287 1.00 35.90 418 LYS A CA 1
ATOM 3169 C C . LYS A 1 401 ? 36.075 25.194 -44.458 1.00 34.81 418 LYS A C 1
ATOM 3170 O O . LYS A 1 401 ? 36.583 24.967 -43.384 1.00 35.45 418 LYS A O 1
ATOM 3172 N N . THR A 1 402 ? 35.149 24.429 -44.984 1.00 35.57 419 THR A N 1
ATOM 3173 C CA . THR A 1 402 ? 34.579 23.289 -44.274 1.00 35.50 419 THR A CA 1
ATOM 3174 C C . THR A 1 402 ? 35.627 22.187 -44.002 1.00 35.04 419 THR A C 1
ATOM 3175 O O . THR A 1 402 ? 36.215 21.641 -44.922 1.00 35.72 419 THR A O 1
ATOM 3179 N N . LYS A 1 403 ? 35.834 21.883 -42.712 1.00 32.81 420 LYS A N 1
ATOM 3180 C CA . LYS A 1 403 ? 36.831 20.897 -42.278 1.00 30.68 420 LYS A CA 1
ATOM 3181 C C . LYS A 1 403 ? 36.291 19.525 -42.471 1.00 29.46 420 LYS A C 1
ATOM 3182 O O . LYS A 1 403 ? 35.153 19.247 -42.093 1.00 29.85 420 LYS A O 1
ATOM 3188 N N . THR A 1 404 ? 37.104 18.649 -43.055 1.00 28.58 421 THR A N 1
ATOM 3189 C CA . THR A 1 404 ? 36.691 17.298 -43.357 1.00 28.13 421 THR A CA 1
ATOM 3190 C C . THR A 1 404 ? 37.659 16.236 -42.814 1.00 27.44 421 THR A C 1
ATOM 3191 O O . THR A 1 404 ? 37.554 15.074 -43.181 1.00 28.91 421 THR A O 1
ATOM 3195 N N . THR A 1 405 ? 38.568 16.624 -41.921 1.00 26.49 422 THR A N 1
ATOM 3196 C CA A THR A 1 405 ? 39.591 15.702 -41.405 0.50 25.97 422 THR A CA 1
ATOM 3197 C CA B THR A 1 405 ? 39.580 15.699 -41.427 0.50 26.23 422 THR A CA 1
ATOM 3198 C C . THR A 1 405 ? 39.400 15.459 -39.933 1.00 25.20 422 THR A C 1
ATOM 3199 O O . THR A 1 405 ? 39.637 16.334 -39.131 1.00 26.07 422 THR A O 1
ATOM 3206 N N . PHE A 1 406 ? 38.968 14.251 -39.586 1.00 24.17 423 PHE A N 1
ATOM 3207 C CA . PHE A 1 406 ? 38.773 13.866 -38.225 1.00 23.44 423 PHE A CA 1
ATOM 3208 C C . PHE A 1 406 ? 39.287 12.487 -38.076 1.00 23.94 423 PHE A C 1
ATOM 3209 O O . PHE A 1 406 ? 39.218 11.707 -39.011 1.00 24.85 423 PHE A O 1
ATOM 3217 N N . TYR A 1 407 ? 39.796 12.174 -36.886 1.00 25.11 424 TYR A N 1
ATOM 3218 C CA . TYR A 1 407 ? 40.555 10.956 -36.659 1.00 25.88 424 TYR A CA 1
ATOM 3219 C C . TYR A 1 407 ? 40.073 10.200 -35.448 1.00 26.79 424 TYR A C 1
ATOM 3220 O O . TYR A 1 407 ? 39.630 10.789 -34.473 1.00 26.35 424 TYR A O 1
ATOM 3229 N N . CYS A 1 408 ? 40.183 8.880 -35.521 1.00 28.40 425 CYS A N 1
ATOM 3230 C CA . CYS A 1 408 ? 39.950 8.000 -34.385 1.00 30.35 425 CYS A CA 1
ATOM 3231 C C . CYS A 1 408 ? 41.123 7.031 -34.290 1.00 31.38 425 CYS A C 1
ATOM 3232 O O . CYS A 1 408 ? 41.391 6.288 -35.254 1.00 30.40 425 CYS A O 1
ATOM 3235 N N . ASN A 1 409 ? 41.815 7.035 -33.133 1.00 32.41 426 ASN A N 1
ATOM 3236 C CA . ASN A 1 409 ? 43.054 6.255 -32.936 1.00 33.24 426 ASN A CA 1
ATOM 3237 C C . ASN A 1 409 ? 44.093 6.567 -34.040 1.00 32.58 426 ASN A C 1
ATOM 3238 O O . ASN A 1 409 ? 44.722 5.674 -34.575 1.00 30.56 426 ASN A O 1
ATOM 3243 N N . GLY A 1 410 ? 44.218 7.855 -34.378 1.00 32.45 427 GLY A N 1
ATOM 3244 C CA . GLY A 1 410 ? 45.111 8.315 -35.431 1.00 32.36 427 GLY A CA 1
ATOM 3245 C C . GLY A 1 410 ? 44.659 8.038 -36.868 1.00 32.46 427 GLY A C 1
ATOM 3246 O O . GLY A 1 410 ? 45.305 8.493 -37.800 1.00 33.41 427 GLY A O 1
ATOM 3247 N N . LEU A 1 411 ? 43.559 7.299 -37.053 1.00 31.81 428 LEU A N 1
ATOM 3248 C CA . LEU A 1 411 ? 43.088 6.927 -38.402 1.00 31.77 428 LEU A CA 1
ATOM 3249 C C . LEU A 1 411 ? 42.030 7.896 -38.881 1.00 30.34 428 LEU A C 1
ATOM 3250 O O . LEU A 1 411 ? 41.103 8.230 -38.148 1.00 28.67 428 LEU A O 1
ATOM 3255 N N . LYS A 1 412 ? 42.175 8.353 -40.112 1.00 30.00 429 LYS A N 1
ATOM 3256 C CA . LYS A 1 412 ? 41.258 9.343 -40.680 1.00 31.27 429 LYS A CA 1
ATOM 3257 C C . LYS A 1 412 ? 39.899 8.678 -40.924 1.00 30.11 429 LYS A C 1
ATOM 3258 O O . LYS A 1 412 ? 39.820 7.614 -41.548 1.00 29.35 429 LYS A O 1
ATOM 3264 N N . LEU A 1 413 ? 38.843 9.305 -40.405 1.00 29.43 430 LEU A N 1
ATOM 3265 C CA . LEU A 1 413 ? 37.475 8.771 -40.527 1.00 29.25 430 LEU A CA 1
ATOM 3266 C C . LEU A 1 413 ? 36.808 9.199 -41.824 1.00 29.52 430 LEU A C 1
ATOM 3267 O O . LEU A 1 413 ? 36.864 10.375 -42.200 1.00 29.02 430 LEU A O 1
ATOM 3272 N N . LYS A 1 414 ? 36.167 8.248 -42.502 1.00 29.72 431 LYS A N 1
ATOM 3273 C CA . LYS A 1 414 ? 35.287 8.573 -43.628 1.00 30.94 431 LYS A CA 1
ATOM 3274 C C . LYS A 1 414 ? 33.942 9.037 -43.075 1.00 29.67 431 LYS A C 1
ATOM 3275 O O . LYS A 1 414 ? 33.366 9.991 -43.563 1.00 29.62 431 LYS A O 1
ATOM 3281 N N . TYR A 1 415 ? 33.475 8.355 -42.032 1.00 28.68 432 TYR A N 1
ATOM 3282 C CA . TYR A 1 415 ? 32.183 8.627 -41.416 1.00 27.78 432 TYR A CA 1
ATOM 3283 C C . TYR A 1 415 ? 32.383 9.202 -40.059 1.00 27.00 432 TYR A C 1
ATOM 3284 O O . TYR A 1 415 ? 32.599 8.481 -39.128 1.00 29.32 432 TYR A O 1
ATOM 3293 N N . TYR A 1 416 ? 32.322 10.529 -39.955 1.00 25.56 433 TYR A N 1
ATOM 3294 C CA . TYR A 1 416 ? 32.556 11.234 -38.695 1.00 24.22 433 TYR A CA 1
ATOM 3295 C C . TYR A 1 416 ? 31.371 12.141 -38.296 1.00 24.09 433 TYR A C 1
ATOM 3296 O O . TYR A 1 416 ? 31.291 12.590 -37.157 1.00 22.38 433 TYR A O 1
ATOM 3305 N N . TYR A 1 417 ? 30.470 12.400 -39.246 1.00 23.80 434 TYR A N 1
ATOM 3306 C CA . TYR A 1 417 ? 29.306 13.267 -39.027 1.00 24.41 434 TYR A CA 1
ATOM 3307 C C . TYR A 1 417 ? 28.114 12.600 -39.722 1.00 24.99 434 TYR A C 1
ATOM 3308 O O . TYR A 1 417 ? 28.078 12.491 -40.949 1.00 26.58 434 TYR A O 1
ATOM 3317 N N . MET A 1 418 ? 27.147 12.155 -38.935 1.00 24.74 435 MET A N 1
ATOM 3318 C CA . MET A 1 418 ? 26.105 11.251 -39.428 1.00 25.93 435 MET A CA 1
ATOM 3319 C C . MET A 1 418 ? 24.656 11.611 -39.061 1.00 23.44 435 MET A C 1
ATOM 3320 O O . MET A 1 418 ? 23.816 10.740 -39.047 1.00 23.15 435 MET A O 1
ATOM 3325 N N . PRO A 1 419 ? 24.354 12.896 -38.782 1.00 21.62 436 PRO A N 1
ATOM 3326 C CA . PRO A 1 419 ? 22.979 13.133 -38.354 1.00 21.27 436 PRO A CA 1
ATOM 3327 C C . PRO A 1 419 ? 21.933 12.835 -39.438 1.00 21.13 436 PRO A C 1
ATOM 3328 O O . PRO A 1 419 ? 20.752 12.627 -39.109 1.00 20.63 436 PRO A O 1
ATOM 3332 N N . PHE A 1 420 ? 22.364 12.824 -40.709 1.00 20.29 437 PHE A N 1
ATOM 3333 C CA . PHE A 1 420 ? 21.481 12.512 -41.831 1.00 20.77 437 PHE A CA 1
ATOM 3334 C C . PHE A 1 420 ? 21.650 11.082 -42.257 1.00 21.70 437 PHE A C 1
ATOM 3335 O O . PHE A 1 420 ? 21.075 10.676 -43.226 1.00 22.12 437 PHE A O 1
ATOM 3343 N N . GLY A 1 421 ? 22.443 10.312 -41.510 1.00 23.48 438 GLY A N 1
ATOM 3344 C CA . GLY A 1 421 ? 22.815 8.963 -41.918 1.00 24.13 438 GLY A CA 1
ATOM 3345 C C . GLY A 1 421 ? 23.982 9.001 -42.883 1.00 25.99 438 GLY A C 1
ATOM 3346 O O . GLY A 1 421 ? 24.679 9.997 -42.971 1.00 25.07 438 GLY A O 1
ATOM 3347 N N . SER A 1 422 ? 24.192 7.896 -43.584 1.00 28.50 439 SER A N 1
ATOM 3348 C CA . SER A 1 422 ? 25.295 7.745 -44.545 1.00 31.55 439 SER A CA 1
ATOM 3349 C C . SER A 1 422 ? 25.020 6.579 -45.463 1.00 32.54 439 SER A C 1
ATOM 3350 O O . SER A 1 422 ? 24.150 5.762 -45.195 1.00 33.10 439 SER A O 1
ATOM 3353 N N . GLY A 1 423 ? 25.790 6.488 -46.537 1.00 35.30 440 GLY A N 1
ATOM 3354 C CA . GLY A 1 423 ? 25.653 5.393 -47.486 1.00 36.65 440 GLY A CA 1
ATOM 3355 C C . GLY A 1 423 ? 24.302 5.434 -48.167 1.00 37.35 440 GLY A C 1
ATOM 3356 O O . GLY A 1 423 ? 23.869 6.487 -48.619 1.00 40.47 440 GLY A O 1
ATOM 3357 N N . ALA A 1 424 ? 23.640 4.276 -48.234 1.00 37.35 441 ALA A N 1
ATOM 3358 C CA . ALA A 1 424 ? 22.266 4.173 -48.775 1.00 36.83 441 ALA A CA 1
ATOM 3359 C C . ALA A 1 424 ? 21.239 4.605 -47.719 1.00 34.86 441 ALA A C 1
ATOM 3360 O O . ALA A 1 424 ? 20.178 5.134 -48.047 1.00 35.19 441 ALA A O 1
ATOM 3362 N N . THR A 1 425 ? 21.573 4.368 -46.452 1.00 32.63 442 THR A N 1
ATOM 3363 C CA . THR A 1 425 ? 20.754 4.770 -45.345 1.00 32.18 442 THR A CA 1
ATOM 3364 C C . THR A 1 425 ? 21.059 6.218 -45.012 1.00 29.96 442 THR A C 1
ATOM 3365 O O . THR A 1 425 ? 21.673 6.510 -43.962 1.00 29.85 442 THR A O 1
ATOM 3369 N N . ILE A 1 426 ? 20.640 7.117 -45.905 1.00 27.21 443 ILE A N 1
ATOM 3370 C CA . ILE A 1 426 ? 20.912 8.574 -45.785 1.00 26.44 443 ILE A CA 1
ATOM 3371 C C . ILE A 1 426 ? 19.674 9.415 -46.146 1.00 24.91 443 ILE A C 1
ATOM 3372 O O . ILE A 1 426 ? 18.917 9.067 -47.041 1.00 25.67 443 ILE A O 1
ATOM 3377 N N . CYS A 1 427 ? 19.495 10.525 -45.463 1.00 23.06 444 CYS A N 1
ATOM 3378 C CA . CYS A 1 427 ? 18.356 11.369 -45.704 1.00 22.16 444 CYS A CA 1
ATOM 3379 C C . CYS A 1 427 ? 18.415 11.980 -47.113 1.00 21.39 444 CYS A C 1
ATOM 3380 O O . CYS A 1 427 ? 19.326 12.725 -47.394 1.00 21.49 444 CYS A O 1
ATOM 3383 N N . PRO A 1 428 ? 17.425 11.674 -47.987 1.00 21.30 445 PRO A N 1
ATOM 3384 C CA . PRO A 1 428 ? 17.412 12.301 -49.321 1.00 21.62 445 PRO A CA 1
ATOM 3385 C C . PRO A 1 428 ? 17.123 13.806 -49.277 1.00 21.67 445 PRO A C 1
ATOM 3386 O O . PRO A 1 428 ? 17.411 14.511 -50.251 1.00 22.54 445 PRO A O 1
ATOM 3390 N N . GLY A 1 429 ? 16.554 14.279 -48.162 1.00 21.64 446 GLY A N 1
ATOM 3391 C CA . GLY A 1 429 ? 16.241 15.718 -47.971 1.00 21.73 446 GLY A CA 1
ATOM 3392 C C . GLY A 1 429 ? 17.336 16.565 -47.344 1.00 21.85 446 GLY A C 1
ATOM 3393 O O . GLY A 1 429 ? 17.112 17.757 -47.063 1.00 20.69 446 GLY A O 1
ATOM 3394 N N . ARG A 1 430 ? 18.524 15.973 -47.147 1.00 23.14 447 ARG A N 1
ATOM 3395 C CA . ARG A 1 430 ? 19.617 16.624 -46.365 1.00 24.88 447 ARG A CA 1
ATOM 3396 C C . ARG A 1 430 ? 20.075 17.965 -46.897 1.00 23.28 447 ARG A C 1
ATOM 3397 O O . ARG A 1 430 ? 20.236 18.887 -46.134 1.00 22.28 447 ARG A O 1
ATOM 3405 N N . LEU A 1 431 ? 20.246 18.085 -48.215 1.00 23.44 448 LEU A N 1
ATOM 3406 C CA A LEU A 1 431 ? 20.670 19.342 -48.851 0.50 23.50 448 LEU A CA 1
ATOM 3407 C CA B LEU A 1 431 ? 20.698 19.369 -48.770 0.50 23.08 448 LEU A CA 1
ATOM 3408 C C . LEU A 1 431 ? 19.581 20.411 -48.715 1.00 22.94 448 LEU A C 1
ATOM 3409 O O . LEU A 1 431 ? 19.849 21.567 -48.463 1.00 22.43 448 LEU A O 1
ATOM 3418 N N . PHE A 1 432 ? 18.324 19.990 -48.914 1.00 22.84 449 PHE A N 1
ATOM 3419 C CA . PHE A 1 432 ? 17.200 20.890 -48.721 1.00 22.55 449 PHE A CA 1
ATOM 3420 C C . PHE A 1 432 ? 17.100 21.327 -47.245 1.00 20.89 449 PHE A C 1
ATOM 3421 O O . PHE A 1 432 ? 16.869 22.482 -46.954 1.00 19.24 449 PHE A O 1
ATOM 3429 N N . ALA A 1 433 ? 17.288 20.376 -46.333 1.00 20.73 450 ALA A N 1
ATOM 3430 C CA . ALA A 1 433 ? 17.306 20.670 -44.876 1.00 20.21 450 ALA A CA 1
ATOM 3431 C C . ALA A 1 433 ? 18.309 21.734 -44.538 1.00 20.49 450 ALA A C 1
ATOM 3432 O O . ALA A 1 433 ? 17.983 22.717 -43.888 1.00 19.81 450 ALA A O 1
ATOM 3434 N N . ILE A 1 434 ? 19.543 21.554 -44.996 1.00 21.06 451 ILE A N 1
ATOM 3435 C CA . ILE A 1 434 ? 20.615 22.535 -44.720 1.00 21.09 451 ILE A CA 1
ATOM 3436 C C . ILE A 1 434 ? 20.273 23.899 -45.318 1.00 21.28 451 ILE A C 1
ATOM 3437 O O . ILE A 1 434 ? 20.444 24.920 -44.671 1.00 21.29 451 ILE A O 1
ATOM 3442 N N . HIS A 1 435 ? 19.758 23.905 -46.544 1.00 21.34 452 HIS A N 1
ATOM 3443 C CA . HIS A 1 435 ? 19.254 25.132 -47.165 1.00 21.62 452 HIS A CA 1
ATOM 3444 C C . HIS A 1 435 ? 18.207 25.846 -46.336 1.00 21.64 452 HIS A C 1
ATOM 3445 O O . HIS A 1 435 ? 18.311 27.027 -46.099 1.00 21.82 452 HIS A O 1
ATOM 3452 N N . GLU A 1 436 ? 17.188 25.136 -45.884 1.00 22.40 453 GLU A N 1
ATOM 3453 C CA . GLU A 1 436 ? 16.112 25.799 -45.135 1.00 23.40 453 GLU A CA 1
ATOM 3454 C C . GLU A 1 436 ? 16.553 26.341 -43.789 1.00 21.91 453 GLU A C 1
ATOM 3455 O O . GLU A 1 436 ? 16.116 27.406 -43.393 1.00 22.24 453 GLU A O 1
ATOM 3461 N N . ILE A 1 437 ? 17.434 25.625 -43.100 1.00 21.67 454 ILE A N 1
ATOM 3462 C CA . ILE A 1 437 ? 17.989 26.117 -41.829 1.00 21.57 454 ILE A CA 1
ATOM 3463 C C . ILE A 1 437 ? 18.871 27.374 -42.090 1.00 22.17 454 ILE A C 1
ATOM 3464 O O . ILE A 1 437 ? 18.758 28.399 -41.382 1.00 21.96 454 ILE A O 1
ATOM 3469 N N . LYS A 1 438 ? 19.719 27.304 -43.122 1.00 22.33 455 LYS A N 1
ATOM 3470 C CA . LYS A 1 438 ? 20.539 28.471 -43.508 1.00 21.87 455 LYS A CA 1
ATOM 3471 C C . LYS A 1 438 ? 19.662 29.644 -43.802 1.00 21.78 455 LYS A C 1
ATOM 3472 O O . LYS A 1 438 ? 19.900 30.721 -43.296 1.00 21.98 455 LYS A O 1
ATOM 3478 N N . GLN A 1 439 ? 18.622 29.433 -44.622 1.00 22.38 456 GLN A N 1
ATOM 3479 C CA . GLN A 1 439 ? 17.685 30.502 -44.974 1.00 22.86 456 GLN A CA 1
ATOM 3480 C C . GLN A 1 439 ? 17.014 31.111 -43.735 1.00 22.57 456 GLN A C 1
ATOM 3481 O O . GLN A 1 439 ? 16.898 32.343 -43.615 1.00 22.70 456 GLN A O 1
ATOM 3487 N N . PHE A 1 440 ? 16.577 30.253 -42.819 1.00 22.41 457 PHE A N 1
ATOM 3488 C CA . PHE A 1 440 ? 15.987 30.705 -41.549 1.00 22.33 457 PHE A CA 1
ATOM 3489 C C . PHE A 1 440 ? 16.978 31.575 -40.770 1.00 21.96 457 PHE A C 1
ATOM 3490 O O . PHE A 1 440 ? 16.632 32.682 -40.325 1.00 21.30 457 PHE A O 1
ATOM 3498 N N . LEU A 1 441 ? 18.212 31.077 -40.624 1.00 22.58 458 LEU A N 1
ATOM 3499 C CA . LEU A 1 441 ? 19.261 31.796 -39.877 1.00 22.41 458 LEU A CA 1
ATOM 3500 C C . LEU A 1 441 ? 19.605 33.145 -40.536 1.00 22.80 458 LEU A C 1
ATOM 3501 O O . LEU A 1 441 ? 19.731 34.158 -39.853 1.00 21.74 458 LEU A O 1
ATOM 3506 N N . ILE A 1 442 ? 19.730 33.141 -41.864 1.00 22.77 459 ILE A N 1
ATOM 3507 C CA . ILE A 1 442 ? 19.975 34.363 -42.619 1.00 23.20 459 ILE A CA 1
ATOM 3508 C C . ILE A 1 442 ? 18.884 35.409 -42.302 1.00 23.70 459 ILE A C 1
ATOM 3509 O O . ILE A 1 442 ? 19.197 36.567 -41.927 1.00 24.05 459 ILE A O 1
ATOM 3514 N N . LEU A 1 443 ? 17.613 35.003 -42.414 1.00 23.58 460 LEU A N 1
ATOM 3515 C CA . LEU A 1 443 ? 16.497 35.926 -42.163 1.00 23.78 460 LEU A CA 1
ATOM 3516 C C . LEU A 1 443 ? 16.393 36.356 -40.695 1.00 24.15 460 LEU A C 1
ATOM 3517 O O . LEU A 1 443 ? 16.022 37.487 -40.414 1.00 25.05 460 LEU A O 1
ATOM 3522 N N . MET A 1 444 ? 16.743 35.475 -39.769 1.00 23.62 461 MET A N 1
ATOM 3523 C CA . MET A 1 444 ? 16.770 35.850 -38.355 1.00 24.58 461 MET A CA 1
ATOM 3524 C C . MET A 1 444 ? 17.814 36.920 -38.106 1.00 24.53 461 MET A C 1
ATOM 3525 O O . MET A 1 444 ? 17.533 37.916 -37.465 1.00 25.96 461 MET A O 1
ATOM 3530 N N . LEU A 1 445 ? 19.013 36.714 -38.626 1.00 25.43 462 LEU A N 1
ATOM 3531 C CA . LEU A 1 445 ? 20.103 37.685 -38.459 1.00 26.15 462 LEU A CA 1
ATOM 3532 C C . LEU A 1 445 ? 19.798 39.024 -39.146 1.00 27.18 462 LEU A C 1
ATOM 3533 O O . LEU A 1 445 ? 20.188 40.071 -38.661 1.00 29.17 462 LEU A O 1
ATOM 3538 N N . SER A 1 446 ? 19.070 38.966 -40.260 1.00 27.72 463 SER A N 1
ATOM 3539 C CA . SER A 1 446 ? 18.780 40.136 -41.075 1.00 27.60 463 SER A CA 1
ATOM 3540 C C . SER A 1 446 ? 17.577 40.934 -40.586 1.00 29.02 463 SER A C 1
ATOM 3541 O O . SER A 1 446 ? 17.595 42.170 -40.639 1.00 30.49 463 SER A O 1
ATOM 3544 N N . TYR A 1 447 ? 16.527 40.230 -40.127 1.00 28.50 464 TYR A N 1
ATOM 3545 C CA . TYR A 1 447 ? 15.275 40.865 -39.693 1.00 29.34 464 TYR A CA 1
ATOM 3546 C C . TYR A 1 447 ? 15.222 41.246 -38.248 1.00 29.15 464 TYR A C 1
ATOM 3547 O O . TYR A 1 447 ? 14.456 42.105 -37.888 1.00 31.18 464 TYR A O 1
ATOM 3556 N N . PHE A 1 448 ? 15.993 40.584 -37.398 1.00 28.98 465 PHE A N 1
ATOM 3557 C CA . PHE A 1 448 ? 15.816 40.740 -35.962 1.00 28.08 465 PHE A CA 1
ATOM 3558 C C . PHE A 1 448 ? 17.094 41.063 -35.230 1.00 27.67 465 PHE A C 1
ATOM 3559 O O . PHE A 1 448 ? 18.153 40.648 -35.630 1.00 27.81 465 PHE A O 1
ATOM 3567 N N . GLU A 1 449 ? 16.961 41.836 -34.152 1.00 27.87 466 GLU A N 1
ATOM 3568 C CA . GLU A 1 449 ? 17.908 41.802 -33.037 1.00 28.52 466 GLU A CA 1
ATOM 3569 C C . GLU A 1 449 ? 17.432 40.677 -32.126 1.00 28.78 466 GLU A C 1
ATOM 3570 O O . GLU A 1 449 ? 16.227 40.480 -31.970 1.00 28.96 466 GLU A O 1
ATOM 3574 N N . LEU A 1 450 ? 18.373 39.960 -31.508 1.00 29.37 467 LEU A N 1
ATOM 3575 C CA . LEU A 1 450 ? 18.075 38.708 -30.802 1.00 29.40 467 LEU A CA 1
ATOM 3576 C C . LEU A 1 450 ? 18.819 38.631 -29.486 1.00 30.83 467 LEU A C 1
ATOM 3577 O O . LEU A 1 450 ? 19.995 38.963 -29.420 1.00 30.92 467 LEU A O 1
ATOM 3582 N N . GLU A 1 451 ? 18.125 38.178 -28.446 1.00 31.52 468 GLU A N 1
ATOM 3583 C CA . GLU A 1 451 ? 18.690 38.064 -27.111 1.00 34.00 468 GLU A CA 1
ATOM 3584 C C . GLU A 1 451 ? 18.069 36.894 -26.377 1.00 32.97 468 GLU A C 1
ATOM 3585 O O . GLU A 1 451 ? 16.886 36.617 -26.538 1.00 31.21 468 GLU A O 1
ATOM 3591 N N . LEU A 1 452 ? 18.866 36.234 -25.538 1.00 33.75 469 LEU A N 1
ATOM 3592 C CA . LEU A 1 452 ? 18.338 35.268 -24.574 1.00 34.74 469 LEU A CA 1
ATOM 3593 C C . LEU A 1 452 ? 17.913 36.046 -23.323 1.00 37.51 469 LEU A C 1
ATOM 3594 O O . LEU A 1 452 ? 18.303 37.199 -23.148 1.00 37.66 469 LEU A O 1
ATOM 3599 N N . ILE A 1 453 ? 17.094 35.418 -22.479 1.00 40.37 470 ILE A N 1
ATOM 3600 C CA . ILE A 1 453 ? 16.628 36.036 -21.225 1.00 42.21 470 ILE A CA 1
ATOM 3601 C C . ILE A 1 453 ? 17.626 35.773 -20.089 1.00 42.80 470 ILE A C 1
ATOM 3602 O O . ILE A 1 453 ? 18.206 34.685 -19.999 1.00 45.94 470 ILE A O 1
ATOM 3607 N N . ALA A 1 457 ? 19.867 32.227 -20.427 1.00 60.91 474 ALA A N 1
ATOM 3608 C CA . ALA A 1 457 ? 19.277 30.904 -20.249 1.00 62.36 474 ALA A CA 1
ATOM 3609 C C . ALA A 1 457 ? 20.332 29.794 -20.463 1.00 61.75 474 ALA A C 1
ATOM 3610 O O . ALA A 1 457 ? 20.979 29.734 -21.528 1.00 59.98 474 ALA A O 1
ATOM 3612 N N . LYS A 1 458 ? 20.499 28.925 -19.447 1.00 59.80 475 LYS A N 1
ATOM 3613 C CA . LYS A 1 458 ? 21.441 27.773 -19.529 1.00 58.15 475 LYS A CA 1
ATOM 3614 C C . LYS A 1 458 ? 20.973 26.731 -20.570 1.00 55.55 475 LYS A C 1
ATOM 3615 O O . LYS A 1 458 ? 19.791 26.702 -20.956 1.00 56.15 475 LYS A O 1
ATOM 3617 N N . CYS A 1 459 ? 21.901 25.881 -21.015 1.00 52.59 476 CYS A N 1
ATOM 3618 C CA . CYS A 1 459 ? 21.614 24.925 -22.099 1.00 49.76 476 CYS A CA 1
ATOM 3619 C C . CYS A 1 459 ? 20.735 23.766 -21.609 1.00 46.35 476 CYS A C 1
ATOM 3620 O O . CYS A 1 459 ? 21.145 23.003 -20.718 1.00 47.09 476 CYS A O 1
ATOM 3623 N N . PRO A 1 460 ? 19.525 23.616 -22.190 1.00 42.20 477 PRO A N 1
ATOM 3624 C CA . PRO A 1 460 ? 18.700 22.558 -21.672 1.00 40.96 477 PRO A CA 1
ATOM 3625 C C . PRO A 1 460 ? 19.253 21.190 -22.054 1.00 38.48 477 PRO A C 1
ATOM 3626 O O . PRO A 1 460 ? 19.992 21.077 -23.032 1.00 36.07 477 PRO A O 1
ATOM 3630 N N . PRO A 1 461 ? 18.903 20.158 -21.280 1.00 37.23 478 PRO A N 1
ATOM 3631 C CA . PRO A 1 461 ? 19.306 18.836 -21.673 1.00 35.06 478 PRO A CA 1
ATOM 3632 C C . PRO A 1 461 ? 18.472 18.374 -22.832 1.00 31.82 478 PRO A C 1
ATOM 3633 O O . PRO A 1 461 ? 17.413 18.930 -23.094 1.00 29.82 478 PRO A O 1
ATOM 3637 N N . LEU A 1 462 ? 18.948 17.360 -23.517 1.00 29.07 479 LEU A N 1
ATOM 3638 C CA . LEU A 1 462 ? 18.208 16.772 -24.602 1.00 27.84 479 LEU A CA 1
ATOM 3639 C C . LEU A 1 462 ? 17.098 15.919 -24.037 1.00 26.90 479 LEU A C 1
ATOM 3640 O O . LEU A 1 462 ? 17.247 15.316 -22.991 1.00 26.67 479 LEU A O 1
ATOM 3645 N N . ASP A 1 463 ? 15.996 15.882 -24.741 1.00 25.91 480 ASP A N 1
ATOM 3646 C CA . ASP A 1 463 ? 14.899 15.035 -24.386 1.00 26.41 480 ASP A CA 1
ATOM 3647 C C . ASP A 1 463 ? 15.110 13.695 -25.048 1.00 24.24 480 ASP A C 1
ATOM 3648 O O . ASP A 1 463 ? 14.798 13.518 -26.232 1.00 23.33 480 ASP A O 1
ATOM 3653 N N . GLN A 1 464 ? 15.615 12.737 -24.280 1.00 23.00 481 GLN A N 1
ATOM 3654 C CA . GLN A 1 464 ? 15.944 11.408 -24.831 1.00 22.77 481 GLN A CA 1
ATOM 3655 C C . GLN A 1 464 ? 14.755 10.492 -25.015 1.00 22.38 481 GLN A C 1
ATOM 3656 O O . GLN A 1 464 ? 14.922 9.382 -25.440 1.00 21.93 481 GLN A O 1
ATOM 3662 N N . SER A 1 465 ? 13.540 10.951 -24.723 1.00 23.19 482 SER A N 1
ATOM 3663 C CA . SER A 1 465 ? 12.357 10.114 -24.987 1.00 23.57 482 SER A CA 1
ATOM 3664 C C . SER A 1 465 ? 12.216 9.840 -26.479 1.00 23.30 482 SER A C 1
ATOM 3665 O O . SER A 1 465 ? 11.620 8.856 -26.860 1.00 25.12 482 SER A O 1
ATOM 3668 N N . ARG A 1 466 ? 12.811 10.704 -27.324 1.00 22.23 483 ARG A N 1
ATOM 3669 C CA . ARG A 1 466 ? 12.790 10.511 -28.791 1.00 21.67 483 ARG A CA 1
ATOM 3670 C C . ARG A 1 466 ? 14.072 9.840 -29.344 1.00 21.25 483 ARG A C 1
ATOM 3671 O O . ARG A 1 466 ? 14.309 9.847 -30.549 1.00 20.11 483 ARG A O 1
ATOM 3679 N N . ALA A 1 467 ? 14.886 9.274 -28.440 1.00 21.11 484 ALA A N 1
ATOM 3680 C CA . ALA A 1 467 ? 16.111 8.563 -28.807 1.00 20.82 484 ALA A CA 1
ATOM 3681 C C . ALA A 1 467 ? 15.846 7.609 -29.935 1.00 20.87 484 ALA A C 1
ATOM 3682 O O . ALA A 1 467 ? 14.933 6.801 -29.862 1.00 21.80 484 ALA A O 1
ATOM 3684 N N . GLY A 1 468 ? 16.636 7.726 -31.007 1.00 21.19 485 GLY A N 1
ATOM 3685 C CA . GLY A 1 468 ? 16.482 6.879 -32.215 1.00 21.12 485 GLY A CA 1
ATOM 3686 C C . GLY A 1 468 ? 15.746 7.553 -33.372 1.00 21.07 485 GLY A C 1
ATOM 3687 O O . GLY A 1 468 ? 15.832 7.088 -34.506 1.00 21.93 485 GLY A O 1
ATOM 3688 N N . LEU A 1 469 ? 15.036 8.656 -33.088 1.00 21.25 486 LEU A N 1
ATOM 3689 C CA . LEU A 1 469 ? 14.118 9.291 -34.083 1.00 21.75 486 LEU A CA 1
ATOM 3690 C C . LEU A 1 469 ? 14.744 10.449 -34.829 1.00 21.26 486 LEU A C 1
ATOM 3691 O O . LEU A 1 469 ? 14.114 11.021 -35.728 1.00 23.06 486 LEU A O 1
ATOM 3696 N N . GLY A 1 470 ? 15.970 10.820 -34.448 1.00 21.56 487 GLY A N 1
ATOM 3697 C CA . GLY A 1 470 ? 16.703 11.880 -35.127 1.00 20.82 487 GLY A CA 1
ATOM 3698 C C . GLY A 1 470 ? 17.190 12.923 -34.184 1.00 20.26 487 GLY A C 1
ATOM 3699 O O . GLY A 1 470 ? 17.804 12.607 -33.177 1.00 20.16 487 GLY A O 1
ATOM 3700 N N . ILE A 1 471 ? 16.904 14.183 -34.509 1.00 20.20 488 ILE A N 1
ATOM 3701 C CA . ILE A 1 471 ? 17.362 15.312 -33.729 1.00 19.68 488 ILE A CA 1
ATOM 3702 C C . ILE A 1 471 ? 16.495 15.458 -32.505 1.00 20.03 488 ILE A C 1
ATOM 3703 O O . ILE A 1 471 ? 15.282 15.614 -32.608 1.00 20.24 488 ILE A O 1
ATOM 3708 N N . LEU A 1 472 ? 17.125 15.379 -31.332 1.00 19.71 489 LEU A N 1
ATOM 3709 C CA . LEU A 1 472 ? 16.434 15.471 -30.090 1.00 19.49 489 LEU A CA 1
ATOM 3710 C C . LEU A 1 472 ? 16.107 16.921 -29.737 1.00 19.97 489 LEU A C 1
ATOM 3711 O O . LEU A 1 472 ? 16.950 17.789 -29.830 1.00 18.73 489 LEU A O 1
ATOM 3716 N N . PRO A 1 473 ? 14.871 17.166 -29.322 1.00 21.30 490 PRO A N 1
ATOM 3717 C CA . PRO A 1 473 ? 14.490 18.471 -28.842 1.00 21.80 490 PRO A CA 1
ATOM 3718 C C . PRO A 1 473 ? 14.980 18.710 -27.424 1.00 22.54 490 PRO A C 1
ATOM 3719 O O . PRO A 1 473 ? 15.342 17.773 -26.744 1.00 22.32 490 PRO A O 1
ATOM 3723 N N . PRO A 1 474 ? 14.971 19.982 -26.971 1.00 23.31 491 PRO A N 1
ATOM 3724 C CA . PRO A 1 474 ? 15.300 20.252 -25.603 1.00 24.64 491 PRO A CA 1
ATOM 3725 C C . PRO A 1 474 ? 14.211 19.699 -24.655 1.00 25.72 491 PRO A C 1
ATOM 3726 O O . PRO A 1 474 ? 13.067 19.630 -25.030 1.00 26.35 491 PRO A O 1
ATOM 3730 N N . LEU A 1 475 ? 14.597 19.312 -23.449 1.00 26.62 492 LEU A N 1
ATOM 3731 C CA . LEU A 1 475 ? 13.653 18.802 -22.482 1.00 28.33 492 LEU A CA 1
ATOM 3732 C C . LEU A 1 475 ? 12.658 19.913 -22.095 1.00 29.17 492 LEU A C 1
ATOM 3733 O O . LEU A 1 475 ? 11.460 19.646 -21.884 1.00 29.12 492 LEU A O 1
ATOM 3738 N N . ASN A 1 476 ? 13.163 21.146 -22.014 1.00 29.38 493 ASN A N 1
ATOM 3739 C CA A ASN A 1 476 ? 12.305 22.304 -21.824 0.50 29.81 493 ASN A CA 1
ATOM 3740 C CA B ASN A 1 476 ? 12.341 22.331 -21.779 0.50 29.96 493 ASN A CA 1
ATOM 3741 C C . ASN A 1 476 ? 12.679 23.399 -22.805 1.00 29.54 493 ASN A C 1
ATOM 3742 O O . ASN A 1 476 ? 13.833 23.523 -23.206 1.00 28.69 493 ASN A O 1
ATOM 3751 N N . ASP A 1 477 ? 11.688 24.185 -23.200 1.00 29.36 494 ASP A N 1
ATOM 3752 C CA . ASP A 1 477 ? 11.930 25.332 -24.068 1.00 29.70 494 ASP A CA 1
ATOM 3753 C C . ASP A 1 477 ? 12.738 26.370 -23.295 1.00 30.75 494 ASP A C 1
ATOM 3754 O O . ASP A 1 477 ? 12.793 26.338 -22.065 1.00 31.16 494 ASP A O 1
ATOM 3759 N N . ILE A 1 478 ? 13.386 27.257 -24.012 1.00 31.76 495 ILE A N 1
ATOM 3760 C CA . ILE A 1 478 ? 14.027 28.405 -23.397 1.00 32.96 495 ILE A CA 1
ATOM 3761 C C . ILE A 1 478 ? 13.462 29.655 -24.026 1.00 32.16 495 ILE A C 1
ATOM 3762 O O . ILE A 1 478 ? 13.195 29.695 -25.230 1.00 29.95 495 ILE A O 1
ATOM 3767 N N . GLU A 1 479 ? 13.254 30.671 -23.203 1.00 31.92 496 GLU A N 1
ATOM 3768 C CA . GLU A 1 479 ? 12.722 31.931 -23.679 1.00 33.41 496 GLU A CA 1
ATOM 3769 C C . GLU A 1 479 ? 13.801 32.765 -24.334 1.00 31.03 496 GLU A C 1
ATOM 3770 O O . GLU A 1 479 ? 14.957 32.768 -23.906 1.00 29.73 496 GLU A O 1
ATOM 3776 N N . PHE A 1 480 ? 13.422 33.453 -25.385 1.00 28.87 497 PHE A N 1
ATOM 3777 C CA . PHE A 1 480 ? 14.276 34.437 -25.992 1.00 27.49 497 PHE A CA 1
ATOM 3778 C C . PHE A 1 480 ? 13.440 35.658 -26.326 1.00 27.34 497 PHE A C 1
ATOM 3779 O O . PHE A 1 480 ? 12.231 35.618 -26.243 1.00 26.45 497 PHE A O 1
ATOM 3787 N N . LYS A 1 481 ? 14.096 36.738 -26.673 1.00 27.84 498 LYS A N 1
ATOM 3788 C CA . LYS A 1 481 ? 13.395 37.927 -27.125 1.00 29.36 498 LYS A CA 1
ATOM 3789 C C . LYS A 1 481 ? 13.932 38.370 -28.465 1.00 27.22 498 LYS A C 1
ATOM 3790 O O . LYS A 1 481 ? 15.114 38.203 -28.770 1.00 26.14 498 LYS A O 1
ATOM 3796 N N . TYR A 1 482 ? 13.046 38.907 -29.271 1.00 26.70 499 TYR A N 1
ATOM 3797 C CA . TYR A 1 482 ? 13.392 39.377 -30.578 1.00 26.99 499 TYR A CA 1
ATOM 3798 C C . TYR A 1 482 ? 12.685 40.714 -30.890 1.00 26.82 499 TYR A C 1
ATOM 3799 O O . TYR A 1 482 ? 11.633 41.023 -30.339 1.00 26.46 499 TYR A O 1
ATOM 3808 N N . LYS A 1 483 ? 13.292 41.480 -31.775 1.00 28.40 500 LYS A N 1
ATOM 3809 C CA . LYS A 1 483 ? 12.791 42.772 -32.173 1.00 29.70 500 LYS A CA 1
ATOM 3810 C C . LYS A 1 483 ? 13.095 42.965 -33.643 1.00 30.20 500 LYS A C 1
ATOM 3811 O O . LYS A 1 483 ? 14.232 42.771 -34.070 1.00 29.64 500 LYS A O 1
ATOM 3817 N N . PHE A 1 484 ? 12.082 43.332 -34.423 1.00 31.12 501 PHE A N 1
ATOM 3818 C CA . PHE A 1 484 ? 12.281 43.613 -35.843 1.00 33.10 501 PHE A CA 1
ATOM 3819 C C . PHE A 1 484 ? 13.230 44.785 -36.024 1.00 33.91 501 PHE A C 1
ATOM 3820 O O . PHE A 1 484 ? 13.182 45.744 -35.274 1.00 33.64 501 PHE A O 1
ATOM 3828 N N . LYS A 1 485 ? 14.099 44.690 -37.011 1.00 36.44 502 LYS A N 1
ATOM 3829 C CA . LYS A 1 485 ? 14.933 45.821 -37.418 1.00 40.34 502 LYS A CA 1
ATOM 3830 C C . LYS A 1 485 ? 14.737 46.051 -38.920 1.00 43.38 502 LYS A C 1
ATOM 3831 O O . LYS A 1 485 ? 13.928 45.376 -39.539 1.00 45.71 502 LYS A O 1
ATOM 3837 N N . HIS A 1 486 ? 15.466 47.013 -39.483 1.00 48.32 503 HIS A N 1
ATOM 3838 C CA . HIS A 1 486 ? 15.343 47.406 -40.927 1.00 52.29 503 HIS A CA 1
ATOM 3839 C C . HIS A 1 486 ? 13.944 47.870 -41.316 1.00 54.13 503 HIS A C 1
ATOM 3840 O O . HIS A 1 486 ? 13.456 47.591 -42.443 1.00 54.40 503 HIS A O 1
ATOM 3847 N N . HIS A 1 487 ? 13.294 48.593 -40.391 1.00 54.53 504 HIS A N 1
ATOM 3848 C CA . HIS A 1 487 ? 12.006 49.237 -40.661 1.00 55.83 504 HIS A CA 1
ATOM 3849 C C . HIS A 1 487 ? 12.164 50.310 -41.739 1.00 58.17 504 HIS A C 1
ATOM 3850 O O . HIS A 1 487 ? 13.291 50.661 -42.112 1.00 58.36 504 HIS A O 1
ATOM 3857 N N . HIS A 1 488 ? 11.032 50.839 -42.234 1.00 61.40 505 HIS A N 1
ATOM 3858 C CA . HIS A 1 488 ? 11.037 51.938 -43.236 1.00 61.95 505 HIS A CA 1
ATOM 3859 C C . HIS A 1 488 ? 11.650 53.218 -42.685 1.00 63.61 505 HIS A C 1
ATOM 3860 O O . HIS A 1 488 ? 11.015 53.962 -41.921 1.00 65.03 505 HIS A O 1
ATOM 3862 N N . SER B 1 7 ? 2.251 -12.376 -36.243 1.00 54.50 24 SER B N 1
ATOM 3863 C CA . SER B 1 7 ? 1.407 -11.735 -35.201 1.00 51.39 24 SER B CA 1
ATOM 3864 C C . SER B 1 7 ? 0.199 -12.618 -34.892 1.00 49.59 24 SER B C 1
ATOM 3865 O O . SER B 1 7 ? -0.015 -13.650 -35.540 1.00 52.47 24 SER B O 1
ATOM 3867 N N . ARG B 1 8 ? -0.586 -12.213 -33.901 1.00 45.48 25 ARG B N 1
ATOM 3868 C CA . ARG B 1 8 ? -1.785 -12.969 -33.508 1.00 41.03 25 ARG B CA 1
ATOM 3869 C C . ARG B 1 8 ? -2.986 -12.411 -34.207 1.00 38.71 25 ARG B C 1
ATOM 3870 O O . ARG B 1 8 ? -3.160 -11.205 -34.273 1.00 40.37 25 ARG B O 1
ATOM 3878 N N . ARG B 1 9 ? -3.815 -13.303 -34.739 1.00 38.97 26 ARG B N 1
ATOM 3879 C CA . ARG B 1 9 ? -5.073 -12.926 -35.386 1.00 38.26 26 ARG B CA 1
ATOM 3880 C C . ARG B 1 9 ? -6.221 -13.398 -34.518 1.00 36.79 26 ARG B C 1
ATOM 3881 O O . ARG B 1 9 ? -6.175 -14.500 -33.975 1.00 37.18 26 ARG B O 1
ATOM 3883 N N . ARG B 1 10 ? -7.246 -12.563 -34.376 1.00 34.67 27 ARG B N 1
ATOM 3884 C CA . ARG B 1 10 ? -8.436 -12.944 -33.630 1.00 34.52 27 ARG B CA 1
ATOM 3885 C C . ARG B 1 10 ? -9.143 -14.051 -34.378 1.00 34.95 27 ARG B C 1
ATOM 3886 O O . ARG B 1 10 ? -9.537 -13.870 -35.540 1.00 34.11 27 ARG B O 1
ATOM 3894 N N . GLN B 1 11 ? -9.303 -15.197 -33.724 1.00 34.65 28 GLN B N 1
ATOM 3895 C CA . GLN B 1 11 ? -10.032 -16.321 -34.306 1.00 35.04 28 GLN B CA 1
ATOM 3896 C C . GLN B 1 11 ? -11.502 -16.242 -33.935 1.00 33.80 28 GLN B C 1
ATOM 3897 O O . GLN B 1 11 ? -11.891 -15.479 -33.045 1.00 33.52 28 GLN B O 1
ATOM 3903 N N . THR B 1 12 ? -12.314 -17.030 -34.623 1.00 32.90 29 THR B N 1
ATOM 3904 C CA . THR B 1 12 ? -13.741 -17.084 -34.369 1.00 33.52 29 THR B CA 1
ATOM 3905 C C . THR B 1 12 ? -13.994 -17.505 -32.941 1.00 32.38 29 THR B C 1
ATOM 3906 O O . THR B 1 12 ? -13.408 -18.486 -32.458 1.00 32.80 29 THR B O 1
ATOM 3910 N N . GLY B 1 13 ? -14.858 -16.752 -32.257 1.00 30.63 30 GLY B N 1
ATOM 3911 C CA . GLY B 1 13 ? -15.231 -17.049 -30.885 1.00 30.04 30 GLY B CA 1
ATOM 3912 C C . GLY B 1 13 ? -14.357 -16.416 -29.820 1.00 28.93 30 GLY B C 1
ATOM 3913 O O . GLY B 1 13 ? -14.671 -16.506 -28.652 1.00 28.99 30 GLY B O 1
ATOM 3914 N N . GLU B 1 14 ? -13.248 -15.790 -30.223 1.00 28.81 31 GLU B N 1
ATOM 3915 C CA . GLU B 1 14 ? -12.354 -15.115 -29.284 1.00 27.76 31 GLU B CA 1
ATOM 3916 C C . GLU B 1 14 ? -12.803 -13.676 -29.114 1.00 26.86 31 GLU B C 1
ATOM 3917 O O . GLU B 1 14 ? -13.483 -13.117 -30.008 1.00 26.47 31 GLU B O 1
ATOM 3923 N N . PRO B 1 15 ? -12.432 -13.049 -27.984 1.00 25.25 32 PRO B N 1
ATOM 3924 C CA . PRO B 1 15 ? -12.870 -11.677 -27.802 1.00 25.75 32 PRO B CA 1
ATOM 3925 C C . PRO B 1 15 ? -12.287 -10.745 -28.855 1.00 25.96 32 PRO B C 1
ATOM 3926 O O . PRO B 1 15 ? -11.359 -11.127 -29.567 1.00 26.91 32 PRO B O 1
ATOM 3930 N N . PRO B 1 16 ? -12.826 -9.516 -28.963 1.00 27.12 33 PRO B N 1
ATOM 3931 C CA . PRO B 1 16 ? -12.161 -8.525 -29.785 1.00 26.60 33 PRO B CA 1
ATOM 3932 C C . PRO B 1 16 ? -10.710 -8.366 -29.351 1.00 26.71 33 PRO B C 1
ATOM 3933 O O . PRO B 1 16 ? -10.426 -8.327 -28.151 1.00 24.72 33 PRO B O 1
ATOM 3937 N N . LEU B 1 17 ? -9.802 -8.314 -30.322 1.00 27.76 34 LEU B N 1
ATOM 3938 C CA . LEU B 1 17 ? -8.368 -8.236 -30.045 1.00 27.90 34 LEU B CA 1
ATOM 3939 C C . LEU B 1 17 ? -7.885 -6.863 -30.421 1.00 29.87 34 LEU B C 1
ATOM 3940 O O . LEU B 1 17 ? -8.054 -6.423 -31.548 1.00 28.75 34 LEU B O 1
ATOM 3945 N N . GLU B 1 18 ? -7.302 -6.169 -29.471 1.00 33.42 35 GLU B N 1
ATOM 3946 C CA . GLU B 1 18 ? -6.727 -4.892 -29.763 1.00 36.84 35 GLU B CA 1
ATOM 3947 C C . GLU B 1 18 ? -5.309 -5.084 -30.266 1.00 36.82 35 GLU B C 1
ATOM 3948 O O . GLU B 1 18 ? -4.519 -5.849 -29.687 1.00 36.10 35 GLU B O 1
ATOM 3954 N N . ASN B 1 19 ? -5.014 -4.420 -31.383 1.00 36.99 36 ASN B N 1
ATOM 3955 C CA A ASN B 1 19 ? -3.674 -4.393 -31.960 0.70 38.01 36 ASN B CA 1
ATOM 3956 C CA B ASN B 1 19 ? -3.668 -4.438 -31.937 0.30 36.17 36 ASN B CA 1
ATOM 3957 C C . ASN B 1 19 ? -2.734 -3.572 -31.094 1.00 35.91 36 ASN B C 1
ATOM 3958 O O . ASN B 1 19 ? -3.179 -2.796 -30.243 1.00 35.73 36 ASN B O 1
ATOM 3967 N N . GLY B 1 20 ? -1.456 -3.738 -31.310 1.00 34.18 37 GLY B N 1
ATOM 3968 C CA . GLY B 1 20 ? -0.478 -3.018 -30.565 1.00 32.71 37 GLY B CA 1
ATOM 3969 C C . GLY B 1 20 ? 0.044 -3.818 -29.395 1.00 31.82 37 GLY B C 1
ATOM 3970 O O . GLY B 1 20 ? -0.489 -4.865 -29.034 1.00 33.00 37 GLY B O 1
ATOM 3971 N N . LEU B 1 21 ? 1.086 -3.301 -28.811 1.00 30.05 38 LEU B N 1
ATOM 3972 C CA . LEU B 1 21 ? 1.827 -3.956 -27.793 1.00 30.19 38 LEU B CA 1
ATOM 3973 C C . LEU B 1 21 ? 1.915 -2.977 -26.649 1.00 27.88 38 LEU B C 1
ATOM 3974 O O . LEU B 1 21 ? 2.378 -1.877 -26.839 1.00 28.36 38 LEU B O 1
ATOM 3979 N N . ILE B 1 22 ? 1.444 -3.372 -25.468 1.00 26.37 39 ILE B N 1
ATOM 3980 C CA . ILE B 1 22 ? 1.512 -2.527 -24.272 1.00 25.55 39 ILE B CA 1
ATOM 3981 C C . ILE B 1 22 ? 2.522 -3.163 -23.301 1.00 25.05 39 ILE B C 1
ATOM 3982 O O . ILE B 1 22 ? 2.244 -4.176 -22.731 1.00 24.93 39 ILE B O 1
ATOM 3987 N N . PRO B 1 23 ? 3.720 -2.558 -23.151 1.00 24.75 40 PRO B N 1
ATOM 3988 C CA . PRO B 1 23 ? 4.751 -3.116 -22.257 1.00 24.65 40 PRO B CA 1
ATOM 3989 C C . PRO B 1 23 ? 4.260 -3.343 -20.834 1.00 24.93 40 PRO B C 1
ATOM 3990 O O . PRO B 1 23 ? 4.422 -4.426 -20.285 1.00 25.67 40 PRO B O 1
ATOM 3994 N N . TYR B 1 24 ? 3.681 -2.304 -20.247 1.00 24.62 41 TYR B N 1
ATOM 3995 C CA . TYR B 1 24 ? 3.081 -2.399 -18.952 1.00 24.83 41 TYR B CA 1
ATOM 3996 C C . TYR B 1 24 ? 1.974 -1.382 -18.874 1.00 25.24 41 TYR B C 1
ATOM 3997 O O . TYR B 1 24 ? 1.951 -0.378 -19.621 1.00 24.13 41 TYR B O 1
ATOM 4006 N N . LEU B 1 25 ? 1.044 -1.638 -17.982 1.00 25.30 42 LEU B N 1
ATOM 4007 C CA . LEU B 1 25 ? -0.204 -0.947 -17.970 1.00 25.63 42 LEU B CA 1
ATOM 4008 C C . LEU B 1 25 ? -0.042 0.556 -17.693 1.00 26.11 42 LEU B C 1
ATOM 4009 O O . LEU B 1 25 ? -0.758 1.333 -18.227 1.00 28.48 42 LEU B O 1
ATOM 4014 N N . GLY B 1 26 ? 0.926 0.946 -16.880 1.00 26.18 43 GLY B N 1
ATOM 4015 C CA . GLY B 1 26 ? 1.156 2.377 -16.608 1.00 26.20 43 GLY B CA 1
ATOM 4016 C C . GLY B 1 26 ? 2.147 3.102 -17.533 1.00 26.45 43 GLY B C 1
ATOM 4017 O O . GLY B 1 26 ? 2.630 4.167 -17.195 1.00 28.01 43 GLY B O 1
ATOM 4018 N N . CYS B 1 27 ? 2.444 2.542 -18.699 1.00 26.23 44 CYS B N 1
ATOM 4019 C CA . CYS B 1 27 ? 3.445 3.150 -19.575 1.00 26.59 44 CYS B CA 1
ATOM 4020 C C . CYS B 1 27 ? 2.892 4.358 -20.368 1.00 25.69 44 CYS B C 1
ATOM 4021 O O . CYS B 1 27 ? 1.684 4.530 -20.499 1.00 24.85 44 CYS B O 1
ATOM 4024 N N . ALA B 1 28 ? 3.807 5.187 -20.862 1.00 24.48 45 ALA B N 1
ATOM 4025 C CA . ALA B 1 28 ? 3.501 6.240 -21.840 1.00 24.50 45 ALA B CA 1
ATOM 4026 C C . ALA B 1 28 ? 2.597 7.333 -21.323 1.00 24.16 45 ALA B C 1
ATOM 4027 O O . ALA B 1 28 ? 1.941 7.998 -22.106 1.00 23.66 45 ALA B O 1
ATOM 4029 N N . LEU B 1 29 ? 2.577 7.538 -20.013 1.00 24.65 46 LEU B N 1
ATOM 4030 C CA . LEU B 1 29 ? 1.796 8.620 -19.429 1.00 26.05 46 LEU B CA 1
ATOM 4031 C C . LEU B 1 29 ? 2.298 9.957 -19.930 1.00 26.51 46 LEU B C 1
ATOM 4032 O O . LEU B 1 29 ? 1.519 10.866 -20.149 1.00 27.23 46 LEU B O 1
ATOM 4037 N N . GLN B 1 30 ? 3.614 10.056 -20.128 1.00 27.96 47 GLN B N 1
ATOM 4038 C CA . GLN B 1 30 ? 4.235 11.272 -20.658 1.00 28.30 47 GLN B CA 1
ATOM 4039 C C . GLN B 1 30 ? 3.772 11.604 -22.100 1.00 27.88 47 GLN B C 1
ATOM 4040 O O . GLN B 1 30 ? 3.925 12.747 -22.550 1.00 28.83 47 GLN B O 1
ATOM 4046 N N . PHE B 1 31 ? 3.200 10.608 -22.803 1.00 26.21 48 PHE B N 1
ATOM 4047 C CA . PHE B 1 31 ? 2.641 10.813 -24.141 1.00 25.24 48 PHE B CA 1
ATOM 4048 C C . PHE B 1 31 ? 1.106 10.949 -24.115 1.00 24.94 48 PHE B C 1
ATOM 4049 O O . PHE B 1 31 ? 0.472 11.014 -25.168 1.00 25.51 48 PHE B O 1
ATOM 4057 N N . GLY B 1 32 ? 0.528 11.014 -22.903 1.00 24.22 49 GLY B N 1
ATOM 4058 C CA . GLY B 1 32 ? -0.895 11.219 -22.719 1.00 24.09 49 GLY B CA 1
ATOM 4059 C C . GLY B 1 32 ? -1.713 9.952 -22.474 1.00 24.35 49 GLY B C 1
ATOM 4060 O O . GLY B 1 32 ? -2.933 9.984 -22.577 1.00 25.97 49 GLY B O 1
ATOM 4061 N N . ALA B 1 33 ? -1.053 8.834 -22.147 1.00 24.24 50 ALA B N 1
ATOM 4062 C CA . ALA B 1 33 ? -1.766 7.608 -21.838 1.00 23.45 50 ALA B CA 1
ATOM 4063 C C . ALA B 1 33 ? -2.518 7.767 -20.505 1.00 24.00 50 ALA B C 1
ATOM 4064 O O . ALA B 1 33 ? -2.138 8.576 -19.644 1.00 24.22 50 ALA B O 1
ATOM 4066 N N . ASN B 1 34 ? -3.602 7.016 -20.364 1.00 24.24 51 ASN B N 1
ATOM 4067 C CA . ASN B 1 34 ? -4.411 6.978 -19.138 1.00 24.55 51 ASN B CA 1
ATOM 4068 C C . ASN B 1 34 ? -4.996 5.565 -19.060 1.00 23.93 51 ASN B C 1
ATOM 4069 O O . ASN B 1 34 ? -5.965 5.274 -19.744 1.00 22.38 51 ASN B O 1
ATOM 4074 N N . PRO B 1 35 ? -4.376 4.677 -18.242 1.00 23.15 52 PRO B N 1
ATOM 4075 C CA . PRO B 1 35 ? -4.781 3.252 -18.186 1.00 22.70 52 PRO B CA 1
ATOM 4076 C C . PRO B 1 35 ? -6.256 3.039 -17.876 1.00 22.33 52 PRO B C 1
ATOM 4077 O O . PRO B 1 35 ? -6.881 2.222 -18.489 1.00 21.64 52 PRO B O 1
ATOM 4081 N N . LEU B 1 36 ? -6.791 3.774 -16.905 1.00 22.04 53 LEU B N 1
ATOM 4082 C CA . LEU B 1 36 ? -8.174 3.607 -16.530 1.00 22.32 53 LEU B CA 1
ATOM 4083 C C . LEU B 1 36 ? -9.079 3.943 -17.705 1.00 22.35 53 LEU B C 1
ATOM 4084 O O . LEU B 1 36 ? -9.997 3.175 -18.037 1.00 21.24 53 LEU B O 1
ATOM 4089 N N . GLU B 1 37 ? -8.828 5.096 -18.324 1.00 22.67 54 GLU B N 1
ATOM 4090 C CA . GLU B 1 37 ? -9.663 5.559 -19.418 1.00 23.41 54 GLU B CA 1
ATOM 4091 C C . GLU B 1 37 ? -9.450 4.725 -20.674 1.00 22.53 54 GLU B C 1
ATOM 4092 O O . GLU B 1 37 ? -10.363 4.582 -21.480 1.00 22.92 54 GLU B O 1
ATOM 4098 N N . PHE B 1 38 ? -8.257 4.169 -20.833 1.00 22.02 55 PHE B N 1
ATOM 4099 C CA . PHE B 1 38 ? -7.986 3.223 -21.928 1.00 22.23 55 PHE B CA 1
ATOM 4100 C C . PHE B 1 38 ? -8.860 1.960 -21.822 1.00 21.77 55 PHE B C 1
ATOM 4101 O O . PHE B 1 38 ? -9.441 1.520 -22.802 1.00 21.31 55 PHE B O 1
ATOM 4109 N N . LEU B 1 39 ? -8.928 1.376 -20.631 1.00 21.23 56 LEU B N 1
ATOM 4110 C CA . LEU B 1 39 ? -9.772 0.196 -20.398 1.00 21.73 56 LEU B CA 1
ATOM 4111 C C . LEU B 1 39 ? -11.261 0.537 -20.542 1.00 21.83 56 LEU B C 1
ATOM 4112 O O . LEU B 1 39 ? -12.034 -0.246 -21.093 1.00 21.89 56 LEU B O 1
ATOM 4117 N N . ARG B 1 40 ? -11.655 1.713 -20.060 1.00 22.75 57 ARG B N 1
ATOM 4118 C CA . ARG B 1 40 ? -13.044 2.174 -20.209 1.00 23.44 57 ARG B CA 1
ATOM 4119 C C . ARG B 1 40 ? -13.392 2.408 -21.670 1.00 23.93 57 ARG B C 1
ATOM 4120 O O . ARG B 1 40 ? -14.487 2.047 -22.110 1.00 24.55 57 ARG B O 1
ATOM 4128 N N . ALA B 1 41 ? -12.456 3.000 -22.424 1.00 23.88 58 ALA B N 1
ATOM 4129 C CA . ALA B 1 41 ? -12.643 3.226 -23.869 1.00 24.25 58 ALA B CA 1
ATOM 4130 C C . ALA B 1 41 ? -12.827 1.906 -24.603 1.00 25.03 58 ALA B C 1
ATOM 4131 O O . ALA B 1 41 ? -13.680 1.787 -25.479 1.00 24.60 58 ALA B O 1
ATOM 4133 N N . ASN B 1 42 ? -12.029 0.906 -24.230 1.00 26.24 59 ASN B N 1
ATOM 4134 C CA . ASN B 1 42 ? -12.141 -0.450 -24.817 1.00 26.65 59 ASN B CA 1
ATOM 4135 C C . ASN B 1 42 ? -13.458 -1.137 -24.459 1.00 26.44 59 ASN B C 1
ATOM 4136 O O . ASN B 1 42 ? -14.027 -1.855 -25.256 1.00 25.96 59 ASN B O 1
ATOM 4141 N N . GLN B 1 43 ? -13.923 -0.883 -23.261 1.00 27.09 60 GLN B N 1
ATOM 4142 C CA . GLN B 1 43 ? -15.232 -1.356 -22.791 1.00 29.14 60 GLN B CA 1
ATOM 4143 C C . GLN B 1 43 ? -16.376 -0.789 -23.675 1.00 28.46 60 GLN B C 1
ATOM 4144 O O . GLN B 1 43 ? -17.253 -1.518 -24.106 1.00 27.17 60 GLN B O 1
ATOM 4150 N N . ARG B 1 44 ? -16.328 0.514 -23.937 1.00 28.34 61 ARG B N 1
ATOM 4151 C CA . ARG B 1 44 ? -17.314 1.168 -24.802 1.00 29.50 61 ARG B CA 1
ATOM 4152 C C . ARG B 1 44 ? -17.219 0.695 -26.226 1.00 29.45 61 ARG B C 1
ATOM 4153 O O . ARG B 1 44 ? -18.231 0.507 -26.881 1.00 30.44 61 ARG B O 1
ATOM 4161 N N . LYS B 1 45 ? -15.991 0.526 -26.711 1.00 28.22 62 LYS B N 1
ATOM 4162 C CA . LYS B 1 45 ? -15.740 0.129 -28.083 1.00 28.55 62 LYS B CA 1
ATOM 4163 C C . LYS B 1 45 ? -16.082 -1.345 -28.328 1.00 28.61 62 LYS B C 1
ATOM 4164 O O . LYS B 1 45 ? -16.658 -1.686 -29.362 1.00 27.94 62 LYS B O 1
ATOM 4168 N N . HIS B 1 46 ? -15.728 -2.208 -27.371 1.00 28.33 63 HIS B N 1
ATOM 4169 C CA . HIS B 1 46 ? -15.748 -3.672 -27.586 1.00 28.24 63 HIS B CA 1
ATOM 4170 C C . HIS B 1 46 ? -16.662 -4.444 -26.710 1.00 27.35 63 HIS B C 1
ATOM 4171 O O . HIS B 1 46 ? -16.871 -5.601 -26.952 1.00 27.60 63 HIS B O 1
ATOM 4178 N N . GLY B 1 47 ? -17.186 -3.829 -25.665 1.00 27.11 64 GLY B N 1
ATOM 4179 C CA . GLY B 1 47 ? -18.002 -4.539 -24.697 1.00 26.91 64 GLY B CA 1
ATOM 4180 C C . GLY B 1 47 ? -17.183 -5.013 -23.522 1.00 26.27 64 GLY B C 1
ATOM 4181 O O . GLY B 1 47 ? -16.037 -4.607 -23.340 1.00 25.50 64 GLY B O 1
ATOM 4182 N N . HIS B 1 48 ? -17.764 -5.901 -22.749 1.00 25.96 65 HIS B N 1
ATOM 4183 C CA . HIS B 1 48 ? -17.214 -6.275 -21.446 1.00 26.65 65 HIS B CA 1
ATOM 4184 C C . HIS B 1 48 ? -15.989 -7.167 -21.464 1.00 25.32 65 HIS B C 1
ATOM 4185 O O . HIS B 1 48 ? -15.327 -7.302 -20.439 1.00 25.78 65 HIS B O 1
ATOM 4192 N N . VAL B 1 49 ? -15.702 -7.798 -22.607 1.00 24.55 66 VAL B N 1
ATOM 4193 C CA . VAL B 1 49 ? -14.520 -8.661 -22.759 1.00 24.23 66 VAL B CA 1
ATOM 4194 C C . VAL B 1 49 ? -13.717 -8.269 -24.000 1.00 23.69 66 VAL B C 1
ATOM 4195 O O . VAL B 1 49 ? -14.257 -8.209 -25.109 1.00 23.75 66 VAL B O 1
ATOM 4199 N N . PHE B 1 50 ? -12.435 -7.991 -23.805 1.00 22.55 67 PHE B N 1
ATOM 4200 C CA . PHE B 1 50 ? -11.528 -7.649 -24.903 1.00 22.89 67 PHE B CA 1
ATOM 4201 C C . PHE B 1 50 ? -10.101 -8.082 -24.557 1.00 23.03 67 PHE B C 1
ATOM 4202 O O . PHE B 1 50 ? -9.747 -8.274 -23.357 1.00 22.78 67 PHE B O 1
ATOM 4210 N N . THR B 1 51 ? -9.282 -8.257 -25.580 1.00 23.03 68 THR B N 1
ATOM 4211 C CA . THR B 1 51 ? -7.937 -8.762 -25.389 1.00 23.77 68 THR B CA 1
ATOM 4212 C C . THR B 1 51 ? -6.902 -7.710 -25.771 1.00 23.93 68 THR B C 1
ATOM 4213 O O . THR B 1 51 ? -7.016 -7.053 -26.831 1.00 23.21 68 THR B O 1
ATOM 4217 N N . CYS B 1 52 ? -5.906 -7.552 -24.911 1.00 25.08 69 CYS B N 1
ATOM 4218 C CA . CYS B 1 52 ? -4.753 -6.694 -25.165 1.00 27.26 69 CYS B CA 1
ATOM 4219 C C . CYS B 1 52 ? -3.456 -7.470 -25.003 1.00 26.94 69 CYS B C 1
ATOM 4220 O O . CYS B 1 52 ? -3.364 -8.338 -24.124 1.00 26.30 69 CYS B O 1
ATOM 4223 N N . LYS B 1 53 ? -2.442 -7.146 -25.824 1.00 26.29 70 LYS B N 1
ATOM 4224 C CA A LYS B 1 53 ? -1.077 -7.679 -25.582 0.60 26.31 70 LYS B CA 1
ATOM 4225 C CA B LYS B 1 53 ? -1.080 -7.656 -25.627 0.40 26.09 70 LYS B CA 1
ATOM 4226 C C . LYS B 1 53 ? -0.431 -6.815 -24.530 1.00 25.74 70 LYS B C 1
ATOM 4227 O O . LYS B 1 53 ? -0.114 -5.665 -24.761 1.00 26.58 70 LYS B O 1
ATOM 4235 N N . LEU B 1 54 ? -0.259 -7.382 -23.347 1.00 25.35 71 LEU B N 1
ATOM 4236 C CA . LEU B 1 54 ? 0.195 -6.636 -22.189 1.00 24.60 71 LEU B CA 1
ATOM 4237 C C . LEU B 1 54 ? 1.207 -7.458 -21.431 1.00 25.28 71 LEU B C 1
ATOM 4238 O O . LEU B 1 54 ? 1.000 -8.643 -21.230 1.00 25.48 71 LEU B O 1
ATOM 4243 N N . MET B 1 55 ? 2.308 -6.829 -21.013 1.00 25.26 72 MET B N 1
ATOM 4244 C CA . MET B 1 55 ? 3.385 -7.517 -20.302 1.00 26.00 72 MET B CA 1
ATOM 4245 C C . MET B 1 55 ? 3.875 -8.776 -21.080 1.00 26.40 72 MET B C 1
ATOM 4246 O O . MET B 1 55 ? 4.296 -9.747 -20.487 1.00 25.59 72 MET B O 1
ATOM 4251 N N . GLY B 1 56 ? 3.803 -8.713 -22.407 1.00 25.91 73 GLY B N 1
ATOM 4252 C CA . GLY B 1 56 ? 4.224 -9.814 -23.272 1.00 27.15 73 GLY B CA 1
ATOM 4253 C C . GLY B 1 56 ? 3.274 -11.009 -23.334 1.00 27.47 73 GLY B C 1
ATOM 4254 O O . GLY B 1 56 ? 3.628 -12.052 -23.885 1.00 27.62 73 GLY B O 1
ATOM 4255 N N . LYS B 1 57 ? 2.073 -10.853 -22.774 1.00 27.47 74 LYS B N 1
ATOM 4256 C CA . LYS B 1 57 ? 1.051 -11.901 -22.777 1.00 28.06 74 LYS B CA 1
ATOM 4257 C C . LYS B 1 57 ? -0.155 -11.407 -23.514 1.00 27.95 74 LYS B C 1
ATOM 4258 O O . LYS B 1 57 ? -0.308 -10.211 -23.732 1.00 26.64 74 LYS B O 1
ATOM 4264 N N . TYR B 1 58 ? -1.021 -12.319 -23.896 1.00 27.06 75 TYR B N 1
ATOM 4265 C CA . TYR B 1 58 ? -2.331 -11.945 -24.368 1.00 27.34 75 TYR B CA 1
ATOM 4266 C C . TYR B 1 58 ? -3.288 -11.974 -23.196 1.00 26.02 75 TYR B C 1
ATOM 4267 O O . TYR B 1 58 ? -3.581 -13.050 -22.633 1.00 25.53 75 TYR B O 1
ATOM 4276 N N . VAL B 1 59 ? -3.741 -10.771 -22.797 1.00 24.07 76 VAL B N 1
ATOM 4277 C CA . VAL B 1 59 ? -4.541 -10.582 -21.583 1.00 23.31 76 VAL B CA 1
ATOM 4278 C C . VAL B 1 59 ? -6.006 -10.280 -21.924 1.00 22.96 76 VAL B C 1
ATOM 4279 O O . VAL B 1 59 ? -6.313 -9.275 -22.576 1.00 23.14 76 VAL B O 1
ATOM 4283 N N . HIS B 1 60 ? -6.890 -11.166 -21.488 1.00 21.96 77 HIS B N 1
ATOM 4284 C CA . HIS B 1 60 ? -8.318 -10.970 -21.627 1.00 21.49 77 HIS B CA 1
ATOM 4285 C C . HIS B 1 60 ? -8.828 -10.251 -20.419 1.00 21.42 77 HIS B C 1
ATOM 4286 O O . HIS B 1 60 ? -8.736 -10.764 -19.302 1.00 22.17 77 HIS B O 1
ATOM 4293 N N . PHE B 1 61 ? -9.330 -9.030 -20.623 1.00 21.19 78 PHE B N 1
ATOM 4294 C CA . PHE B 1 61 ? -9.976 -8.274 -19.570 1.00 21.56 78 PHE B CA 1
ATOM 4295 C C . PHE B 1 61 ? -11.455 -8.655 -19.478 1.00 21.43 78 PHE B C 1
ATOM 4296 O O . PHE B 1 61 ? -12.190 -8.611 -20.475 1.00 22.19 78 PHE B O 1
ATOM 4304 N N . ILE B 1 62 ? -11.858 -9.052 -18.289 1.00 21.38 79 ILE B N 1
ATOM 4305 C CA . ILE B 1 62 ? -13.236 -9.350 -17.975 1.00 22.45 79 ILE B CA 1
ATOM 4306 C C . ILE B 1 62 ? -13.715 -8.179 -17.135 1.00 22.12 79 ILE B C 1
ATOM 4307 O O . ILE B 1 62 ? -13.314 -8.038 -15.972 1.00 22.77 79 ILE B O 1
ATOM 4312 N N . THR B 1 63 ? -14.548 -7.319 -17.719 1.00 21.61 80 THR B N 1
ATOM 4313 C CA . THR B 1 63 ? -14.925 -6.050 -17.057 1.00 22.40 80 THR B CA 1
ATOM 4314 C C . THR B 1 63 ? -16.396 -5.971 -16.541 1.00 23.07 80 THR B C 1
ATOM 4315 O O . THR B 1 63 ? -16.760 -5.000 -15.914 1.00 23.14 80 THR B O 1
ATOM 4319 N N . ASN B 1 64 ? -17.199 -7.000 -16.801 1.00 23.91 81 ASN B N 1
ATOM 4320 C CA . ASN B 1 64 ? -18.566 -7.082 -16.247 1.00 24.34 81 ASN B CA 1
ATOM 4321 C C . ASN B 1 64 ? -18.515 -7.478 -14.795 1.00 23.56 81 ASN B C 1
ATOM 4322 O O . ASN B 1 64 ? -18.106 -8.568 -14.495 1.00 24.37 81 ASN B O 1
ATOM 4327 N N . PRO B 1 65 ? -18.956 -6.592 -13.878 1.00 23.25 82 PRO B N 1
ATOM 4328 C CA . PRO B 1 65 ? -18.944 -6.981 -12.462 1.00 23.49 82 PRO B CA 1
ATOM 4329 C C . PRO B 1 65 ? -19.739 -8.251 -12.177 1.00 24.16 82 PRO B C 1
ATOM 4330 O O . PRO B 1 65 ? -19.368 -9.005 -11.291 1.00 24.33 82 PRO B O 1
ATOM 4334 N N . LEU B 1 66 ? -20.806 -8.499 -12.949 1.00 24.69 83 LEU B N 1
ATOM 4335 C CA . LEU B 1 66 ? -21.630 -9.729 -12.792 1.00 25.76 83 LEU B CA 1
ATOM 4336 C C . LEU B 1 66 ? -20.927 -11.028 -13.317 1.00 25.93 83 LEU B C 1
ATOM 4337 O O . LEU B 1 66 ? -21.446 -12.132 -13.157 1.00 25.48 83 LEU B O 1
ATOM 4342 N N . SER B 1 67 ? -19.772 -10.877 -13.952 1.00 26.35 84 SER B N 1
ATOM 4343 C CA . SER B 1 67 ? -19.004 -12.035 -14.459 1.00 26.25 84 SER B CA 1
ATOM 4344 C C . SER B 1 67 ? -17.763 -12.339 -13.630 1.00 25.92 84 SER B C 1
ATOM 4345 O O . SER B 1 67 ? -17.108 -13.331 -13.883 1.00 26.70 84 SER B O 1
ATOM 4348 N N . TYR B 1 68 ? -17.450 -11.490 -12.639 1.00 26.25 85 TYR B N 1
ATOM 4349 C CA . TYR B 1 68 ? -16.241 -11.663 -11.801 1.00 26.66 85 TYR B CA 1
ATOM 4350 C C . TYR B 1 68 ? -16.238 -13.028 -11.140 1.00 28.04 85 TYR B C 1
ATOM 4351 O O . TYR B 1 68 ? -15.198 -13.683 -11.073 1.00 28.64 85 TYR B O 1
ATOM 4360 N N . HIS B 1 69 ? -17.409 -13.459 -10.654 1.00 28.70 86 HIS B N 1
ATOM 4361 C CA . HIS B 1 69 ? -17.531 -14.735 -9.921 1.00 28.82 86 HIS B CA 1
ATOM 4362 C C . HIS B 1 69 ? -17.130 -15.934 -10.743 1.00 28.44 86 HIS B C 1
ATOM 4363 O O . HIS B 1 69 ? -16.718 -16.932 -10.198 1.00 29.27 86 HIS B O 1
ATOM 4370 N N . LYS B 1 70 ? -17.247 -15.836 -12.067 1.00 29.38 87 LYS B N 1
ATOM 4371 C CA . LYS B 1 70 ? -16.903 -16.947 -12.958 1.00 30.71 87 LYS B CA 1
ATOM 4372 C C . LYS B 1 70 ? -15.379 -17.143 -13.136 1.00 32.49 87 LYS B C 1
ATOM 4373 O O . LYS B 1 70 ? -14.941 -18.223 -13.572 1.00 34.24 87 LYS B O 1
ATOM 4376 N N . VAL B 1 71 ? -14.577 -16.113 -12.822 1.00 32.30 88 VAL B N 1
ATOM 4377 C CA . VAL B 1 71 ? -13.112 -16.251 -12.878 1.00 33.17 88 VAL B CA 1
ATOM 4378 C C . VAL B 1 71 ? -12.472 -16.323 -11.489 1.00 33.79 88 VAL B C 1
ATOM 4379 O O . VAL B 1 71 ? -11.330 -16.763 -11.365 1.00 33.33 88 VAL B O 1
ATOM 4383 N N . LEU B 1 72 ? -13.213 -15.897 -10.451 1.00 33.56 89 LEU B N 1
ATOM 4384 C CA . LEU B 1 72 ? -12.706 -15.892 -9.077 1.00 35.24 89 LEU B CA 1
ATOM 4385 C C . LEU B 1 72 ? -12.977 -17.201 -8.377 1.00 38.80 89 LEU B C 1
ATOM 4386 O O . LEU B 1 72 ? -12.549 -17.403 -7.251 1.00 40.51 89 LEU B O 1
ATOM 4391 N N . CYS B 1 73 ? -13.695 -18.091 -9.043 1.00 42.63 90 CYS B N 1
ATOM 4392 C CA . CYS B 1 73 ? -13.856 -19.454 -8.565 1.00 46.42 90 CYS B CA 1
ATOM 4393 C C . CYS B 1 73 ? -12.663 -20.286 -9.007 1.00 50.52 90 CYS B C 1
ATOM 4394 O O . CYS B 1 73 ? -12.015 -19.980 -10.023 1.00 50.88 90 CYS B O 1
ATOM 4397 N N . HIS B 1 74 ? -12.363 -21.337 -8.249 1.00 55.60 91 HIS B N 1
ATOM 4398 C CA . HIS B 1 74 ? -11.378 -22.322 -8.685 1.00 58.27 91 HIS B CA 1
ATOM 4399 C C . HIS B 1 74 ? -11.921 -23.014 -9.915 1.00 57.11 91 HIS B C 1
ATOM 4400 O O . HIS B 1 74 ? -13.077 -23.454 -9.933 1.00 59.22 91 HIS B O 1
ATOM 4407 N N . GLY B 1 75 ? -11.108 -23.087 -10.959 1.00 54.70 92 GLY B N 1
ATOM 4408 C CA . GLY B 1 75 ? -11.531 -23.677 -12.219 1.00 52.13 92 GLY B CA 1
ATOM 4409 C C . GLY B 1 75 ? -10.480 -24.612 -12.738 1.00 50.33 92 GLY B C 1
ATOM 4410 O O . GLY B 1 75 ? -9.282 -24.378 -12.545 1.00 50.07 92 GLY B O 1
ATOM 4411 N N . LYS B 1 76 ? -10.926 -25.678 -13.404 1.00 48.65 93 LYS B N 1
ATOM 4412 C CA . LYS B 1 76 ? -10.027 -26.687 -13.964 1.00 45.98 93 LYS B CA 1
ATOM 4413 C C . LYS B 1 76 ? -8.962 -26.059 -14.844 1.00 43.58 93 LYS B C 1
ATOM 4414 O O . LYS B 1 76 ? -7.830 -26.497 -14.838 1.00 42.76 93 LYS B O 1
ATOM 4416 N N . TYR B 1 77 ? -9.333 -25.012 -15.588 1.00 41.39 94 TYR B N 1
ATOM 4417 C CA . TYR B 1 77 ? -8.426 -24.405 -16.570 1.00 40.02 94 TYR B CA 1
ATOM 4418 C C . TYR B 1 77 ? -7.642 -23.174 -16.062 1.00 35.90 94 TYR B C 1
ATOM 4419 O O . TYR B 1 77 ? -6.896 -22.587 -16.818 1.00 35.00 94 TYR B O 1
ATOM 4428 N N . PHE B 1 78 ? -7.795 -22.813 -14.782 1.00 34.14 95 PHE B N 1
ATOM 4429 C CA . PHE B 1 78 ? -7.105 -21.630 -14.214 1.00 33.04 95 PHE B CA 1
ATOM 4430 C C . PHE B 1 78 ? -5.830 -21.997 -13.430 1.00 32.72 95 PHE B C 1
ATOM 4431 O O . PHE B 1 78 ? -5.891 -22.697 -12.407 1.00 33.04 95 PHE B O 1
ATOM 4439 N N . ASP B 1 79 ? -4.688 -21.506 -13.906 1.00 31.90 96 ASP B N 1
ATOM 4440 C CA . ASP B 1 79 ? -3.456 -21.509 -13.131 1.00 31.31 96 ASP B CA 1
ATOM 4441 C C . ASP B 1 79 ? -3.301 -20.123 -12.512 1.00 31.48 96 ASP B C 1
ATOM 4442 O O . ASP B 1 79 ? -3.058 -19.159 -13.220 1.00 29.56 96 ASP B O 1
ATOM 4447 N N . TRP B 1 80 ? -3.442 -20.028 -11.191 1.00 31.48 97 TRP B N 1
ATOM 4448 C CA . TRP B 1 80 ? -3.368 -18.730 -10.515 1.00 32.52 97 TRP B CA 1
ATOM 4449 C C . TRP B 1 80 ? -2.040 -18.458 -9.855 1.00 31.44 97 TRP B C 1
ATOM 4450 O O . TRP B 1 80 ? -1.958 -17.606 -9.023 1.00 30.31 97 TRP B O 1
ATOM 4461 N N . LYS B 1 81 ? -0.983 -19.182 -10.246 1.00 32.18 98 LYS B N 1
ATOM 4462 C CA . LYS B 1 81 ? 0.385 -18.966 -9.636 1.00 32.29 98 LYS B CA 1
ATOM 4463 C C . LYS B 1 81 ? 1.490 -18.678 -10.648 1.00 31.06 98 LYS B C 1
ATOM 4464 O O . LYS B 1 81 ? 2.452 -18.013 -10.327 1.00 30.29 98 LYS B O 1
ATOM 4470 N N . LYS B 1 82 ? 1.338 -19.190 -11.861 1.00 30.96 99 LYS B N 1
ATOM 4471 C CA . LYS B 1 82 ? 2.372 -19.150 -12.868 1.00 31.79 99 LYS B CA 1
ATOM 4472 C C . LYS B 1 82 ? 2.887 -17.723 -13.113 1.00 30.57 99 LYS B C 1
ATOM 4473 O O . LYS B 1 82 ? 4.065 -17.460 -12.989 1.00 28.32 99 LYS B O 1
ATOM 4479 N N . PHE B 1 83 ? 1.985 -16.819 -13.448 1.00 30.24 100 PHE B N 1
ATOM 4480 C CA . PHE B 1 83 ? 2.366 -15.441 -13.769 1.00 29.88 100 PHE B CA 1
ATOM 4481 C C . PHE B 1 83 ? 3.083 -14.739 -12.586 1.00 28.36 100 PHE B C 1
ATOM 4482 O O . PHE B 1 83 ? 4.130 -14.131 -12.773 1.00 27.19 100 PHE B O 1
ATOM 4490 N N . HIS B 1 84 ? 2.514 -14.848 -11.382 1.00 27.92 101 HIS B N 1
ATOM 4491 C CA . HIS B 1 84 ? 3.125 -14.266 -10.175 1.00 27.53 101 HIS B CA 1
ATOM 4492 C C . HIS B 1 84 ? 4.524 -14.818 -9.937 1.00 27.18 101 HIS B C 1
ATOM 4493 O O . HIS B 1 84 ? 5.449 -14.059 -9.643 1.00 26.34 101 HIS B O 1
ATOM 4500 N N . PHE B 1 85 ? 4.690 -16.137 -10.065 1.00 26.51 102 PHE B N 1
ATOM 4501 C CA . PHE B 1 85 ? 6.010 -16.758 -9.907 1.00 27.49 102 PHE B CA 1
ATOM 4502 C C . PHE B 1 85 ? 7.020 -16.175 -10.889 1.00 26.18 102 PHE B C 1
ATOM 4503 O O . PHE B 1 85 ? 8.138 -15.830 -10.508 1.00 25.15 102 PHE B O 1
ATOM 4511 N N . ALA B 1 86 ? 6.612 -16.062 -12.155 1.00 25.81 103 ALA B N 1
ATOM 4512 C CA . ALA B 1 86 ? 7.465 -15.533 -13.198 1.00 25.88 103 ALA B CA 1
ATOM 4513 C C . ALA B 1 86 ? 7.821 -14.070 -12.934 1.00 25.62 103 ALA B C 1
ATOM 4514 O O . ALA B 1 86 ? 8.946 -13.646 -13.169 1.00 24.78 103 ALA B O 1
ATOM 4516 N N . LEU B 1 87 ? 6.844 -13.316 -12.433 1.00 25.46 104 LEU B N 1
ATOM 4517 C CA . LEU B 1 87 ? 7.026 -11.906 -12.091 1.00 25.12 104 LEU B CA 1
ATOM 4518 C C . LEU B 1 87 ? 8.057 -11.725 -10.965 1.00 25.39 104 LEU B C 1
ATOM 4519 O O . LEU B 1 87 ? 8.907 -10.859 -11.049 1.00 25.83 104 LEU B O 1
ATOM 4524 N N . SER B 1 88 ? 7.966 -12.542 -9.915 1.00 25.10 105 SER B N 1
ATOM 4525 C CA . SER B 1 88 ? 8.910 -12.449 -8.786 1.00 24.88 105 SER B CA 1
ATOM 4526 C C . SER B 1 88 ? 10.338 -12.699 -9.242 1.00 25.89 105 SER B C 1
ATOM 4527 O O . SER B 1 88 ? 11.235 -11.895 -8.958 1.00 25.45 105 SER B O 1
ATOM 4530 N N . ALA B 1 89 ? 10.546 -13.813 -9.953 1.00 26.42 106 ALA B N 1
ATOM 4531 C CA . ALA B 1 89 ? 11.873 -14.166 -10.504 1.00 27.17 106 ALA B CA 1
ATOM 4532 C C . ALA B 1 89 ? 12.490 -13.025 -11.315 1.00 28.04 106 ALA B C 1
ATOM 4533 O O . ALA B 1 89 ? 13.684 -12.723 -11.163 1.00 28.69 106 ALA B O 1
ATOM 4535 N N . LYS B 1 90 ? 11.671 -12.391 -12.160 1.00 29.16 107 LYS B N 1
ATOM 4536 C CA . LYS B 1 90 ? 12.105 -11.282 -13.039 1.00 31.01 107 LYS B CA 1
ATOM 4537 C C . LYS B 1 90 ? 12.475 -10.043 -12.253 1.00 29.47 107 LYS B C 1
ATOM 4538 O O . LYS B 1 90 ? 13.525 -9.480 -12.449 1.00 31.15 107 LYS B O 1
ATOM 4544 N N . ALA B 1 91 ? 11.553 -9.590 -11.414 1.00 26.71 108 ALA B N 1
ATOM 4545 C CA . ALA B 1 91 ? 11.687 -8.316 -10.737 1.00 25.68 108 ALA B CA 1
ATOM 4546 C C . ALA B 1 91 ? 12.758 -8.341 -9.638 1.00 25.65 108 ALA B C 1
ATOM 4547 O O . ALA B 1 91 ? 13.452 -7.353 -9.430 1.00 24.63 108 ALA B O 1
ATOM 4549 N N . PHE B 1 92 ? 12.877 -9.465 -8.937 1.00 25.18 109 PHE B N 1
ATOM 4550 C CA . PHE B 1 92 ? 13.767 -9.547 -7.756 1.00 25.00 109 PHE B CA 1
ATOM 4551 C C . PHE B 1 92 ? 15.073 -10.255 -8.054 1.00 26.20 109 PHE B C 1
ATOM 4552 O O . PHE B 1 92 ? 16.069 -9.974 -7.424 1.00 27.10 109 PHE B O 1
ATOM 4560 N N . GLY B 1 93 ? 15.056 -11.187 -9.008 1.00 27.58 110 GLY B N 1
ATOM 4561 C CA . GLY B 1 93 ? 16.258 -11.864 -9.455 1.00 28.51 110 GLY B CA 1
ATOM 4562 C C . GLY B 1 93 ? 16.518 -13.142 -8.709 1.00 30.43 110 GLY B C 1
ATOM 4563 O O . GLY B 1 93 ? 17.390 -13.203 -7.846 1.00 32.48 110 GLY B O 1
ATOM 4564 N N . HIS B 1 94 ? 15.752 -14.168 -9.023 1.00 30.86 111 HIS B N 1
ATOM 4565 C CA . HIS B 1 94 ? 15.984 -15.502 -8.459 1.00 30.21 111 HIS B CA 1
ATOM 4566 C C . HIS B 1 94 ? 15.501 -16.509 -9.416 1.00 31.76 111 HIS B C 1
ATOM 4567 O O . HIS B 1 94 ? 14.685 -16.198 -10.289 1.00 31.51 111 HIS B O 1
ATOM 4574 N N . ARG B 1 95 ? 16.006 -17.739 -9.296 1.00 33.69 112 ARG B N 1
ATOM 4575 C CA . ARG B 1 95 ? 15.561 -18.830 -10.173 1.00 35.12 112 ARG B CA 1
ATOM 4576 C C . ARG B 1 95 ? 14.139 -19.195 -9.825 1.00 34.69 112 ARG B C 1
ATOM 4577 O O . ARG B 1 95 ? 13.617 -18.751 -8.822 1.00 33.01 112 ARG B O 1
ATOM 4585 N N . SER B 1 96 ? 13.518 -20.012 -10.671 1.00 36.09 113 SER B N 1
ATOM 4586 C CA . SER B 1 96 ? 12.098 -20.319 -10.553 1.00 36.65 113 SER B CA 1
ATOM 4587 C C . SER B 1 96 ? 11.737 -20.902 -9.200 1.00 37.52 113 SER B C 1
ATOM 4588 O O . SER B 1 96 ? 12.405 -21.811 -8.711 1.00 37.36 113 SER B O 1
ATOM 4591 N N . ILE B 1 97 ? 10.669 -20.361 -8.606 1.00 38.12 114 ILE B N 1
ATOM 4592 C CA . ILE B 1 97 ? 10.095 -20.885 -7.349 1.00 38.39 114 ILE B CA 1
ATOM 4593 C C . ILE B 1 97 ? 8.902 -21.800 -7.619 1.00 38.67 114 ILE B C 1
ATOM 4594 O O . ILE B 1 97 ? 8.254 -22.264 -6.693 1.00 40.23 114 ILE B O 1
ATOM 4599 N N . ASP B 1 98 ? 8.623 -22.044 -8.894 1.00 40.35 115 ASP B N 1
ATOM 4600 C CA . ASP B 1 98 ? 7.634 -23.010 -9.296 1.00 43.32 115 ASP B CA 1
ATOM 4601 C C . ASP B 1 98 ? 8.161 -24.397 -8.929 1.00 45.34 115 ASP B C 1
ATOM 4602 O O . ASP B 1 98 ? 9.186 -24.823 -9.474 1.00 46.03 115 ASP B O 1
ATOM 4607 N N . PRO B 1 99 ? 7.476 -25.113 -7.995 1.00 47.60 116 PRO B N 1
ATOM 4608 C CA . PRO B 1 99 ? 7.969 -26.456 -7.624 1.00 48.47 116 PRO B CA 1
ATOM 4609 C C . PRO B 1 99 ? 8.159 -27.397 -8.821 1.00 48.61 116 PRO B C 1
ATOM 4610 O O . PRO B 1 99 ? 9.033 -28.244 -8.786 1.00 52.04 116 PRO B O 1
ATOM 4614 N N . MET B 1 100 ? 7.349 -27.224 -9.869 1.00 48.51 117 MET B N 1
ATOM 4615 C CA . MET B 1 100 ? 7.529 -27.955 -11.133 1.00 49.54 117 MET B CA 1
ATOM 4616 C C . MET B 1 100 ? 8.968 -27.851 -11.675 1.00 49.57 117 MET B C 1
ATOM 4617 O O . MET B 1 100 ? 9.476 -28.798 -12.251 1.00 51.95 117 MET B O 1
ATOM 4619 N N . ASP B 1 101 ? 9.611 -26.694 -11.472 1.00 50.09 118 ASP B N 1
ATOM 4620 C CA . ASP B 1 101 ? 10.980 -26.433 -11.999 1.00 48.28 118 ASP B CA 1
ATOM 4621 C C . ASP B 1 101 ? 12.130 -26.957 -11.095 1.00 46.17 118 ASP B C 1
ATOM 4622 O O . ASP B 1 101 ? 13.302 -26.911 -11.493 1.00 44.59 118 ASP B O 1
ATOM 4627 N N . GLY B 1 102 ? 11.792 -27.413 -9.885 1.00 43.71 119 GLY B N 1
ATOM 4628 C CA . GLY B 1 102 ? 12.707 -28.223 -9.066 1.00 43.42 119 GLY B CA 1
ATOM 4629 C C . GLY B 1 102 ? 13.747 -27.520 -8.200 1.00 42.28 119 GLY B C 1
ATOM 4630 O O . GLY B 1 102 ? 14.725 -28.141 -7.795 1.00 43.24 119 GLY B O 1
ATOM 4631 N N . ASN B 1 103 ? 13.550 -26.238 -7.905 1.00 40.09 120 ASN B N 1
ATOM 4632 C CA . ASN B 1 103 ? 14.462 -25.514 -6.983 1.00 37.86 120 ASN B CA 1
ATOM 4633 C C . ASN B 1 103 ? 13.920 -25.453 -5.576 1.00 36.89 120 ASN B C 1
ATOM 4634 O O . ASN B 1 103 ? 14.654 -25.144 -4.649 1.00 36.50 120 ASN B O 1
ATOM 4639 N N . THR B 1 104 ? 12.624 -25.741 -5.423 1.00 35.98 121 THR B N 1
ATOM 4640 C CA . THR B 1 104 ? 11.989 -25.820 -4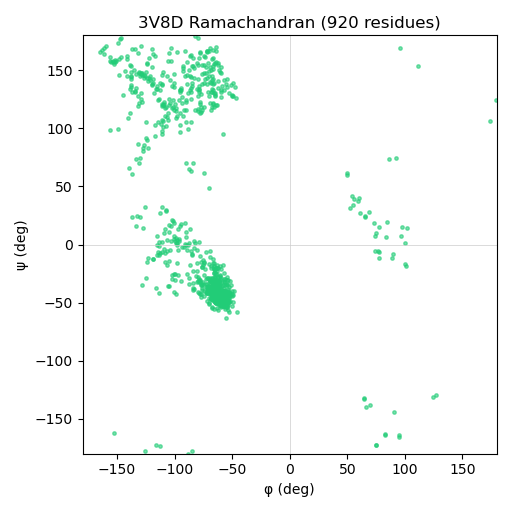.118 1.00 35.54 121 THR B CA 1
ATOM 4641 C C . THR B 1 104 ? 10.783 -26.764 -4.175 1.00 34.66 121 THR B C 1
ATOM 4642 O O . THR B 1 104 ? 10.224 -27.006 -5.241 1.00 34.90 121 THR B O 1
ATOM 4646 N N . THR B 1 105 ? 10.412 -27.295 -3.021 1.00 34.83 122 THR B N 1
ATOM 4647 C CA . THR B 1 105 ? 9.181 -28.065 -2.863 1.00 35.64 122 THR B CA 1
ATOM 4648 C C . THR B 1 105 ? 8.205 -27.339 -1.909 1.00 35.23 122 THR B C 1
ATOM 4649 O O . THR B 1 105 ? 7.168 -27.878 -1.547 1.00 35.61 122 THR B O 1
ATOM 4653 N N . GLU B 1 106 ? 8.551 -26.115 -1.519 1.00 35.48 123 GLU B N 1
ATOM 4654 C CA . GLU B 1 106 ? 7.702 -25.313 -0.649 1.00 34.25 123 GLU B CA 1
ATOM 4655 C C . GLU B 1 106 ? 6.426 -24.881 -1.378 1.00 33.81 123 GLU B C 1
ATOM 4656 O O . GLU B 1 106 ? 6.448 -24.551 -2.562 1.00 33.08 123 GLU B O 1
ATOM 4662 N N . ASN B 1 107 ? 5.323 -24.920 -0.652 1.00 34.04 124 ASN B N 1
ATOM 4663 C CA . ASN B 1 107 ? 4.104 -24.308 -1.063 1.00 34.45 124 ASN B CA 1
ATOM 4664 C C . ASN B 1 107 ? 4.069 -22.934 -0.402 1.00 33.09 124 ASN B C 1
ATOM 4665 O O . ASN B 1 107 ? 3.705 -22.808 0.760 1.00 32.58 124 ASN B O 1
ATOM 4670 N N . ILE B 1 108 ? 4.471 -21.905 -1.137 1.00 33.30 125 ILE B N 1
ATOM 4671 C CA . ILE B 1 108 ? 4.647 -20.565 -0.527 1.00 33.53 125 ILE B CA 1
ATOM 4672 C C . ILE B 1 108 ? 3.321 -19.974 -0.033 1.00 33.42 125 ILE B C 1
ATOM 4673 O O . ILE B 1 108 ? 3.285 -19.309 0.983 1.00 32.37 125 ILE B O 1
ATOM 4678 N N . ASN B 1 109 ? 2.236 -20.237 -0.759 1.00 35.35 126 ASN B N 1
ATOM 4679 C CA . ASN B 1 109 ? 0.898 -19.847 -0.306 1.00 36.64 126 ASN B CA 1
ATOM 4680 C C . ASN B 1 109 ? 0.601 -20.374 1.104 1.00 35.23 126 ASN B C 1
ATOM 4681 O O . ASN B 1 109 ? 0.134 -19.621 1.968 1.00 33.63 126 ASN B O 1
ATOM 4686 N N . ASP B 1 110 ? 0.879 -21.660 1.338 1.00 34.22 127 ASP B N 1
ATOM 4687 C CA . ASP B 1 110 ? 0.730 -22.243 2.684 1.00 35.57 127 ASP B CA 1
ATOM 4688 C C . ASP B 1 110 ? 1.606 -21.521 3.707 1.00 32.49 127 ASP B C 1
ATOM 4689 O O . ASP B 1 110 ? 1.175 -21.246 4.814 1.00 32.02 127 ASP B O 1
ATOM 4694 N N . THR B 1 111 ? 2.850 -21.246 3.331 1.00 30.46 128 THR B N 1
ATOM 4695 C CA . THR B 1 111 ? 3.785 -20.555 4.228 1.00 28.95 128 THR B CA 1
ATOM 4696 C C . THR B 1 111 ? 3.221 -19.213 4.674 1.00 26.76 128 THR B C 1
ATOM 4697 O O . THR B 1 111 ? 3.284 -18.876 5.834 1.00 26.48 128 THR B O 1
ATOM 4701 N N . PHE B 1 112 ? 2.654 -18.468 3.741 1.00 26.54 129 PHE B N 1
ATOM 4702 C CA . PHE B 1 112 ? 2.117 -17.117 4.039 1.00 25.99 129 PHE B CA 1
ATOM 4703 C C . PHE B 1 112 ? 0.877 -17.172 4.898 1.00 26.89 129 PHE B C 1
ATOM 4704 O O . PHE B 1 112 ? 0.706 -16.369 5.826 1.00 26.10 129 PHE B O 1
ATOM 4712 N N . ILE B 1 113 ? 0.008 -18.113 4.597 1.00 28.51 130 ILE B N 1
ATOM 4713 C CA . ILE B 1 113 ? -1.224 -18.287 5.363 1.00 29.87 130 ILE B CA 1
ATOM 4714 C C . ILE B 1 113 ? -0.890 -18.704 6.791 1.00 29.44 130 ILE B C 1
ATOM 4715 O O . ILE B 1 113 ? -1.413 -18.143 7.728 1.00 29.41 130 ILE B O 1
ATOM 4720 N N . LYS B 1 114 ? 0.026 -19.669 6.944 1.00 31.08 131 LYS B N 1
ATOM 4721 C CA . LYS B 1 114 ? 0.468 -20.127 8.291 1.00 30.41 131 LYS B CA 1
ATOM 4722 C C . LYS B 1 114 ? 1.019 -18.999 9.154 1.00 29.72 131 LYS B C 1
ATOM 4723 O O . LYS B 1 114 ? 0.790 -18.976 10.372 1.00 31.19 131 LYS B O 1
ATOM 4726 N N . THR B 1 115 ? 1.744 -18.066 8.535 1.00 28.13 132 THR B N 1
ATOM 4727 C CA . THR B 1 115 ? 2.531 -17.078 9.286 1.00 26.65 132 THR B CA 1
ATOM 4728 C C . THR B 1 115 ? 1.977 -15.646 9.256 1.00 26.27 132 THR B C 1
ATOM 4729 O O . THR B 1 115 ? 2.483 -14.789 9.965 1.00 25.86 132 THR B O 1
ATOM 4733 N N . LEU B 1 116 ? 0.932 -15.396 8.448 1.00 25.52 133 LEU B N 1
ATOM 4734 C CA . LEU B 1 116 ? 0.274 -14.065 8.403 1.00 26.33 133 LEU B CA 1
ATOM 4735 C C . LEU B 1 116 ? -1.165 -14.087 8.965 1.00 27.04 133 LEU B C 1
ATOM 4736 O O . LEU B 1 116 ? -1.790 -13.031 9.111 1.00 25.59 133 LEU B O 1
ATOM 4741 N N . GLN B 1 117 ? -1.668 -15.295 9.269 1.00 27.48 134 GLN B N 1
ATOM 4742 C CA . GLN B 1 117 ? -3.037 -15.489 9.777 1.00 29.45 134 GLN B CA 1
ATOM 4743 C C . GLN B 1 117 ? -3.016 -16.400 11.017 1.00 30.05 134 GLN B C 1
ATOM 4744 O O . GLN B 1 117 ? -2.012 -17.043 11.305 1.00 30.06 134 GLN B O 1
ATOM 4750 N N . GLY B 1 118 ? -4.117 -16.417 11.756 1.00 30.82 135 GLY B N 1
ATOM 4751 C CA . GLY B 1 118 ? -4.216 -17.225 12.963 1.00 31.55 135 GLY B CA 1
ATOM 4752 C C . GLY B 1 118 ? -3.350 -16.702 14.089 1.00 32.34 135 GLY B C 1
ATOM 4753 O O . GLY B 1 118 ? -3.283 -15.499 14.327 1.00 32.46 135 GLY B O 1
ATOM 4754 N N . HIS B 1 119 ? -2.695 -17.612 14.798 1.00 35.15 136 HIS B N 1
ATOM 4755 C CA . HIS B 1 119 ? -1.881 -17.249 15.938 1.00 37.42 136 HIS B CA 1
ATOM 4756 C C . HIS B 1 119 ? -0.773 -16.319 15.556 1.00 36.20 136 HIS B C 1
ATOM 4757 O O . HIS B 1 119 ? -0.498 -15.354 16.269 1.00 36.38 136 HIS B O 1
ATOM 4764 N N . ALA B 1 120 ? -0.105 -16.615 14.439 1.00 33.39 137 ALA B N 1
ATOM 4765 C CA . ALA B 1 120 ? 0.989 -15.750 13.926 1.00 33.07 137 ALA B CA 1
ATOM 4766 C C . ALA B 1 120 ? 0.542 -14.281 13.736 1.00 31.68 137 ALA B C 1
ATOM 4767 O O . ALA B 1 120 ? 1.281 -13.353 14.076 1.00 31.43 137 ALA B O 1
ATOM 4769 N N . LEU B 1 121 ? -0.676 -14.089 13.213 1.00 31.50 138 LEU B N 1
ATOM 4770 C CA . LEU B 1 121 ? -1.267 -12.749 13.058 1.00 31.08 138 LEU B CA 1
ATOM 4771 C C . LEU B 1 121 ? -1.326 -12.007 14.378 1.00 30.29 138 LEU B C 1
ATOM 4772 O O . LEU B 1 121 ? -1.078 -10.814 14.425 1.00 31.06 138 LEU B O 1
ATOM 4777 N N . ASN B 1 122 ? -1.649 -12.708 15.454 1.00 30.26 139 ASN B N 1
ATOM 4778 C CA . ASN B 1 122 ? -1.768 -12.051 16.769 1.00 30.64 139 ASN B CA 1
ATOM 4779 C C . ASN B 1 122 ? -0.433 -11.505 17.262 1.00 30.15 139 ASN B C 1
ATOM 4780 O O . ASN B 1 122 ? -0.360 -10.372 17.730 1.00 29.71 139 ASN B O 1
ATOM 4785 N N . SER B 1 123 ? 0.627 -12.299 17.133 1.00 30.57 140 SER B N 1
ATOM 4786 C CA . SER B 1 123 ? 1.989 -11.845 17.544 1.00 31.40 140 SER B CA 1
ATOM 4787 C C . SER B 1 123 ? 2.551 -10.760 16.608 1.00 28.98 140 SER B C 1
ATOM 4788 O O . SER B 1 123 ? 3.178 -9.813 17.073 1.00 28.29 140 SER B O 1
ATOM 4791 N N . LEU B 1 124 ? 2.308 -10.893 15.298 1.00 29.18 141 LEU B N 1
ATOM 4792 C CA . LEU B 1 124 ? 2.668 -9.805 14.320 1.00 28.08 141 LEU B CA 1
ATOM 4793 C C . LEU B 1 124 ? 2.038 -8.496 14.717 1.00 27.63 141 LEU B C 1
ATOM 4794 O O . LEU B 1 124 ? 2.694 -7.477 14.743 1.00 27.16 141 LEU B O 1
ATOM 4799 N N . THR B 1 125 ? 0.728 -8.545 15.019 1.00 27.42 142 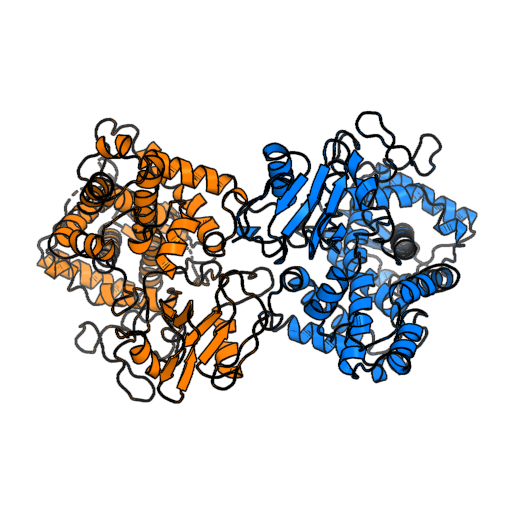THR B N 1
ATOM 4800 C CA . THR B 1 125 ? -0.065 -7.362 15.373 1.00 26.42 142 THR B CA 1
ATOM 4801 C C . THR B 1 125 ? 0.415 -6.734 16.652 1.00 26.90 142 THR B C 1
ATOM 4802 O O . THR B 1 125 ? 0.532 -5.507 16.750 1.00 26.60 142 THR B O 1
ATOM 4806 N N . GLU B 1 126 ? 0.706 -7.566 17.651 1.00 27.69 143 GLU B N 1
ATOM 4807 C CA . GLU B 1 126 ? 1.234 -7.058 18.909 1.00 27.98 143 GLU B CA 1
ATOM 4808 C C . GLU B 1 126 ? 2.591 -6.385 18.673 1.00 26.80 143 GLU B C 1
ATOM 4809 O O . GLU B 1 126 ? 2.831 -5.298 19.128 1.00 25.63 143 GLU B O 1
ATOM 4812 N N . SER B 1 127 ? 3.448 -7.044 17.920 1.00 26.95 144 SER B N 1
ATOM 4813 C CA . SER B 1 127 ? 4.766 -6.504 17.611 1.00 28.46 144 SER B CA 1
ATOM 4814 C C . SER B 1 127 ? 4.699 -5.179 16.828 1.00 28.09 144 SER B C 1
ATOM 4815 O O . SER B 1 127 ? 5.471 -4.261 17.086 1.00 27.46 144 SER B O 1
ATOM 4818 N N . MET B 1 128 ? 3.766 -5.080 15.882 1.00 27.71 145 MET B N 1
ATOM 4819 C CA . MET B 1 128 ? 3.638 -3.860 15.079 1.00 27.87 145 MET B CA 1
ATOM 4820 C C . MET B 1 128 ? 3.255 -2.678 15.955 1.00 27.98 145 MET B C 1
ATOM 4821 O O . MET B 1 128 ? 3.762 -1.571 15.757 1.00 26.78 145 MET B O 1
ATOM 4826 N N . MET B 1 129 ? 2.377 -2.911 16.934 1.00 28.98 146 MET B N 1
ATOM 4827 C CA . MET B 1 129 ? 1.966 -1.840 17.859 1.00 30.19 146 MET B CA 1
ATOM 4828 C C . MET B 1 129 ? 3.140 -1.339 18.696 1.00 29.87 146 MET B C 1
ATOM 4829 O O . MET B 1 129 ? 3.288 -0.147 18.896 1.00 29.55 146 MET B O 1
ATOM 4834 N N . GLU B 1 130 ? 3.963 -2.256 19.177 1.00 30.74 147 GLU B N 1
ATOM 4835 C CA . GLU B 1 130 ? 5.149 -1.890 19.957 1.00 32.47 147 GLU B CA 1
ATOM 4836 C C . GLU B 1 130 ? 6.131 -1.099 19.106 1.00 31.20 147 GLU B C 1
ATOM 4837 O O . GLU B 1 130 ? 6.667 -0.100 19.545 1.00 32.13 147 GLU B O 1
ATOM 4843 N N . ASN B 1 131 ? 6.347 -1.545 17.874 1.00 30.45 148 ASN B N 1
ATOM 4844 C CA . ASN B 1 131 ? 7.266 -0.857 16.965 1.00 29.99 148 ASN B CA 1
ATOM 4845 C C . ASN B 1 131 ? 6.766 0.532 16.531 1.00 29.28 148 ASN B C 1
ATOM 4846 O O . ASN B 1 131 ? 7.546 1.477 16.482 1.00 29.34 148 ASN B O 1
ATOM 4851 N N . LEU B 1 132 ? 5.478 0.647 16.226 1.00 29.18 149 LEU B N 1
ATOM 4852 C CA . LEU B 1 132 ? 4.884 1.950 15.910 1.00 29.06 149 LEU B CA 1
ATOM 4853 C C . LEU B 1 132 ? 5.012 2.918 17.077 1.00 30.74 149 LEU B C 1
ATOM 4854 O O . LEU B 1 132 ? 5.428 4.054 16.907 1.00 31.13 149 LEU B O 1
ATOM 4859 N N . GLN B 1 133 ? 4.665 2.460 18.265 1.00 32.69 150 GLN B N 1
ATOM 4860 C CA . GLN B 1 133 ? 4.781 3.314 19.470 1.00 33.97 150 GLN B CA 1
ATOM 4861 C C . GLN B 1 133 ? 6.236 3.718 19.778 1.00 34.19 150 GLN B C 1
ATOM 4862 O O . GLN B 1 133 ? 6.493 4.853 20.147 1.00 33.12 150 GLN B O 1
ATOM 4868 N N . ARG B 1 134 ? 7.168 2.788 19.621 1.00 35.76 151 ARG B N 1
ATOM 4869 C CA . ARG B 1 134 ? 8.605 3.115 19.721 1.00 37.78 151 ARG B CA 1
ATOM 4870 C C . ARG B 1 134 ? 8.991 4.281 18.783 1.00 38.04 151 ARG B C 1
ATOM 4871 O O . ARG B 1 134 ? 9.693 5.208 19.182 1.00 35.90 151 ARG B O 1
ATOM 4879 N N . ILE B 1 135 ? 8.514 4.213 17.539 1.00 37.46 152 ILE B N 1
ATOM 4880 C CA . ILE B 1 135 ? 8.835 5.209 16.517 1.00 36.89 152 ILE B CA 1
ATOM 4881 C C . ILE B 1 135 ? 8.098 6.520 16.729 1.00 37.93 152 ILE B C 1
ATOM 4882 O O . ILE B 1 135 ? 8.690 7.587 16.609 1.00 39.90 152 ILE B O 1
ATOM 4887 N N . MET B 1 136 ? 6.808 6.445 17.041 1.00 39.13 153 MET B N 1
ATOM 4888 C CA . MET B 1 136 ? 5.947 7.654 17.052 1.00 41.30 153 MET B CA 1
ATOM 4889 C C . MET B 1 136 ? 5.955 8.425 18.373 1.00 44.29 153 MET B C 1
ATOM 4890 O O . MET B 1 136 ? 5.565 9.583 18.404 1.00 44.26 153 MET B O 1
ATOM 4895 N N . ARG B 1 137 ? 6.403 7.786 19.455 1.00 49.12 154 ARG B N 1
ATOM 4896 C CA . ARG B 1 137 ? 6.486 8.447 20.760 1.00 53.18 154 ARG B CA 1
ATOM 4897 C C . ARG B 1 137 ? 7.535 9.574 20.750 1.00 56.71 154 ARG B C 1
ATOM 4898 O O . ARG B 1 137 ? 8.485 9.529 19.963 1.00 56.88 154 ARG B O 1
ATOM 4900 N N . PRO B 1 138 ? 7.364 10.593 21.632 1.00 63.04 155 PRO B N 1
ATOM 4901 C CA . PRO B 1 138 ? 8.370 11.663 21.734 1.00 66.88 155 PRO B CA 1
ATOM 4902 C C . PRO B 1 138 ? 9.713 11.147 22.307 1.00 72.59 155 PRO B C 1
ATOM 4903 O O . PRO B 1 138 ? 9.698 10.300 23.208 1.00 76.33 155 PRO B O 1
ATOM 4907 N N . PRO B 1 139 ? 10.870 11.654 21.783 1.00 77.62 156 PRO B N 1
ATOM 4908 C CA . PRO B 1 139 ? 12.202 11.259 22.301 1.00 79.58 156 PRO B CA 1
ATOM 4909 C C . PRO B 1 139 ? 12.318 11.343 23.840 1.00 82.28 156 PRO B C 1
ATOM 4910 O O . PRO B 1 139 ? 11.815 12.298 24.452 1.00 81.35 156 PRO B O 1
ATOM 4914 N N . VAL B 1 140 ? 12.976 10.343 24.440 1.00 85.38 157 VAL B N 1
ATOM 4915 C CA . VAL B 1 140 ? 13.132 10.265 25.901 1.00 85.64 157 VAL B CA 1
ATOM 4916 C C . VAL B 1 140 ? 14.161 11.283 26.407 1.00 86.28 157 VAL B C 1
ATOM 4917 O O . VAL B 1 140 ? 13.863 12.476 26.543 1.00 89.28 157 VAL B O 1
ATOM 4919 N N . ALA B 1 147 ? 7.320 21.304 22.089 1.00 71.42 164 ALA B N 1
ATOM 4920 C CA . ALA B 1 147 ? 5.890 21.562 21.902 1.00 70.71 164 ALA B CA 1
ATOM 4921 C C . ALA B 1 147 ? 5.580 22.285 20.549 1.00 69.79 164 ALA B C 1
ATOM 4922 O O . ALA B 1 147 ? 4.529 22.942 20.411 1.00 73.11 164 ALA B O 1
ATOM 4924 N N . ALA B 1 148 ? 6.485 22.141 19.563 1.00 65.14 165 ALA B N 1
ATOM 4925 C CA . ALA B 1 148 ? 6.386 22.871 18.276 1.00 61.22 165 ALA B CA 1
ATOM 4926 C C . ALA B 1 148 ? 5.640 22.067 17.195 1.00 57.45 165 ALA B C 1
ATOM 4927 O O . ALA B 1 148 ? 5.616 20.840 17.228 1.00 58.18 165 ALA B O 1
ATOM 4929 N N . TRP B 1 149 ? 5.032 22.782 16.243 1.00 53.75 166 TRP B N 1
ATOM 4930 C CA . TRP B 1 149 ? 4.456 22.162 15.048 1.00 49.40 166 TRP B CA 1
ATOM 4931 C C . TRP B 1 149 ? 5.546 21.788 14.098 1.00 48.77 166 TRP B C 1
ATOM 4932 O O . TRP B 1 149 ? 6.481 22.564 13.884 1.00 50.95 166 TRP B O 1
ATOM 4943 N N . VAL B 1 150 ? 5.437 20.602 13.504 1.00 45.72 167 VAL B N 1
ATOM 4944 C CA . VAL B 1 150 ? 6.360 20.169 12.465 1.00 44.56 167 VAL B CA 1
ATOM 4945 C C . VAL B 1 150 ? 5.599 20.036 11.148 1.00 43.00 167 VAL B C 1
ATOM 4946 O O . VAL B 1 150 ? 4.594 19.328 11.082 1.00 42.28 167 VAL B O 1
ATOM 4950 N N . THR B 1 151 ? 6.072 20.736 10.109 1.00 41.40 168 THR B N 1
ATOM 4951 C CA . THR B 1 151 ? 5.498 20.619 8.761 1.00 40.76 168 THR B CA 1
ATOM 4952 C C . THR B 1 151 ? 6.303 19.617 7.963 1.00 38.47 168 THR B C 1
ATOM 4953 O O . THR B 1 151 ? 7.525 19.664 7.947 1.00 38.44 168 THR B O 1
ATOM 4957 N N . GLU B 1 152 ? 5.605 18.712 7.295 1.00 36.50 169 GLU B N 1
ATOM 4958 C CA . GLU B 1 152 ? 6.244 17.647 6.544 1.00 34.98 169 GLU B CA 1
ATOM 4959 C C . GLU B 1 152 ? 5.335 17.187 5.415 1.00 32.54 169 GLU B C 1
ATOM 4960 O O . GLU B 1 152 ? 4.142 17.409 5.455 1.00 31.72 169 GLU B O 1
ATOM 4966 N N . GLY B 1 153 ? 5.905 16.570 4.403 1.00 31.22 170 GLY B N 1
ATOM 4967 C CA . GLY B 1 153 ? 5.101 15.890 3.401 1.00 30.55 170 GLY B CA 1
ATOM 4968 C C . GLY B 1 153 ? 4.443 14.691 4.062 1.00 29.15 170 GLY B C 1
ATOM 4969 O O . GLY B 1 153 ? 5.111 13.926 4.763 1.00 28.27 170 GLY B O 1
ATOM 4970 N N . MET B 1 154 ? 3.137 14.537 3.864 1.00 27.92 171 MET B N 1
ATOM 4971 C CA . MET B 1 154 ? 2.396 13.468 4.519 1.00 27.96 171 MET B CA 1
ATOM 4972 C C . MET B 1 154 ? 2.813 12.061 4.006 1.00 27.15 171 MET B C 1
ATOM 4973 O O . MET B 1 154 ? 2.981 11.145 4.799 1.00 27.31 171 MET B O 1
ATOM 4978 N N . TYR B 1 155 ? 2.965 11.904 2.694 1.00 26.06 172 TYR B N 1
ATOM 4979 C CA . TYR B 1 155 ? 3.438 10.615 2.124 1.00 25.82 172 TYR B CA 1
ATOM 4980 C C . TYR B 1 155 ? 4.813 10.265 2.679 1.00 26.69 172 TYR B C 1
ATOM 4981 O O . TYR B 1 155 ? 5.059 9.136 3.083 1.00 27.62 172 TYR B O 1
ATOM 4990 N N . SER B 1 156 ? 5.693 11.255 2.688 1.00 26.76 173 SER B N 1
ATOM 4991 C CA . SER B 1 156 ? 7.031 11.121 3.228 1.00 27.95 173 SER B CA 1
ATOM 4992 C C . SER B 1 156 ? 7.011 10.704 4.719 1.00 27.11 173 SER B C 1
ATOM 4993 O O . SER B 1 156 ? 7.804 9.856 5.149 1.00 27.53 173 SER B O 1
ATOM 4996 N N . PHE B 1 157 ? 6.100 11.301 5.488 1.00 26.96 174 PHE B N 1
ATOM 4997 C CA . PHE B 1 157 ? 5.906 10.942 6.907 1.00 26.73 174 PHE B CA 1
ATOM 4998 C C . PHE B 1 157 ? 5.415 9.486 7.057 1.00 25.98 174 PHE B C 1
ATOM 4999 O O . PHE B 1 157 ? 5.980 8.702 7.837 1.00 25.13 174 PHE B O 1
ATOM 5007 N N . CYS B 1 158 ? 4.373 9.130 6.312 1.00 25.50 175 CYS B N 1
ATOM 5008 C CA . CYS B 1 158 ? 3.822 7.754 6.352 1.00 25.82 175 CYS B CA 1
ATOM 5009 C C . CYS B 1 158 ? 4.843 6.737 5.913 1.00 25.58 175 CYS B C 1
ATOM 5010 O O . CYS B 1 158 ? 4.932 5.654 6.493 1.00 25.36 175 CYS B O 1
ATOM 5013 N N . TYR B 1 159 ? 5.629 7.093 4.890 1.00 25.86 176 TYR B N 1
ATOM 5014 C CA . TYR B 1 159 ? 6.663 6.224 4.372 1.00 25.39 176 TYR B CA 1
ATOM 5015 C C . TYR B 1 159 ? 7.669 5.850 5.472 1.00 25.87 176 TYR B C 1
ATOM 5016 O O . TYR B 1 159 ? 7.941 4.677 5.689 1.00 25.52 176 TYR B O 1
ATOM 5025 N N . ARG B 1 160 ? 8.220 6.839 6.148 1.00 26.11 177 ARG B N 1
ATOM 5026 C CA . ARG B 1 160 ? 9.303 6.558 7.094 1.00 27.49 177 ARG B CA 1
ATOM 5027 C C . ARG B 1 160 ? 8.810 5.859 8.340 1.00 26.74 177 ARG B C 1
ATOM 5028 O O . ARG B 1 160 ? 9.480 4.954 8.840 1.00 27.71 177 ARG B O 1
ATOM 5036 N N . VAL B 1 161 ? 7.627 6.237 8.828 1.00 26.65 178 VAL B N 1
ATOM 5037 C CA . VAL B 1 161 ? 7.051 5.571 9.998 1.00 25.88 178 VAL B CA 1
ATOM 5038 C C . VAL B 1 161 ? 6.667 4.128 9.661 1.00 25.95 178 VAL B C 1
ATOM 5039 O O . VAL B 1 161 ? 7.117 3.205 10.330 1.00 24.89 178 VAL B O 1
ATOM 5043 N N . MET B 1 162 ? 5.857 3.924 8.617 1.00 24.86 179 MET B N 1
ATOM 5044 C CA . MET B 1 162 ? 5.392 2.558 8.298 1.00 24.86 179 MET B CA 1
ATOM 5045 C C . MET B 1 162 ? 6.521 1.670 7.791 1.00 24.01 179 MET B C 1
ATOM 5046 O O . MET B 1 162 ? 6.550 0.483 8.091 1.00 25.45 179 MET B O 1
ATOM 5051 N N . PHE B 1 163 ? 7.460 2.222 7.038 1.00 23.53 180 PHE B N 1
ATOM 5052 C CA . PHE B 1 163 ? 8.577 1.419 6.596 1.00 23.56 180 PHE B CA 1
ATOM 5053 C C . PHE B 1 163 ? 9.386 0.916 7.799 1.00 24.41 180 PHE B C 1
ATOM 5054 O O . PHE B 1 163 ? 9.662 -0.273 7.898 1.00 24.58 180 PHE B O 1
ATOM 5062 N N . GLU B 1 164 ? 9.747 1.812 8.702 1.00 24.95 181 GLU B N 1
ATOM 5063 C CA . GLU B 1 164 ? 10.549 1.421 9.863 1.00 26.52 181 GLU B CA 1
ATOM 5064 C C . GLU B 1 164 ? 9.813 0.389 10.701 1.00 26.46 181 GLU B C 1
ATOM 5065 O O . GLU B 1 164 ? 10.360 -0.662 11.003 1.00 26.26 181 GLU B O 1
ATOM 5071 N N . ALA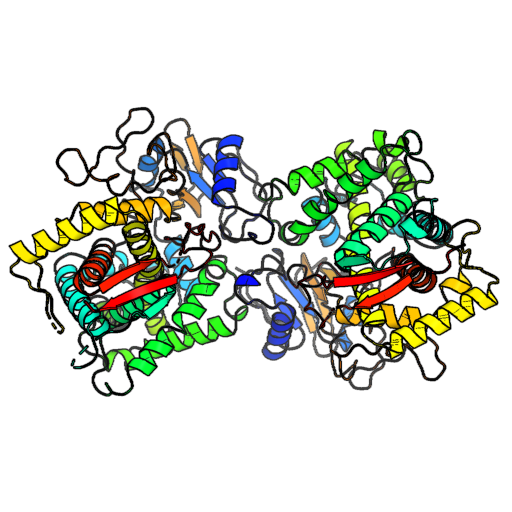 B 1 165 ? 8.560 0.700 11.061 1.00 26.44 182 ALA B N 1
ATOM 5072 C CA . ALA B 1 165 ? 7.731 -0.192 11.887 1.00 25.94 182 ALA B CA 1
ATOM 5073 C C . ALA B 1 165 ? 7.543 -1.546 11.227 1.00 25.93 182 ALA B C 1
ATOM 5074 O O . ALA B 1 165 ? 7.712 -2.603 11.872 1.00 26.01 182 ALA B O 1
ATOM 5076 N N . GLY B 1 166 ? 7.205 -1.528 9.943 1.00 25.31 183 GLY B N 1
ATOM 5077 C CA . GLY B 1 166 ? 6.992 -2.749 9.197 1.00 24.99 183 GLY B CA 1
ATOM 5078 C C . GLY B 1 166 ? 8.240 -3.571 9.002 1.00 25.39 183 GLY B C 1
ATOM 5079 O O . GLY B 1 166 ? 8.186 -4.793 9.082 1.00 26.22 183 GLY B O 1
ATOM 5080 N N . TYR B 1 167 ? 9.369 -2.905 8.730 1.00 25.23 184 TYR B N 1
ATOM 5081 C CA . TYR B 1 167 ? 10.663 -3.592 8.592 1.00 25.98 184 TYR B CA 1
ATOM 5082 C C . TYR B 1 167 ? 11.033 -4.330 9.900 1.00 25.12 184 TYR B C 1
ATOM 5083 O O . TYR B 1 167 ? 11.370 -5.504 9.887 1.00 24.77 184 TYR B O 1
ATOM 5092 N N . LEU B 1 168 ? 10.941 -3.620 11.009 1.00 25.39 185 LEU B N 1
ATOM 5093 C CA . LEU B 1 168 ? 11.345 -4.164 12.312 1.00 24.46 185 LEU B CA 1
ATOM 5094 C C . LEU B 1 168 ? 10.405 -5.264 12.781 1.00 24.22 185 LEU B C 1
ATOM 5095 O O . LEU B 1 168 ? 10.828 -6.206 13.433 1.00 24.93 185 LEU B O 1
ATOM 5100 N N . THR B 1 169 ? 9.132 -5.159 12.412 1.00 24.17 186 THR B N 1
ATOM 5101 C CA . THR B 1 169 ? 8.137 -6.177 12.750 1.00 23.21 186 THR B CA 1
ATOM 5102 C C . THR B 1 169 ? 8.378 -7.451 11.968 1.00 23.56 186 THR B C 1
ATOM 5103 O O . THR B 1 169 ? 8.332 -8.537 12.522 1.00 24.41 186 THR B O 1
ATOM 5107 N N . ILE B 1 170 ? 8.623 -7.319 10.672 1.00 23.18 187 ILE B N 1
ATOM 5108 C CA . ILE B 1 170 ? 8.828 -8.487 9.818 1.00 23.93 187 ILE B CA 1
ATOM 5109 C C . ILE B 1 170 ? 10.246 -9.084 9.979 1.00 23.94 187 ILE B C 1
ATOM 5110 O O . ILE B 1 170 ? 10.395 -10.310 10.050 1.00 25.03 187 ILE B O 1
ATOM 5115 N N . PHE B 1 171 ? 11.266 -8.231 10.047 1.00 24.65 188 PHE B N 1
ATOM 5116 C CA . PHE B 1 171 ? 12.668 -8.706 10.038 1.00 25.87 188 PHE B CA 1
ATOM 5117 C C . PHE B 1 171 ? 13.386 -8.614 11.386 1.00 26.63 188 PHE B C 1
ATOM 5118 O O . PHE B 1 171 ? 14.570 -8.937 11.481 1.00 26.55 188 PHE B O 1
ATOM 5126 N N . GLY B 1 172 ? 12.668 -8.198 12.418 1.00 27.50 189 GLY B N 1
ATOM 5127 C CA . GLY B 1 172 ? 13.244 -8.079 13.729 1.00 28.35 189 GLY B CA 1
ATOM 5128 C C . GLY B 1 172 ? 14.153 -6.877 13.850 1.00 30.48 189 GLY B C 1
ATOM 5129 O O . GLY B 1 172 ? 14.238 -6.041 12.932 1.00 28.89 189 GLY B O 1
ATOM 5130 N N . ARG B 1 173 ? 14.845 -6.795 14.990 1.00 31.11 190 ARG B N 1
ATOM 5131 C CA . ARG B 1 173 ? 15.730 -5.694 15.288 1.00 33.28 190 ARG B CA 1
ATOM 5132 C C . ARG B 1 173 ? 17.134 -6.198 15.564 1.00 33.14 190 ARG B C 1
ATOM 5133 O O . ARG B 1 173 ? 17.317 -7.258 16.142 1.00 32.26 190 ARG B O 1
ATOM 5141 N N . ASP B 1 174 ? 18.121 -5.444 15.133 1.00 34.18 191 ASP B N 1
ATOM 5142 C CA . ASP B 1 174 ? 19.490 -5.705 15.513 1.00 37.09 191 ASP B CA 1
ATOM 5143 C C . ASP B 1 174 ? 19.721 -4.917 16.771 1.00 37.30 191 ASP B C 1
ATOM 5144 O O . ASP B 1 174 ? 19.826 -3.691 16.731 1.00 37.45 191 ASP B O 1
ATOM 5149 N N . LEU B 1 175 ? 19.772 -5.619 17.902 1.00 37.90 192 LEU B N 1
ATOM 5150 C CA . LEU B 1 175 ? 19.915 -4.968 19.216 1.00 38.84 192 LEU B CA 1
ATOM 5151 C C . LEU B 1 175 ? 21.368 -4.949 19.729 1.00 40.23 192 LEU B C 1
ATOM 5152 O O . LEU B 1 175 ? 21.634 -4.442 20.819 1.00 41.92 192 LEU B O 1
ATOM 5157 N N . THR B 1 176 ? 22.297 -5.481 18.934 1.00 41.93 193 THR B N 1
ATOM 5158 C CA . THR B 1 176 ? 23.713 -5.530 19.321 1.00 44.11 193 THR B CA 1
ATOM 5159 C C . THR B 1 176 ? 24.365 -4.181 19.115 1.00 45.12 193 THR B C 1
ATOM 5160 O O . THR B 1 176 ? 25.273 -3.816 19.841 1.00 43.93 193 THR B O 1
ATOM 5164 N N . ARG B 1 177 ? 23.891 -3.443 18.105 1.00 47.72 194 ARG B N 1
ATOM 5165 C CA . ARG B 1 177 ? 24.318 -2.060 17.871 1.00 48.05 194 ARG B CA 1
ATOM 5166 C C . ARG B 1 177 ? 23.088 -1.164 17.690 1.00 48.40 194 ARG B C 1
ATOM 5167 O O . ARG B 1 177 ? 22.752 -0.758 16.568 1.00 45.58 194 ARG B O 1
ATOM 5175 N N . ARG B 1 178 ? 22.408 -0.881 18.804 1.00 48.05 195 ARG B N 1
ATOM 5176 C CA . ARG B 1 178 ? 21.272 0.070 18.819 1.00 48.86 195 ARG B CA 1
ATOM 5177 C C . ARG B 1 178 ? 21.677 1.458 18.333 1.00 47.64 195 ARG B C 1
ATOM 5178 O O . ARG B 1 178 ? 20.883 2.155 17.712 1.00 47.06 195 ARG B O 1
ATOM 5186 N N . ASP B 1 179 ? 22.916 1.848 18.648 1.00 47.37 196 ASP B N 1
ATOM 5187 C CA . ASP B 1 179 ? 23.430 3.205 18.362 1.00 48.31 196 ASP B CA 1
ATOM 5188 C C . ASP B 1 179 ? 23.498 3.573 16.851 1.00 46.19 196 ASP B C 1
ATOM 5189 O O . ASP B 1 179 ? 23.549 4.753 16.504 1.00 45.09 196 ASP B O 1
ATOM 5194 N N . THR B 1 180 ? 23.507 2.569 15.979 1.00 44.54 197 THR B N 1
ATOM 5195 C CA . THR B 1 180 ? 23.614 2.807 14.537 1.00 45.21 197 THR B CA 1
ATOM 5196 C C . THR B 1 180 ? 22.345 2.413 13.753 1.00 44.66 197 THR B C 1
ATOM 5197 O O . THR B 1 180 ? 22.315 2.532 12.517 1.00 42.75 197 THR B O 1
ATOM 5201 N N . GLN B 1 181 ? 21.298 1.961 14.455 1.00 46.03 198 GLN B N 1
ATOM 5202 C CA . GLN B 1 181 ? 20.129 1.358 13.758 1.00 45.69 198 GLN B CA 1
ATOM 5203 C C . GLN B 1 181 ? 19.310 2.354 12.947 1.00 43.57 198 GLN B C 1
ATOM 5204 O O . GLN B 1 181 ? 18.742 1.980 11.927 1.00 41.60 198 GLN B O 1
ATOM 5210 N N . LYS B 1 182 ? 19.260 3.618 13.390 1.00 42.01 199 LYS B N 1
ATOM 5211 C CA . LYS B 1 182 ? 18.593 4.664 12.615 1.00 41.58 199 LYS B CA 1
ATOM 5212 C C . LYS B 1 182 ? 19.311 4.877 11.269 1.00 40.11 199 LYS B C 1
ATOM 5213 O O . LYS B 1 182 ? 18.670 5.089 10.248 1.00 39.61 199 LYS B O 1
ATOM 5216 N N . ALA B 1 183 ? 20.636 4.802 11.286 1.00 37.77 200 ALA B N 1
ATOM 5217 C CA . ALA B 1 183 ? 21.426 4.873 10.062 1.00 36.54 200 ALA B CA 1
ATOM 5218 C C . ALA B 1 183 ? 21.108 3.717 9.135 1.00 35.10 200 ALA B C 1
ATOM 5219 O O . ALA B 1 183 ? 20.922 3.914 7.936 1.00 34.22 200 ALA B O 1
ATOM 5221 N N . HIS B 1 184 ? 21.056 2.510 9.688 1.00 33.61 201 HIS B N 1
ATOM 5222 C CA . HIS B 1 184 ? 20.776 1.309 8.895 1.00 34.16 201 HIS B CA 1
ATOM 5223 C C . HIS B 1 184 ? 19.362 1.336 8.327 1.00 32.90 201 HIS B C 1
ATOM 5224 O O . HIS B 1 184 ? 19.146 0.980 7.164 1.00 30.42 201 HIS B O 1
ATOM 5231 N N . ILE B 1 185 ? 18.407 1.768 9.148 1.00 31.49 202 ILE B N 1
ATOM 5232 C CA . ILE B 1 185 ? 17.020 1.890 8.740 1.00 32.43 202 ILE B CA 1
ATOM 5233 C C . ILE B 1 185 ? 16.869 2.910 7.605 1.00 33.09 202 ILE B C 1
ATOM 5234 O O . ILE B 1 185 ? 16.228 2.622 6.590 1.00 32.91 202 ILE B O 1
ATOM 5237 N N . LEU B 1 186 ? 17.475 4.093 7.774 1.00 33.81 203 LEU B N 1
ATOM 5238 C CA . LEU B 1 186 ? 17.425 5.151 6.736 1.00 32.95 203 LEU B CA 1
ATOM 5239 C C . LEU B 1 186 ? 18.034 4.675 5.394 1.00 32.35 203 LEU B C 1
ATOM 5240 O O . LEU B 1 186 ? 17.520 5.003 4.342 1.00 32.26 203 LEU B O 1
ATOM 5242 N N . ASN B 1 187 ? 19.120 3.898 5.457 1.00 31.69 204 ASN B N 1
ATOM 5243 C CA . ASN B 1 187 ? 19.721 3.303 4.249 1.00 32.60 204 ASN B CA 1
ATOM 5244 C C . ASN B 1 187 ? 18.774 2.317 3.584 1.00 31.68 204 ASN B C 1
ATOM 5245 O O . ASN B 1 187 ? 18.588 2.353 2.360 1.00 29.55 204 ASN B O 1
ATOM 5250 N N . ASN B 1 188 ? 18.175 1.435 4.395 1.00 30.25 205 ASN B N 1
ATOM 5251 C CA . ASN B 1 188 ? 17.190 0.468 3.894 1.00 30.83 205 ASN B CA 1
ATOM 5252 C C . ASN B 1 188 ? 16.000 1.164 3.275 1.00 29.60 205 ASN B C 1
ATOM 5253 O O . ASN B 1 188 ? 15.504 0.745 2.239 1.00 28.07 205 ASN B O 1
ATOM 5258 N N . LEU B 1 189 ? 15.543 2.230 3.929 1.00 28.63 206 LEU B N 1
ATOM 5259 C CA . LEU B 1 189 ? 14.407 3.003 3.455 1.00 29.05 206 LEU B CA 1
ATOM 5260 C C . LEU B 1 189 ? 14.725 3.618 2.110 1.00 28.74 206 LEU B C 1
ATOM 5261 O O . LEU B 1 189 ? 13.934 3.490 1.153 1.00 29.65 206 LEU B O 1
ATOM 5266 N N . ASP B 1 190 ? 15.878 4.286 2.023 1.00 28.15 207 ASP B N 1
ATOM 5267 C CA A ASP B 1 190 ? 16.310 4.926 0.778 0.50 28.20 207 ASP B CA 1
ATOM 5268 C CA B ASP B 1 190 ? 16.282 4.933 0.787 0.50 28.09 207 ASP B CA 1
ATOM 5269 C C . ASP B 1 190 ? 16.444 3.911 -0.338 1.00 27.07 207 ASP B C 1
ATOM 5270 O O . ASP B 1 190 ? 16.001 4.152 -1.477 1.00 26.59 207 ASP B O 1
ATOM 5279 N N . ASN B 1 191 ? 17.070 2.778 -0.027 1.00 25.33 208 ASN B N 1
ATOM 5280 C CA . ASN B 1 191 ? 17.276 1.750 -1.023 1.00 25.06 208 ASN B CA 1
ATOM 5281 C C . ASN B 1 191 ? 15.977 1.169 -1.509 1.00 23.54 208 ASN B C 1
ATOM 5282 O O . ASN B 1 191 ? 15.833 0.902 -2.696 1.00 22.23 208 ASN B O 1
ATOM 5287 N N . PHE B 1 192 ? 15.030 0.957 -0.595 1.00 23.20 209 PHE B N 1
ATOM 5288 C CA . PHE B 1 192 ? 13.739 0.413 -0.988 1.00 22.82 209 PHE B CA 1
ATOM 5289 C C . PHE B 1 192 ? 12.990 1.387 -1.908 1.00 23.52 209 PHE B C 1
ATOM 5290 O O . PHE B 1 192 ? 12.395 0.961 -2.881 1.00 23.40 209 PHE B O 1
ATOM 5298 N N . LYS B 1 193 ? 13.036 2.700 -1.587 1.00 25.24 210 LYS B N 1
ATOM 5299 C CA . LYS B 1 193 ? 12.429 3.744 -2.450 1.00 26.54 210 LYS B CA 1
ATOM 5300 C C . LYS B 1 193 ? 12.965 3.690 -3.866 1.00 26.04 210 LYS B C 1
ATOM 5301 O O . LYS B 1 193 ? 12.198 3.768 -4.835 1.00 24.67 210 LYS B O 1
ATOM 5307 N N . GLN B 1 194 ? 14.294 3.576 -3.984 1.00 25.95 211 GLN B N 1
ATOM 5308 C CA . GLN B 1 194 ? 14.958 3.567 -5.284 1.00 26.83 211 GLN B CA 1
ATOM 5309 C C . GLN B 1 194 ? 14.616 2.311 -6.060 1.00 25.42 211 GLN B C 1
ATOM 5310 O O . GLN B 1 194 ? 14.409 2.378 -7.274 1.00 25.26 211 GLN B O 1
ATOM 5316 N N . PHE B 1 195 ? 14.533 1.165 -5.369 1.00 23.46 212 PHE B N 1
ATOM 5317 C CA . PHE B 1 195 ? 14.187 -0.101 -6.031 1.00 23.59 212 PHE B CA 1
ATOM 5318 C C . PHE B 1 195 ? 12.719 -0.105 -6.470 1.00 23.71 212 PHE B C 1
ATOM 5319 O O . PHE B 1 195 ? 12.406 -0.401 -7.631 1.00 24.25 212 PHE B O 1
ATOM 5327 N N . ASP B 1 196 ? 11.826 0.233 -5.541 1.00 22.94 213 ASP B N 1
ATOM 5328 C CA . ASP B 1 196 ? 10.404 0.220 -5.817 1.00 22.95 213 ASP B CA 1
ATOM 5329 C C . ASP B 1 196 ? 10.049 1.213 -6.929 1.00 23.57 213 ASP B C 1
ATOM 5330 O O . ASP B 1 196 ? 9.133 0.972 -7.689 1.00 23.92 213 ASP B O 1
ATOM 5335 N N . LYS B 1 197 ? 10.793 2.322 -7.032 1.00 24.10 214 LYS B N 1
ATOM 5336 C CA . LYS B 1 197 ? 10.506 3.331 -8.077 1.00 24.97 214 LYS B CA 1
ATOM 5337 C C . LYS B 1 197 ? 10.451 2.705 -9.467 1.00 24.58 214 LYS B C 1
ATOM 5338 O O . LYS B 1 197 ? 9.589 3.052 -10.269 1.00 25.39 214 LYS B O 1
ATOM 5342 N N . VAL B 1 198 ? 11.364 1.774 -9.747 1.00 23.74 215 VAL B N 1
ATOM 5343 C CA . VAL B 1 198 ? 11.481 1.187 -11.116 1.00 23.05 215 VAL B CA 1
ATOM 5344 C C . VAL B 1 198 ? 10.652 -0.079 -11.289 1.00 22.70 215 VAL B C 1
ATOM 5345 O O . VAL B 1 198 ? 10.586 -0.625 -12.392 1.00 23.12 215 VAL B O 1
ATOM 5349 N N . PHE B 1 199 ? 9.979 -0.517 -10.202 1.00 22.25 216 PHE B N 1
ATOM 5350 C CA . PHE B 1 199 ? 9.198 -1.766 -10.212 1.00 21.93 216 PHE B CA 1
ATOM 5351 C C . PHE B 1 199 ? 8.224 -1.891 -11.404 1.00 21.53 216 PHE B C 1
ATOM 5352 O O . PHE B 1 199 ? 8.141 -2.955 -12.007 1.00 22.83 216 PHE B O 1
ATOM 5360 N N . PRO B 1 200 ? 7.499 -0.809 -11.759 1.00 20.74 217 PRO B N 1
ATOM 5361 C CA . PRO B 1 200 ? 6.597 -0.970 -12.925 1.00 21.13 217 PRO B CA 1
ATOM 5362 C C . PRO B 1 200 ? 7.309 -1.419 -14.190 1.00 20.85 217 PRO B C 1
ATOM 5363 O O . PRO B 1 200 ? 6.782 -2.238 -14.939 1.00 21.92 217 PRO B O 1
ATOM 5367 N N . ALA B 1 201 ? 8.494 -0.865 -14.426 1.00 21.57 218 ALA B N 1
ATOM 5368 C CA . ALA B 1 201 ? 9.339 -1.249 -15.559 1.00 21.99 218 ALA B CA 1
ATOM 5369 C C . ALA B 1 201 ? 9.803 -2.727 -15.480 1.00 22.42 218 ALA B C 1
ATOM 5370 O O . ALA B 1 201 ? 9.875 -3.418 -16.490 1.00 21.60 218 ALA B O 1
ATOM 5372 N N . LEU B 1 202 ? 10.150 -3.175 -14.278 1.00 22.72 219 LEU B N 1
ATOM 5373 C CA . LEU B 1 202 ? 10.677 -4.529 -14.088 1.00 23.28 219 LEU B CA 1
ATOM 5374 C C . LEU B 1 202 ? 9.644 -5.571 -14.382 1.00 24.43 219 LEU B C 1
ATOM 5375 O O . LEU B 1 202 ? 9.961 -6.629 -14.949 1.00 24.92 219 LEU B O 1
ATOM 5380 N N . VAL B 1 203 ? 8.399 -5.295 -14.002 1.00 25.53 220 VAL B N 1
ATOM 5381 C CA A VAL B 1 203 ? 7.326 -6.252 -14.287 0.50 26.15 220 VAL B CA 1
ATOM 5382 C CA B VAL B 1 203 ? 7.267 -6.183 -14.279 0.50 26.13 220 VAL B CA 1
ATOM 5383 C C . VAL B 1 203 ? 7.027 -6.311 -15.807 1.00 26.40 220 VAL B C 1
ATOM 5384 O O . VAL B 1 203 ? 6.516 -7.299 -16.279 1.00 28.12 220 VAL B O 1
ATOM 5391 N N . ALA B 1 204 ? 7.407 -5.262 -16.558 1.00 26.62 221 ALA B N 1
ATOM 5392 C CA . ALA B 1 204 ? 7.311 -5.253 -18.042 1.00 26.02 221 ALA B CA 1
ATOM 5393 C C . ALA B 1 204 ? 8.411 -6.095 -18.736 1.00 26.07 221 ALA B C 1
ATOM 5394 O O . ALA B 1 204 ? 8.329 -6.354 -19.920 1.00 26.83 221 ALA B O 1
ATOM 5396 N N . GLY B 1 205 ? 9.446 -6.481 -17.988 1.00 26.33 222 GLY B N 1
ATOM 5397 C CA . GLY B 1 205 ? 10.570 -7.229 -18.535 1.00 25.63 222 GLY B CA 1
ATOM 5398 C C . GLY B 1 205 ? 11.741 -6.347 -18.906 1.00 25.68 222 GLY B C 1
ATOM 5399 O O . GLY B 1 205 ? 12.701 -6.819 -19.499 1.00 24.40 222 GLY B O 1
ATOM 5400 N N . LEU B 1 206 ? 11.673 -5.048 -18.561 1.00 25.75 223 LEU B N 1
ATOM 5401 C CA . LEU B 1 206 ? 12.822 -4.169 -18.759 1.00 26.64 223 LEU B CA 1
ATOM 5402 C C . LEU B 1 206 ? 13.925 -4.600 -17.799 1.00 27.70 223 LEU B C 1
ATOM 5403 O O . LEU B 1 206 ? 13.646 -4.938 -16.665 1.00 28.42 223 LEU B O 1
ATOM 5408 N N . PRO B 1 207 ? 15.187 -4.604 -18.268 1.00 27.21 224 PRO B N 1
ATOM 5409 C CA . PRO B 1 207 ? 16.311 -5.060 -17.426 1.00 26.92 224 PRO B CA 1
ATOM 5410 C C . PRO B 1 207 ? 16.628 -4.089 -16.355 1.00 26.98 224 PRO B C 1
ATOM 5411 O O . PRO B 1 207 ? 16.649 -2.897 -16.608 1.00 27.49 224 PRO B O 1
ATOM 5415 N N . ILE B 1 208 ? 16.893 -4.581 -15.148 1.00 27.57 225 ILE B N 1
ATOM 5416 C CA . ILE B 1 208 ? 17.193 -3.702 -14.018 1.00 27.79 225 ILE B CA 1
ATOM 5417 C C . ILE B 1 208 ? 18.518 -2.925 -14.213 1.00 27.79 225 ILE B C 1
ATOM 5418 O O . ILE B 1 208 ? 18.668 -1.830 -13.702 1.00 27.15 225 ILE B O 1
ATOM 5423 N N . HIS B 1 209 ? 19.456 -3.484 -14.973 1.00 30.52 226 HIS B N 1
ATOM 5424 C CA . HIS B 1 209 ? 20.730 -2.754 -15.264 1.00 33.52 226 HIS B CA 1
ATOM 5425 C C . HIS B 1 209 ? 20.531 -1.526 -16.184 1.00 32.19 226 HIS B C 1
ATOM 5426 O O . HIS B 1 209 ? 21.456 -0.763 -16.413 1.00 32.70 226 HIS B O 1
ATOM 5433 N N . MET B 1 210 ? 19.303 -1.342 -16.682 1.00 30.32 227 MET B N 1
ATOM 5434 C CA . MET B 1 210 ? 18.886 -0.107 -17.314 1.00 30.19 227 MET B CA 1
ATOM 5435 C C . MET B 1 210 ? 18.751 1.010 -16.271 1.00 27.95 227 MET B C 1
ATOM 5436 O O . MET B 1 210 ? 18.706 2.176 -16.615 1.00 26.46 227 MET B O 1
ATOM 5441 N N . PHE B 1 211 ? 18.675 0.619 -14.994 1.00 26.86 228 PHE B N 1
ATOM 5442 C CA . PHE B 1 211 ? 18.477 1.541 -13.884 1.00 26.64 228 PHE B CA 1
ATOM 5443 C C . PHE B 1 211 ? 19.586 1.287 -12.869 1.00 28.51 228 PHE B C 1
ATOM 5444 O O . PHE B 1 211 ? 19.417 0.500 -11.905 1.00 27.05 228 PHE B O 1
ATOM 5452 N N . ARG B 1 212 ? 20.726 1.938 -13.090 1.00 29.52 229 ARG B N 1
ATOM 5453 C CA . ARG B 1 212 ? 21.938 1.671 -12.306 1.00 30.46 229 ARG B CA 1
ATOM 5454 C C . ARG B 1 212 ? 21.706 1.877 -10.823 1.00 29.29 229 ARG B C 1
ATOM 5455 O O . ARG B 1 212 ? 22.018 1.006 -10.025 1.00 30.15 229 ARG B O 1
ATOM 5459 N N . THR B 1 213 ? 21.169 3.035 -10.456 1.00 28.65 230 THR B N 1
ATOM 5460 C CA . THR B 1 213 ? 20.879 3.352 -9.042 1.00 29.25 230 THR B CA 1
ATOM 5461 C C . THR B 1 213 ? 19.947 2.321 -8.409 1.00 27.48 230 THR B C 1
ATOM 5462 O O . THR B 1 213 ? 20.196 1.846 -7.299 1.00 27.33 230 THR B O 1
ATOM 5466 N N . ALA B 1 214 ? 18.884 1.968 -9.125 1.00 25.71 231 ALA B N 1
ATOM 5467 C CA . ALA B 1 214 ? 17.897 1.040 -8.625 1.00 24.37 231 ALA B CA 1
ATOM 5468 C C . ALA B 1 214 ? 18.469 -0.363 -8.490 1.00 24.36 231 ALA B C 1
ATOM 5469 O O . ALA B 1 214 ? 18.127 -1.085 -7.539 1.00 22.36 231 ALA B O 1
ATOM 5471 N N . HIS B 1 215 ? 19.337 -0.746 -9.436 1.00 23.74 232 HIS B N 1
ATOM 5472 C CA . HIS B 1 215 ? 19.986 -2.045 -9.408 1.00 24.26 232 HIS B CA 1
ATOM 5473 C C . HIS B 1 215 ? 20.873 -2.160 -8.185 1.00 24.52 232 HIS B C 1
ATOM 5474 O O . HIS B 1 215 ? 20.781 -3.133 -7.434 1.00 24.32 232 HIS B O 1
ATOM 5481 N N . ASN B 1 216 ? 21.719 -1.156 -7.975 1.00 25.41 233 ASN B N 1
ATOM 5482 C CA . ASN B 1 216 ? 22.596 -1.112 -6.801 1.00 25.62 233 ASN B CA 1
ATOM 5483 C C . ASN B 1 216 ? 21.804 -1.157 -5.502 1.00 25.46 233 ASN B C 1
ATOM 5484 O O . ASN B 1 216 ? 22.205 -1.800 -4.559 1.00 24.89 233 ASN B O 1
ATOM 5489 N N . ALA B 1 217 ? 20.677 -0.428 -5.472 1.00 25.92 234 ALA B N 1
ATOM 5490 C CA . ALA B 1 217 ? 19.760 -0.402 -4.324 1.00 25.15 234 ALA B CA 1
ATOM 5491 C C . ALA B 1 217 ? 19.143 -1.763 -4.041 1.00 25.11 234 ALA B C 1
ATOM 5492 O O . ALA B 1 217 ? 19.102 -2.189 -2.901 1.00 24.85 234 ALA B O 1
ATOM 5494 N N . ARG B 1 218 ? 18.657 -2.442 -5.078 1.00 24.51 235 ARG B N 1
ATOM 5495 C CA . ARG B 1 218 ? 18.096 -3.791 -4.907 1.00 24.86 235 ARG B CA 1
ATOM 5496 C C . ARG B 1 218 ? 19.121 -4.787 -4.316 1.00 25.40 235 ARG B C 1
ATOM 5497 O O . ARG B 1 218 ? 18.782 -5.617 -3.478 1.00 25.12 235 ARG B O 1
ATOM 5505 N N . GLU B 1 219 ? 20.366 -4.704 -4.762 1.00 24.93 236 GLU B N 1
ATOM 5506 C CA . GLU B 1 219 ? 21.387 -5.648 -4.317 1.00 24.59 236 GLU B CA 1
ATOM 5507 C C . GLU B 1 219 ? 21.923 -5.309 -2.917 1.00 24.26 236 GLU B C 1
ATOM 5508 O O . GLU B 1 219 ? 22.257 -6.190 -2.178 1.00 23.92 236 GLU B O 1
ATOM 5514 N N . LYS B 1 220 ? 21.950 -4.028 -2.559 1.00 24.30 237 LYS B N 1
ATOM 5515 C CA . LYS B 1 220 ? 22.293 -3.619 -1.186 1.00 26.03 237 LYS B CA 1
ATOM 5516 C C . LYS B 1 220 ? 21.203 -4.024 -0.196 1.00 26.43 237 LYS B C 1
ATOM 5517 O O . LYS B 1 220 ? 21.497 -4.372 0.929 1.00 26.74 237 LYS B O 1
ATOM 5522 N N . LEU B 1 221 ? 19.943 -3.956 -0.623 1.00 26.18 238 LEU B N 1
ATOM 5523 C CA . LEU B 1 221 ? 18.830 -4.506 0.172 1.00 26.91 238 LEU B CA 1
ATOM 5524 C C . LEU B 1 221 ? 18.991 -5.998 0.363 1.00 26.13 238 LEU B C 1
ATOM 5525 O O . LEU B 1 221 ? 18.882 -6.479 1.478 1.00 26.93 238 LEU B O 1
ATOM 5530 N N . ALA B 1 222 ? 19.249 -6.726 -0.732 1.00 25.46 239 ALA B N 1
ATOM 5531 C CA . ALA B 1 222 ? 19.450 -8.197 -0.670 1.00 25.67 239 ALA B CA 1
ATOM 5532 C C . ALA B 1 222 ? 20.584 -8.553 0.284 1.00 26.62 239 ALA B C 1
ATOM 5533 O O . ALA B 1 222 ? 20.473 -9.484 1.058 1.00 26.16 239 ALA B O 1
ATOM 5535 N N . GLU B 1 223 ? 21.672 -7.784 0.216 1.00 27.72 240 GLU B N 1
ATOM 5536 C CA . GLU B 1 223 ? 22.832 -7.997 1.079 1.00 28.51 240 GLU B CA 1
ATOM 5537 C C . GLU B 1 223 ? 22.421 -7.941 2.564 1.00 28.31 240 GLU B C 1
ATOM 5538 O O . GLU B 1 223 ? 22.800 -8.797 3.343 1.00 28.22 240 GLU B O 1
ATOM 5544 N N . SER B 1 224 ? 21.628 -6.942 2.932 1.00 27.75 241 SER B N 1
ATOM 5545 C CA . SER B 1 224 ? 21.156 -6.798 4.315 1.00 28.65 241 SER B CA 1
ATOM 5546 C C . SER B 1 224 ? 20.199 -7.938 4.765 1.00 28.04 241 SER B C 1
ATOM 5547 O O . SER B 1 224 ? 19.978 -8.114 5.943 1.00 27.13 241 SER B O 1
ATOM 5550 N N . LEU B 1 225 ? 19.654 -8.700 3.810 1.00 26.93 242 LEU B N 1
ATOM 5551 C CA . LEU B 1 225 ? 18.666 -9.767 4.108 1.00 26.57 242 LEU B CA 1
ATOM 5552 C C . LEU B 1 225 ? 19.233 -11.161 3.918 1.00 26.84 242 LEU B C 1
ATOM 5553 O O . LEU B 1 225 ? 18.500 -12.127 3.929 1.00 26.41 242 LEU B O 1
ATOM 5558 N N . ARG B 1 226 ? 20.554 -11.255 3.713 1.00 27.88 243 ARG B N 1
ATOM 5559 C CA . ARG B 1 226 ? 21.242 -12.533 3.732 1.00 28.71 243 ARG B CA 1
ATOM 5560 C C . ARG B 1 226 ? 21.030 -13.142 5.094 1.00 28.07 243 ARG B C 1
ATOM 5561 O O . ARG B 1 226 ? 20.930 -12.423 6.092 1.00 27.09 243 ARG B O 1
ATOM 5569 N N . HIS B 1 227 ? 20.957 -14.460 5.128 1.00 28.86 244 HIS B N 1
ATOM 5570 C CA . HIS B 1 227 ? 20.749 -15.203 6.358 1.00 29.81 244 HIS B CA 1
ATOM 5571 C C . HIS B 1 227 ? 21.772 -14.847 7.416 1.00 30.10 244 HIS B C 1
ATOM 5572 O O . HIS B 1 227 ? 21.426 -14.699 8.583 1.00 31.07 244 HIS B O 1
ATOM 5579 N N . GLU B 1 228 ? 23.032 -14.693 7.015 1.00 30.14 245 GLU B N 1
ATOM 5580 C CA . GLU B 1 228 ? 24.100 -14.288 7.955 1.00 30.07 245 GLU B CA 1
ATOM 5581 C C . GLU B 1 228 ? 23.743 -12.994 8.706 1.00 30.31 245 GLU B C 1
ATOM 5582 O O . GLU B 1 228 ? 24.039 -12.853 9.906 1.00 29.57 245 GLU B O 1
ATOM 5584 N N . ASN B 1 229 ? 23.103 -12.058 8.001 1.00 29.45 246 ASN B N 1
ATOM 5585 C CA . ASN B 1 229 ? 22.717 -10.761 8.590 1.00 29.20 246 ASN B CA 1
ATOM 5586 C C . ASN B 1 229 ? 21.378 -10.821 9.348 1.00 29.15 246 ASN B C 1
ATOM 5587 O O . ASN B 1 229 ? 21.195 -10.115 10.340 1.00 30.06 246 ASN B O 1
ATOM 5592 N N . LEU B 1 230 ? 20.454 -11.654 8.874 1.00 28.52 247 LEU B N 1
ATOM 5593 C CA . LEU B 1 230 ? 19.176 -11.884 9.569 1.00 29.72 247 LEU B CA 1
ATOM 5594 C C . LEU B 1 230 ? 19.378 -12.612 10.923 1.00 31.58 247 LEU B C 1
ATOM 5595 O O . LEU B 1 230 ? 18.709 -12.304 11.900 1.00 30.88 247 LEU B O 1
ATOM 5600 N N . GLN B 1 231 ? 20.314 -13.560 10.950 1.00 33.45 248 GLN B N 1
ATOM 5601 C CA . GLN B 1 231 ? 20.669 -14.300 12.173 1.00 35.67 248 GLN B CA 1
ATOM 5602 C C . GLN B 1 231 ? 21.196 -13.397 13.304 1.00 35.30 248 GLN B C 1
ATOM 5603 O O . GLN B 1 231 ? 21.226 -13.812 14.440 1.00 36.84 248 GLN B O 1
ATOM 5609 N N . LYS B 1 232 ? 21.623 -12.170 12.973 1.00 34.43 249 LYS B N 1
ATOM 5610 C CA . LYS B 1 232 ? 22.049 -11.183 13.979 1.00 34.02 249 LYS B CA 1
ATOM 5611 C C . LYS B 1 232 ? 20.858 -10.486 14.688 1.00 33.91 249 LYS B C 1
ATOM 5612 O O . LYS B 1 232 ? 21.049 -9.771 15.678 1.00 33.51 249 LYS B O 1
ATOM 5616 N N . ARG B 1 233 ? 19.640 -10.698 14.175 1.00 32.68 250 ARG B N 1
ATOM 5617 C CA . ARG B 1 233 ? 18.475 -9.922 14.590 1.00 30.89 250 ARG B CA 1
ATOM 5618 C C . ARG B 1 233 ? 17.592 -10.701 15.538 1.00 30.60 250 ARG B C 1
ATOM 5619 O O . ARG B 1 233 ? 17.617 -11.938 15.563 1.00 30.27 250 ARG B O 1
ATOM 5627 N N . GLU B 1 234 ? 16.805 -9.972 16.305 1.00 30.29 251 GLU B N 1
ATOM 5628 C CA . GLU B 1 234 ? 15.940 -10.559 17.311 1.00 32.48 251 GLU B CA 1
ATOM 5629 C C . GLU B 1 234 ? 14.512 -10.158 17.099 1.00 31.07 251 GLU B C 1
ATOM 5630 O O . GLU B 1 234 ? 14.234 -9.108 16.497 1.00 29.34 251 GLU B O 1
ATOM 5636 N N . SER B 1 235 ? 13.605 -11.002 17.615 1.00 30.39 252 SER B N 1
ATOM 5637 C CA A SER B 1 235 ? 12.180 -10.766 17.511 0.50 30.25 252 SER B CA 1
ATOM 5638 C CA B SER B 1 235 ? 12.161 -10.785 17.493 0.50 30.15 252 SER B CA 1
ATOM 5639 C C . SER B 1 235 ? 11.760 -10.751 16.022 1.00 29.48 252 SER B C 1
ATOM 5640 O O . SER B 1 235 ? 10.958 -9.914 15.593 1.00 31.66 252 SER B O 1
ATOM 5645 N N . ILE B 1 236 ? 12.317 -11.680 15.253 1.00 29.15 253 ILE B N 1
ATOM 5646 C CA . ILE B 1 236 ? 12.019 -11.797 13.832 1.00 28.32 253 ILE B CA 1
ATOM 5647 C C . ILE B 1 236 ? 10.621 -12.410 13.716 1.00 27.44 253 ILE B C 1
ATOM 5648 O O . ILE B 1 236 ? 10.241 -13.210 14.540 1.00 27.52 253 ILE B O 1
ATOM 5653 N N . SER B 1 237 ? 9.868 -12.031 12.681 1.00 26.40 254 SER B N 1
ATOM 5654 C CA . SER B 1 237 ? 8.533 -12.586 12.475 1.00 25.64 254 SER B CA 1
ATOM 5655 C C . SER B 1 237 ? 8.627 -14.082 12.238 1.00 26.19 254 SER B C 1
ATOM 5656 O O . SER B 1 237 ? 9.660 -14.582 11.772 1.00 25.05 254 SER B O 1
ATOM 5659 N N . GLU B 1 238 ? 7.548 -14.807 12.559 1.00 26.94 255 GLU B N 1
ATOM 5660 C CA A GLU B 1 238 ? 7.503 -16.264 12.285 0.50 27.16 255 GLU B CA 1
ATOM 5661 C CA B GLU B 1 238 ? 7.488 -16.243 12.308 0.50 27.05 255 GLU B CA 1
ATOM 5662 C C . GLU B 1 238 ? 7.564 -16.493 10.788 1.00 26.68 255 GLU B C 1
ATOM 5663 O O . GLU B 1 238 ? 8.105 -17.476 10.343 1.00 28.46 255 GLU B O 1
ATOM 5674 N N . LEU B 1 239 ? 6.997 -15.561 10.008 1.00 26.63 256 LEU B N 1
ATOM 5675 C CA . LEU B 1 239 ? 7.068 -15.620 8.525 1.00 25.72 256 LEU B CA 1
ATOM 5676 C C . LEU B 1 239 ? 8.525 -15.759 8.035 1.00 24.44 256 LEU B C 1
ATOM 5677 O O . LEU B 1 239 ? 8.868 -16.735 7.367 1.00 23.43 256 LEU B O 1
ATOM 5682 N N . ILE B 1 240 ? 9.372 -14.803 8.398 1.00 24.04 257 ILE B N 1
ATOM 5683 C CA . ILE B 1 240 ? 10.771 -14.824 7.956 1.00 23.97 257 ILE B CA 1
ATOM 5684 C C . ILE B 1 240 ? 11.559 -16.003 8.594 1.00 24.49 257 ILE B C 1
ATOM 5685 O O . ILE B 1 240 ? 12.351 -16.656 7.911 1.00 24.41 257 ILE B O 1
ATOM 5690 N N . SER B 1 241 ? 11.307 -16.306 9.864 1.00 25.68 258 SER B N 1
ATOM 5691 C CA . SER B 1 241 ? 11.979 -17.474 10.505 1.00 26.86 258 SER B CA 1
ATOM 5692 C C . SER B 1 241 ? 11.671 -18.759 9.777 1.00 26.59 258 SER B C 1
ATOM 5693 O O . SER B 1 241 ? 12.565 -19.519 9.483 1.00 26.91 258 SER B O 1
ATOM 5696 N N . LEU B 1 242 ? 10.394 -18.987 9.462 1.00 26.85 259 LEU B N 1
ATOM 5697 C CA . LEU B 1 242 ? 9.996 -20.191 8.721 1.00 26.61 259 LEU B CA 1
ATOM 5698 C C . LEU B 1 242 ? 10.533 -20.155 7.294 1.00 27.13 259 LEU B C 1
ATOM 5699 O O . LEU B 1 242 ? 11.005 -21.167 6.783 1.00 27.96 259 LEU B O 1
ATOM 5704 N N . ARG B 1 243 ? 10.446 -18.986 6.639 1.00 26.91 260 ARG B N 1
ATOM 5705 C CA . ARG B 1 243 ? 10.990 -18.827 5.265 1.00 26.08 260 ARG B CA 1
ATOM 5706 C C . ARG B 1 243 ? 12.468 -19.145 5.232 1.00 25.85 260 ARG B C 1
ATOM 5707 O O . ARG B 1 243 ? 12.920 -19.801 4.327 1.00 25.47 260 ARG B O 1
ATOM 5715 N N . MET B 1 244 ? 13.216 -18.674 6.236 1.00 27.31 261 MET B N 1
ATOM 5716 C CA . MET B 1 244 ? 14.662 -19.016 6.357 1.00 29.00 261 MET B CA 1
ATOM 5717 C C . MET B 1 244 ? 14.857 -20.531 6.464 1.00 29.48 261 MET B C 1
ATOM 5718 O O . MET B 1 244 ? 15.657 -21.120 5.739 1.00 30.05 261 MET B O 1
ATOM 5723 N N . PHE B 1 245 ? 14.104 -21.147 7.364 1.00 30.49 262 PHE B N 1
ATOM 5724 C CA . PHE B 1 245 ? 14.123 -22.595 7.544 1.00 30.29 262 PHE B CA 1
ATOM 5725 C C . PHE B 1 245 ? 13.794 -23.349 6.259 1.00 30.29 262 PHE B C 1
ATOM 5726 O O . PHE B 1 245 ? 14.478 -24.320 5.918 1.00 30.77 262 PHE B O 1
ATOM 5734 N N . LEU B 1 246 ? 12.754 -22.909 5.540 1.00 29.51 263 LEU B N 1
ATOM 5735 C CA . LEU B 1 246 ? 12.325 -23.593 4.330 1.00 29.41 263 LEU B CA 1
ATOM 5736 C C . LEU B 1 246 ? 13.256 -23.335 3.152 1.00 29.69 263 LEU B C 1
ATOM 5737 O O . LEU B 1 246 ? 13.417 -24.199 2.288 1.00 30.62 263 LEU B O 1
ATOM 5742 N N . ASN B 1 247 ? 13.863 -22.142 3.099 1.00 29.06 264 ASN B N 1
ATOM 5743 C CA . ASN B 1 247 ? 14.975 -21.909 2.175 1.00 27.90 264 ASN B CA 1
ATOM 5744 C C . ASN B 1 247 ? 16.047 -22.994 2.355 1.00 28.96 264 ASN B C 1
ATOM 5745 O O . ASN B 1 247 ? 16.482 -23.610 1.396 1.00 29.19 264 ASN B O 1
ATOM 5750 N N . ASP B 1 248 ? 16.439 -23.219 3.610 1.00 30.22 265 ASP B N 1
ATOM 5751 C CA . ASP B 1 248 ? 17.532 -24.130 3.947 1.00 31.66 265 ASP B CA 1
ATOM 5752 C C . ASP B 1 248 ? 17.211 -25.618 3.751 1.00 33.17 265 ASP B C 1
ATOM 5753 O O . ASP B 1 248 ? 18.069 -26.371 3.333 1.00 35.44 265 ASP B O 1
ATOM 5758 N N . THR B 1 249 ? 15.981 -26.024 4.048 1.00 34.23 266 THR B N 1
ATOM 5759 C CA . THR B 1 249 ? 15.603 -27.458 4.052 1.00 34.33 266 THR B CA 1
ATOM 5760 C C . THR B 1 249 ? 14.852 -27.916 2.806 1.00 35.40 266 THR B C 1
ATOM 5761 O O . THR B 1 249 ? 14.884 -29.106 2.468 1.00 37.30 266 THR B O 1
ATOM 5765 N N . LEU B 1 250 ? 14.164 -26.997 2.124 1.00 34.66 267 LEU B N 1
ATOM 5766 C CA . LEU B 1 250 ? 13.328 -27.374 0.975 1.00 34.22 267 LEU B CA 1
ATOM 5767 C C . LEU B 1 250 ? 13.809 -26.848 -0.374 1.00 35.09 267 LEU B C 1
ATOM 5768 O O . LEU B 1 250 ? 13.266 -27.243 -1.403 1.00 36.31 267 LEU B O 1
ATOM 5773 N N . SER B 1 251 ? 14.817 -25.958 -0.389 1.00 35.31 268 SER B N 1
ATOM 5774 C CA . SER B 1 251 ? 15.274 -25.351 -1.646 1.00 34.48 268 SER B CA 1
ATOM 5775 C C . SER B 1 251 ? 16.746 -25.600 -1.920 1.00 35.98 268 SER B C 1
ATOM 5776 O O . SER B 1 251 ? 17.522 -25.910 -1.005 1.00 36.74 268 SER B O 1
ATOM 5779 N N . THR B 1 252 ? 17.128 -25.447 -3.179 1.00 36.48 269 THR B N 1
ATOM 5780 C CA . THR B 1 252 ? 18.530 -25.495 -3.576 1.00 37.74 269 THR B CA 1
ATOM 5781 C C . THR B 1 252 ? 18.995 -24.111 -4.019 1.00 36.37 269 THR B C 1
ATOM 5782 O O . THR B 1 252 ? 19.855 -23.989 -4.892 1.00 36.39 269 THR B O 1
ATOM 5786 N N . PHE B 1 253 ? 18.419 -23.064 -3.408 1.00 35.90 270 PHE B N 1
ATOM 5787 C CA . PHE B 1 253 ? 18.818 -21.675 -3.703 1.00 35.91 270 PHE B CA 1
ATOM 5788 C C . PHE B 1 253 ? 20.189 -21.377 -3.110 1.00 35.44 270 PHE B C 1
ATOM 5789 O O . PHE B 1 253 ? 20.545 -21.919 -2.090 1.00 34.13 270 PHE B O 1
ATOM 5797 N N . ASP B 1 254 ? 20.960 -20.515 -3.768 1.00 35.96 271 ASP B N 1
ATOM 5798 C CA . ASP B 1 254 ? 22.234 -20.064 -3.190 1.00 35.71 271 ASP B CA 1
ATOM 5799 C C . ASP B 1 254 ? 21.962 -18.945 -2.199 1.00 34.79 271 ASP B C 1
ATOM 5800 O O . ASP B 1 254 ? 20.809 -18.577 -1.994 1.00 32.84 271 ASP B O 1
ATOM 5805 N N . ASP B 1 255 ? 23.019 -18.421 -1.575 1.00 32.95 272 ASP B N 1
ATOM 5806 C CA . ASP B 1 255 ? 22.876 -17.439 -0.491 1.00 33.63 272 ASP B CA 1
ATOM 5807 C C . ASP B 1 255 ? 22.218 -16.151 -0.943 1.00 31.13 272 ASP B C 1
ATOM 5808 O O . ASP B 1 255 ? 21.425 -15.587 -0.219 1.00 29.47 272 ASP B O 1
ATOM 5813 N N . LEU B 1 256 ? 22.580 -15.686 -2.140 1.00 29.51 273 LEU B N 1
ATOM 5814 C CA . LEU B 1 256 ? 22.000 -14.451 -2.705 1.00 28.89 273 LEU B CA 1
ATOM 5815 C C . LEU B 1 256 ? 20.513 -14.633 -3.006 1.00 27.80 273 LEU B C 1
ATOM 5816 O O . LEU B 1 256 ? 19.710 -13.783 -2.687 1.00 26.59 273 LEU B O 1
ATOM 5821 N N . GLU B 1 257 ? 20.175 -15.756 -3.617 1.00 27.72 274 GLU B N 1
ATOM 5822 C CA . GLU B 1 257 ? 18.782 -16.093 -3.923 1.00 28.45 274 GLU B CA 1
ATOM 5823 C C . GLU B 1 257 ? 17.923 -16.212 -2.689 1.00 26.81 274 GLU B C 1
ATOM 5824 O O . GLU B 1 257 ? 16.784 -15.774 -2.691 1.00 25.96 274 GLU B O 1
ATOM 5830 N N . LYS B 1 258 ? 18.467 -16.815 -1.635 1.00 25.58 275 LYS B N 1
ATOM 5831 C CA . LYS B 1 258 ? 17.775 -16.862 -0.366 1.00 24.67 275 LYS B CA 1
ATOM 5832 C C . LYS B 1 258 ? 17.521 -15.455 0.145 1.00 23.70 275 LYS B C 1
ATOM 5833 O O . LYS B 1 258 ? 16.436 -15.163 0.615 1.00 23.50 275 LYS B O 1
ATOM 5839 N N . ALA B 1 259 ? 18.516 -14.581 0.028 1.00 23.09 276 ALA B N 1
ATOM 5840 C CA . ALA B 1 259 ? 18.352 -13.159 0.394 1.00 22.47 276 ALA B CA 1
ATOM 5841 C C . ALA B 1 259 ? 17.238 -12.484 -0.462 1.00 22.62 276 ALA B C 1
ATOM 5842 O O . ALA B 1 259 ? 16.408 -11.727 0.060 1.00 21.85 276 ALA B O 1
ATOM 5844 N N . LYS B 1 260 ? 17.228 -12.776 -1.764 1.00 22.88 277 LYS B N 1
ATOM 5845 C CA . LYS B 1 260 ? 16.195 -12.225 -2.670 1.00 22.95 277 LYS B CA 1
ATOM 5846 C C . LYS B 1 260 ? 14.767 -12.639 -2.287 1.00 23.41 277 LYS B C 1
ATOM 5847 O O . LYS B 1 260 ? 13.857 -11.833 -2.407 1.00 23.24 277 LYS B O 1
ATOM 5853 N N . THR B 1 261 ? 14.582 -13.889 -1.811 1.00 23.37 278 THR B N 1
ATOM 5854 C CA . THR B 1 261 ? 13.249 -14.344 -1.322 1.00 23.56 278 THR B CA 1
ATOM 5855 C C . THR B 1 261 ? 12.735 -13.516 -0.138 1.00 23.17 278 THR B C 1
ATOM 5856 O O . THR B 1 261 ? 11.550 -13.347 0.018 1.00 23.86 278 THR B O 1
ATOM 5860 N N . HIS B 1 262 ? 13.639 -12.983 0.668 1.00 23.26 279 HIS B N 1
ATOM 5861 C CA . HIS B 1 262 ? 13.256 -12.123 1.773 1.00 23.08 279 HIS B CA 1
ATOM 5862 C C . HIS B 1 262 ? 12.985 -10.731 1.311 1.00 22.27 279 HIS B C 1
ATOM 5863 O O . HIS B 1 262 ? 12.134 -10.065 1.860 1.00 21.87 279 HIS B O 1
ATOM 5870 N N . LEU B 1 263 ? 13.701 -10.285 0.276 1.00 22.25 280 LEU B N 1
ATOM 5871 C CA . LEU B 1 263 ? 13.426 -8.984 -0.353 1.00 21.78 280 LEU B CA 1
ATOM 5872 C C . LEU B 1 263 ? 12.030 -8.996 -0.979 1.00 21.45 280 LEU B C 1
ATOM 5873 O O . LEU B 1 263 ? 11.316 -8.012 -0.892 1.00 21.27 280 LEU B O 1
ATOM 5878 N N . VAL B 1 264 ? 11.657 -10.120 -1.597 1.00 20.87 281 VAL B N 1
ATOM 5879 C CA . VAL B 1 264 ? 10.291 -10.304 -2.100 1.00 21.15 281 VAL B CA 1
ATOM 5880 C C . VAL B 1 264 ? 9.273 -10.022 -0.993 1.00 21.58 281 VAL B C 1
ATOM 5881 O O . VAL B 1 264 ? 8.330 -9.252 -1.195 1.00 21.13 281 VAL B O 1
ATOM 5885 N N . VAL B 1 265 ? 9.486 -10.631 0.198 1.00 21.52 282 VAL B N 1
ATOM 5886 C CA . VAL B 1 265 ? 8.576 -10.438 1.316 1.00 20.82 282 VAL B CA 1
ATOM 5887 C C . VAL B 1 265 ? 8.616 -8.996 1.843 1.00 20.38 282 VAL B C 1
ATOM 5888 O O . VAL B 1 265 ? 7.591 -8.460 2.206 1.00 20.97 282 VAL B O 1
ATOM 5892 N N . LEU B 1 266 ? 9.791 -8.372 1.878 1.00 20.73 283 LEU B N 1
ATOM 5893 C CA . LEU B 1 266 ? 9.875 -6.955 2.247 1.00 20.77 283 LEU B CA 1
ATOM 5894 C C . LEU B 1 266 ? 8.973 -6.102 1.293 1.00 21.08 283 LEU B C 1
ATOM 5895 O O . LEU B 1 266 ? 8.192 -5.264 1.740 1.00 22.63 283 LEU B O 1
ATOM 5900 N N . TRP B 1 267 ? 9.098 -6.328 0.002 1.00 21.08 284 TRP B N 1
ATOM 5901 C CA . TRP B 1 267 ? 8.291 -5.589 -0.985 1.00 21.10 284 TRP B CA 1
ATOM 5902 C C . TRP B 1 267 ? 6.812 -5.789 -0.754 1.00 20.74 284 TRP B C 1
ATOM 5903 O O . TRP B 1 267 ? 6.052 -4.822 -0.646 1.00 21.30 284 TRP B O 1
ATOM 5914 N N . ALA B 1 268 ? 6.407 -7.048 -0.658 1.00 21.45 285 ALA B N 1
ATOM 5915 C CA . ALA B 1 268 ? 4.993 -7.433 -0.418 1.00 20.64 285 ALA B CA 1
ATOM 5916 C C . ALA B 1 268 ? 4.399 -6.711 0.785 1.00 20.43 285 ALA B C 1
ATOM 5917 O O . ALA B 1 268 ? 3.264 -6.261 0.748 1.00 20.05 285 ALA B O 1
ATOM 5919 N N . SER B 1 269 ? 5.185 -6.597 1.851 1.00 20.42 286 SER B N 1
ATOM 5920 C CA . SER B 1 269 ? 4.704 -6.024 3.103 1.00 19.83 286 SER B CA 1
ATOM 5921 C C . SER B 1 269 ? 4.696 -4.505 3.102 1.00 20.13 286 SER B C 1
ATOM 5922 O O . SER B 1 269 ? 4.058 -3.918 3.954 1.00 20.60 286 SER B O 1
ATOM 5925 N N . GLN B 1 270 ? 5.403 -3.871 2.147 1.00 20.26 287 GLN B N 1
ATOM 5926 C CA . GLN B 1 270 ? 5.615 -2.379 2.160 1.00 20.64 287 GLN B CA 1
ATOM 5927 C C . GLN B 1 270 ? 4.936 -1.617 1.006 1.00 20.46 287 GLN B C 1
ATOM 5928 O O . GLN B 1 270 ? 4.393 -0.554 1.207 1.00 20.85 287 GLN B O 1
ATOM 5934 N N . ALA B 1 271 ? 4.996 -2.176 -0.191 1.00 20.45 288 ALA B N 1
ATOM 5935 C CA . ALA B 1 271 ? 4.646 -1.452 -1.421 1.00 20.56 288 ALA B CA 1
ATOM 5936 C C . ALA B 1 271 ? 3.182 -1.020 -1.517 1.00 21.02 288 ALA B C 1
ATOM 5937 O O . ALA B 1 271 ? 2.861 -0.063 -2.234 1.00 21.06 288 ALA B O 1
ATOM 5939 N N . ASN B 1 272 ? 2.292 -1.729 -0.814 1.00 20.70 289 ASN B N 1
ATOM 5940 C CA . ASN B 1 272 ? 0.888 -1.371 -0.773 1.00 20.53 289 ASN B CA 1
ATOM 5941 C C . ASN B 1 272 ? 0.496 -0.730 0.525 1.00 21.07 289 ASN B C 1
ATOM 5942 O O . ASN B 1 272 ? -0.333 0.187 0.544 1.00 20.71 289 ASN B O 1
ATOM 5947 N N . THR B 1 273 ? 1.106 -1.186 1.626 1.00 21.45 290 THR B N 1
ATOM 5948 C CA . THR B 1 273 ? 0.830 -0.635 2.920 1.00 21.26 290 THR B CA 1
ATOM 5949 C C . TH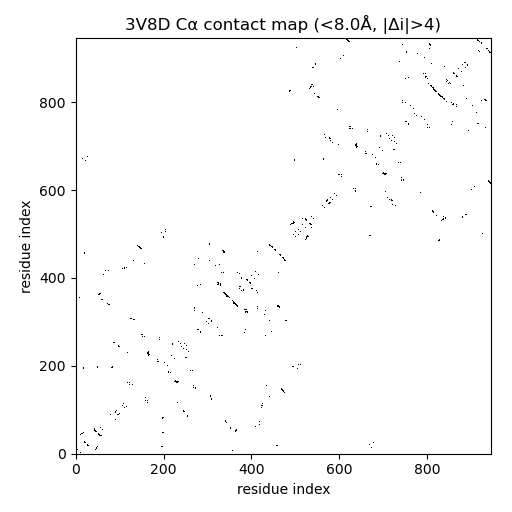R B 1 273 ? 1.127 0.857 3.023 1.00 21.46 290 THR B C 1
ATOM 5950 O O . THR B 1 273 ? 0.354 1.606 3.594 1.00 23.21 290 THR B O 1
ATOM 5954 N N . ILE B 1 274 ? 2.252 1.287 2.484 1.00 21.89 291 ILE B N 1
ATOM 5955 C CA . ILE B 1 274 ? 2.633 2.680 2.566 1.00 21.97 291 ILE B CA 1
ATOM 5956 C C . ILE B 1 274 ? 1.622 3.620 1.856 1.00 22.31 291 ILE B C 1
ATOM 5957 O O . ILE B 1 274 ? 1.107 4.550 2.493 1.00 23.40 291 ILE B O 1
ATOM 5962 N N . PRO B 1 275 ? 1.345 3.398 0.549 1.00 22.34 292 PRO B N 1
ATOM 5963 C CA . PRO B 1 275 ? 0.329 4.263 -0.078 1.00 22.36 292 PRO B CA 1
ATOM 5964 C C . PRO B 1 275 ? -1.064 4.162 0.588 1.00 22.37 292 PRO B C 1
ATOM 5965 O O . PRO B 1 275 ? -1.777 5.189 0.688 1.00 23.28 292 PRO B O 1
ATOM 5969 N N . ALA B 1 276 ? -1.433 2.957 1.059 1.00 21.48 293 ALA B N 1
ATOM 5970 C CA . ALA B 1 276 ? -2.723 2.734 1.754 1.00 21.87 293 ALA B CA 1
ATOM 5971 C C . ALA B 1 276 ? -2.833 3.601 2.983 1.00 22.14 293 ALA B C 1
ATOM 5972 O O . ALA B 1 276 ? -3.882 4.212 3.238 1.00 23.33 293 ALA B O 1
ATOM 5974 N N . THR B 1 277 ? -1.748 3.659 3.749 1.00 22.52 294 THR B N 1
ATOM 5975 C CA . THR B 1 277 ? -1.703 4.443 4.958 1.00 22.73 294 THR B CA 1
ATOM 5976 C C . THR B 1 277 ? -1.810 5.942 4.658 1.00 23.43 294 THR B C 1
ATOM 5977 O O . THR B 1 277 ? -2.546 6.650 5.331 1.00 24.12 294 THR B O 1
ATOM 5981 N N . PHE B 1 278 ? -1.065 6.418 3.652 1.00 24.48 295 PHE B N 1
ATOM 5982 C CA . PHE B 1 278 ? -1.152 7.826 3.244 1.00 24.60 295 PHE B CA 1
ATOM 5983 C C . PHE B 1 278 ? -2.585 8.192 2.951 1.00 24.73 295 PHE B C 1
ATOM 5984 O O . PHE B 1 278 ? -3.087 9.180 3.468 1.00 24.22 295 PHE B O 1
ATOM 5992 N N . TRP B 1 279 ? -3.243 7.398 2.109 1.00 23.99 296 TRP B N 1
ATOM 5993 C CA . TRP B 1 279 ? -4.609 7.736 1.671 1.00 23.92 296 TRP B CA 1
ATOM 5994 C C . TRP B 1 279 ? -5.592 7.734 2.808 1.00 24.15 296 TRP B C 1
ATOM 5995 O O . TRP B 1 279 ? -6.416 8.621 2.904 1.00 24.24 296 TRP B O 1
ATOM 6006 N N . SER B 1 280 ? -5.497 6.740 3.689 1.00 24.72 297 SER B N 1
ATOM 6007 C CA . SER B 1 280 ? -6.377 6.666 4.863 1.00 24.89 297 SER B CA 1
ATOM 6008 C C . SER B 1 280 ? -6.185 7.898 5.764 1.00 25.57 297 SER B C 1
ATOM 6009 O O . SER B 1 280 ? -7.158 8.525 6.182 1.00 26.20 297 SER B O 1
ATOM 6012 N N . LEU B 1 281 ? -4.929 8.262 6.021 1.00 25.80 298 LEU B N 1
ATOM 6013 C CA . LEU B 1 281 ? -4.631 9.430 6.849 1.00 26.64 298 LEU B CA 1
ATOM 6014 C C . LEU B 1 281 ? -5.119 10.709 6.195 1.00 26.80 298 LEU B C 1
ATOM 6015 O O . LEU B 1 281 ? -5.779 11.519 6.841 1.00 27.74 298 LEU B O 1
ATOM 6020 N N . PHE B 1 282 ? -4.766 10.885 4.920 1.00 26.84 299 PHE B N 1
ATOM 6021 C CA . PHE B 1 282 ? -5.127 12.065 4.158 1.00 27.84 299 PHE B CA 1
ATOM 6022 C C . PHE B 1 282 ? -6.648 12.260 4.108 1.00 27.46 299 PHE B C 1
ATOM 6023 O O . PHE B 1 282 ? -7.152 13.350 4.411 1.00 27.75 299 PHE B O 1
ATOM 6031 N N . GLN B 1 283 ? -7.365 11.206 3.749 1.00 27.17 300 GLN B N 1
ATOM 6032 C CA . GLN B 1 283 ? -8.831 11.276 3.608 1.00 27.75 300 GLN B CA 1
ATOM 6033 C C . GLN B 1 283 ? -9.533 11.518 4.941 1.00 28.87 300 GLN B C 1
ATOM 6034 O O . GLN B 1 283 ? -10.558 12.214 4.998 1.00 29.67 300 GLN B O 1
ATOM 6040 N N . MET B 1 284 ? -8.985 10.947 6.007 1.00 30.21 301 MET B N 1
ATOM 6041 C CA . MET B 1 284 ? -9.524 11.141 7.334 1.00 31.18 301 MET B CA 1
ATOM 6042 C C . MET B 1 284 ? -9.394 12.606 7.760 1.00 32.47 301 MET B C 1
ATOM 6043 O O . MET B 1 284 ? -10.351 13.190 8.209 1.00 33.79 301 MET B O 1
ATOM 6048 N N . ILE B 1 285 ? -8.197 13.183 7.606 1.00 33.47 302 ILE B N 1
ATOM 6049 C CA . ILE B 1 285 ? -7.935 14.579 8.032 1.00 34.33 302 ILE B CA 1
ATOM 6050 C C . ILE B 1 285 ? -8.644 15.593 7.119 1.00 34.66 302 ILE B C 1
ATOM 6051 O O . ILE B 1 285 ? -9.165 16.599 7.583 1.00 34.30 302 ILE B O 1
ATOM 6056 N N . ARG B 1 286 ? -8.627 15.315 5.822 1.00 34.95 303 ARG B N 1
ATOM 6057 C CA . ARG B 1 286 ? -9.236 16.183 4.807 1.00 36.41 303 ARG B CA 1
ATOM 6058 C C . ARG B 1 286 ? -10.744 16.357 4.998 1.00 36.01 303 ARG B C 1
ATOM 6059 O O . ARG B 1 286 ? -11.281 17.406 4.700 1.00 35.92 303 ARG B O 1
ATOM 6067 N N . ASN B 1 287 ? -11.414 15.308 5.492 1.00 36.13 304 ASN B N 1
ATOM 6068 C CA . ASN B 1 287 ? -12.884 15.286 5.618 1.00 35.71 304 ASN B CA 1
ATOM 6069 C C . ASN B 1 287 ? -13.325 15.410 7.101 1.00 35.77 304 ASN B C 1
ATOM 6070 O O . ASN B 1 287 ? -13.263 14.434 7.848 1.00 36.12 304 ASN B O 1
ATOM 6075 N N . PRO B 1 288 ? -13.769 16.628 7.524 1.00 35.87 305 PRO B N 1
ATOM 6076 C CA . PRO B 1 288 ? -14.088 16.891 8.948 1.00 36.22 305 PRO B CA 1
ATOM 6077 C C . PRO B 1 288 ? -14.992 15.868 9.575 1.00 34.28 305 PRO B C 1
ATOM 6078 O O . PRO B 1 288 ? -14.774 15.495 10.715 1.00 35.74 305 PRO B O 1
ATOM 6082 N N . GLU B 1 289 ? -16.001 15.406 8.827 1.00 33.54 306 GLU B N 1
ATOM 6083 C CA . GLU B 1 289 ? -16.943 14.406 9.340 1.00 33.09 306 GLU B CA 1
ATOM 6084 C C . GLU B 1 289 ? -16.217 13.092 9.645 1.00 32.49 306 GLU B C 1
ATOM 6085 O O . GLU B 1 289 ? -16.484 12.461 10.666 1.00 30.72 306 GLU B O 1
ATOM 6087 N N . ALA B 1 290 ? -15.277 12.707 8.765 1.00 31.89 307 ALA B N 1
ATOM 6088 C CA . ALA B 1 290 ? -14.478 11.482 8.956 1.00 31.49 307 ALA B CA 1
ATOM 6089 C C . ALA B 1 290 ? -13.555 11.599 10.180 1.00 31.05 307 ALA B C 1
ATOM 6090 O O . ALA B 1 290 ? -13.460 10.686 10.961 1.00 30.99 307 ALA B O 1
ATOM 6092 N N . MET B 1 291 ? -12.885 12.741 10.315 1.00 32.92 308 MET B N 1
ATOM 6093 C CA . MET B 1 291 ? -12.023 13.021 11.476 1.00 35.01 308 MET B CA 1
ATOM 6094 C C . MET B 1 291 ? -12.811 12.946 12.811 1.00 35.39 308 MET B C 1
ATOM 6095 O O . MET B 1 291 ? -12.328 12.356 13.813 1.00 33.73 308 MET B O 1
ATOM 6100 N N . LYS B 1 292 ? -14.008 13.538 12.820 1.00 34.08 309 LYS B N 1
ATOM 6101 C CA . LYS B 1 292 ? -14.853 13.549 14.006 1.00 34.48 309 LYS B CA 1
ATOM 6102 C C . LYS B 1 292 ? -15.286 12.140 14.376 1.00 33.18 309 LYS B C 1
ATOM 6103 O O . LYS B 1 292 ? -15.177 11.747 15.532 1.00 33.46 309 LYS B O 1
ATOM 6107 N N . ALA B 1 293 ? -15.765 11.379 13.384 1.00 31.69 310 ALA B N 1
ATOM 6108 C CA . ALA B 1 293 ? -16.210 9.986 13.598 1.00 31.01 310 ALA B CA 1
ATOM 6109 C C . ALA B 1 293 ? -15.065 9.040 14.051 1.00 30.88 310 ALA B C 1
ATOM 6110 O O . ALA B 1 293 ? -15.243 8.221 14.966 1.00 30.54 310 ALA B O 1
ATOM 6112 N N . ALA B 1 294 ? -13.907 9.148 13.396 1.00 30.24 311 ALA B N 1
ATOM 6113 C CA . ALA B 1 294 ? -12.725 8.356 13.763 1.00 30.46 311 ALA B CA 1
ATOM 6114 C C . ALA B 1 294 ? -12.255 8.683 15.195 1.00 30.66 311 ALA B C 1
ATOM 6115 O O . ALA B 1 294 ? -12.017 7.794 15.992 1.00 30.57 311 ALA B O 1
ATOM 6117 N N . THR B 1 295 ? -12.114 9.968 15.484 1.00 31.77 312 THR B N 1
ATOM 6118 C CA . THR B 1 295 ? -11.699 10.436 16.803 1.00 33.22 312 THR B CA 1
ATOM 6119 C C . THR B 1 295 ? -12.611 9.901 17.909 1.00 33.26 312 THR B C 1
ATOM 6120 O O . THR B 1 295 ? -12.134 9.364 18.894 1.00 34.22 312 THR B O 1
ATOM 6124 N N . GLU B 1 296 ? -13.919 10.031 17.728 1.00 33.58 313 GLU B N 1
ATOM 6125 C CA . GLU B 1 296 ? -14.881 9.532 18.708 1.00 34.17 313 GLU B CA 1
ATOM 6126 C C . GLU B 1 296 ? -14.794 8.002 18.879 1.00 34.10 313 GLU B C 1
ATOM 6127 O O . GLU B 1 296 ? -14.901 7.483 20.002 1.00 33.65 313 GLU B O 1
ATOM 6129 N N . GLU B 1 297 ? -14.600 7.284 17.773 1.00 33.73 314 GLU B N 1
ATOM 6130 C CA . GLU B 1 297 ? -14.550 5.821 17.819 1.00 33.17 314 GLU B CA 1
ATOM 6131 C C . GLU B 1 297 ? -13.312 5.310 18.550 1.00 33.40 314 GLU B C 1
ATOM 6132 O O . GLU B 1 297 ? -13.409 4.399 19.372 1.00 33.99 314 GLU B O 1
ATOM 6138 N N . VAL B 1 298 ? -12.150 5.877 18.233 1.00 33.80 315 VAL B N 1
ATOM 6139 C CA . VAL B 1 298 ? -10.913 5.466 18.873 1.00 34.19 315 VAL B CA 1
ATOM 6140 C C . VAL B 1 298 ? -10.967 5.823 20.364 1.00 35.57 315 VAL B C 1
ATOM 6141 O O . VAL B 1 298 ? -10.666 4.999 21.203 1.00 35.54 315 VAL B O 1
ATOM 6145 N N . LYS B 1 299 ? -11.372 7.057 20.667 1.00 37.00 316 LYS B N 1
ATOM 6146 C CA . LYS B 1 299 ? -11.539 7.530 22.069 1.00 38.71 316 LYS B CA 1
ATOM 6147 C C . LYS B 1 299 ? -12.378 6.542 22.912 1.00 38.49 316 LYS B C 1
ATOM 6148 O O . LYS B 1 299 ? -11.959 6.096 23.976 1.00 39.53 316 LYS B O 1
ATOM 6151 N N . ARG B 1 300 ? -13.542 6.214 22.407 1.00 39.21 317 ARG B N 1
ATOM 6152 C CA . ARG B 1 300 ? -14.454 5.315 23.068 1.00 41.19 317 ARG B CA 1
ATOM 6153 C C . ARG B 1 300 ? -13.844 3.901 23.258 1.00 40.60 317 ARG B C 1
ATOM 6154 O O . ARG B 1 300 ? -13.992 3.299 24.324 1.00 39.01 317 ARG B O 1
ATOM 6162 N N . THR B 1 301 ? -13.160 3.389 22.223 1.00 38.92 318 THR B N 1
ATOM 6163 C CA . THR B 1 301 ? -12.527 2.060 22.289 1.00 37.90 318 THR B CA 1
ATOM 6164 C C . THR B 1 301 ? -11.393 2.035 23.323 1.00 38.32 318 THR B C 1
ATOM 6165 O O . THR B 1 301 ? -11.273 1.085 24.089 1.00 37.17 318 THR B O 1
ATOM 6169 N N . LEU B 1 302 ? -10.567 3.087 23.323 1.00 39.57 319 LEU B N 1
ATOM 6170 C CA . LEU B 1 302 ? -9.466 3.211 24.279 1.00 40.81 319 LEU B CA 1
ATOM 6171 C C . LEU B 1 302 ? -9.988 3.373 25.716 1.00 42.87 319 LEU B C 1
ATOM 6172 O O . LEU B 1 302 ? -9.414 2.810 26.652 1.00 42.70 319 LEU B O 1
ATOM 6177 N N . GLU B 1 303 ? -11.068 4.145 25.880 1.00 44.75 320 GLU B N 1
ATOM 6178 C CA . GLU B 1 303 ? -11.719 4.318 27.210 1.00 47.20 320 GLU B CA 1
ATOM 6179 C C . GLU B 1 303 ? -12.309 3.006 27.715 1.00 46.09 320 GLU B C 1
ATOM 6180 O O . GLU B 1 303 ? -12.082 2.615 28.855 1.00 45.34 320 GLU B O 1
ATOM 6186 N N . ASN B 1 304 ? -13.066 2.334 26.858 1.00 45.83 321 ASN B N 1
ATOM 6187 C CA . ASN B 1 304 ? -13.640 1.034 27.195 1.00 47.10 321 ASN B CA 1
ATOM 6188 C C . ASN B 1 304 ? -12.574 -0.049 27.421 1.00 45.98 321 ASN B C 1
ATOM 6189 O O . ASN B 1 304 ? -12.817 -1.006 28.133 1.00 46.57 321 ASN B O 1
ATOM 6194 N N . ALA B 1 305 ? -11.395 0.114 26.807 1.00 44.48 322 ALA B N 1
ATOM 6195 C CA . ALA B 1 305 ? -10.288 -0.842 26.973 1.00 43.63 322 ALA B CA 1
ATOM 6196 C C . ALA B 1 305 ? -9.399 -0.487 28.170 1.00 43.50 322 ALA B C 1
ATOM 6197 O O . ALA B 1 305 ? -8.430 -1.174 28.440 1.00 42.56 322 ALA B O 1
ATOM 6199 N N . GLY B 1 306 ? -9.733 0.597 28.871 1.00 45.63 323 GLY B N 1
ATOM 6200 C CA . GLY B 1 306 ? -8.917 1.090 29.985 1.00 48.07 323 GLY B CA 1
ATOM 6201 C C . GLY B 1 306 ? -7.536 1.589 29.564 1.00 50.42 323 GLY B C 1
ATOM 6202 O O . GLY B 1 306 ? -6.600 1.618 30.383 1.00 51.13 323 GLY B O 1
ATOM 6203 N N . GLN B 1 307 ? -7.406 1.987 28.292 1.00 50.74 324 GLN B N 1
ATOM 6204 C CA . GLN B 1 307 ? -6.132 2.430 27.743 1.00 52.19 324 GLN B CA 1
ATOM 6205 C C . GLN B 1 307 ? -6.077 3.947 27.715 1.00 55.71 324 GLN B C 1
ATOM 6206 O O . GLN B 1 307 ? -6.923 4.596 27.097 1.00 55.66 324 GLN B O 1
ATOM 6212 N N . LYS B 1 308 ? -5.082 4.507 28.405 1.00 60.70 325 LYS B N 1
ATOM 6213 C CA . LYS B 1 308 ? -4.815 5.940 28.381 1.00 63.34 325 LYS B CA 1
ATOM 6214 C C . LYS B 1 308 ? -3.587 6.196 27.501 1.00 65.63 325 LYS B C 1
ATOM 6215 O O . LYS B 1 308 ? -2.641 5.416 27.514 1.00 64.98 325 LYS B O 1
ATOM 6217 N N . VAL B 1 309 ? -3.621 7.281 26.728 1.00 70.64 326 VAL B N 1
ATOM 6218 C CA . VAL B 1 309 ? -2.468 7.698 25.915 1.00 73.43 326 VAL B CA 1
ATOM 6219 C C . VAL B 1 309 ? -1.528 8.589 26.746 1.00 76.26 326 VAL B C 1
ATOM 6220 O O . VAL B 1 309 ? -1.978 9.359 27.598 1.00 75.84 326 VAL B O 1
ATOM 6222 N N . SER B 1 310 ? -0.225 8.464 26.499 1.00 80.50 327 SER B N 1
ATOM 6223 C CA . SER B 1 310 ? 0.782 9.277 27.197 1.00 82.37 327 SER B CA 1
ATOM 6224 C C . SER B 1 310 ? 2.141 9.210 26.486 1.00 84.88 327 SER B C 1
ATOM 6225 O O . SER B 1 310 ? 2.367 8.352 25.619 1.00 83.28 327 SER B O 1
ATOM 6227 N N . LEU B 1 311 ? 3.036 10.123 26.858 1.00 86.94 328 LEU B N 1
ATOM 6228 C CA . LEU B 1 311 ? 4.404 10.118 26.347 1.00 85.85 328 LEU B CA 1
ATOM 6229 C C . LEU B 1 311 ? 5.189 8.927 26.913 1.00 84.40 328 LEU B C 1
ATOM 6230 O O . LEU B 1 311 ? 4.943 8.482 28.041 1.00 81.47 328 LEU B O 1
ATOM 6232 N N . PRO B 1 315 ? 2.308 1.997 26.799 1.00 44.62 332 PRO B N 1
ATOM 6233 C CA . PRO B 1 315 ? 1.950 0.958 25.823 1.00 43.79 332 PRO B CA 1
ATOM 6234 C C . PRO B 1 315 ? 0.445 0.716 25.772 1.00 43.17 332 PRO B C 1
ATOM 6235 O O . PRO B 1 315 ? -0.171 0.448 26.801 1.00 42.50 332 PRO B O 1
ATOM 6239 N N . ILE B 1 316 ? -0.131 0.823 24.575 1.00 42.85 333 ILE B N 1
ATOM 6240 C CA . ILE B 1 316 ? -1.547 0.552 24.351 1.00 42.14 333 ILE B CA 1
ATOM 6241 C C . ILE B 1 316 ? -1.704 -0.910 24.005 1.00 41.61 333 ILE B C 1
ATOM 6242 O O . ILE B 1 316 ? -1.094 -1.384 23.056 1.00 42.85 333 ILE B O 1
ATOM 6247 N N . CYS B 1 317 ? -2.511 -1.627 24.788 1.00 41.36 334 CYS B N 1
ATOM 6248 C CA . CYS B 1 317 ? -2.772 -3.046 24.561 1.00 42.34 334 CYS B CA 1
ATOM 6249 C C . CYS B 1 317 ? -4.229 -3.260 24.262 1.00 41.37 334 CYS B C 1
ATOM 6250 O O . CYS B 1 317 ? -5.039 -3.421 25.176 1.00 43.23 334 CYS B O 1
ATOM 6253 N N . LEU B 1 318 ? -4.572 -3.263 22.979 1.00 39.41 335 LEU B N 1
ATOM 6254 C CA . LEU B 1 318 ? -5.920 -3.586 22.550 1.00 38.38 335 LEU B CA 1
ATOM 6255 C C . LEU B 1 318 ? -6.024 -5.074 22.284 1.00 38.15 335 LEU B C 1
ATOM 6256 O O . LEU B 1 318 ? -5.076 -5.686 21.821 1.00 39.23 335 LEU B O 1
ATOM 6261 N N . SER B 1 319 ? -7.185 -5.654 22.577 1.00 37.74 336 SER B N 1
ATOM 6262 C CA . SER B 1 319 ? -7.449 -7.040 22.231 1.00 37.45 336 SER B CA 1
ATOM 6263 C C . SER B 1 319 ? -7.641 -7.159 20.731 1.00 38.86 336 SER B C 1
ATOM 6264 O O . SER B 1 319 ? -7.844 -6.151 20.026 1.00 36.44 336 SER B O 1
ATOM 6267 N N . GLN B 1 320 ? -7.605 -8.388 20.244 1.00 38.69 337 GLN B N 1
ATOM 6268 C CA . GLN B 1 320 ? -7.781 -8.651 18.832 1.00 39.13 337 GLN B CA 1
ATOM 6269 C C . GLN B 1 320 ? -9.215 -8.245 18.409 1.00 38.10 337 GLN B C 1
ATOM 6270 O O . GLN B 1 320 ? -9.417 -7.633 17.347 1.00 36.31 337 GLN B O 1
ATOM 6276 N N . ALA B 1 321 ? -10.190 -8.567 19.263 1.00 35.50 338 ALA B N 1
ATOM 6277 C CA . ALA B 1 321 ? -11.580 -8.145 19.075 1.00 34.98 338 ALA B CA 1
ATOM 6278 C C . ALA B 1 321 ? -11.723 -6.614 19.067 1.00 33.86 338 ALA B C 1
ATOM 6279 O O . ALA B 1 321 ? -12.465 -6.067 18.241 1.00 34.69 338 ALA B O 1
ATOM 6281 N N . GLU B 1 322 ? -11.021 -5.932 19.979 1.00 32.74 339 GLU B N 1
ATOM 6282 C CA . GLU B 1 322 ? -11.093 -4.443 20.074 1.00 32.80 339 GLU B CA 1
ATOM 6283 C C . GLU B 1 322 ? -10.523 -3.749 18.846 1.00 32.38 339 GLU B C 1
ATOM 6284 O O . GLU B 1 322 ? -11.036 -2.724 18.424 1.00 32.12 339 GLU B O 1
ATOM 6290 N N . LEU B 1 323 ? -9.447 -4.304 18.285 1.00 31.36 340 LEU B N 1
ATOM 6291 C CA . LEU B 1 323 ? -8.849 -3.740 17.056 1.00 30.67 340 LEU B CA 1
ATOM 6292 C C . LEU B 1 323 ? -9.737 -4.015 15.848 1.00 29.30 340 LEU B C 1
ATOM 6293 O O . LEU B 1 323 ? -9.930 -3.139 15.005 1.00 28.58 340 LEU B O 1
ATOM 6298 N N . ASN B 1 324 ? -10.284 -5.229 15.772 1.00 29.36 341 ASN B N 1
ATOM 6299 C CA . ASN B 1 324 ? -11.149 -5.613 14.632 1.00 30.47 341 ASN B CA 1
ATOM 6300 C C . ASN B 1 324 ? -12.474 -4.838 14.584 1.00 31.09 341 ASN B C 1
ATOM 6301 O O . ASN B 1 324 ? -12.922 -4.427 13.505 1.00 30.94 341 ASN B O 1
ATOM 6306 N N . ASP B 1 325 ? -13.084 -4.618 15.751 1.00 32.33 342 ASP B N 1
ATOM 6307 C CA . ASP B 1 325 ? -14.401 -3.985 15.839 1.00 32.34 342 ASP B CA 1
ATOM 6308 C C . ASP B 1 325 ? -14.264 -2.465 15.856 1.00 31.33 342 ASP B C 1
ATOM 6309 O O . ASP B 1 325 ? -14.614 -1.801 16.838 1.00 30.84 342 ASP B O 1
ATOM 6314 N N . LEU B 1 326 ? -13.740 -1.917 14.754 1.00 29.21 343 LEU B N 1
ATOM 6315 C CA . LEU B 1 326 ? -13.575 -0.472 14.587 1.00 27.99 343 LEU B CA 1
ATOM 6316 C C . LEU B 1 326 ? -14.153 -0.124 13.236 1.00 27.94 343 LEU B C 1
ATOM 6317 O O . LEU B 1 326 ? -13.414 0.182 12.309 1.00 27.72 343 LEU B O 1
ATOM 6322 N N . PRO B 1 327 ? -15.493 -0.197 13.107 1.00 28.73 344 PRO B N 1
ATOM 6323 C CA . PRO B 1 327 ? -16.135 -0.047 11.787 1.00 28.62 344 PRO B CA 1
ATOM 6324 C C . PRO B 1 327 ? -15.922 1.309 11.100 1.00 27.84 344 PRO B C 1
ATOM 6325 O O . PRO B 1 327 ? -15.863 1.356 9.875 1.00 28.40 344 PRO B O 1
ATOM 6329 N N . VAL B 1 328 ? -15.814 2.396 11.866 1.00 27.01 345 VAL B N 1
ATOM 6330 C CA . VAL B 1 328 ? -15.543 3.709 11.263 1.00 27.83 345 VAL B CA 1
ATOM 6331 C C . VAL B 1 328 ? -14.158 3.731 10.623 1.00 27.71 345 VAL B C 1
ATOM 6332 O O . VAL B 1 328 ? -14.012 4.167 9.492 1.00 27.15 345 VAL B O 1
ATOM 6336 N N . LEU B 1 329 ? -13.143 3.249 11.354 1.00 27.67 346 LEU B N 1
ATOM 6337 C CA . LEU B 1 329 ? -11.790 3.126 10.788 1.00 27.64 346 LEU B CA 1
ATOM 6338 C C . LEU B 1 329 ? -11.773 2.145 9.633 1.00 26.53 346 LEU B C 1
ATOM 6339 O O . LEU B 1 329 ? -11.165 2.425 8.622 1.00 26.37 346 LEU B O 1
ATOM 6344 N N . ASP B 1 330 ? -12.444 0.997 9.790 1.00 26.44 347 ASP B N 1
ATOM 6345 C CA . ASP B 1 330 ? -12.580 0.041 8.687 1.00 26.65 347 ASP B CA 1
ATOM 6346 C C . ASP B 1 330 ? -13.180 0.693 7.446 1.00 26.50 347 ASP B C 1
ATOM 6347 O O . ASP B 1 330 ? -12.715 0.460 6.349 1.00 27.17 347 ASP B O 1
ATOM 6352 N N . SER B 1 331 ? -14.199 1.525 7.631 1.00 26.65 348 SER B N 1
ATOM 6353 C CA . SER B 1 331 ? -14.878 2.202 6.492 1.00 26.07 348 SER B CA 1
ATOM 6354 C C . SER B 1 331 ? -14.002 3.274 5.847 1.00 26.02 348 SER B C 1
ATOM 6355 O O . SER B 1 331 ? -14.005 3.433 4.623 1.00 26.22 348 SER B O 1
ATOM 6358 N N . ILE B 1 332 ? -13.266 4.019 6.667 1.00 25.98 349 ILE B N 1
ATOM 6359 C CA . ILE B 1 332 ? -12.325 5.020 6.158 1.00 26.57 349 ILE B CA 1
ATOM 6360 C C . ILE B 1 332 ? -11.222 4.359 5.295 1.00 26.85 349 ILE B C 1
ATOM 6361 O O . ILE B 1 332 ? -10.870 4.875 4.211 1.00 26.87 349 ILE B O 1
ATOM 6366 N N . ILE B 1 333 ? -10.691 3.229 5.772 1.00 25.67 350 ILE B N 1
ATOM 6367 C CA . ILE B 1 333 ? -9.655 2.488 5.032 1.00 25.35 350 ILE B CA 1
ATOM 6368 C C . ILE B 1 333 ? -10.220 1.872 3.748 1.00 24.67 350 ILE B C 1
ATOM 6369 O O . ILE B 1 333 ? -9.621 1.978 2.711 1.00 24.40 350 ILE B O 1
ATOM 6374 N N . LYS B 1 334 ? -11.377 1.232 3.830 1.00 24.58 351 LYS B N 1
ATOM 6375 C CA . LYS B 1 334 ? -12.008 0.666 2.634 1.00 25.18 351 LYS B CA 1
ATOM 6376 C C . LYS B 1 334 ? -12.294 1.729 1.592 1.00 24.72 351 LYS B C 1
ATOM 6377 O O . LYS B 1 334 ? -12.032 1.529 0.413 1.00 23.13 351 LYS B O 1
ATOM 6383 N N . GLU B 1 335 ? -12.825 2.866 2.030 1.00 23.55 352 GLU B N 1
ATOM 6384 C CA . GLU B 1 335 ? -13.187 3.941 1.106 1.00 23.74 352 GLU B CA 1
ATOM 6385 C C . GLU B 1 335 ? -11.936 4.591 0.500 1.00 23.29 352 GLU B C 1
ATOM 6386 O O . GLU B 1 335 ? -11.964 5.054 -0.632 1.00 23.62 352 GLU B O 1
ATOM 6392 N N . SER B 1 336 ? -10.836 4.605 1.264 1.00 22.64 353 SER B N 1
ATOM 6393 C CA . SER B 1 336 ? -9.550 5.092 0.769 1.00 21.96 353 SER B CA 1
ATOM 6394 C C . SER B 1 336 ? -8.963 4.175 -0.304 1.00 21.35 353 SER B C 1
ATOM 6395 O O . SER B 1 336 ? -8.415 4.655 -1.310 1.00 21.20 353 SER B O 1
ATOM 6398 N N . LEU B 1 337 ? -9.077 2.857 -0.093 1.00 20.80 354 LEU B N 1
ATOM 6399 C CA . LEU B 1 337 ? -8.570 1.872 -1.051 1.00 20.86 354 LEU B CA 1
ATOM 6400 C C . LEU B 1 337 ? -9.497 1.734 -2.273 1.00 21.30 354 LEU B C 1
ATOM 6401 O O . LEU B 1 337 ? -9.031 1.528 -3.373 1.00 20.42 354 LEU B O 1
ATOM 6406 N N . ARG B 1 338 ? -10.811 1.859 -2.068 1.00 21.27 355 ARG B N 1
ATOM 6407 C CA . ARG B 1 338 ? -11.752 1.900 -3.209 1.00 21.59 355 ARG B CA 1
ATOM 6408 C C . ARG B 1 338 ? -11.330 2.971 -4.220 1.00 21.43 355 ARG B C 1
ATOM 6409 O O . ARG B 1 338 ? -11.377 2.749 -5.427 1.00 21.66 355 ARG B O 1
ATOM 6417 N N . LEU B 1 339 ? -10.913 4.121 -3.714 1.00 21.86 356 LEU B N 1
ATOM 6418 C CA . LEU B 1 339 ? -10.493 5.223 -4.556 1.00 22.44 356 LEU B CA 1
ATOM 6419 C C . LEU B 1 339 ? -9.079 5.059 -5.164 1.00 23.50 356 LEU B C 1
ATOM 6420 O O . LEU B 1 339 ? -8.858 5.469 -6.285 1.00 26.05 356 LEU B O 1
ATOM 6425 N N . SER B 1 340 ? -8.142 4.437 -4.434 1.00 23.01 357 SER B N 1
ATOM 6426 C CA . SER B 1 340 ? -6.721 4.422 -4.855 1.00 22.22 357 SER B CA 1
ATOM 6427 C C . SER B 1 340 ? -6.219 3.090 -5.444 1.00 22.07 357 SER B C 1
ATOM 6428 O O . SER B 1 340 ? -5.168 3.053 -6.051 1.00 22.31 357 SER B O 1
ATOM 6431 N N . SER B 1 341 ? -6.980 2.011 -5.254 1.00 22.36 358 SER B N 1
ATOM 6432 C CA . SER B 1 341 ? -6.554 0.671 -5.653 1.00 22.21 358 SER B CA 1
ATOM 6433 C C . SER B 1 341 ? -6.553 0.482 -7.182 1.00 22.07 358 SER B C 1
ATOM 6434 O O . SER B 1 341 ? -7.520 0.812 -7.846 1.00 21.18 358 SER B O 1
ATOM 6437 N N . ALA B 1 342 ? -5.445 -0.055 -7.714 1.00 22.07 359 ALA B N 1
ATOM 6438 C CA . ALA B 1 342 ? -5.311 -0.343 -9.125 1.00 21.81 359 ALA B CA 1
ATOM 6439 C C . ALA B 1 342 ? -4.655 -1.688 -9.309 1.00 22.81 359 ALA B C 1
ATOM 6440 O O . ALA B 1 342 ? -3.608 -1.800 -9.895 1.00 22.25 359 ALA B O 1
ATOM 6442 N N . SER B 1 343 ? -5.301 -2.716 -8.791 1.00 25.30 360 SER B N 1
ATOM 6443 C CA . SER B 1 343 ? -4.803 -4.098 -8.905 1.00 25.95 360 SER B CA 1
ATOM 6444 C C . SER B 1 343 ? -5.159 -4.786 -10.209 1.00 26.57 360 SER B C 1
ATOM 6445 O O . SER B 1 343 ? -6.164 -4.477 -10.838 1.00 27.01 360 SER B O 1
ATOM 6448 N N . LEU B 1 344 ? -4.302 -5.726 -10.603 1.00 27.44 361 LEU B N 1
ATOM 6449 C CA . LEU B 1 344 ? -4.594 -6.682 -11.650 1.00 28.07 361 LEU B CA 1
ATOM 6450 C C . LEU B 1 344 ? -4.756 -8.021 -10.980 1.00 29.24 361 LEU B C 1
ATOM 6451 O O . LEU B 1 344 ? -3.831 -8.496 -10.313 1.00 30.31 361 LEU B O 1
ATOM 6456 N N . ASN B 1 345 ? -5.933 -8.630 -11.139 1.00 28.05 362 ASN B N 1
ATOM 6457 C CA . ASN B 1 345 ? -6.210 -9.945 -10.625 1.00 27.20 362 ASN B CA 1
ATOM 6458 C C . ASN B 1 345 ? -6.115 -10.890 -11.796 1.00 26.50 362 ASN B C 1
ATOM 6459 O O . ASN B 1 345 ? -6.878 -10.763 -12.754 1.00 24.80 362 ASN B O 1
ATOM 6464 N N . ILE B 1 346 ? -5.165 -11.830 -11.729 1.00 25.68 363 ILE B N 1
ATOM 6465 C CA . ILE B 1 346 ? -4.743 -12.593 -12.897 1.00 26.00 363 ILE B CA 1
ATOM 6466 C C . ILE B 1 346 ? -4.800 -14.106 -12.667 1.00 26.46 363 ILE B C 1
ATOM 6467 O O . ILE B 1 346 ? -4.547 -14.584 -11.586 1.00 26.61 363 ILE B O 1
ATOM 6472 N N . ARG B 1 347 ? -5.177 -14.840 -13.711 1.00 26.46 364 ARG B N 1
ATOM 6473 C CA . ARG B 1 347 ? -4.874 -16.274 -13.808 1.00 26.52 364 ARG B CA 1
ATOM 6474 C C . ARG B 1 347 ? -4.518 -16.610 -15.239 1.00 25.95 364 ARG B C 1
ATOM 6475 O O . ARG B 1 347 ? -4.852 -15.871 -16.161 1.00 26.26 364 ARG B O 1
ATOM 6483 N N . THR B 1 348 ? -3.836 -17.719 -15.418 1.00 25.75 365 THR B N 1
ATOM 6484 C CA . THR B 1 348 ? -3.390 -18.155 -16.728 1.00 26.30 365 THR B CA 1
ATOM 6485 C C . THR B 1 348 ? -4.164 -19.399 -17.158 1.00 26.20 365 THR B C 1
ATOM 6486 O O . THR B 1 348 ? -4.380 -20.314 -16.355 1.00 25.82 365 THR B O 1
ATOM 6490 N N . ALA B 1 349 ? -4.579 -19.414 -18.434 1.00 26.30 366 ALA B N 1
ATOM 6491 C CA . ALA B 1 349 ? -5.261 -20.560 -19.027 1.00 27.17 366 ALA B CA 1
ATOM 6492 C C . ALA B 1 349 ? -4.301 -21.759 -19.122 1.00 27.42 366 ALA B C 1
ATOM 6493 O O . ALA B 1 349 ? -3.240 -21.664 -19.745 1.00 26.48 366 ALA B O 1
ATOM 6495 N N . LYS B 1 350 ? -4.684 -22.866 -18.487 1.00 29.27 367 LYS B N 1
ATOM 6496 C CA . LYS B 1 350 ? -3.912 -24.115 -18.536 1.00 31.55 367 LYS B CA 1
ATOM 6497 C C . LYS B 1 350 ? -4.018 -24.804 -19.891 1.00 32.35 367 LYS B C 1
ATOM 6498 O O . LYS B 1 350 ? -3.115 -25.506 -20.296 1.00 32.50 367 LYS B O 1
ATOM 6503 N N . GLU B 1 351 ? -5.139 -24.612 -20.576 1.00 33.71 368 GLU B N 1
ATOM 6504 C CA . GLU B 1 351 ? -5.343 -25.171 -21.912 1.00 35.05 368 GLU B CA 1
ATOM 6505 C C . GLU B 1 351 ? -6.249 -24.257 -22.700 1.00 32.96 368 GLU B C 1
ATOM 6506 O O . GLU B 1 351 ? -6.803 -23.309 -22.156 1.00 30.56 368 GLU B O 1
ATOM 6512 N N . ASP B 1 352 ? -6.422 -24.553 -23.980 1.00 32.06 369 ASP B N 1
ATOM 6513 C CA . ASP B 1 352 ? -7.452 -23.892 -24.774 1.00 31.69 369 ASP B CA 1
ATOM 6514 C C . ASP B 1 352 ? -8.823 -24.305 -24.251 1.00 31.31 369 ASP B C 1
ATOM 6515 O O . ASP B 1 352 ? -9.075 -25.483 -24.026 1.00 31.10 369 ASP B O 1
ATOM 6520 N N . PHE B 1 353 ? -9.709 -23.332 -24.053 1.00 30.95 370 PHE B N 1
ATOM 6521 C CA . PHE B 1 353 ? -11.065 -23.627 -23.601 1.00 30.19 370 PHE B CA 1
ATOM 6522 C C . PHE B 1 353 ? -12.016 -22.488 -23.905 1.00 29.41 370 PHE B C 1
ATOM 6523 O O . PHE B 1 353 ? -11.602 -21.423 -24.328 1.00 27.81 370 PHE B O 1
ATOM 6531 N N . THR B 1 354 ? -13.302 -22.752 -23.706 1.00 28.85 371 THR B N 1
ATOM 6532 C CA . THR B 1 354 ? -14.344 -21.754 -23.877 1.00 28.78 371 THR B CA 1
ATOM 6533 C C . THR B 1 354 ? -14.786 -21.312 -22.472 1.00 29.08 371 THR B C 1
ATOM 6534 O O . THR B 1 354 ? -15.190 -22.146 -21.647 1.00 28.81 371 THR B O 1
ATOM 6538 N N . LEU B 1 355 ? -14.657 -19.997 -22.201 1.00 28.50 372 LEU B N 1
ATOM 6539 C CA . LEU B 1 355 ? -15.055 -19.398 -20.932 1.00 28.05 372 LEU B CA 1
ATOM 6540 C C . LEU B 1 355 ? -16.492 -18.876 -21.075 1.00 28.76 372 LEU B C 1
ATOM 6541 O O . LEU B 1 355 ? -16.802 -18.138 -22.007 1.00 27.93 372 LEU B O 1
ATOM 6546 N N . HIS B 1 356 ? -17.365 -19.284 -20.156 1.00 29.07 373 HIS B N 1
ATOM 6547 C CA . HIS B 1 356 ? -18.785 -18.932 -20.212 1.00 29.28 373 HIS B CA 1
ATOM 6548 C C . HIS B 1 356 ? -19.060 -17.916 -19.182 1.00 29.23 373 HIS B C 1
ATOM 6549 O O . HIS B 1 356 ? -18.943 -18.192 -17.995 1.00 29.83 373 HIS B O 1
ATOM 6556 N N . LEU B 1 357 ? -19.399 -16.706 -19.632 1.00 29.57 374 LEU B N 1
ATOM 6557 C CA . LEU B 1 357 ? -19.638 -15.573 -18.760 1.00 30.92 374 LEU B CA 1
ATOM 6558 C C . LEU B 1 357 ? -21.131 -15.173 -18.823 1.00 33.12 374 LEU B C 1
ATOM 6559 O O . LEU B 1 357 ? -21.914 -15.852 -19.445 1.00 35.50 374 LEU B O 1
ATOM 6564 N N . GLU B 1 358 ? -21.506 -14.066 -18.184 1.00 35.75 375 GLU B N 1
ATOM 6565 C CA . GLU B 1 358 ? -22.931 -13.716 -18.048 1.00 37.70 375 GLU B CA 1
ATOM 6566 C C . GLU B 1 358 ? -23.650 -13.631 -19.406 1.00 39.27 375 GLU B C 1
ATOM 6567 O O . GLU B 1 358 ? -24.648 -14.287 -19.614 1.00 40.89 375 GLU B O 1
ATOM 6570 N N . ASP B 1 359 ? -23.115 -12.841 -20.324 1.00 41.38 376 ASP B N 1
ATOM 6571 C CA . ASP B 1 359 ? -23.766 -12.614 -21.638 1.00 42.70 376 ASP B CA 1
ATOM 6572 C C . ASP B 1 359 ? -23.167 -13.462 -22.760 1.00 41.92 376 ASP B C 1
ATOM 6573 O O . ASP B 1 359 ? -23.872 -13.817 -23.719 1.00 42.43 376 ASP B O 1
ATOM 6578 N N . GLY B 1 360 ? -21.870 -13.766 -22.663 1.00 38.55 377 GLY B N 1
ATOM 6579 C CA . GLY B 1 360 ? -21.169 -14.401 -23.761 1.00 36.55 377 GLY B CA 1
ATOM 6580 C C . GLY B 1 360 ? -20.287 -15.560 -23.386 1.00 33.96 377 GLY B C 1
ATOM 6581 O O . GLY B 1 360 ? -20.018 -15.818 -22.203 1.00 32.76 377 GLY B O 1
ATOM 6582 N N . SER B 1 361 ? -19.852 -16.270 -24.415 1.00 32.71 378 SER B N 1
ATOM 6583 C CA . SER B 1 361 ? -18.868 -17.307 -24.287 1.00 32.57 378 SER B CA 1
ATOM 6584 C C . SER B 1 361 ? -17.689 -16.934 -25.140 1.00 31.29 378 SER B C 1
ATOM 6585 O O . SER B 1 361 ? -17.864 -16.470 -26.245 1.00 31.67 378 SER B O 1
ATOM 6588 N N . TYR B 1 362 ? -16.478 -17.130 -24.608 1.00 29.09 379 TYR B N 1
ATOM 6589 C CA . TYR B 1 362 ? -15.261 -16.659 -25.259 1.00 28.72 379 TYR B CA 1
ATOM 6590 C C . TYR B 1 362 ? -14.187 -17.717 -25.257 1.00 27.25 379 TYR B C 1
ATOM 6591 O O . TYR B 1 362 ? -13.902 -18.312 -24.227 1.00 26.39 379 TYR B O 1
ATOM 6600 N N . ASN B 1 363 ? -13.584 -17.953 -26.430 1.00 26.96 380 ASN B N 1
ATOM 6601 C CA . ASN B 1 363 ? -12.489 -18.883 -26.533 1.00 26.18 380 ASN B CA 1
ATOM 6602 C C . ASN B 1 363 ? -11.200 -18.248 -26.036 1.00 26.01 380 ASN B C 1
ATOM 6603 O O . ASN B 1 363 ? -10.856 -17.111 -26.403 1.00 26.84 380 ASN B O 1
ATOM 6608 N N . ILE B 1 364 ? -10.518 -18.985 -25.174 1.00 26.04 381 ILE B N 1
ATOM 6609 C CA . ILE B 1 364 ? -9.277 -18.567 -24.529 1.00 25.57 381 ILE B CA 1
ATOM 6610 C C . ILE B 1 364 ? -8.203 -19.555 -24.954 1.00 26.32 381 ILE B C 1
ATOM 6611 O O . ILE B 1 364 ? -8.463 -20.744 -25.020 1.00 26.41 381 ILE B O 1
ATOM 6616 N N . ARG B 1 365 ? -7.003 -19.070 -25.257 1.00 27.04 382 ARG B N 1
ATOM 6617 C CA . ARG B 1 365 ? -5.879 -19.982 -25.600 1.00 26.72 382 ARG B CA 1
ATOM 6618 C C . ARG B 1 365 ? -5.058 -20.325 -24.385 1.00 27.64 382 ARG B C 1
ATOM 6619 O O . ARG B 1 365 ? -4.938 -19.540 -23.452 1.00 26.46 382 ARG B O 1
ATOM 6627 N N . LYS B 1 366 ? -4.498 -21.516 -24.404 1.00 28.10 383 LYS B N 1
ATOM 6628 C CA . LYS B 1 366 ? -3.512 -21.911 -23.444 1.00 30.22 383 LYS B CA 1
ATOM 6629 C C . LYS B 1 366 ? -2.454 -20.801 -23.305 1.00 28.69 383 LYS B C 1
ATOM 6630 O O . LYS B 1 366 ? -2.015 -20.228 -24.297 1.00 29.08 383 LYS B O 1
ATOM 6636 N N . ASP B 1 367 ? -2.093 -20.505 -22.060 1.00 29.54 384 ASP B N 1
ATOM 6637 C CA . ASP B 1 367 ? -1.067 -19.476 -21.704 1.00 30.32 384 ASP B CA 1
ATOM 6638 C C . ASP B 1 367 ? -1.541 -18.031 -21.804 1.00 29.02 384 ASP B C 1
ATOM 6639 O O . ASP B 1 367 ? -0.798 -17.133 -21.431 1.00 28.17 384 ASP B O 1
ATOM 6644 N N . ASP B 1 368 ? -2.769 -17.799 -22.309 1.00 27.70 385 ASP B N 1
ATOM 6645 C CA . ASP B 1 368 ? -3.389 -16.475 -22.204 1.00 26.33 385 ASP B CA 1
ATOM 6646 C C . ASP B 1 368 ? -3.637 -16.160 -20.738 1.00 25.76 385 ASP B C 1
ATOM 6647 O O . ASP B 1 368 ? -3.747 -17.055 -19.913 1.00 25.59 385 ASP B O 1
ATOM 6652 N N . ILE B 1 369 ? -3.720 -14.872 -20.431 1.00 25.60 386 ILE B N 1
ATOM 6653 C CA . ILE B 1 369 ? -4.082 -14.389 -19.118 1.00 26.00 386 ILE B CA 1
ATOM 6654 C C . ILE B 1 369 ? -5.543 -13.987 -19.150 1.00 24.76 386 ILE B C 1
ATOM 6655 O O . ILE B 1 369 ? -6.008 -13.416 -20.135 1.00 23.82 386 ILE B O 1
ATOM 6660 N N . ILE B 1 370 ? -6.265 -14.317 -18.087 1.00 23.96 387 ILE B N 1
ATOM 6661 C CA . ILE B 1 370 ? -7.609 -13.794 -17.855 1.00 23.96 387 ILE B CA 1
ATOM 6662 C C . ILE B 1 370 ? -7.506 -12.852 -16.684 1.00 23.10 387 ILE B C 1
ATOM 6663 O O . ILE B 1 370 ? -7.095 -13.264 -15.581 1.00 22.18 387 ILE B O 1
ATOM 6668 N N . ALA B 1 371 ? -7.854 -11.573 -16.915 1.00 22.40 388 ALA B N 1
ATOM 6669 C CA . ALA B 1 371 ? -7.635 -10.514 -15.924 1.00 22.06 388 ALA B CA 1
ATOM 6670 C C . ALA B 1 371 ? -8.898 -9.726 -15.513 1.00 21.78 388 ALA B C 1
ATOM 6671 O O . ALA B 1 371 ? -9.794 -9.449 -16.325 1.00 21.99 388 ALA B O 1
ATOM 6673 N N . LEU B 1 372 ? -8.937 -9.377 -14.244 1.00 21.82 389 LEU B N 1
ATOM 6674 C CA . LEU B 1 372 ? -9.812 -8.358 -13.745 1.00 22.31 389 LEU B CA 1
ATOM 6675 C C . LEU B 1 372 ? -8.989 -7.119 -13.414 1.00 22.36 389 LEU B C 1
ATOM 6676 O O . LEU B 1 372 ? -7.831 -7.225 -12.981 1.00 22.68 389 LEU B O 1
ATOM 6681 N N . TYR B 1 373 ? -9.589 -5.953 -13.632 1.00 21.82 390 TYR B N 1
ATOM 6682 C CA . TYR B 1 373 ? -9.043 -4.691 -13.171 1.00 22.25 390 TYR B CA 1
ATOM 6683 C C . TYR B 1 373 ? -10.129 -4.064 -12.310 1.00 21.83 390 TYR B C 1
ATOM 6684 O O . TYR B 1 373 ? -10.906 -3.248 -12.792 1.00 22.94 390 TYR B O 1
ATOM 6693 N N . PRO B 1 374 ? -10.205 -4.470 -11.017 1.00 21.64 391 PRO B N 1
ATOM 6694 C CA . PRO B 1 374 ? -11.302 -4.085 -10.154 1.00 21.04 391 PRO B CA 1
ATOM 6695 C C . PRO B 1 374 ? -11.532 -2.608 -9.954 1.00 21.08 391 PRO B C 1
ATOM 6696 O O . PRO B 1 374 ? -12.600 -2.246 -9.512 1.00 19.99 391 PRO B O 1
ATOM 6700 N N . GLN B 1 375 ? -10.548 -1.750 -10.255 1.00 21.39 392 GLN B N 1
ATOM 6701 C CA . GLN B 1 375 ? -10.791 -0.297 -10.191 1.00 22.16 392 GLN B CA 1
ATOM 6702 C C . GLN B 1 375 ? -12.023 0.105 -11.042 1.00 21.93 392 GLN B C 1
ATOM 6703 O O . GLN B 1 375 ? -12.700 1.034 -10.723 1.00 20.64 392 GLN B O 1
ATOM 6709 N N . LEU B 1 376 ? -12.268 -0.638 -12.115 1.00 21.44 393 LEU B N 1
ATOM 6710 C CA . LEU B 1 376 ? -13.420 -0.403 -12.982 1.00 22.12 393 LEU B CA 1
ATOM 6711 C C . LEU B 1 376 ? -14.733 -0.569 -12.209 1.00 22.66 393 LEU B C 1
ATOM 6712 O O . LEU B 1 376 ? -15.708 0.141 -12.464 1.00 22.39 393 LEU B O 1
ATOM 6717 N N . MET B 1 377 ? -14.732 -1.509 -11.258 1.00 22.65 394 MET B N 1
ATOM 6718 C CA A MET B 1 377 ? -15.908 -1.791 -10.427 0.50 22.41 394 MET B CA 1
ATOM 6719 C CA B MET B 1 377 ? -15.903 -1.789 -10.465 0.50 22.69 394 MET B CA 1
ATOM 6720 C C . MET B 1 377 ? -15.972 -0.834 -9.257 1.00 22.32 394 MET B C 1
ATOM 6721 O O . MET B 1 377 ? -17.043 -0.322 -8.925 1.00 22.45 394 MET B O 1
ATOM 6730 N N . HIS B 1 378 ? -14.822 -0.609 -8.612 1.00 22.36 395 HIS B N 1
ATOM 6731 C CA . HIS B 1 378 ? -14.723 0.326 -7.473 1.00 21.80 395 HIS B CA 1
ATOM 6732 C C . HIS B 1 378 ? -15.214 1.719 -7.795 1.00 22.11 395 HIS B C 1
ATOM 6733 O O . HIS B 1 378 ? -15.738 2.412 -6.921 1.00 22.15 395 HIS B O 1
ATOM 6740 N N . LEU B 1 379 ? -15.004 2.159 -9.041 1.00 22.34 396 LEU B N 1
ATOM 6741 C CA . LEU B 1 379 ? -15.405 3.529 -9.482 1.00 22.90 396 LEU B CA 1
ATOM 6742 C C . LEU B 1 379 ? -16.676 3.518 -10.380 1.00 23.73 396 LEU B C 1
ATOM 6743 O O . LEU B 1 379 ? -16.970 4.491 -11.051 1.00 24.98 396 LEU B O 1
ATOM 6748 N N . ASP B 1 380 ? -17.416 2.412 -10.356 1.00 24.50 397 ASP B N 1
ATOM 6749 C CA . ASP B 1 380 ? -18.652 2.265 -11.129 1.00 25.85 397 ASP B CA 1
ATOM 6750 C C . ASP B 1 380 ? -19.818 2.969 -10.405 1.00 26.09 397 ASP B C 1
ATOM 6751 O O . ASP B 1 380 ? -20.211 2.556 -9.320 1.00 26.21 397 ASP B O 1
ATOM 6756 N N . PRO B 1 381 ? -20.383 4.027 -11.015 1.00 26.84 398 PRO B N 1
ATOM 6757 C CA . PRO B 1 381 ? -21.478 4.752 -10.385 1.00 26.92 398 PRO B CA 1
ATOM 6758 C C . PRO B 1 381 ? -22.766 3.931 -10.224 1.00 27.08 398 PRO B C 1
ATOM 6759 O O . PRO B 1 381 ? -23.606 4.297 -9.420 1.00 28.07 398 PRO B O 1
ATOM 6763 N N . GLU B 1 382 ? -22.906 2.833 -10.974 1.00 27.74 399 GLU B N 1
ATOM 6764 C CA . GLU B 1 382 ? -24.050 1.890 -10.804 1.00 29.55 399 GLU B CA 1
ATOM 6765 C C . GLU B 1 382 ? -23.966 1.150 -9.481 1.00 29.17 399 GLU B C 1
ATOM 6766 O O . GLU B 1 382 ? -24.995 0.774 -8.911 1.00 31.36 399 GLU B O 1
ATOM 6772 N N . ILE B 1 383 ? -22.747 0.932 -9.000 1.00 27.53 400 ILE B N 1
ATOM 6773 C CA . ILE B 1 383 ? -22.505 0.194 -7.751 1.00 26.38 400 ILE B CA 1
ATOM 6774 C C . ILE B 1 383 ? -22.274 1.168 -6.598 1.00 25.78 400 ILE B C 1
ATOM 6775 O O . ILE B 1 383 ? -22.805 0.973 -5.517 1.00 25.94 400 ILE B O 1
ATOM 6780 N N . TYR B 1 384 ? -21.491 2.225 -6.852 1.00 25.11 401 TYR B N 1
ATOM 6781 C CA . TYR B 1 384 ? -21.119 3.200 -5.839 1.00 25.53 401 TYR B CA 1
ATOM 6782 C C . TYR B 1 384 ? -21.488 4.617 -6.290 1.00 26.47 401 TYR B C 1
ATOM 6783 O O . TYR B 1 384 ? -20.691 5.289 -6.962 1.00 25.27 401 TYR B O 1
ATOM 6792 N N . PRO B 1 385 ? -22.700 5.078 -5.940 1.00 28.66 402 PRO B N 1
ATOM 6793 C CA . PRO B 1 385 ? -23.120 6.435 -6.346 1.00 29.68 402 PRO B CA 1
ATOM 6794 C C . PRO B 1 385 ? -22.134 7.522 -5.920 1.00 30.38 402 PRO B C 1
ATOM 6795 O O . PRO B 1 385 ? -21.558 7.438 -4.835 1.00 30.42 402 PRO B O 1
ATOM 6799 N N . ASP B 1 386 ? -21.950 8.530 -6.787 1.00 30.54 403 ASP B N 1
ATOM 6800 C CA . ASP B 1 386 ? -20.891 9.556 -6.626 1.00 30.76 403 ASP B CA 1
ATOM 6801 C C . ASP B 1 386 ? -19.514 8.890 -6.361 1.00 28.69 403 ASP B C 1
ATOM 6802 O O . ASP B 1 386 ? -18.889 9.137 -5.315 1.00 28.13 403 ASP B O 1
ATOM 6807 N N . PRO B 1 387 ? -19.039 8.054 -7.322 1.00 27.16 404 PRO B N 1
ATOM 6808 C CA . PRO B 1 387 ? -17.884 7.164 -7.078 1.00 27.09 404 PRO B CA 1
ATOM 6809 C C . PRO B 1 387 ? -16.555 7.870 -6.826 1.00 27.63 404 PRO B C 1
ATOM 6810 O O . PRO B 1 387 ? -15.666 7.281 -6.201 1.00 27.55 404 PRO B O 1
ATOM 6814 N N . LEU B 1 388 ? -16.412 9.114 -7.294 1.00 27.66 405 LEU B N 1
ATOM 6815 C CA . LEU B 1 388 ? -15.164 9.855 -7.102 1.00 28.58 405 LEU B CA 1
ATOM 6816 C C . LEU B 1 388 ? -15.148 10.677 -5.806 1.00 28.39 405 LEU B C 1
ATOM 6817 O O . LEU B 1 388 ? -14.158 11.331 -5.504 1.00 28.97 405 LEU B O 1
ATOM 6822 N N . THR B 1 389 ? -16.237 10.620 -5.040 1.00 28.49 406 THR B N 1
ATOM 6823 C CA . THR B 1 389 ? -16.315 11.301 -3.744 1.00 28.10 406 THR B CA 1
ATOM 6824 C C . THR B 1 389 ? -15.960 10.345 -2.629 1.00 27.65 406 THR B C 1
ATOM 6825 O O . THR B 1 389 ? -16.476 9.253 -2.573 1.00 28.80 406 THR B O 1
ATOM 6829 N N . PHE B 1 390 ? -15.076 10.775 -1.736 1.00 27.97 407 PHE B N 1
ATOM 6830 C CA . PHE B 1 390 ? -14.772 10.010 -0.558 1.00 27.11 407 PHE B CA 1
ATOM 6831 C C . PHE B 1 390 ? -15.893 10.207 0.429 1.00 28.00 407 PHE B C 1
ATOM 6832 O O . PHE B 1 390 ? -16.094 11.318 0.939 1.00 27.66 407 PHE B O 1
ATOM 6840 N N . LYS B 1 391 ? -16.639 9.131 0.685 1.00 28.40 408 LYS B N 1
ATOM 6841 C CA . LYS B 1 391 ? -17.685 9.115 1.711 1.00 28.87 408 LYS B CA 1
ATOM 6842 C C . LYS B 1 391 ? -17.225 8.191 2.833 1.00 28.15 408 LYS B C 1
ATOM 6843 O O . LYS B 1 391 ? -17.274 6.973 2.697 1.00 27.99 408 LYS B O 1
ATOM 6849 N N . TYR B 1 392 ? -16.774 8.761 3.940 1.00 29.35 409 TYR B N 1
ATOM 6850 C CA . TYR B 1 392 ? -16.142 7.951 5.017 1.00 30.57 409 TYR B CA 1
ATOM 6851 C C . TYR B 1 392 ? -17.038 6.845 5.559 1.00 30.43 409 TYR B C 1
ATOM 6852 O O . TYR B 1 392 ? -16.544 5.865 6.125 1.00 30.87 409 TYR B O 1
ATOM 6861 N N . ASP B 1 393 ? -18.358 7.015 5.417 1.00 30.42 410 ASP B N 1
ATOM 6862 C CA . ASP B 1 393 ? -19.323 6.041 5.927 1.00 30.84 410 ASP B CA 1
ATOM 6863 C C . ASP B 1 393 ? -19.873 5.139 4.832 1.00 29.12 410 ASP B C 1
ATOM 6864 O O . ASP B 1 393 ? -20.924 4.522 5.001 1.00 28.26 410 ASP B O 1
ATOM 6869 N N . ARG B 1 394 ? -19.154 5.036 3.711 1.00 28.20 411 ARG B N 1
ATOM 6870 C CA . ARG B 1 394 ? -19.663 4.279 2.569 1.00 27.18 411 ARG B CA 1
ATOM 6871 C C . ARG B 1 394 ? -19.787 2.810 2.886 1.00 26.64 411 ARG B C 1
ATOM 6872 O O . ARG B 1 394 ? -20.661 2.151 2.368 1.00 27.60 411 ARG B O 1
ATOM 6880 N N . TYR B 1 395 ? -18.916 2.304 3.754 1.00 26.55 412 TYR B N 1
ATOM 6881 C CA . TYR B 1 395 ? -18.978 0.903 4.178 1.00 27.02 412 TYR B CA 1
ATOM 6882 C C . TYR B 1 395 ? -19.503 0.759 5.652 1.00 28.93 412 TYR B C 1
ATOM 6883 O O . TYR B 1 395 ? -19.161 -0.193 6.355 1.00 29.23 412 TYR B O 1
ATOM 6892 N N . LEU B 1 396 ? -20.338 1.717 6.077 1.00 30.48 413 LEU B N 1
ATOM 6893 C CA . LEU B 1 396 ? -21.111 1.625 7.321 1.00 30.84 413 LEU B CA 1
ATOM 6894 C C . LEU B 1 396 ? -22.593 1.514 6.976 1.00 32.13 413 LEU B C 1
ATOM 6895 O O . LEU B 1 396 ? -23.099 2.274 6.138 1.00 31.48 413 LEU B O 1
ATOM 6900 N N . ASP B 1 397 ? -23.289 0.568 7.605 1.00 33.52 414 ASP B N 1
ATOM 6901 C CA . ASP B 1 397 ? -24.752 0.458 7.455 1.00 33.45 414 ASP B CA 1
ATOM 6902 C C . ASP B 1 397 ? -25.458 1.320 8.493 1.00 34.63 414 ASP B C 1
ATOM 6903 O O . ASP B 1 397 ? -24.804 1.977 9.300 1.00 34.19 414 ASP B O 1
ATOM 6908 N N . GLU B 1 398 ? -26.795 1.311 8.470 1.00 36.32 415 GLU B N 1
ATOM 6909 C CA . GLU B 1 398 ? -27.620 2.159 9.378 1.00 37.76 415 GLU B CA 1
ATOM 6910 C C . GLU B 1 398 ? -27.303 1.921 10.874 1.00 38.26 415 GLU B C 1
ATOM 6911 O O . GLU B 1 398 ? -27.418 2.827 11.691 1.00 40.48 415 GLU B O 1
ATOM 6913 N N . ASN B 1 399 ? -26.889 0.703 11.203 1.00 39.44 416 ASN B N 1
ATOM 6914 C CA . ASN B 1 399 ? -26.555 0.337 12.576 1.00 39.71 416 ASN B CA 1
ATOM 6915 C C . ASN B 1 399 ? -25.118 0.730 12.998 1.00 39.83 416 ASN B C 1
ATOM 6916 O O . ASN B 1 399 ? -24.726 0.526 14.154 1.00 40.90 416 ASN B O 1
ATOM 6921 N N . GLY B 1 400 ? -24.344 1.295 12.069 1.00 37.68 417 GLY B N 1
ATOM 6922 C CA . GLY B 1 400 ? -22.961 1.644 12.341 1.00 36.49 417 GLY B CA 1
ATOM 6923 C C . GLY B 1 400 ? -22.033 0.437 12.299 1.00 36.01 417 GLY B C 1
ATOM 6924 O O . GLY B 1 400 ? -20.911 0.514 12.778 1.00 37.47 417 GLY B O 1
ATOM 6925 N N . LYS B 1 401 ? -22.507 -0.679 11.731 1.00 34.71 418 LYS B N 1
ATOM 6926 C CA . LYS B 1 401 ? -21.681 -1.867 11.519 1.00 36.37 418 LYS B CA 1
ATOM 6927 C C . LYS B 1 401 ? -21.171 -1.873 10.072 1.00 36.53 418 LYS B C 1
ATOM 6928 O O . LYS B 1 401 ? -21.668 -1.141 9.238 1.00 36.37 418 LYS B O 1
ATOM 6930 N N . THR B 1 402 ? -20.176 -2.706 9.791 1.00 37.51 419 THR B N 1
ATOM 6931 C CA . THR B 1 402 ? -19.603 -2.787 8.453 1.00 36.39 419 THR B CA 1
ATOM 6932 C C . THR B 1 402 ? -20.687 -3.199 7.422 1.00 34.97 419 THR B C 1
ATOM 6933 O O . THR B 1 402 ? -21.371 -4.183 7.607 1.00 36.43 419 THR B O 1
ATOM 6937 N N . LYS B 1 403 ? -20.829 -2.397 6.355 1.00 32.97 420 LYS B N 1
ATOM 6938 C CA . LYS B 1 403 ? -21.854 -2.631 5.314 1.00 31.20 420 LYS B CA 1
ATOM 6939 C C . LYS B 1 403 ? -21.329 -3.606 4.323 1.00 29.94 420 LYS B C 1
ATOM 6940 O O . LYS B 1 403 ? -20.174 -3.505 3.914 1.00 30.76 420 LYS B O 1
ATOM 6946 N N . THR B 1 404 ? -22.169 -4.563 3.929 1.00 29.06 421 THR B N 1
ATOM 6947 C CA . THR B 1 404 ? -21.763 -5.626 3.030 1.00 29.55 421 THR B CA 1
ATOM 6948 C C . THR B 1 404 ? -22.763 -5.869 1.886 1.00 29.29 421 THR B C 1
ATOM 6949 O O . THR B 1 404 ? -22.708 -6.905 1.218 1.00 30.88 421 THR B O 1
ATOM 6953 N N . THR B 1 405 ? -23.656 -4.924 1.648 1.00 28.56 422 THR B N 1
ATOM 6954 C CA . THR B 1 405 ? -24.703 -5.103 0.650 1.00 28.78 422 THR B CA 1
ATOM 6955 C C . THR B 1 405 ? -24.549 -4.077 -0.459 1.00 28.03 422 THR B C 1
ATOM 6956 O O . THR B 1 405 ? -24.894 -2.892 -0.287 1.00 27.41 422 THR B O 1
ATOM 6960 N N . PHE B 1 406 ? -24.015 -4.534 -1.595 1.00 25.88 423 PHE B N 1
ATOM 6961 C CA . PHE B 1 406 ? -23.836 -3.693 -2.754 1.00 24.87 423 PHE B CA 1
ATOM 6962 C C . PHE B 1 406 ? -24.389 -4.393 -3.975 1.00 24.69 423 PHE B C 1
ATOM 6963 O O . PHE B 1 406 ? -24.369 -5.616 -4.057 1.00 25.48 423 PHE B O 1
ATOM 6971 N N . TYR B 1 407 ? -24.890 -3.600 -4.914 1.00 25.94 424 TYR B N 1
ATOM 6972 C CA . TYR B 1 407 ? -25.707 -4.100 -6.021 1.00 26.49 424 TYR B CA 1
ATOM 6973 C C . TYR B 1 407 ? -25.210 -3.634 -7.376 1.00 27.37 424 TYR B C 1
ATOM 6974 O O . TYR B 1 407 ? -24.693 -2.520 -7.518 1.00 27.30 424 TYR B O 1
ATOM 6983 N N . CYS B 1 408 ? -25.364 -4.504 -8.367 1.00 28.67 425 CYS B N 1
ATOM 6984 C CA . CYS B 1 408 ? -25.126 -4.159 -9.753 1.00 30.36 425 CYS B CA 1
ATOM 6985 C C . CYS B 1 408 ? -26.306 -4.638 -10.577 1.00 30.41 425 CYS B C 1
ATOM 6986 O O . CYS B 1 408 ? -26.583 -5.848 -10.632 1.00 30.82 425 CYS B O 1
ATOM 6989 N N . ASN B 1 409 ? -26.998 -3.691 -11.234 1.00 32.33 426 ASN B N 1
ATOM 6990 C CA . ASN B 1 409 ? -28.250 -3.994 -11.966 1.00 33.81 426 ASN B CA 1
ATOM 6991 C C . ASN B 1 409 ? -29.275 -4.667 -11.028 1.00 33.51 426 ASN B C 1
ATOM 6992 O O . ASN B 1 409 ? -29.961 -5.600 -11.418 1.00 33.72 426 ASN B O 1
ATOM 6997 N N . GLY B 1 410 ? -29.328 -4.195 -9.769 1.00 33.65 427 GLY B N 1
ATOM 6998 C CA . GLY B 1 410 ? -30.214 -4.773 -8.747 1.00 33.35 427 GLY B CA 1
ATOM 6999 C C . GLY B 1 410 ? -29.750 -6.099 -8.110 1.00 33.46 427 GLY B C 1
ATOM 7000 O O . GLY B 1 410 ? -30.322 -6.525 -7.120 1.00 33.82 427 GLY B O 1
ATOM 7001 N N . LEU B 1 411 ? -28.724 -6.750 -8.672 1.00 32.26 428 LEU B N 1
ATOM 7002 C CA . LEU B 1 411 ? -28.243 -8.026 -8.130 1.00 32.07 428 LEU B CA 1
ATOM 7003 C C . LEU B 1 411 ? -27.184 -7.791 -7.056 1.00 30.59 428 LEU B C 1
ATOM 7004 O O . LEU B 1 411 ? -26.218 -7.058 -7.268 1.00 29.03 428 LEU B O 1
ATOM 7009 N N . LYS B 1 412 ? -27.357 -8.432 -5.916 1.00 30.14 429 LYS B N 1
ATOM 7010 C CA . LYS B 1 412 ? -26.397 -8.307 -4.806 1.00 30.59 429 LYS B CA 1
ATOM 7011 C C . LYS B 1 412 ? -25.043 -8.891 -5.212 1.00 29.61 429 LYS B C 1
ATOM 7012 O O . LYS B 1 412 ? -24.963 -10.027 -5.682 1.00 29.71 429 LYS B O 1
ATOM 7018 N N . LEU B 1 413 ? -23.986 -8.104 -5.027 1.00 29.35 430 LEU B N 1
ATOM 7019 C CA . LEU B 1 413 ? -22.617 -8.513 -5.407 1.00 29.07 430 LEU B CA 1
ATOM 7020 C C . LEU B 1 413 ? -21.927 -9.306 -4.295 1.00 29.25 430 LEU B C 1
ATOM 7021 O O . LEU B 1 413 ? -21.972 -8.915 -3.130 1.00 29.09 430 LEU B O 1
ATOM 7026 N N . LYS B 1 414 ? -21.308 -10.427 -4.663 1.00 29.48 431 LYS B N 1
ATOM 7027 C CA . LYS B 1 414 ? -20.402 -11.151 -3.763 1.00 30.31 431 LYS B CA 1
ATOM 7028 C C . LYS B 1 414 ? -19.051 -10.448 -3.752 1.00 29.00 431 LYS B C 1
ATOM 7029 O O . LYS B 1 414 ? -18.440 -10.290 -2.716 1.00 29.46 431 LYS B O 1
ATOM 7034 N N . TYR B 1 415 ? -18.609 -10.021 -4.920 1.00 27.86 432 TYR B N 1
ATOM 7035 C CA . TYR B 1 415 ? -17.308 -9.380 -5.080 1.00 28.09 432 TYR B CA 1
ATOM 7036 C C . TYR B 1 415 ? -17.490 -7.919 -5.412 1.00 27.37 432 TYR B C 1
ATOM 7037 O O . TYR B 1 415 ? -17.693 -7.584 -6.543 1.00 30.59 432 TYR B O 1
ATOM 7046 N N . TYR B 1 416 ? -17.447 -7.055 -4.397 1.00 26.34 433 TYR B N 1
ATOM 7047 C CA . TYR B 1 416 ? -17.671 -5.595 -4.586 1.00 25.84 433 TYR B CA 1
ATOM 7048 C C . TYR B 1 416 ? -16.513 -4.735 -4.082 1.00 25.52 433 TYR B C 1
ATOM 7049 O O . TYR B 1 416 ? -16.467 -3.542 -4.357 1.00 24.85 433 TYR B O 1
ATOM 7058 N N . TYR B 1 417 ? -15.593 -5.348 -3.333 1.00 24.77 434 TYR B N 1
ATOM 7059 C CA . TYR B 1 417 ? -14.464 -4.664 -2.751 1.00 24.75 434 TYR B CA 1
ATOM 7060 C C . TYR B 1 417 ? -13.251 -5.585 -2.854 1.00 25.17 434 TYR B C 1
ATOM 7061 O O . TYR B 1 417 ? -13.154 -6.588 -2.123 1.00 25.80 434 TYR B O 1
ATOM 7070 N N . MET B 1 418 ? -12.313 -5.222 -3.734 1.00 24.56 435 MET B N 1
ATOM 7071 C CA . MET B 1 418 ? -11.272 -6.119 -4.180 1.00 25.49 435 MET B CA 1
ATOM 7072 C C . MET B 1 418 ? -9.799 -5.608 -4.133 1.00 24.12 435 MET B C 1
ATOM 7073 O O . MET B 1 418 ? -8.945 -6.162 -4.860 1.00 23.66 435 MET B O 1
ATOM 7078 N N . PRO B 1 419 ? -9.477 -4.607 -3.265 1.00 22.67 436 PRO B N 1
ATOM 7079 C CA . PRO B 1 419 ? -8.089 -4.131 -3.318 1.00 22.74 436 PRO B CA 1
ATOM 7080 C C . PRO B 1 419 ? -7.051 -5.180 -2.871 1.00 22.46 436 PRO B C 1
ATOM 7081 O O . PRO B 1 419 ? -5.865 -5.036 -3.199 1.00 22.08 436 PRO B O 1
ATOM 7085 N N . PHE B 1 420 ? -7.500 -6.208 -2.126 1.00 21.52 437 PHE B N 1
ATOM 7086 C CA . PHE B 1 420 ? -6.639 -7.298 -1.695 1.00 21.71 437 PHE B CA 1
ATOM 7087 C C . PHE B 1 420 ? -6.822 -8.509 -2.554 1.00 22.29 437 PHE B C 1
ATOM 7088 O O . PHE B 1 420 ? -6.243 -9.516 -2.284 1.00 22.70 437 PHE B O 1
ATOM 7096 N N . GLY B 1 421 ? -7.623 -8.397 -3.606 1.00 22.57 438 GLY B N 1
ATOM 7097 C CA . GLY B 1 421 ? -8.022 -9.552 -4.381 1.00 23.89 438 GLY B CA 1
ATOM 7098 C C . GLY B 1 421 ? -9.184 -10.277 -3.753 1.00 24.84 438 GLY B C 1
ATOM 7099 O O . GLY B 1 421 ? -9.858 -9.741 -2.907 1.00 25.01 438 GLY B O 1
ATOM 7100 N N . SER B 1 422 ? -9.405 -11.502 -4.192 1.00 27.27 439 SER B N 1
ATOM 7101 C CA . SER B 1 422 ? -10.517 -12.341 -3.722 1.00 30.71 439 SER B CA 1
ATOM 7102 C C . SER B 1 422 ? -10.230 -13.767 -4.054 1.00 31.86 439 SER B C 1
ATOM 7103 O O . SER B 1 422 ? -9.372 -14.055 -4.896 1.00 31.51 439 SER B O 1
ATOM 7106 N N . GLY B 1 423 ? -10.965 -14.673 -3.421 1.00 33.89 440 GLY B N 1
ATOM 7107 C CA . GLY B 1 423 ? -10.844 -16.084 -3.715 1.00 35.24 440 GLY B CA 1
ATOM 7108 C C . GLY B 1 423 ? -9.472 -16.613 -3.345 1.00 36.87 440 GLY B C 1
ATOM 7109 O O . GLY B 1 423 ? -8.976 -16.351 -2.236 1.00 39.26 440 GLY B O 1
ATOM 7110 N N . ALA B 1 424 ? -8.857 -17.364 -4.268 1.00 36.65 441 ALA B N 1
ATOM 7111 C CA . ALA B 1 424 ? -7.496 -17.898 -4.061 1.00 37.50 441 ALA B CA 1
ATOM 7112 C C . ALA B 1 424 ? -6.461 -16.813 -4.328 1.00 36.86 441 ALA B C 1
ATOM 7113 O O . ALA B 1 424 ? -5.373 -16.817 -3.745 1.00 38.34 441 ALA B O 1
ATOM 7115 N N . THR B 1 425 ? -6.816 -15.888 -5.217 1.00 34.96 442 THR B N 1
ATOM 7116 C CA . THR B 1 425 ? -5.968 -14.780 -5.582 1.00 34.15 442 THR B CA 1
ATOM 7117 C C . THR B 1 425 ? -6.253 -13.603 -4.660 1.00 32.26 442 THR B C 1
ATOM 7118 O O . THR B 1 425 ? -6.829 -12.576 -5.083 1.00 30.68 442 THR B O 1
ATOM 7122 N N . ILE B 1 426 ? -5.842 -13.761 -3.398 1.00 29.34 443 ILE B N 1
ATOM 7123 C CA . ILE B 1 426 ? -6.118 -12.789 -2.346 1.00 28.26 443 ILE B CA 1
ATOM 7124 C C . ILE B 1 426 ? -4.865 -12.609 -1.487 1.00 26.92 443 ILE B C 1
ATOM 7125 O O . ILE B 1 426 ? -4.135 -13.567 -1.247 1.00 27.39 443 ILE B O 1
ATOM 7130 N N . CYS B 1 427 ? -4.618 -11.381 -1.047 1.00 24.01 444 CYS B N 1
ATOM 7131 C CA . CYS B 1 427 ? -3.464 -11.069 -0.259 1.00 23.57 444 CYS B CA 1
ATOM 7132 C C . CYS B 1 427 ? -3.501 -11.816 1.095 1.00 22.91 444 CYS B C 1
ATOM 7133 O O . CYS B 1 427 ? -4.424 -11.624 1.859 1.00 21.79 444 CYS B O 1
ATOM 7136 N N . PRO B 1 428 ? -2.486 -12.675 1.380 1.00 23.43 445 PRO B N 1
ATOM 7137 C CA . PRO B 1 428 ? -2.471 -13.354 2.708 1.00 23.50 445 PRO B CA 1
ATOM 7138 C C . PRO B 1 428 ? -2.207 -12.410 3.880 1.00 23.29 445 PRO B C 1
ATOM 7139 O O . PRO B 1 428 ? -2.536 -12.742 5.017 1.00 24.35 445 PRO B O 1
ATOM 7143 N N . GLY B 1 429 ? -1.623 -11.237 3.604 1.00 24.10 446 GLY B N 1
ATOM 7144 C CA . GLY B 1 429 ? -1.334 -10.250 4.646 1.00 23.67 446 GLY B CA 1
ATOM 7145 C C . GLY B 1 429 ? -2.428 -9.243 4.906 1.00 23.31 446 GLY B C 1
ATOM 7146 O O . GLY B 1 429 ? -2.214 -8.300 5.631 1.00 22.41 446 GLY B O 1
ATOM 7147 N N . ARG B 1 430 ? -3.616 -9.463 4.336 1.00 25.38 447 ARG B N 1
ATOM 7148 C CA . ARG B 1 430 ? -4.685 -8.435 4.332 1.00 27.35 447 ARG B CA 1
ATOM 7149 C C . ARG B 1 430 ? -5.159 -8.059 5.705 1.00 26.13 447 ARG B C 1
ATOM 7150 O O . ARG B 1 430 ? -5.326 -6.874 5.993 1.00 24.79 447 ARG B O 1
ATOM 7158 N N . LEU B 1 431 ? -5.350 -9.048 6.577 1.00 25.66 448 LEU B N 1
ATOM 7159 C CA A LEU B 1 431 ? -5.786 -8.819 7.952 0.50 25.71 448 LEU B CA 1
ATOM 7160 C CA B LEU B 1 431 ? -5.815 -8.723 7.926 0.50 25.31 448 LEU B CA 1
ATOM 7161 C C . LEU B 1 431 ? -4.714 -8.041 8.715 1.00 24.88 448 LEU B C 1
ATOM 7162 O O . LEU B 1 431 ? -4.993 -7.099 9.428 1.00 25.03 448 LEU B O 1
ATOM 7171 N N . PHE B 1 432 ? -3.463 -8.487 8.553 1.00 24.49 449 PHE B N 1
ATOM 7172 C CA . PHE B 1 432 ? -2.320 -7.799 9.162 1.00 23.54 449 PHE B CA 1
ATOM 7173 C C . PHE B 1 432 ? -2.207 -6.360 8.647 1.00 22.47 449 PHE B C 1
ATOM 7174 O O . PHE B 1 432 ? -1.946 -5.438 9.408 1.00 20.86 449 PHE B O 1
ATOM 7182 N N . ALA B 1 433 ? -2.422 -6.192 7.337 1.00 22.81 450 ALA B N 1
ATOM 7183 C CA . ALA B 1 433 ? -2.406 -4.880 6.699 1.00 22.06 450 ALA B CA 1
ATOM 7184 C C . ALA B 1 433 ? -3.411 -3.919 7.318 1.00 21.80 450 ALA B C 1
ATOM 7185 O O . ALA B 1 433 ? -3.089 -2.787 7.610 1.00 21.26 450 ALA B O 1
ATOM 7187 N N . ILE B 1 434 ? -4.640 -4.385 7.507 1.00 22.06 451 ILE B N 1
ATOM 7188 C CA A ILE B 1 434 ? -5.692 -3.542 8.104 0.50 21.96 451 ILE B CA 1
ATOM 7189 C CA B ILE B 1 434 ? -5.706 -3.561 8.100 0.50 21.93 451 ILE B CA 1
ATOM 7190 C C . ILE B 1 434 ? -5.344 -3.206 9.565 1.00 21.99 451 ILE B C 1
ATOM 7191 O O . ILE B 1 434 ? -5.516 -2.061 10.008 1.00 22.46 451 ILE B O 1
ATOM 7200 N N . HIS B 1 435 ? -4.830 -4.183 10.301 1.00 22.22 452 HIS B N 1
ATOM 7201 C CA . HIS B 1 435 ? -4.361 -3.933 11.678 1.00 22.97 452 HIS B CA 1
ATOM 7202 C C . HIS B 1 435 ? -3.326 -2.849 11.740 1.00 22.80 452 HIS B C 1
ATOM 7203 O O . HIS B 1 435 ? -3.445 -1.917 12.525 1.00 22.98 452 HIS B O 1
ATOM 7210 N N . GLU B 1 436 ? -2.302 -2.939 10.901 1.00 23.27 453 GLU B N 1
ATOM 7211 C CA . GLU B 1 436 ? -1.197 -1.948 10.971 1.00 24.04 453 GLU B CA 1
ATOM 7212 C C . GLU B 1 436 ? -1.615 -0.507 10.611 1.00 23.07 453 GLU B C 1
ATOM 7213 O O . GLU B 1 436 ? -1.144 0.429 11.221 1.00 23.13 453 GLU B O 1
ATOM 7219 N N . ILE B 1 437 ? -2.522 -0.352 9.632 1.00 23.06 454 ILE B N 1
ATOM 7220 C CA . ILE B 1 437 ? -3.064 0.954 9.274 1.00 23.04 454 ILE B CA 1
ATOM 7221 C C . ILE B 1 437 ? -3.956 1.475 10.402 1.00 23.73 454 ILE B C 1
ATOM 7222 O O . ILE B 1 437 ? -3.898 2.655 10.751 1.00 24.36 454 ILE B O 1
ATOM 7227 N N . LYS B 1 438 ? -4.788 0.594 10.972 1.00 23.74 455 LYS B N 1
ATOM 7228 C CA . LYS B 1 438 ? -5.621 0.975 12.135 1.00 24.48 455 LYS B CA 1
ATOM 7229 C C . LYS B 1 438 ? -4.759 1.455 13.274 1.00 25.05 455 LYS B C 1
ATOM 7230 O O . LYS B 1 438 ? -5.021 2.524 13.847 1.00 26.00 455 LYS B O 1
ATOM 7236 N N . GLN B 1 439 ? -3.720 0.681 13.594 1.00 25.96 456 GLN B N 1
ATOM 7237 C CA . GLN B 1 439 ? -2.801 1.021 14.714 1.00 26.22 456 GLN B CA 1
ATOM 7238 C C . GLN B 1 439 ? -2.140 2.372 14.476 1.00 26.44 456 GLN B C 1
ATOM 7239 O O . GLN B 1 439 ? -2.087 3.214 15.370 1.00 25.97 456 GLN B O 1
ATOM 7245 N N . PHE B 1 440 ? -1.674 2.596 13.249 1.00 26.89 457 PHE B N 1
ATOM 7246 C CA . PHE B 1 440 ? -1.094 3.895 12.867 1.00 26.34 457 PHE B CA 1
ATOM 7247 C C . PHE B 1 440 ? -2.105 5.031 13.043 1.00 25.91 457 PHE B C 1
ATOM 7248 O O . PHE B 1 440 ? -1.783 6.047 13.601 1.00 26.83 457 PHE B O 1
ATOM 7256 N N . LEU B 1 441 ? -3.327 4.837 12.558 1.00 26.84 458 LEU B N 1
ATOM 7257 C CA . LEU B 1 441 ? -4.383 5.865 12.685 1.00 27.04 458 LEU B CA 1
ATOM 7258 C C . LEU B 1 441 ? -4.752 6.123 14.171 1.00 27.99 458 LEU B C 1
ATOM 7259 O O . LEU B 1 441 ? -4.901 7.276 14.603 1.00 28.12 458 LEU B O 1
ATOM 7264 N N . ILE B 1 442 ? -4.892 5.047 14.924 1.00 28.86 459 ILE B N 1
ATOM 7265 C CA . ILE B 1 442 ? -5.119 5.130 16.377 1.00 29.42 459 ILE B CA 1
ATOM 7266 C C . ILE B 1 442 ? -4.054 6.030 17.042 1.00 30.17 459 ILE B C 1
ATOM 7267 O O . ILE B 1 442 ? -4.392 6.938 17.788 1.00 30.38 459 ILE B O 1
ATOM 7272 N N . LEU B 1 443 ? -2.779 5.792 16.725 1.00 30.49 460 LEU B N 1
ATOM 7273 C CA . LEU B 1 443 ? -1.677 6.549 17.336 1.00 30.37 460 LEU B CA 1
ATOM 7274 C C . LEU B 1 443 ? -1.624 8.004 16.845 1.00 31.05 460 LEU B C 1
ATOM 7275 O O . LEU B 1 443 ? -1.371 8.896 17.632 1.00 30.30 460 LEU B O 1
ATOM 7280 N N . MET B 1 444 ? -1.895 8.242 15.554 1.00 30.48 461 MET B N 1
ATOM 7281 C CA . MET B 1 444 ? -1.960 9.615 15.041 1.00 31.28 461 MET B CA 1
ATOM 7282 C C . MET B 1 444 ? -3.032 10.434 15.744 1.00 31.24 461 MET B C 1
ATOM 7283 O O . MET B 1 444 ? -2.772 11.542 16.175 1.00 33.36 461 MET B O 1
ATOM 7288 N N . LEU B 1 445 ? -4.233 9.884 15.846 1.00 32.09 462 LEU B N 1
ATOM 7289 C CA . LEU B 1 445 ? -5.355 10.557 16.544 1.00 32.87 462 LEU B CA 1
ATOM 7290 C C . LEU B 1 445 ? -5.076 10.747 18.042 1.00 33.69 462 LEU B C 1
ATOM 7291 O O . LEU B 1 445 ? -5.432 11.765 18.620 1.00 34.44 462 LEU B O 1
ATOM 7296 N N . SER B 1 446 ? -4.440 9.751 18.647 1.00 34.84 463 SER B N 1
ATOM 7297 C CA . SER B 1 446 ? -4.136 9.770 20.086 1.00 35.29 463 SER B CA 1
ATOM 7298 C C . SER B 1 446 ? -2.949 10.686 20.453 1.00 37.39 463 SER B C 1
ATOM 7299 O O . SER B 1 446 ? -2.984 11.339 21.493 1.00 38.80 463 SER B O 1
ATOM 7302 N N . TYR B 1 447 ? -1.912 10.734 19.596 1.00 37.87 464 TYR B N 1
ATOM 7303 C CA . TYR B 1 447 ? -0.668 11.463 19.917 1.00 39.04 464 TYR B CA 1
ATOM 7304 C C . TYR B 1 447 ? -0.604 12.887 19.394 1.00 39.17 464 TYR B C 1
ATOM 7305 O O . TYR B 1 447 ? 0.030 13.727 20.007 1.00 39.78 464 TYR B O 1
ATOM 7314 N N . PHE B 1 448 ? -1.233 13.162 18.256 1.00 38.98 465 PHE B N 1
ATOM 7315 C CA . PHE B 1 448 ? -1.000 14.434 17.563 1.00 38.60 465 PHE B CA 1
ATOM 7316 C C . PHE B 1 448 ? -2.237 15.313 17.389 1.00 39.18 465 PHE B C 1
ATOM 7317 O O . PHE B 1 448 ? -3.359 14.819 17.350 1.00 39.32 465 PHE B O 1
ATOM 7325 N N . GLU B 1 449 ? -2.002 16.636 17.302 1.00 41.27 466 GLU B N 1
ATOM 7326 C CA . GLU B 1 449 ? -2.933 17.566 16.632 1.00 40.83 466 GLU B CA 1
ATOM 7327 C C . GLU B 1 449 ? -2.503 17.597 15.175 1.00 41.29 466 GLU B C 1
ATOM 7328 O O . GLU B 1 449 ? -1.307 17.638 14.888 1.00 40.21 466 GLU B O 1
ATOM 7331 N N . LEU B 1 450 ? -3.475 17.583 14.254 1.00 42.63 467 LEU B N 1
ATOM 7332 C CA . LEU B 1 450 ? -3.200 17.383 12.822 1.00 42.26 467 LEU B CA 1
ATOM 7333 C C . LEU B 1 450 ? -3.908 18.419 11.950 1.00 42.97 467 LEU B C 1
ATOM 7334 O O . LEU B 1 450 ? -5.111 18.601 12.054 1.00 41.54 467 LEU B O 1
ATOM 7339 N N . GLU B 1 451 ? -3.135 19.081 11.085 1.00 45.41 468 GLU B N 1
ATOM 7340 C CA . GLU B 1 451 ? -3.653 20.106 10.170 1.00 47.04 468 GLU B CA 1
ATOM 7341 C C . GLU B 1 451 ? -3.025 19.978 8.784 1.00 44.77 468 GLU B C 1
ATOM 7342 O O . GLU B 1 451 ? -1.812 19.831 8.656 1.00 41.25 468 GLU B O 1
ATOM 7348 N N . LEU B 1 452 ? -3.862 20.050 7.751 1.00 44.45 469 LEU B N 1
ATOM 7349 C CA . LEU B 1 452 ? -3.383 20.263 6.397 1.00 43.94 469 LEU B CA 1
ATOM 7350 C C . LEU B 1 452 ? -2.958 21.732 6.245 1.00 45.50 469 LEU B C 1
ATOM 7351 O O . LEU B 1 452 ? -3.458 22.611 6.962 1.00 45.76 469 LEU B O 1
ATOM 7356 N N . ILE B 1 453 ? -2.041 21.986 5.316 1.00 46.25 470 ILE B N 1
ATOM 7357 C CA . ILE B 1 453 ? -1.570 23.346 5.040 1.00 47.31 470 ILE B CA 1
ATOM 7358 C C . ILE B 1 453 ? -2.525 24.041 4.087 1.00 47.37 470 ILE B C 1
ATOM 7359 O O . ILE B 1 453 ? -2.950 23.451 3.104 1.00 50.17 470 ILE B O 1
ATOM 7364 N N . ALA B 1 457 ? -5.223 21.839 1.384 1.00 60.67 474 ALA B N 1
ATOM 7365 C CA . ALA B 1 457 ? -4.556 21.035 0.351 1.00 63.77 474 ALA B CA 1
ATOM 7366 C C . ALA B 1 457 ? -5.564 20.176 -0.460 1.00 63.95 474 ALA B C 1
ATOM 7367 O O . ALA B 1 457 ? -6.087 19.162 0.050 1.00 61.82 474 ALA B O 1
ATOM 7369 N N . LYS B 1 458 ? -5.827 20.598 -1.719 1.00 63.36 475 LYS B N 1
ATOM 7370 C CA . LYS B 1 458 ? -6.728 19.859 -2.655 1.00 61.19 475 LYS B CA 1
ATOM 7371 C C . LYS B 1 458 ? -6.160 18.477 -3.006 1.00 58.14 475 LYS B C 1
ATOM 7372 O O . LYS B 1 458 ? -4.953 18.253 -2.918 1.00 58.20 475 LYS B O 1
ATOM 7374 N N . CYS B 1 459 ? -7.039 17.567 -3.427 1.00 55.73 476 CYS B N 1
ATOM 7375 C CA . CYS B 1 459 ? -6.703 16.127 -3.495 1.00 51.91 476 CYS B CA 1
ATOM 7376 C C . CYS B 1 459 ? -5.849 15.758 -4.692 1.00 48.91 476 CYS B C 1
ATOM 7377 O O . CYS B 1 459 ? -6.294 15.900 -5.831 1.00 50.26 476 CYS B O 1
ATOM 7380 N N . PRO B 1 460 ? -4.623 15.237 -4.445 1.00 44.28 477 PRO B N 1
ATOM 7381 C CA . PRO B 1 460 ? -3.794 14.906 -5.585 1.00 42.09 477 PRO B CA 1
ATOM 7382 C C . PRO B 1 460 ? -4.438 13.846 -6.447 1.00 39.76 477 PRO B C 1
ATOM 7383 O O . PRO B 1 460 ? -5.201 13.020 -5.939 1.00 39.48 477 PRO B O 1
ATOM 7387 N N . PRO B 1 461 ? -4.156 13.872 -7.749 1.00 36.69 478 PRO B N 1
ATOM 7388 C CA . PRO B 1 461 ? -4.572 12.767 -8.584 1.00 34.88 478 PRO B CA 1
ATOM 7389 C C . PRO B 1 461 ? -3.703 11.543 -8.334 1.00 32.49 478 PRO B C 1
ATOM 7390 O O . PRO B 1 461 ? -2.608 11.656 -7.784 1.00 30.85 478 PRO B O 1
ATOM 7394 N N . LEU B 1 462 ? -4.198 10.383 -8.734 1.00 31.16 479 LEU B N 1
ATOM 7395 C CA . LEU B 1 462 ? -3.440 9.144 -8.616 1.00 29.26 479 LEU B CA 1
ATOM 7396 C C . LEU B 1 462 ? -2.350 9.103 -9.645 1.00 28.42 479 LEU B C 1
ATOM 7397 O O . LEU B 1 462 ? -2.538 9.549 -10.781 1.00 27.16 479 LEU B O 1
ATOM 7402 N N . ASP B 1 463 ? -1.210 8.569 -9.248 1.00 27.39 480 ASP B N 1
ATOM 7403 C CA . ASP B 1 463 ? -0.126 8.294 -10.171 1.00 28.14 480 ASP B CA 1
ATOM 7404 C C . ASP B 1 463 ? -0.339 6.926 -10.808 1.00 26.68 480 ASP B C 1
ATOM 7405 O O . ASP B 1 463 ? -0.111 5.889 -10.174 1.00 27.08 480 ASP B O 1
ATOM 7410 N N . GLN B 1 464 ? -0.757 6.927 -12.076 1.00 24.64 481 GLN B N 1
ATOM 7411 C CA . GLN B 1 464 ? -1.098 5.693 -12.774 1.00 22.96 481 GLN B CA 1
ATOM 7412 C C . GLN B 1 464 ? 0.099 4.961 -13.373 1.00 22.41 481 GLN B C 1
ATOM 7413 O O . GLN B 1 464 ? -0.069 3.921 -13.998 1.00 21.55 481 GLN B O 1
ATOM 7419 N N . SER B 1 465 ? 1.313 5.472 -13.160 1.00 22.32 482 SER B N 1
ATOM 7420 C CA . SER B 1 465 ? 2.497 4.777 -13.638 1.00 23.15 482 SER B CA 1
ATOM 7421 C C . SER B 1 465 ? 2.618 3.395 -12.986 1.00 22.59 482 SER B C 1
ATOM 7422 O O . SER B 1 465 ? 3.171 2.477 -13.590 1.00 21.83 482 SER B O 1
ATOM 7425 N N . ARG B 1 466 ? 2.069 3.253 -11.764 1.00 21.82 483 ARG B N 1
ATOM 7426 C CA . ARG B 1 466 ? 2.053 1.959 -11.044 1.00 22.57 483 ARG B CA 1
ATOM 7427 C C . ARG B 1 466 ? 0.749 1.142 -11.249 1.00 22.30 483 ARG B C 1
ATOM 7428 O O . ARG B 1 466 ? 0.476 0.209 -10.497 1.00 21.77 483 ARG B O 1
ATOM 7436 N N . ALA B 1 467 ? -0.027 1.484 -12.296 1.00 21.18 484 ALA B N 1
ATOM 7437 C CA . ALA B 1 467 ? -1.246 0.764 -12.623 1.00 20.21 484 ALA B CA 1
ATOM 7438 C C . ALA B 1 467 ? -0.964 -0.741 -12.684 1.00 20.40 484 ALA B C 1
ATOM 7439 O O . ALA B 1 467 ? -0.021 -1.178 -13.353 1.00 20.68 484 ALA B O 1
ATOM 7441 N N . GLY B 1 468 ? -1.766 -1.527 -11.968 1.00 20.73 485 GLY B N 1
ATOM 7442 C CA . GLY B 1 468 ? -1.586 -2.978 -11.928 1.00 21.16 485 GLY B CA 1
ATOM 7443 C C . GLY B 1 468 ? -0.882 -3.494 -10.682 1.00 21.57 485 GLY B C 1
ATOM 7444 O O . GLY B 1 468 ? -0.984 -4.674 -10.369 1.00 23.30 485 GLY B O 1
ATOM 7445 N N . LEU B 1 469 ? -0.185 -2.623 -9.967 1.00 21.50 486 LEU B N 1
ATOM 7446 C CA . LEU B 1 469 ? 0.696 -3.047 -8.849 1.00 21.39 486 LEU B CA 1
ATOM 7447 C C . LEU B 1 469 ? 0.085 -2.925 -7.455 1.00 21.52 486 LEU B C 1
ATOM 7448 O O . LEU B 1 469 ? 0.743 -3.266 -6.457 1.00 22.39 486 LEU B O 1
ATOM 7453 N N . GLY B 1 470 ? -1.158 -2.442 -7.372 1.00 21.19 487 GLY B N 1
ATOM 7454 C CA . GLY B 1 470 ? -1.856 -2.310 -6.106 1.00 20.75 487 GLY B CA 1
ATOM 7455 C C . GLY B 1 470 ? -2.338 -0.891 -5.847 1.00 20.38 487 GLY B C 1
ATOM 7456 O O . GLY B 1 470 ? -2.959 -0.271 -6.709 1.00 20.10 487 GLY B O 1
ATOM 7457 N N . ILE B 1 471 ? -2.056 -0.386 -4.665 1.00 19.92 488 ILE B N 1
ATOM 7458 C CA . ILE B 1 471 ? -2.521 0.946 -4.260 1.00 20.37 488 ILE B CA 1
ATOM 7459 C C . ILE B 1 471 ? -1.648 2.006 -4.905 1.00 21.33 488 ILE B C 1
ATOM 7460 O O . ILE B 1 471 ? -0.430 2.001 -4.732 1.00 22.49 488 ILE B O 1
ATOM 7465 N N . LEU B 1 472 ? -2.280 2.907 -5.663 1.00 21.34 489 LEU B N 1
ATOM 7466 C CA . LEU B 1 472 ? -1.590 3.943 -6.350 1.00 21.19 489 LEU B CA 1
ATOM 7467 C C . LEU B 1 472 ? -1.293 5.071 -5.415 1.00 21.86 489 LEU B C 1
ATOM 7468 O O . LEU B 1 472 ? -2.166 5.506 -4.687 1.00 21.76 489 LEU B O 1
ATOM 7473 N N . PRO B 1 473 ? -0.052 5.574 -5.443 1.00 22.70 490 PRO B N 1
ATOM 7474 C CA . PRO B 1 473 ? 0.305 6.754 -4.669 1.00 23.55 490 PRO B CA 1
ATOM 7475 C C . PRO B 1 473 ? -0.186 8.037 -5.336 1.00 23.58 490 PRO B C 1
ATOM 7476 O O . PRO B 1 473 ? -0.565 8.015 -6.504 1.00 23.36 490 PRO B O 1
ATOM 7480 N N . PRO B 1 474 ? -0.180 9.155 -4.598 1.00 25.10 491 PRO B N 1
ATOM 7481 C CA . PRO B 1 474 ? -0.497 10.433 -5.214 1.00 25.58 491 PRO B CA 1
ATOM 7482 C C . PRO B 1 474 ? 0.621 10.903 -6.165 1.00 27.69 491 PRO B C 1
ATOM 7483 O O . PRO B 1 474 ? 1.824 10.589 -5.949 1.00 27.13 491 PRO B O 1
ATOM 7487 N N . LEU B 1 475 ? 0.229 11.640 -7.200 1.00 29.01 492 LEU B N 1
ATOM 7488 C CA . LEU B 1 475 ? 1.172 12.155 -8.169 1.00 30.88 492 LEU B CA 1
ATOM 7489 C C . LEU B 1 475 ? 2.119 13.162 -7.482 1.00 32.35 492 LEU B C 1
ATOM 7490 O O . LEU B 1 475 ? 3.304 13.247 -7.815 1.00 34.35 492 LEU B O 1
ATOM 7495 N N . ASN B 1 476 ? 1.590 13.891 -6.510 1.00 33.56 493 ASN B N 1
ATOM 7496 C CA . ASN B 1 476 ? 2.389 14.763 -5.679 1.00 34.88 493 ASN B CA 1
ATOM 7497 C C . ASN B 1 476 ? 2.016 14.607 -4.208 1.00 33.43 493 ASN B C 1
ATOM 7498 O O . ASN B 1 476 ? 0.880 14.313 -3.871 1.00 32.78 493 ASN B O 1
ATOM 7503 N N . ASP B 1 477 ? 2.986 14.824 -3.344 1.00 33.14 494 ASP B N 1
ATOM 7504 C CA . ASP B 1 477 ? 2.766 14.797 -1.917 1.00 32.71 494 ASP B CA 1
ATOM 7505 C C . ASP B 1 477 ? 1.967 16.045 -1.515 1.00 34.23 494 ASP B C 1
ATOM 7506 O O . ASP B 1 477 ? 1.818 16.982 -2.302 1.00 33.59 494 ASP B O 1
ATOM 7511 N N . ILE B 1 478 ? 1.431 16.027 -0.310 1.00 34.66 495 ILE B N 1
ATOM 7512 C CA . ILE B 1 478 ? 0.801 17.201 0.267 1.00 36.47 495 ILE B CA 1
ATOM 7513 C C . ILE B 1 478 ? 1.374 17.400 1.649 1.00 37.20 495 ILE B C 1
ATOM 7514 O O . ILE B 1 478 ? 1.695 16.422 2.353 1.00 35.82 495 ILE B O 1
ATOM 7519 N N . GLU B 1 479 ? 1.521 18.660 2.038 1.00 37.94 496 GLU B N 1
ATOM 7520 C CA . GLU B 1 479 ? 2.104 18.986 3.313 1.00 39.43 496 GLU B CA 1
ATOM 7521 C C . GLU B 1 479 ? 1.048 19.047 4.394 1.00 37.51 496 GLU B C 1
ATOM 7522 O O . GLU B 1 479 ? -0.096 19.432 4.143 1.00 36.39 496 GLU B O 1
ATOM 7528 N N . PHE B 1 480 ? 1.440 18.649 5.599 1.00 36.64 497 PHE B N 1
ATOM 7529 C CA . PHE B 1 480 ? 0.592 18.764 6.782 1.00 36.35 497 PHE B CA 1
ATOM 7530 C C . PHE B 1 480 ? 1.463 19.163 7.972 1.00 36.83 497 PHE B C 1
ATOM 7531 O O . PHE B 1 480 ? 2.685 19.068 7.901 1.00 36.54 497 PHE B O 1
ATOM 7539 N N . LYS B 1 481 ? 0.834 19.667 9.031 1.00 38.45 498 LYS B N 1
ATOM 7540 C CA . LYS B 1 481 ? 1.541 19.998 10.266 1.00 39.94 498 LYS B CA 1
ATOM 7541 C C . LYS B 1 481 ? 1.095 19.034 11.299 1.00 38.66 498 LYS B C 1
ATOM 7542 O O . LYS B 1 481 ? -0.066 18.643 11.315 1.00 39.69 498 LYS B O 1
ATOM 7548 N N . TYR B 1 482 ? 1.988 18.667 12.195 1.00 38.67 499 TYR B N 1
ATOM 7549 C CA . TYR B 1 482 ? 1.604 17.887 13.354 1.00 38.64 499 TYR B CA 1
ATOM 7550 C C . TYR B 1 482 ? 2.304 18.401 14.606 1.00 39.92 499 TYR B C 1
ATOM 7551 O O . TYR B 1 482 ? 3.450 18.839 14.552 1.00 40.09 499 TYR B O 1
ATOM 7560 N N . LYS B 1 483 ? 1.588 18.358 15.724 1.00 41.83 500 LYS B N 1
ATOM 7561 C CA . LYS B 1 483 ? 2.113 18.780 17.019 1.00 43.36 500 LYS B CA 1
ATOM 7562 C C . LYS B 1 483 ? 1.738 17.733 18.036 1.00 43.93 500 LYS B C 1
ATOM 7563 O O . LYS B 1 483 ? 0.577 17.315 18.083 1.00 43.72 500 LYS B O 1
ATOM 7565 N N . PHE B 1 484 ? 2.710 17.296 18.848 1.00 46.04 501 PHE B N 1
ATOM 7566 C CA . PHE B 1 484 ? 2.415 16.406 19.987 1.00 48.89 501 PHE B CA 1
ATOM 7567 C C . PHE B 1 484 ? 1.440 17.107 20.909 1.00 50.26 501 PHE B C 1
ATOM 7568 O O . PHE B 1 484 ? 1.582 18.301 21.176 1.00 53.29 501 PHE B O 1
ATOM 7576 N N . LYS B 1 485 ? 0.439 16.377 21.382 1.00 51.76 502 LYS B N 1
ATOM 7577 C CA . LYS B 1 485 ? -0.534 16.933 22.324 1.00 53.76 502 LYS B CA 1
ATOM 7578 C C . LYS B 1 485 ? 0.125 17.219 23.697 1.00 53.56 502 LYS B C 1
ATOM 7579 O O . LYS B 1 485 ? -0.108 16.517 24.684 1.00 53.68 502 LYS B O 1
#

Secondary structure (DSSP, 8-state):
-----TTSPPEEEEEESSTTTTGGGT--HHHHHHHHHHHH-SEEEEEETTEEEEEE--GGGHHHHHS--TTEESSHHHHHHHIIIII-----GGGSSB---HHHHHHHHHSHHHHHHHHHHHHHHHHHHHSPPSS-GGGG-S-EEEEHHHHHHHHHHHHHHHHHH-B--S-GGGHHHHHHHHHHHHHHHHHHHHHHHTT--GGG-HHHHHHHHHHHHHTSHHHHTT-BS--HHHHHHHHHHHHHB---HHHHHHHHHHHHHHHHTTHHHHHHHHHHHHHHSHHHHHHHHHHHHHHHHHTT----SSSSPP---HHHHH--HHHHHHHHHHHHHHEEE-EEEEESSSEEEE-SS-EEEE-TT-EEEE-THHHHT-TTTSSSTTS--TTTTB-TTSSBP---EETTEEPS----TTEETTEE-TTHHHHHHHHHHHHHHHHHHEEEEE--PPPPB-GGGTBEEEPPBSS--EEEEEE-S--/---PPTTSPPEEEEEESSTTTTGGGT--HHHHHHHHHHHH-SEEEEEETTEEEEEE--GGGTHHHHS--TTEESSHHHHHHHIIIII-----GGGSSB---HHHHHHHHHSTHHHHHHHHHHHHHHHHHHSPP----EEEEHHHHHHHHHHHHHHHHHH-B--TTGGGHHHHHHHHHHHHHHHHHHHHHHHTT--GGGSHHHHHHHHHHHHHTSHHHHTT-BS--HHHHHHHHHHHHHB---HHHHHHHHHHHHHHHHTTHHHHHHHHHHHHHHSHHHHHHHHHHHHHHHHHTT----------HHHHH--HHHHHHHHHHHHHHEEE-EEEEESS-EEEE-SS-EEEE-TT-EEEE-THHHHT-TTTSSSTTS--TTTTB-TTSSBP---EETTEEPS----TTEETTEE-TTHHHHHHHHHHHHHHHHHHEEEEE--PPPPB-GGGTBEEEPPBSS--EEEEEE-

Radius of gyration: 31.96 Å; Cα contacts (8 Å, |Δi|>4): 1629; chains: 2; bounding box: 75×80×91 Å

Foldseek 3Di:
DDDDDPQAFAEDDDAALAQLPDVVVPDDNLVVVVVCCVVGNQWYWYRYLNFIEIEGQPLQFPVLVLADDPFWFQCVLVQVLLCQLLPAPGPPVVVPQFPDDVLVLLLVQQDDPNVQLLLVQLLVLLLVQVQDDPDDCVVFFDKDKDFLLVVLLLSQLRSLCCSALNAQPVCPPCVVVVSVLLSVLVCLQLVCSLVSSSVHHCVVRVSNVVSSQVQLVCQFPVNSVNGPNHGPSLVVLLVRCVVTGPTDRSNSSSVVVSVSCLRRVALSQLLSLLVCQCQVDVVLVVLQLVLLVVLCVVVVHDDASDDDGDDHDPCSLVFRLLSVLSSLLSQLQFWQAKRKIFGCAWDWRQGDPGIGTDHGGHMYIYGCNSLSQDCQFPPVSNDRDSCSQADPVRHGRQFTDHPNHTRPDRGALQHHRSSGNSNVVSSSSSSSSNSSCQSRFKDKFFPDDDADFSCSCRNVGGTHGPDTGMMMIGTDNYD/DDDDDPQAFAEDDDAALAQLPDVVVPDDSVVVVVVCCVVGNQWYWYHYLNFTEIERRPLQFVVLLLDDDPFWAQCVLVQVLLCQLLPFPGPPVVVPFFPDPVLVLLLVQQDDPNVQLLLLQLLVLLCVVLQDPCWDKDKDFLLVVLLLSCLRSLCCSALNAQPVCPVCVVVVSVLLSVLVCLQLVCSRVSSSNHHCVVRVSNVVSSQVQLVCQFPVNSVSGPNHRPSLVVLLVRCVVTGPTDRSNSSSVVVSVSCLRRVALSQLLSLLVCQCQVDVVLVVLQLVQLVVLCVVQVHADDSRRDHDPVSLVFRLLSVLSSLLSQLQFWQAKRKIFGCAWDWRDGDPGIHTDHGGHIYIYGCNSLSQDCQFPPVSNDRDSCSQADPVRGGRQFTDHPNHTRPDRGALQHHRSSGNSNVVVSSSSSSSNSSCQSNFKDKAFPDDDADFSCSCRNPGGTHGPDTGMMMITTD

Nearest PDB structures (foldseek):
  3v8d-assembly1_A  TM=1.002E+00  e=6.085E-85  Homo sapiens
  3dax-assembly1_A  TM=9.915E-01  e=2.206E-77  Homo sapiens
  3dax-assembly1_B  TM=9.923E-01  e=5.644E-77  Homo sapiens
  3sn5-assembly2_B  TM=9.803E-01  e=1.015E-74  Homo sapiens
  3sn5-assembly1_A  TM=9.741E-01  e=1.700E-73  Homo sapiens